Protein AF-0000000067794849 (afdb_homodimer)

pLDDT: mean 86.74, std 22.86, range [15.09, 98.88]

Nearest PDB structures (foldseek):
  3aqg-assembly2_B  TM=8.458E-01  e=5.233E-08  Homo sapiens
  3woc-assembly1_A  TM=7.768E-01  e=2.138E-08  Sus scrofa
  5yrh-assembly1_B  TM=7.922E-01  e=6.553E-07  Pteria penguin
  5yrg-assembly1_B  TM=7.550E-01  e=9.985E-07  Pteria penguin
  3vy6-assembly1_A  TM=7.960E-01  e=2.576E-06  Homo sapiens

Secondary structure (DSSP, 8-state):
----------------------------------------------------------------------TTS-EESS--TTEEE-SSEEEEEEE-S-TT--SS---EEEEEPGGGSS--EEEEEETTEEEEEEE--SEEEEEEEEEEPTT----EEEEEEEEE---TTSPPBEEEEEE-TT--S-----HHHHHHH---HHHHHHHHHHHHHHHHHHHHHHHHHTTS-S----B-EEEEE--S-TT-SS-EEEEE-EEEEE-SS-HHHHT-GGG-TT-TT-S-TTHHHHHHHHHHHHH-TTTT-TTS-EEEEEEETT-EEETTTTEEES---EEEEETTEEEEEEE-TTGGGS-SSGGGHHHHHT--PBP-TTTS--GGG--SBHHHHHHHHHHHHHHHHHHHTT----SSSTTTTGGGGGGGGT-S-EEETTTEEE----GGGS----HHHHHHHHT-GGG--TTSPPPPPBPPEEEEETTEEEEEEEEEEEEEEEEETTEEEEEEE-SSS-EEEEEE-HHHHHHT-SSGGG--TTS--EEEEEETBEEEEES-HHHHS----TTS-EEPPPEE---SEEEEEE-TT----EEEEEESSSEEEEEEE-SS-EEEEE---SEEEEEEPPTT--EEEEEEEESSSEEEEEEEESS-B---EE-TTSSEEEEE-PPTTEEEEEEEEEESSSEEEEEEEEEE--/---------------------------------------------------------PPPPPP--------SS-EESS--TTEEE-SSEEEEEEE-S-TT--SS---EEEEEPGGGSS--EEEEEETTEEEEEEE--SEEEEEEEEEEPTT----EEEEEEEEE---TTSPPBEEEEEE-TT--S-----HHHHHHH---HHHHHHHHHHHHHHHHHHHHHHHHHTTS-S----B-EEEEE--S-TT-SS-EEEEE-EEEEE-SS-HHHHT-GGG-TT-TT-S-TTHHHHHHHHHHHHH-TTTT-TTS-EEEEEEETT-EEETTTTEEES---EEEEETTEEEEEEE-TTGGGS-SSGGGHHHHHT--PBP-TTTS--GGG--SBHHHHHHHHHHHHHHHHHHHTT----SSSTTTTGGGGGGGGT-S-EEETTTEEE----GGGS----HHHHHHHHT-GGG--TTSPPPPPB--EEEEETTEEEEEEEEEEEEEEEEETTEEEEEEE-SSS-EEEEEE-HHHHHHT-SSGGG--TTS-EEEEEEETBEEEEES-HHHHS----TTS-EEPPPEE---SEEEEEE-TT----EEEEEESSSEEEEEEE-SS-EEEEE---SEEEEEEPPTT--EEEEEEEESSSEEEEEEEESS-B---EE-TTSSEEEEE-PPTTEEEEEEEEEESSSEEEEEEEEEE--

Solvent-accessible surface area (backbone atoms only — not comparable to full-atom values): 74972 Å² total; per-residue (Å²): 145,87,76,75,96,78,84,70,78,80,73,85,75,74,75,82,75,83,79,80,84,79,79,78,80,84,75,82,73,81,85,81,85,74,84,76,79,79,76,80,80,76,77,76,83,81,78,82,79,77,80,78,77,73,77,74,79,77,77,75,82,70,79,81,66,83,58,74,83,61,85,31,35,46,41,63,70,80,64,56,76,66,40,66,36,58,57,54,40,41,73,47,36,30,37,30,37,60,78,81,56,64,82,84,67,45,25,31,38,34,40,39,36,38,85,63,76,42,79,66,46,78,30,57,26,21,76,27,25,33,28,38,85,42,76,51,54,40,35,68,25,61,29,38,35,29,28,39,48,73,82,65,53,87,62,39,65,32,79,42,36,38,26,25,39,53,55,56,74,35,63,45,37,36,40,34,38,37,34,27,55,74,50,88,46,50,39,42,51,46,68,75,54,32,73,72,74,49,45,46,46,70,52,50,47,31,22,51,42,38,47,50,50,52,52,32,23,51,44,20,54,48,29,36,74,71,70,70,40,69,35,42,58,48,59,40,53,40,82,37,73,43,54,56,39,86,90,48,86,71,48,65,31,55,35,64,48,63,44,82,31,59,27,91,46,39,48,69,62,55,37,30,59,36,31,6,53,87,38,88,80,28,84,42,39,66,46,57,61,56,50,52,54,51,21,41,48,66,59,27,86,75,62,58,47,78,81,46,77,41,35,39,40,34,29,24,34,66,8,37,51,36,67,91,75,71,40,57,18,27,25,41,80,43,36,31,75,54,93,51,32,25,33,14,37,26,41,21,45,49,53,67,34,49,32,39,22,62,81,34,42,62,60,29,53,56,29,74,52,68,56,52,62,92,60,32,64,46,60,93,76,55,10,62,22,35,25,36,30,28,14,43,49,54,26,49,44,50,27,14,42,38,22,34,75,69,40,68,76,43,98,43,19,32,44,46,73,30,19,71,34,42,50,33,70,60,29,14,51,39,76,35,92,93,69,52,61,49,67,54,36,44,80,88,62,28,44,43,69,32,70,72,46,49,55,50,44,69,54,30,60,37,28,60,54,60,90,51,67,77,65,45,70,17,39,49,44,49,35,29,41,91,84,20,32,35,38,33,15,91,40,10,31,29,38,36,38,32,26,45,90,92,36,74,53,22,58,50,79,26,78,93,58,46,34,46,64,45,79,46,37,65,71,60,54,39,64,42,27,75,57,70,84,71,44,48,84,84,53,66,38,26,36,44,39,31,24,49,30,32,64,38,76,40,77,39,48,80,72,54,43,52,70,61,43,97,80,67,26,33,52,35,58,66,43,45,29,92,44,69,48,78,35,59,22,74,58,55,90,59,64,59,47,28,41,34,40,15,21,44,78,34,26,17,22,41,33,41,28,37,88,90,50,70,44,57,25,68,43,92,38,70,50,77,47,78,47,73,54,53,95,89,47,47,81,50,37,32,39,35,16,34,41,74,30,32,17,19,43,23,51,28,38,81,80,50,66,53,72,76,42,34,29,85,84,38,53,47,58,42,74,55,48,64,58,93,64,40,41,68,27,34,36,35,34,13,26,73,95,37,29,16,20,41,27,43,21,29,35,73,64,129,144,82,88,78,81,82,81,84,70,82,69,85,73,76,73,83,76,84,82,79,84,79,85,75,86,76,90,72,85,76,85,74,87,74,84,86,81,77,82,79,82,75,80,78,79,81,78,81,78,77,80,78,80,80,77,75,79,77,78,77,83,77,82,88,75,83,64,88,69,91,54,40,32,44,40,66,70,79,64,56,75,66,40,66,36,58,56,55,42,41,73,47,34,30,38,31,40,60,78,82,56,63,86,85,67,46,26,32,37,35,40,37,36,38,86,63,75,41,79,67,46,77,32,56,26,22,78,29,25,32,29,38,84,43,72,51,52,40,35,68,26,59,31,39,36,28,24,38,47,72,82,66,53,84,61,37,64,31,80,43,35,39,25,24,40,54,55,56,74,33,62,47,36,37,40,34,39,38,32,27,56,73,51,87,46,50,38,43,54,46,68,74,54,33,73,73,74,48,44,45,47,69,54,49,47,30,22,51,43,37,48,51,50,51,52,32,23,51,44,19,53,48,30,36,75,71,69,71,42,69,35,42,56,49,59,41,53,40,82,37,74,43,54,56,38,87,90,49,85,72,48,65,30,55,34,63,48,63,44,81,32,58,26,90,46,39,47,68,63,54,38,30,59,37,30,6,53,86,38,85,82,28,85,41,39,65,45,58,62,55,50,51,52,51,22,44,47,67,60,26,85,77,63,59,47,78,83,44,76,42,37,39,41,36,30,25,35,67,8,36,52,36,66,91,75,71,38,54,19,28,26,42,81,43,39,31,74,54,93,53,32,26,35,16,36,27,41,20,47,49,53,66,35,48,32,38,21,61,82,35,42,61,61,31,54,55,28,73,52,67,57,51,61,91,60,31,65,46,59,94,77,57,10,61,23,36,25,38,30,27,14,42,48,56,26,50,43,50,26,14,42,39,22,34,74,69,39,67,77,45,99,42,19,32,44,46,74,30,20,70,33,42,50,30,70,59,30,14,51,38,76,35,90,94,69,50,62,50,66,55,36,45,82,88,61,27,45,42,69,32,71,72,46,48,56,52,44,67,54,30,61,39,27,60,53,63,91,50,68,77,64,45,71,17,38,49,44,48,35,29,40,90,83,20,32,37,39,32,15,91,40,10,32,30,36,35,38,34,25,44,90,91,37,74,54,23,58,50,78,26,79,93,58,46,34,46,65,46,81,46,38,65,68,60,56,40,65,43,28,76,56,69,85,70,46,48,84,86,51,65,37,26,35,41,39,30,22,48,30,32,65,39,75,40,78,39,48,80,71,57,42,52,69,62,44,97,80,68,26,32,49,34,58,67,43,44,30,92,44,68,48,78,35,59,24,72,58,56,89,58,65,59,47,30,42,35,41,15,19,46,76,32,26,16,23,42,34,41,27,39,89,90,48,70,43,57,26,69,42,93,38,69,50,76,47,76,48,74,52,53,94,90,46,47,84,50,36,33,38,34,16,33,39,79,31,31,16,19,44,22,50,29,38,82,82,47,60,54,73,76,41,33,29,84,86,36,53,47,59,41,74,55,50,65,58,93,65,39,40,68,26,35,36,35,35,12,26,72,95,37,28,16,22,42,26,43,22,30,35,73,65,129

Foldseek 3Di:
DPDDDDLPFPPPPPWPQPAQPPDPDDDDDDDDDDDDDDDPDDDPDDPPDDDDDDDDDPPDPPPPPPPDPPPAEWDWDQDAAAAEAAAQKAKTKTFGADAPPDFPARFWKWKQKAVCLDPIDIFGDGRRMWIDIDGDDAAKMWMKIWTAGPVRPDIHIDIGIYHYDHDPVFAAAAEEEEEEQPGPQFAFADDVLCVVPNGHNVLLFLLSQLLQRLLQNLAQSQLVVLVLGRWGFHHDWDWDQRQQDPVDDRDTDTGHDYHYFYFHHHLCRQQPPLCFSNNPPRVHVPVLVVRVLVRLCVSPPPSVPLVAQHHYEYEHRSWDQDLVVRTTGSADAAFADDRSYGYGYGYCLLSSLGDSHSNCLVCSLAFFAADDSVRGHCPSVQPGGSNQSVLQRSLSSSLRSLNSQPDAAAPFFSVDRLSSQVSLSRGLWYQDVVPGIDGGSDPVNHTHDDSVSSLSLSLGSSTDDPVDDRQDAWEWWWWADAQFIKTFTPSFWAKKFKDFPHHGQFMDGNRVHGHRIDTDHLQVSLVRGPDVVRSDPVTFIKMWIDGSNGIDIDRGRVVVRFDQDPVSKTKIDKFFDQDADKWKWFQAPFDFQWKKWAEDQFTAWIWTHGDVDITITGDHHHDIDIDGDDVVKDWFWKKWFARNFTAWIWTDIPVDIGDIDGHPPHHGIYTQGDDPQKGFGIKIAHDDNGGRIIITIIDGDD/DCDPDDQPPPPPPLFVQPQQDPDDDDDDDDDDDDDDDDDDDDDPDDDDPDPDDDDDDDDDDDDDDPPPPLDLEWDWDQDAAAAEAAAFKAKTKTFHADAPPDFDARFWKWKQKAVCLDPIDIFGDGRRMWIDIYGDDAAKMWMKIWTAGPVRDDIHIDIGIYHYDHDPVFAAAAEEEEEEQPGPQFAFADDVLCVVPNGHNVLLFLLSQLLQRLLFNLQQSQLVVLVLGRWGFHHDWDWDQRQQDPVDDRDTDTGHDYHYFYFHHHLCVQQDLLCFSNNPPRVHVPVLVVRVLVRQCVSPPPSVPLVAQHHYEYEHRSWDQDLVVRTTGSADAAFADDRSYGYGYGYCQLSSLGDSHSNCLVCSLAFFAADDSVRGHCPSVQPGGSNQSVLQRSLSSSLRSLNSQPDAAAPFFSVDRLSSQVSLSRGLWYQDVVPGIDGGSDPVNHGHDDSVSSLSLSLGSSTDDPVDDRQDAWEWWWWADAQFIKTFTPSFWAKKFKDFPHHGQFMDGNRVHGHRIDTDHLQVSLVRGPDVVRSDPVTFIKMWIDGSNGIDIDRGRVVVHFDQDPVSKGKIDKFFDQDADKWKWFQAPFDFQWKKWAEDQFTAWIWTHGDVDITITGDHHHDIDIDGADVVKDWFWKKWFADNFTAWIWTDIPVDIGDIDGHPPHHGIYTQGDDPQKGFGIKIAHDDNGGRIIITIIDGDD

Radius of gyration: 37.01 Å; Cα contacts (8 Å, |Δi|>4): 3369; chains: 2; bounding box: 104×112×80 Å

Structure (mmCIF, N/CA/C/O backbone):
data_AF-0000000067794849-model_v1
#
loop_
_entity.id
_entity.type
_entity.pdbx_description
1 polymer YALI0F30459p
#
loop_
_atom_site.group_PDB
_atom_site.id
_atom_site.type_symbol
_atom_site.label_atom_id
_atom_site.label_alt_id
_atom_site.label_comp_id
_atom_site.label_asym_id
_atom_site.label_entity_id
_atom_site.label_seq_id
_atom_site.pdbx_PDB_ins_code
_atom_site.Cartn_x
_atom_site.Cartn_y
_atom_site.Cartn_z
_atom_site.occupancy
_atom_site.B_iso_or_equiv
_atom_site.auth_seq_id
_atom_site.auth_comp_id
_atom_site.auth_asym_id
_atom_site.auth_atom_id
_atom_site.pdbx_PDB_model_num
ATOM 1 N N . MET A 1 1 ? -6.188 -53.031 14.125 1 15.99 1 MET A N 1
ATOM 2 C CA . MET A 1 1 ? -5.582 -53.25 12.82 1 15.99 1 MET A CA 1
ATOM 3 C C . MET A 1 1 ? -5.609 -52 11.961 1 15.99 1 MET A C 1
ATOM 5 O O . MET A 1 1 ? -6.684 -51.5 11.625 1 15.99 1 MET A O 1
ATOM 9 N N . LYS A 1 2 ? -4.465 -51.094 12.188 1 17.81 2 LYS A N 1
ATOM 10 C CA . LYS A 1 2 ? -3.576 -49.938 12.18 1 17.81 2 LYS A CA 1
ATOM 11 C C . LYS A 1 2 ? -3.084 -49.625 10.766 1 17.81 2 LYS A C 1
ATOM 13 O O . LYS A 1 2 ? -2.199 -48.812 10.578 1 17.81 2 LYS A O 1
ATOM 18 N N . GLY A 1 3 ? -3.459 -50.375 9.742 1 15.93 3 GLY A N 1
ATOM 19 C CA . GLY A 1 3 ? -2.555 -50.594 8.625 1 15.93 3 GLY A CA 1
ATOM 20 C C . GLY A 1 3 ? -2.436 -49.406 7.703 1 15.93 3 GLY A C 1
ATOM 21 O O . GLY A 1 3 ? -1.331 -49.031 7.293 1 15.93 3 GLY A O 1
ATOM 22 N N . LEU A 1 4 ? -3.383 -48.906 6.977 1 16.91 4 LEU A N 1
ATOM 23 C CA . LEU A 1 4 ? -3.33 -48.906 5.52 1 16.91 4 LEU A CA 1
ATOM 24 C C . LEU A 1 4 ? -2.697 -47.625 4.992 1 16.91 4 LEU A C 1
ATOM 26 O O . LEU A 1 4 ? -1.809 -47.656 4.137 1 16.91 4 LEU A O 1
ATOM 30 N N . PHE A 1 5 ? -3.371 -46.5 4.699 1 19.39 5 PHE A N 1
ATOM 31 C CA . PHE A 1 5 ? -3.264 -45.875 3.383 1 19.39 5 PHE A CA 1
ATOM 32 C C . PHE A 1 5 ? -2.049 -44.969 3.312 1 19.39 5 PHE A C 1
ATOM 34 O O . PHE A 1 5 ? -1.731 -44.281 4.281 1 19.39 5 PHE A O 1
ATOM 41 N N . GLY A 1 6 ? -1.015 -45.25 2.357 1 18.72 6 GLY A N 1
ATOM 42 C CA . GLY A 1 6 ? 0.28 -44.969 1.748 1 18.72 6 GLY A CA 1
ATOM 43 C C . GLY A 1 6 ? 0.369 -43.594 1.109 1 18.72 6 GLY A C 1
ATOM 44 O O . GLY A 1 6 ? -0.389 -43.281 0.189 1 18.72 6 GLY A O 1
ATOM 45 N N . ARG A 1 7 ? 0.747 -42.438 1.74 1 18.86 7 ARG A N 1
ATOM 46 C CA . ARG A 1 7 ? 0.903 -41.031 1.449 1 18.86 7 ARG A CA 1
ATOM 47 C C . ARG A 1 7 ? 1.916 -40.812 0.332 1 18.86 7 ARG A C 1
ATOM 49 O O . ARG A 1 7 ? 3.125 -40.812 0.573 1 18.86 7 ARG A O 1
ATOM 56 N N . LYS A 1 8 ? 1.701 -41.25 -0.934 1 22.44 8 LYS A N 1
ATOM 57 C CA . LYS A 1 8 ? 2.75 -41.219 -1.95 1 22.44 8 LYS A CA 1
ATOM 58 C C . LYS A 1 8 ? 3.039 -39.781 -2.391 1 22.44 8 LYS A C 1
ATOM 60 O O . LYS A 1 8 ? 3.758 -39.562 -3.367 1 22.44 8 LYS A O 1
ATOM 65 N N . LYS A 1 9 ? 2.609 -38.656 -1.898 1 20.36 9 LYS A N 1
ATOM 66 C CA . LYS A 1 9 ? 2.582 -37.469 -2.748 1 20.36 9 LYS A CA 1
ATOM 67 C C . LYS A 1 9 ? 3.98 -37.125 -3.244 1 20.36 9 LYS A C 1
ATOM 69 O O . LYS A 1 9 ? 4.914 -37 -2.449 1 20.36 9 LYS A O 1
ATOM 74 N N . ASN A 1 10 ? 4.383 -37.312 -4.598 1 19.28 10 ASN A N 1
ATOM 75 C CA . ASN A 1 10 ? 5.531 -37.094 -5.465 1 19.28 10 ASN A CA 1
ATOM 76 C C . ASN A 1 10 ? 5.875 -35.594 -5.543 1 19.28 10 ASN A C 1
ATOM 78 O O . ASN A 1 10 ? 5.309 -34.875 -6.359 1 19.28 10 ASN A O 1
ATOM 82 N N . ASP A 1 11 ? 5.934 -34.781 -4.566 1 22.33 11 ASP A N 1
ATOM 83 C CA . ASP A 1 11 ? 6.262 -33.375 -4.566 1 22.33 11 ASP A CA 1
ATOM 84 C C . ASP A 1 11 ? 7.637 -33.125 -5.188 1 22.33 11 ASP A C 1
ATOM 86 O O . ASP A 1 11 ? 8.641 -33.688 -4.73 1 22.33 11 ASP A O 1
ATOM 90 N N . ARG A 1 12 ? 7.707 -32.781 -6.535 1 24.64 12 ARG A N 1
ATOM 91 C CA . ARG A 1 12 ? 8.883 -32.562 -7.371 1 24.64 12 ARG A CA 1
ATOM 92 C C . ARG A 1 12 ? 9.742 -31.438 -6.805 1 24.64 12 ARG A C 1
ATOM 94 O O . ARG A 1 12 ? 9.312 -30.281 -6.75 1 24.64 12 ARG A O 1
ATOM 101 N N . GLU A 1 13 ? 10.672 -31.688 -5.926 1 22.97 13 GLU A N 1
ATOM 102 C CA . GLU A 1 13 ? 11.703 -30.906 -5.258 1 22.97 13 GLU A CA 1
ATOM 103 C C . GLU A 1 13 ? 12.758 -30.422 -6.25 1 22.97 13 GLU A C 1
ATOM 105 O O . GLU A 1 13 ? 13.477 -31.234 -6.84 1 22.97 13 GLU A O 1
ATOM 110 N N . TYR A 1 14 ? 12.539 -29.562 -7.234 1 21.02 14 TYR A N 1
ATOM 111 C CA . TYR A 1 14 ? 13.617 -29.172 -8.133 1 21.02 14 TYR A CA 1
ATOM 112 C C . TYR A 1 14 ? 14.695 -28.391 -7.387 1 21.02 14 TYR A C 1
ATOM 114 O O . TYR A 1 14 ? 14.453 -27.266 -6.938 1 21.02 14 TYR A O 1
ATOM 122 N N . TYR A 1 15 ? 15.539 -29 -6.57 1 23.38 15 TYR A N 1
ATOM 123 C CA . TYR A 1 15 ? 16.641 -28.344 -5.883 1 23.38 15 TYR A CA 1
ATOM 124 C C . TYR A 1 15 ? 17.812 -28.078 -6.84 1 23.38 15 TYR A C 1
ATOM 126 O O . TYR A 1 15 ? 18.391 -29.016 -7.391 1 23.38 15 TYR A O 1
ATOM 134 N N . GLY A 1 16 ? 17.828 -27.203 -7.852 1 22.47 16 GLY A N 1
ATOM 135 C CA . GLY A 1 16 ? 18.984 -27.141 -8.727 1 22.47 16 GLY A CA 1
ATOM 136 C C . GLY A 1 16 ? 20.203 -26.516 -8.062 1 22.47 16 GLY A C 1
ATOM 137 O O . GLY A 1 16 ? 20.141 -25.375 -7.594 1 22.47 16 GLY A O 1
ATOM 138 N N . SER A 1 17 ? 21.031 -27.281 -7.363 1 23.2 17 SER A N 1
ATOM 139 C CA . SER A 1 17 ? 22.25 -26.875 -6.676 1 23.2 17 SER A CA 1
ATOM 140 C C . SER A 1 17 ? 23.375 -26.562 -7.668 1 23.2 17 SER A C 1
ATOM 142 O O . SER A 1 17 ? 23.609 -27.344 -8.602 1 23.2 17 SER A O 1
ATOM 144 N N . ASP A 1 18 ? 23.797 -25.422 -8 1 22.09 18 ASP A N 1
ATOM 145 C CA . ASP A 1 18 ? 24.938 -25.078 -8.828 1 22.09 18 ASP A CA 1
ATOM 146 C C . ASP A 1 18 ? 26.25 -25.453 -8.141 1 22.09 18 ASP A C 1
ATOM 148 O O . ASP A 1 18 ? 26.516 -25.016 -7.02 1 22.09 18 ASP A O 1
ATOM 152 N N . HIS A 1 19 ? 26.906 -26.641 -8.203 1 19.83 19 HIS A N 1
ATOM 153 C CA . HIS A 1 19 ? 28.172 -27.047 -7.609 1 19.83 19 HIS A CA 1
ATOM 154 C C . HIS A 1 19 ? 29.344 -26.344 -8.266 1 19.83 19 HIS A C 1
ATOM 156 O O . HIS A 1 19 ? 29.578 -26.5 -9.469 1 19.83 19 HIS A O 1
ATOM 162 N N . ALA A 1 20 ? 29.828 -25.172 -7.902 1 18.52 20 ALA A N 1
ATOM 163 C CA . ALA A 1 20 ? 31.062 -24.531 -8.375 1 18.52 20 ALA A CA 1
ATOM 164 C C . ALA A 1 20 ? 32.281 -25.375 -8.047 1 18.52 20 ALA A C 1
ATOM 166 O O . ALA A 1 20 ? 32.438 -25.859 -6.918 1 18.52 20 ALA A O 1
ATOM 167 N N . SER A 1 21 ? 33.062 -26.031 -8.969 1 17.08 21 SER A N 1
ATOM 168 C CA . SER A 1 21 ? 34.312 -26.781 -8.906 1 17.08 21 SER A CA 1
ATOM 169 C C . SER A 1 21 ? 35.438 -25.906 -8.398 1 17.08 21 SER A C 1
ATOM 171 O O . SER A 1 21 ? 35.719 -24.844 -8.969 1 17.08 21 SER A O 1
ATOM 173 N N . TYR A 1 22 ? 35.781 -25.844 -7.137 1 17.75 22 TYR A N 1
ATOM 174 C CA . TYR A 1 22 ? 36.812 -25.141 -6.387 1 17.75 22 TYR A CA 1
ATOM 175 C C . TYR A 1 22 ? 38.188 -25.609 -6.793 1 17.75 22 TYR A C 1
ATOM 177 O O . TYR A 1 22 ? 38.562 -26.781 -6.59 1 17.75 22 TYR A O 1
ATOM 185 N N . ALA A 1 23 ? 38.75 -25.094 -7.945 1 17.09 23 ALA A N 1
ATOM 186 C CA . ALA A 1 23 ? 40.156 -25.438 -8.234 1 17.09 23 ALA A CA 1
ATOM 187 C C . ALA A 1 23 ? 41.062 -25 -7.109 1 17.09 23 ALA A C 1
ATOM 189 O O . ALA A 1 23 ? 40.844 -23.953 -6.496 1 17.09 23 ALA A O 1
ATOM 190 N N . GLY A 1 24 ? 42.031 -25.781 -6.523 1 16.55 24 GLY A N 1
ATOM 191 C CA . GLY A 1 24 ? 42.906 -25.906 -5.367 1 16.55 24 GLY A CA 1
ATOM 192 C C . GLY A 1 24 ? 44.125 -24.984 -5.441 1 16.55 24 GLY A C 1
ATOM 193 O O . GLY A 1 24 ? 45.094 -25.172 -4.695 1 16.55 24 GLY A O 1
ATOM 194 N N . GLY A 1 25 ? 44 -23.75 -6.043 1 15.82 25 GLY A N 1
ATOM 195 C CA . GLY A 1 25 ? 45.344 -23.234 -6.227 1 15.82 25 GLY A CA 1
ATOM 196 C C . GLY A 1 25 ? 46.156 -23.156 -4.934 1 15.82 25 GLY A C 1
ATOM 197 O O . GLY A 1 25 ? 45.562 -23.25 -3.844 1 15.82 25 GLY A O 1
ATOM 198 N N . SER A 1 26 ? 47.562 -22.984 -5.109 1 16.27 26 SER A N 1
ATOM 199 C CA . SER A 1 26 ? 48.875 -23.172 -4.449 1 16.27 26 SER A CA 1
ATOM 200 C C . SER A 1 26 ? 49.094 -22.109 -3.383 1 16.27 26 SER A C 1
ATOM 202 O O . SER A 1 26 ? 48.562 -21 -3.479 1 16.27 26 SER A O 1
ATOM 204 N N . GLN A 1 27 ? 49.75 -22.453 -2.238 1 15.88 27 GLN A N 1
ATOM 205 C CA . GLN A 1 27 ? 49.906 -22.141 -0.823 1 15.88 27 GLN A CA 1
ATOM 206 C C . GLN A 1 27 ? 50.875 -20.984 -0.624 1 15.88 27 GLN A C 1
ATOM 208 O O . GLN A 1 27 ? 51.094 -20.531 0.501 1 15.88 27 GLN A O 1
ATOM 213 N N . THR A 1 28 ? 51.312 -20.219 -1.674 1 16.8 28 THR A N 1
ATOM 214 C CA . THR A 1 28 ? 52.656 -19.859 -1.268 1 16.8 28 THR A CA 1
ATOM 215 C C . THR A 1 28 ? 52.625 -18.906 -0.079 1 16.8 28 THR A C 1
ATOM 217 O O . THR A 1 28 ? 51.719 -18.094 0.05 1 16.8 28 THR A O 1
ATOM 220 N N . THR A 1 29 ? 53.531 -19.062 0.931 1 16.05 29 THR A N 1
ATOM 221 C CA . THR A 1 29 ? 53.688 -18.828 2.361 1 16.05 29 THR A CA 1
ATOM 222 C C . THR A 1 29 ? 54.188 -17.406 2.617 1 16.05 29 THR A C 1
ATOM 224 O O . THR A 1 29 ? 54.281 -16.969 3.77 1 16.05 29 THR A O 1
ATOM 227 N N . PRO A 1 30 ? 54.156 -16.438 1.685 1 16.55 30 PRO A N 1
ATOM 228 C CA . PRO A 1 30 ? 55.344 -15.664 2.012 1 16.55 30 PRO A CA 1
ATOM 229 C C . PRO A 1 30 ? 55.25 -14.922 3.34 1 16.55 30 PRO A C 1
ATOM 231 O O . PRO A 1 30 ? 54.125 -14.625 3.789 1 16.55 30 PRO A O 1
ATOM 234 N N . GLU A 1 31 ? 56.469 -14.602 3.955 1 15.31 31 GLU A N 1
ATOM 235 C CA . GLU A 1 31 ? 56.969 -14.367 5.301 1 15.31 31 GLU A CA 1
ATOM 236 C C . GLU A 1 31 ? 56.562 -13 5.824 1 15.31 31 GLU A C 1
ATOM 238 O O . GLU A 1 31 ? 56.062 -12.164 5.062 1 15.31 31 GLU A O 1
ATOM 243 N N . ASN A 1 32 ? 57.406 -12.359 6.625 1 15.16 32 ASN A N 1
ATOM 244 C CA . ASN A 1 32 ? 57.438 -11.984 8.031 1 15.16 32 ASN A CA 1
ATOM 245 C C . ASN A 1 32 ? 57.188 -10.492 8.227 1 15.16 32 ASN A C 1
ATOM 247 O O . ASN A 1 32 ? 56.469 -10.094 9.133 1 15.16 32 ASN A O 1
ATOM 251 N N . HIS A 1 33 ? 57.812 -9.539 7.41 1 16.28 33 HIS A N 1
ATOM 252 C CA . HIS A 1 33 ? 58.625 -8.641 8.203 1 16.28 33 HIS A CA 1
ATOM 253 C C . HIS A 1 33 ? 57.812 -7.492 8.773 1 16.28 33 HIS A C 1
ATOM 255 O O . HIS A 1 33 ? 56.781 -7.09 8.18 1 16.28 33 HIS A O 1
ATOM 261 N N . GLY A 1 34 ? 58.062 -7.055 10.062 1 16.08 34 GLY A N 1
ATOM 262 C CA . GLY A 1 34 ? 57.469 -6.422 11.227 1 16.08 34 GLY A CA 1
ATOM 263 C C . GLY A 1 34 ? 57.406 -4.91 11.125 1 16.08 34 GLY A C 1
ATOM 264 O O . GLY A 1 34 ? 56.844 -4.238 11.992 1 16.08 34 GLY A O 1
ATOM 265 N N . PRO A 1 35 ? 57.875 -4.211 9.953 1 16.52 35 PRO A N 1
ATOM 266 C CA . PRO A 1 35 ? 58.562 -3.076 10.578 1 16.52 35 PRO A CA 1
ATOM 267 C C . PRO A 1 35 ? 57.594 -2.123 11.281 1 16.52 35 PRO A C 1
ATOM 269 O O . PRO A 1 35 ? 56.406 -2.1 10.961 1 16.52 35 PRO A O 1
ATOM 272 N N . THR A 1 36 ? 58.188 -1.463 12.242 1 16.03 36 THR A N 1
ATOM 273 C CA . THR A 1 36 ? 57.75 -0.828 13.484 1 16.03 36 THR A CA 1
ATOM 274 C C . THR A 1 36 ? 57 0.474 13.211 1 16.03 36 THR A C 1
ATOM 276 O O . THR A 1 36 ? 55.906 0.682 13.719 1 16.03 36 THR A O 1
ATOM 279 N N . PRO A 1 37 ? 57.75 1.551 13.109 1 16.39 37 PRO A N 1
ATOM 280 C CA . PRO A 1 37 ? 57.625 2.486 14.227 1 16.39 37 PRO A CA 1
ATOM 281 C C . PRO A 1 37 ? 56.625 3.613 13.922 1 16.39 37 PRO A C 1
ATOM 283 O O . PRO A 1 37 ? 55.719 3.879 14.719 1 16.39 37 PRO A O 1
ATOM 286 N N . GLY A 1 38 ? 57.031 4.516 13.016 1 16.09 38 GLY A N 1
ATOM 287 C CA . GLY A 1 38 ? 57.312 5.801 13.633 1 16.09 38 GLY A CA 1
ATOM 288 C C . GLY A 1 38 ? 56.094 6.707 13.688 1 16.09 38 GLY A C 1
ATOM 289 O O . GLY A 1 38 ? 55.031 6.336 13.219 1 16.09 38 GLY A O 1
ATOM 290 N N . PRO A 1 39 ? 56.219 7.938 13.289 1 17.55 39 PRO A N 1
ATOM 291 C CA . PRO A 1 39 ? 56.062 9.164 14.07 1 17.55 39 PRO A CA 1
ATOM 292 C C . PRO A 1 39 ? 54.75 9.875 13.781 1 17.55 39 PRO A C 1
ATOM 294 O O . PRO A 1 39 ? 54.438 10.891 14.406 1 17.55 39 PRO A O 1
ATOM 297 N N . PRO A 1 40 ? 53.531 9.344 13.602 1 17.8 40 PRO A N 1
ATOM 298 C CA . PRO A 1 40 ? 52.812 10.188 12.641 1 17.8 40 PRO A CA 1
ATOM 299 C C . PRO A 1 40 ? 52.469 11.562 13.203 1 17.8 40 PRO A C 1
ATOM 301 O O . PRO A 1 40 ? 52.125 11.68 14.383 1 17.8 40 PRO A O 1
ATOM 304 N N . PRO A 1 41 ? 53.062 12.508 12.578 1 18.78 41 PRO A N 1
ATOM 305 C CA . PRO A 1 41 ? 52.969 13.891 13.039 1 18.78 41 PRO A CA 1
ATOM 306 C C . PRO A 1 41 ? 51.531 14.398 13.109 1 18.78 41 PRO A C 1
ATOM 308 O O . PRO A 1 41 ? 50.656 13.844 12.445 1 18.78 41 PRO A O 1
ATOM 311 N N . GLY A 1 42 ? 51.312 15.281 14.102 1 17.28 42 GLY A N 1
ATOM 312 C CA . GLY A 1 42 ? 50.188 15.828 14.805 1 17.28 42 GLY A CA 1
ATOM 313 C C . GLY A 1 42 ? 49.219 16.562 13.891 1 17.28 42 GLY A C 1
ATOM 314 O O . GLY A 1 42 ? 49.531 16.859 12.742 1 17.28 42 GLY A O 1
ATOM 315 N N . PRO A 1 43 ? 48.094 16.891 14.344 1 18.75 43 PRO A N 1
ATOM 316 C CA . PRO A 1 43 ? 46.75 17.109 13.859 1 18.75 43 PRO A CA 1
ATOM 317 C C . PRO A 1 43 ? 46.562 18.484 13.227 1 18.75 43 PRO A C 1
ATOM 319 O O . PRO A 1 43 ? 45.438 18.828 12.836 1 18.75 43 PRO A O 1
ATOM 322 N N . PRO A 1 44 ? 47.344 18.797 12.078 1 18.31 44 PRO A N 1
ATOM 323 C CA . PRO A 1 44 ? 47.25 20.25 12.016 1 18.31 44 PRO A CA 1
ATOM 324 C C . PRO A 1 44 ? 45.812 20.75 12 1 18.31 44 PRO A C 1
ATOM 326 O O . PRO A 1 44 ? 44.906 20 11.602 1 18.31 44 PRO A O 1
ATOM 329 N N . PRO A 1 45 ? 45.625 21.969 12.5 1 17.25 45 PRO A N 1
ATOM 330 C CA . PRO A 1 45 ? 44.406 22.688 12.969 1 17.25 45 PRO A CA 1
ATOM 331 C C . PRO A 1 45 ? 43.406 22.906 11.859 1 17.25 45 PRO A C 1
ATOM 333 O O . PRO A 1 45 ? 43.719 22.781 10.68 1 17.25 45 PRO A O 1
ATOM 336 N N . ALA A 1 46 ? 42.25 23.375 12.219 1 17.39 46 ALA A N 1
ATOM 337 C CA . ALA A 1 46 ? 40.812 23.469 11.984 1 17.39 46 ALA A CA 1
ATOM 338 C C . ALA A 1 46 ? 40.5 24.531 10.922 1 17.39 46 ALA A C 1
ATOM 340 O O . ALA A 1 46 ? 40.562 25.719 11.188 1 17.39 46 ALA A O 1
ATOM 341 N N . SER A 1 47 ? 41.219 24.484 9.703 1 16.81 47 SER A N 1
ATOM 342 C CA . SER A 1 47 ? 41 25.719 8.945 1 16.81 47 SER A CA 1
ATOM 343 C C . SER A 1 47 ? 39.531 25.969 8.68 1 16.81 47 SER A C 1
ATOM 345 O O . SER A 1 47 ? 38.75 25.031 8.516 1 16.81 47 SER A O 1
ATOM 347 N N . GLN A 1 48 ? 39 27.25 8.836 1 18.2 48 GLN A N 1
ATOM 348 C CA . GLN A 1 48 ? 37.812 28.078 8.953 1 18.2 48 GLN A CA 1
ATOM 349 C C . GLN A 1 48 ? 37.094 28.188 7.617 1 18.2 48 GLN A C 1
ATOM 351 O O . GLN A 1 48 ? 37.406 29.078 6.816 1 18.2 48 GLN A O 1
ATOM 356 N N . GLN A 1 49 ? 36.812 27.062 6.879 1 17.25 49 GLN A N 1
ATOM 357 C CA . GLN A 1 49 ? 36.406 27.344 5.512 1 17.25 49 GLN A CA 1
ATOM 358 C C . GLN A 1 49 ? 35.125 28.188 5.488 1 17.25 49 GLN A C 1
ATOM 360 O O . GLN A 1 49 ? 34.219 27.938 6.281 1 17.25 49 GLN A O 1
ATOM 365 N N . GLN A 1 50 ? 35.156 29.281 4.742 1 17.91 50 GLN A N 1
ATOM 366 C CA . GLN A 1 50 ? 34.25 30.359 4.363 1 17.91 50 GLN A CA 1
ATOM 367 C C . GLN A 1 50 ? 33.031 29.844 3.641 1 17.91 50 GLN A C 1
ATOM 369 O O . GLN A 1 50 ? 33.125 28.984 2.756 1 17.91 50 GLN A O 1
ATOM 374 N N . GLN A 1 51 ? 31.859 29.875 4.258 1 18.39 51 GLN A N 1
ATOM 375 C CA . GLN A 1 51 ? 30.516 29.422 3.889 1 18.39 51 GLN A CA 1
ATOM 376 C C . GLN A 1 51 ? 30.062 30.062 2.584 1 18.39 51 GLN A C 1
ATOM 378 O O . GLN A 1 51 ? 29.953 31.297 2.496 1 18.39 51 GLN A O 1
ATOM 383 N N . PRO A 1 52 ? 30.438 29.5 1.371 1 19.31 52 PRO A N 1
ATOM 384 C CA . PRO A 1 52 ? 30.047 30.203 0.144 1 19.31 52 PRO A CA 1
ATOM 385 C C . PRO A 1 52 ? 28.562 30.547 0.097 1 19.31 52 PRO A C 1
ATOM 387 O O . PRO A 1 52 ? 27.75 29.891 0.759 1 19.31 52 PRO A O 1
ATOM 390 N N . MET A 1 53 ? 28.172 31.688 -0.454 1 20.25 53 MET A N 1
ATOM 391 C CA . MET A 1 53 ? 27 32.5 -0.717 1 20.25 53 MET A CA 1
ATOM 392 C C . MET A 1 53 ? 25.953 31.734 -1.525 1 20.25 53 MET A C 1
ATOM 394 O O . MET A 1 53 ? 26.312 31.047 -2.49 1 20.25 53 MET A O 1
ATOM 398 N N . GLY A 1 54 ? 24.891 31.297 -0.955 1 19.75 54 GLY A N 1
ATOM 399 C CA . GLY A 1 54 ? 23.75 30.562 -1.463 1 19.75 54 GLY A CA 1
ATOM 400 C C . GLY A 1 54 ? 23.188 31.141 -2.748 1 19.75 54 GLY A C 1
ATOM 401 O O . GLY A 1 54 ? 23 32.344 -2.859 1 19.75 54 GLY A O 1
ATOM 402 N N . ALA A 1 55 ? 23.484 30.594 -3.955 1 25.17 55 ALA A N 1
ATOM 403 C CA . ALA A 1 55 ? 23.141 31.078 -5.289 1 25.17 55 ALA A CA 1
ATOM 404 C C . ALA A 1 55 ? 21.672 31.453 -5.379 1 25.17 55 ALA A C 1
ATOM 406 O O . ALA A 1 55 ? 20.828 30.828 -4.727 1 25.17 55 ALA A O 1
ATOM 407 N N . PRO A 1 56 ? 21.375 32.594 -5.91 1 25.67 56 PRO A N 1
ATOM 408 C CA . PRO A 1 56 ? 20.062 33.219 -6.121 1 25.67 56 PRO A CA 1
ATOM 409 C C . PRO A 1 56 ? 19.078 32.281 -6.805 1 25.67 56 PRO A C 1
ATOM 411 O O . PRO A 1 56 ? 19.484 31.344 -7.484 1 25.67 56 PRO A O 1
ATOM 414 N N . PRO A 1 57 ? 17.875 32.25 -6.402 1 25.48 57 PRO A N 1
ATOM 415 C CA . PRO A 1 57 ? 16.812 31.375 -6.895 1 25.48 57 PRO A CA 1
ATOM 416 C C . PRO A 1 57 ? 16.688 31.391 -8.414 1 25.48 57 PRO A C 1
ATOM 418 O O . PRO A 1 57 ? 16.766 32.438 -9.039 1 25.48 57 PRO A O 1
ATOM 421 N N . PRO A 1 58 ? 17.172 30.375 -9.133 1 27.61 58 PRO A N 1
ATOM 422 C CA . PRO A 1 58 ? 17.234 30.484 -10.594 1 27.61 58 PRO A CA 1
ATOM 423 C C . PRO A 1 58 ? 15.922 31.016 -11.188 1 27.61 58 PRO A C 1
ATOM 425 O O . PRO A 1 58 ? 14.852 30.828 -10.602 1 27.61 58 PRO A O 1
ATOM 428 N N . PRO A 1 59 ? 16.016 32.094 -11.969 1 30.14 59 PRO A N 1
ATOM 429 C CA . PRO A 1 59 ? 14.883 32.688 -12.68 1 30.14 59 PRO A CA 1
ATOM 430 C C . PRO A 1 59 ? 13.961 31.641 -13.312 1 30.14 59 PRO A C 1
ATOM 432 O O . PRO A 1 59 ? 14.383 30.5 -13.555 1 30.14 59 PRO A O 1
ATOM 435 N N . GLY A 1 60 ? 12.633 31.844 -13.312 1 29.12 60 GLY A N 1
ATOM 436 C CA . GLY A 1 60 ? 11.539 31.047 -13.852 1 29.12 60 GLY A CA 1
ATOM 437 C C . GLY A 1 60 ? 11.805 30.547 -15.258 1 29.12 60 GLY A C 1
ATOM 438 O O . GLY A 1 60 ? 12.609 31.125 -15.992 1 29.12 60 GLY A O 1
ATOM 439 N N . PRO A 1 61 ? 11.594 29.234 -15.484 1 31.75 61 PRO A N 1
ATOM 440 C CA . PRO A 1 61 ? 12.047 28.688 -16.766 1 31.75 61 PRO A CA 1
ATOM 441 C C . PRO A 1 61 ? 11.547 29.484 -17.953 1 31.75 61 PRO A C 1
ATOM 443 O O . PRO A 1 61 ? 10.438 30.031 -17.938 1 31.75 61 PRO A O 1
ATOM 446 N N . PRO A 1 62 ? 12.383 30.234 -18.625 1 31.62 62 PRO A N 1
ATOM 447 C CA . PRO A 1 62 ? 11.945 30.922 -19.844 1 31.62 62 PRO A CA 1
ATOM 448 C C . PRO A 1 62 ? 11.039 30.047 -20.719 1 31.62 62 PRO A C 1
ATOM 450 O O . PRO A 1 62 ? 11.055 28.828 -20.594 1 31.62 62 PRO A O 1
ATOM 453 N N . PRO A 1 63 ? 10.039 30.688 -21.438 1 30.14 63 PRO A N 1
ATOM 454 C CA . PRO A 1 63 ? 9.148 29.969 -22.344 1 30.14 63 PRO A CA 1
ATOM 455 C C . PRO A 1 63 ? 9.898 28.969 -23.219 1 30.14 63 PRO A C 1
ATOM 457 O O . PRO A 1 63 ? 11.039 29.219 -23.625 1 30.14 63 PRO A O 1
ATOM 460 N N . ALA A 1 64 ? 9.406 27.734 -23.234 1 31.08 64 ALA A N 1
ATOM 461 C CA . ALA A 1 64 ? 9.992 26.656 -24.031 1 31.08 64 ALA A CA 1
ATOM 462 C C . ALA A 1 64 ? 10.125 27.062 -25.484 1 31.08 64 ALA A C 1
ATOM 464 O O . ALA A 1 64 ? 9.125 27.234 -26.188 1 31.08 64 ALA A O 1
ATOM 465 N N . GLN A 1 65 ? 11.008 27.984 -25.812 1 28.64 65 GLN A N 1
ATOM 466 C CA . GLN A 1 65 ? 11.234 28.109 -27.25 1 28.64 65 GLN A CA 1
ATOM 467 C C . GLN A 1 65 ? 11.414 26.75 -27.906 1 28.64 65 GLN A C 1
ATOM 469 O O . GLN A 1 65 ? 12.125 25.891 -27.375 1 28.64 65 GLN A O 1
ATOM 474 N N . SER A 1 66 ? 10.375 26.281 -28.672 1 32 66 SER A N 1
ATOM 475 C CA . SER A 1 66 ? 10.531 25.156 -29.578 1 32 66 SER A CA 1
ATOM 476 C C . SER A 1 66 ? 11.859 25.219 -30.328 1 32 66 SER A C 1
ATOM 478 O O . SER A 1 66 ? 11.969 25.875 -31.359 1 32 66 SER A O 1
ATOM 480 N N . SER A 1 67 ? 12.852 25.734 -29.609 1 32.09 67 SER A N 1
ATOM 481 C CA . SER A 1 67 ? 14.07 25.781 -30.406 1 32.09 67 SER A CA 1
ATOM 482 C C . SER A 1 67 ? 14.312 24.469 -31.156 1 32.09 67 SER A C 1
ATOM 484 O O . SER A 1 67 ? 13.789 23.438 -30.75 1 32.09 67 SER A O 1
ATOM 486 N N . GLY A 1 68 ? 14.812 24.5 -32.375 1 33.66 68 GLY A N 1
ATOM 487 C CA . GLY A 1 68 ? 15.406 23.453 -33.188 1 33.66 68 GLY A CA 1
ATOM 488 C C . GLY A 1 68 ? 16.062 22.359 -32.344 1 33.66 68 GLY A C 1
ATOM 489 O O . GLY A 1 68 ? 16.625 22.625 -31.297 1 33.66 68 GLY A O 1
ATOM 490 N N . SER A 1 69 ? 15.492 21.125 -32.312 1 41.25 69 SER A N 1
ATOM 491 C CA . SER A 1 69 ? 16.031 19.922 -31.672 1 41.25 69 SER A CA 1
ATOM 492 C C . SER A 1 69 ? 17.531 20 -31.5 1 41.25 69 SER A C 1
ATOM 494 O O . SER A 1 69 ? 18.281 19.922 -32.5 1 41.25 69 SER A O 1
ATOM 496 N N . ARG A 1 70 ? 18.125 20.938 -30.812 1 46.44 70 ARG A N 1
ATOM 497 C CA . ARG A 1 70 ? 19.562 20.922 -30.578 1 46.44 70 ARG A CA 1
ATOM 498 C C . ARG A 1 70 ? 20.062 19.5 -30.328 1 46.44 70 ARG A C 1
ATOM 500 O O . ARG A 1 70 ? 19.438 18.734 -29.578 1 46.44 70 ARG A O 1
ATOM 507 N N . SER A 1 71 ? 20.828 18.75 -31.016 1 76.44 71 SER A N 1
ATOM 508 C CA . SER A 1 71 ? 21.328 17.406 -31.25 1 76.44 71 SER A CA 1
ATOM 509 C C . SER A 1 71 ? 21.844 16.781 -29.969 1 76.44 71 SER A C 1
ATOM 511 O O . SER A 1 71 ? 21.734 15.562 -29.766 1 76.44 71 SER A O 1
ATOM 513 N N . ASP A 1 72 ? 21.906 17.516 -28.766 1 92.25 72 ASP A N 1
ATOM 514 C CA . ASP A 1 72 ? 22.594 16.969 -27.609 1 92.25 72 ASP A CA 1
ATOM 515 C C . ASP A 1 72 ? 21.594 16.656 -26.484 1 92.25 72 ASP A C 1
ATOM 517 O O . ASP A 1 72 ? 21.938 15.961 -25.516 1 92.25 72 ASP A O 1
ATOM 521 N N . ALA A 1 73 ? 20.312 17.172 -26.625 1 96.19 73 ALA A N 1
ATOM 522 C CA . ALA A 1 73 ? 19.312 16.969 -25.578 1 96.19 73 ALA A CA 1
ATOM 523 C C . ALA A 1 73 ? 18.969 15.5 -25.406 1 96.19 73 ALA A C 1
ATOM 525 O O . ALA A 1 73 ? 18.953 14.75 -26.391 1 96.19 73 ALA A O 1
ATOM 526 N N . PRO A 1 74 ? 18.703 15.117 -24.172 1 97.88 74 PRO A N 1
ATOM 527 C CA . PRO A 1 74 ? 18.391 13.703 -23.938 1 97.88 74 PRO A CA 1
ATOM 528 C C . PRO A 1 74 ? 17.203 13.219 -24.766 1 97.88 74 PRO A C 1
ATOM 530 O O . PRO A 1 74 ? 16.188 13.914 -24.859 1 97.88 74 PRO A O 1
ATOM 533 N N . LYS A 1 75 ? 17.359 12.156 -25.375 1 97.81 75 LYS A N 1
ATOM 534 C CA . LYS A 1 75 ? 16.312 11.445 -26.109 1 97.81 75 LYS A CA 1
ATOM 535 C C . LYS A 1 75 ? 16.078 10.055 -25.531 1 97.81 75 LYS A C 1
ATOM 537 O O . LYS A 1 75 ? 16.953 9.188 -25.625 1 97.81 75 LYS A O 1
ATOM 542 N N . MET A 1 76 ? 14.906 9.852 -25.047 1 98.12 76 MET A N 1
ATOM 543 C CA . MET A 1 76 ? 14.609 8.578 -24.406 1 98.12 76 MET A CA 1
ATOM 544 C C . MET A 1 76 ? 14.289 7.508 -25.453 1 98.12 76 MET A C 1
ATOM 546 O O . MET A 1 76 ? 13.57 7.777 -26.422 1 98.12 76 MET A O 1
ATOM 550 N N . LEU A 1 77 ? 14.758 6.336 -25.219 1 97.88 77 LEU A N 1
ATOM 551 C CA . LEU A 1 77 ? 14.586 5.266 -26.188 1 97.88 77 LEU A CA 1
ATOM 552 C C . LEU A 1 77 ? 13.555 4.25 -25.703 1 97.88 77 LEU A C 1
ATOM 554 O O . LEU A 1 77 ? 12.922 3.566 -26.516 1 97.88 77 LEU A O 1
ATOM 558 N N . ASN A 1 78 ? 13.367 4.117 -24.406 1 98.06 78 ASN A N 1
ATOM 559 C CA . ASN A 1 78 ? 12.523 3.031 -23.922 1 98.06 78 ASN A CA 1
ATOM 560 C C . ASN A 1 78 ? 11.219 3.557 -23.312 1 98.06 78 ASN A C 1
ATOM 562 O O . ASN A 1 78 ? 10.398 2.777 -22.828 1 98.06 78 ASN A O 1
ATOM 566 N N . VAL A 1 79 ? 11.039 4.887 -23.25 1 98.19 79 VAL A N 1
ATOM 567 C CA . VAL A 1 79 ? 9.812 5.457 -22.703 1 98.19 79 VAL A CA 1
ATOM 568 C C . VAL A 1 79 ? 9.328 6.594 -23.609 1 98.19 79 VAL A C 1
ATOM 570 O O . VAL A 1 79 ? 10.117 7.211 -24.328 1 98.19 79 VAL A O 1
ATOM 573 N N . ARG A 1 80 ? 8.047 6.859 -23.547 1 97.81 80 ARG A N 1
ATOM 574 C CA . ARG A 1 80 ? 7.383 7.977 -24.203 1 97.81 80 ARG A CA 1
ATOM 575 C C . ARG A 1 80 ? 6.473 8.727 -23.234 1 97.81 80 ARG A C 1
ATOM 577 O O . ARG A 1 80 ? 6.137 8.211 -22.172 1 97.81 80 ARG A O 1
ATOM 584 N N . ASN A 1 81 ? 6.156 9.961 -23.594 1 98.25 81 ASN A N 1
ATOM 585 C CA . ASN A 1 81 ? 5.238 10.75 -22.781 1 98.25 81 ASN A CA 1
ATOM 586 C C . ASN A 1 81 ? 3.934 10 -22.531 1 98.25 81 ASN A C 1
ATOM 588 O O . ASN A 1 81 ? 3.328 9.461 -23.453 1 98.25 81 ASN A O 1
ATOM 592 N N . ASN A 1 82 ? 3.559 9.891 -21.266 1 97.75 82 ASN A N 1
ATOM 593 C CA . ASN A 1 82 ? 2.293 9.352 -20.781 1 97.75 82 ASN A CA 1
ATOM 594 C C . ASN A 1 82 ? 2.314 7.824 -20.75 1 97.75 82 ASN A C 1
ATOM 596 O O . ASN A 1 82 ? 1.265 7.188 -20.625 1 97.75 82 ASN A O 1
ATOM 600 N N . ASP A 1 83 ? 3.547 7.289 -20.938 1 98.38 83 ASP A N 1
ATOM 601 C CA . ASP A 1 83 ? 3.635 5.859 -20.641 1 98.38 83 ASP A CA 1
ATOM 602 C C . ASP A 1 83 ? 3.207 5.566 -19.203 1 98.38 83 ASP A C 1
ATOM 604 O O . ASP A 1 83 ? 3.521 6.332 -18.297 1 98.38 83 ASP A O 1
ATOM 608 N N . VAL A 1 84 ? 2.457 4.492 -19.031 1 98.44 84 VAL A N 1
ATOM 609 C CA . VAL A 1 84 ? 2 4.074 -17.719 1 98.44 84 VAL A CA 1
ATOM 610 C C . VAL A 1 84 ? 2.963 3.037 -17.141 1 98.44 84 VAL A C 1
ATOM 612 O O . VAL A 1 84 ? 3.234 2.014 -17.781 1 98.44 84 VAL A O 1
ATOM 615 N N . MET A 1 85 ? 3.533 3.355 -16.016 1 98.38 85 MET A N 1
ATOM 616 C CA . MET A 1 85 ? 4.438 2.482 -15.273 1 98.38 85 MET A CA 1
ATOM 617 C C . MET A 1 85 ? 3.758 1.923 -14.031 1 98.38 85 MET A C 1
ATOM 619 O O . MET A 1 85 ? 2.777 2.49 -13.547 1 98.38 85 MET A O 1
ATOM 623 N N . HIS A 1 86 ? 4.262 0.805 -13.531 1 98.38 86 HIS A N 1
ATOM 624 C CA . HIS A 1 86 ? 3.629 0.167 -12.383 1 98.38 86 HIS A CA 1
ATOM 625 C C . HIS A 1 86 ? 4.648 -0.134 -11.289 1 98.38 86 HIS A C 1
ATOM 627 O O . HIS A 1 86 ? 4.5 -1.106 -10.547 1 98.38 86 HIS A O 1
ATOM 633 N N . GLU A 1 87 ? 5.711 0.645 -11.25 1 97.5 87 GLU A N 1
ATOM 634 C CA . GLU A 1 87 ? 6.73 0.562 -10.211 1 97.5 87 GLU A CA 1
ATOM 635 C C . GLU A 1 87 ? 7.227 1.95 -9.812 1 97.5 87 GLU A C 1
ATOM 637 O O . GLU A 1 87 ? 7.195 2.881 -10.625 1 97.5 87 GLU A O 1
ATOM 642 N N . ARG A 1 88 ? 7.715 2.039 -8.617 1 97.94 88 ARG A N 1
ATOM 643 C CA . ARG A 1 88 ? 8.125 3.318 -8.047 1 97.94 88 ARG A CA 1
ATOM 644 C C . ARG A 1 88 ? 9.398 3.83 -8.703 1 97.94 88 ARG A C 1
ATOM 646 O O . ARG A 1 88 ? 9.633 5.039 -8.773 1 97.94 88 ARG A O 1
ATOM 653 N N . PHE A 1 89 ? 10.266 2.939 -9.117 1 98.62 89 PHE A N 1
ATOM 654 C CA . PHE A 1 89 ? 11.5 3.291 -9.812 1 98.62 89 PHE A CA 1
ATOM 655 C C . PHE A 1 89 ? 11.578 2.598 -11.172 1 98.62 89 PHE A C 1
ATOM 657 O O . PHE A 1 89 ? 11.266 1.41 -11.281 1 98.62 89 PHE A O 1
ATOM 664 N N . VAL A 1 90 ? 11.984 3.367 -12.188 1 98.5 90 VAL A N 1
ATOM 665 C CA . VAL A 1 90 ? 12.086 2.814 -13.531 1 98.5 90 VAL A CA 1
ATOM 666 C C . VAL A 1 90 ? 13.453 3.143 -14.133 1 98.5 90 VAL A C 1
ATOM 668 O O . VAL A 1 90 ? 14.086 4.129 -13.742 1 98.5 90 VAL A O 1
ATOM 671 N N . ILE A 1 91 ? 13.883 2.258 -14.969 1 98.69 91 ILE A N 1
ATOM 672 C CA . ILE A 1 91 ? 15.086 2.521 -15.742 1 98.69 91 ILE A CA 1
ATOM 673 C C . ILE A 1 91 ? 14.719 3.27 -17.016 1 98.69 91 ILE A C 1
ATOM 675 O O . ILE A 1 91 ? 13.883 2.807 -17.797 1 98.69 91 ILE A O 1
ATOM 679 N N . VAL A 1 92 ? 15.32 4.426 -17.219 1 98.62 92 VAL A N 1
ATOM 680 C CA . VAL A 1 92 ? 15.188 5.191 -18.453 1 98.62 92 VAL A CA 1
ATOM 681 C C . VAL A 1 92 ? 16.547 5.289 -19.141 1 98.62 92 VAL A C 1
ATOM 683 O O . VAL A 1 92 ? 17.547 5.645 -18.516 1 98.62 92 VAL A O 1
ATOM 686 N N . HIS A 1 93 ? 16.578 4.926 -20.359 1 98.31 93 HIS A N 1
ATOM 687 C CA . HIS A 1 93 ? 17.844 5.047 -21.078 1 98.31 93 HIS A CA 1
ATOM 688 C C . HIS A 1 93 ? 17.625 5.68 -22.453 1 98.31 93 HIS A C 1
ATOM 690 O O . HIS A 1 93 ? 16.5 5.719 -22.953 1 98.31 93 HIS A O 1
ATOM 696 N N . GLY A 1 94 ? 18.656 6.211 -22.953 1 97.62 94 GLY A N 1
ATOM 697 C CA . GLY A 1 94 ? 18.609 6.91 -24.234 1 97.62 94 GLY A CA 1
ATOM 698 C C . GLY A 1 94 ? 19.906 7.594 -24.594 1 97.62 94 GLY A C 1
ATOM 699 O O . GLY A 1 94 ? 20.969 7.219 -24.094 1 97.62 94 GLY A O 1
ATOM 700 N N . ASN A 1 95 ? 19.812 8.508 -25.547 1 96.38 95 ASN A N 1
ATOM 701 C CA . ASN A 1 95 ? 20.969 9.258 -26.016 1 96.38 95 ASN A CA 1
ATOM 702 C C . ASN A 1 95 ? 21.016 10.656 -25.406 1 96.38 95 ASN A C 1
ATOM 704 O O . ASN A 1 95 ? 19.969 11.266 -25.156 1 96.38 95 ASN A O 1
ATOM 708 N N . ALA A 1 96 ? 22.219 11.109 -25.125 1 96.25 96 ALA A N 1
ATOM 709 C CA . ALA A 1 96 ? 22.422 12.469 -24.641 1 96.25 96 ALA A CA 1
ATOM 710 C C . ALA A 1 96 ? 23.844 12.945 -24.891 1 96.25 96 ALA A C 1
ATOM 712 O O . ALA A 1 96 ? 24.797 12.172 -24.766 1 96.25 96 ALA A O 1
ATOM 713 N N . GLY A 1 97 ? 23.969 14.242 -25.203 1 92.88 97 GLY A N 1
ATOM 714 C CA . GLY A 1 97 ? 25.281 14.82 -25.422 1 92.88 97 GLY A CA 1
ATOM 715 C C . GLY A 1 97 ? 25.797 14.609 -26.844 1 92.88 97 GLY A C 1
ATOM 716 O O . GLY A 1 97 ? 25.141 13.938 -27.641 1 92.88 97 GLY A O 1
ATOM 717 N N . PRO A 1 98 ? 26.906 15.273 -27.109 1 88.88 98 PRO A N 1
ATOM 718 C CA . PRO A 1 98 ? 27.484 15.164 -28.453 1 88.88 98 PRO A CA 1
ATOM 719 C C . PRO A 1 98 ? 28.031 13.773 -28.75 1 88.88 98 PRO A C 1
ATOM 721 O O . PRO A 1 98 ? 28.531 13.094 -27.844 1 88.88 98 PRO A O 1
ATOM 724 N N . LYS A 1 99 ? 27.891 13.492 -30.062 1 83.81 99 LYS A N 1
ATOM 725 C CA . LYS A 1 99 ? 28.484 12.242 -30.516 1 83.81 99 LYS A CA 1
ATOM 726 C C . LYS A 1 99 ? 30 12.398 -30.672 1 83.81 99 LYS A C 1
ATOM 728 O O . LYS A 1 99 ? 30.484 13.453 -31.062 1 83.81 99 LYS A O 1
ATOM 733 N N . GLY A 1 100 ? 30.781 11.508 -30.406 1 72.38 100 GLY A N 1
ATOM 734 C CA . GLY A 1 100 ? 32.219 11.516 -30.688 1 72.38 100 GLY A CA 1
ATOM 735 C C . GLY A 1 100 ? 33.031 12.086 -29.547 1 72.38 100 GLY A C 1
ATOM 736 O O . GLY A 1 100 ? 34.25 12.305 -29.703 1 72.38 100 GLY A O 1
ATOM 737 N N . LEU A 1 101 ? 32.281 12.781 -28.641 1 62.59 101 LEU A N 1
ATOM 738 C CA . LEU A 1 101 ? 33.094 13.258 -27.516 1 62.59 101 LEU A CA 1
ATOM 739 C C . LEU A 1 101 ? 33.969 12.141 -26.969 1 62.59 101 LEU A C 1
ATOM 741 O O . LEU A 1 101 ? 33.594 10.969 -26.984 1 62.59 101 LEU A O 1
ATOM 745 N N . ASP A 1 102 ? 35.281 12.453 -26.812 1 56.12 102 ASP A N 1
ATOM 746 C CA . ASP A 1 102 ? 36.281 11.531 -26.266 1 56.12 102 ASP A CA 1
ATOM 747 C C . ASP A 1 102 ? 35.75 10.875 -24.984 1 56.12 102 ASP A C 1
ATOM 749 O O . ASP A 1 102 ? 34.938 11.445 -24.266 1 56.12 102 ASP A O 1
ATOM 753 N N . ALA A 1 103 ? 36.031 9.555 -24.812 1 55.56 103 ALA A N 1
ATOM 754 C CA . ALA A 1 103 ? 35.594 8.43 -24 1 55.56 103 ALA A CA 1
ATOM 755 C C . ALA A 1 103 ? 35.625 8.781 -22.516 1 55.56 103 ALA A C 1
ATOM 757 O O . ALA A 1 103 ? 34.844 8.227 -21.719 1 55.56 103 ALA A O 1
ATOM 758 N N . ILE A 1 104 ? 36.406 9.812 -21.984 1 56.62 104 ILE A N 1
ATOM 759 C CA . ILE A 1 104 ? 36.625 9.812 -20.547 1 56.62 104 ILE A CA 1
ATOM 760 C C . ILE A 1 104 ? 35.562 10.664 -19.859 1 56.62 104 ILE A C 1
ATOM 762 O O . ILE A 1 104 ? 35 10.266 -18.828 1 56.62 104 ILE A O 1
ATOM 766 N N . ASN A 1 105 ? 35.281 11.875 -20.359 1 64.38 105 ASN A N 1
ATOM 767 C CA . ASN A 1 105 ? 34.312 12.688 -19.625 1 64.38 105 ASN A CA 1
ATOM 768 C C . ASN A 1 105 ? 33.156 13.125 -20.516 1 64.38 105 ASN A C 1
ATOM 770 O O . ASN A 1 105 ? 33.25 14.141 -21.203 1 64.38 105 ASN A O 1
ATOM 774 N N . CYS A 1 106 ? 32.125 12.32 -20.547 1 81.38 106 CYS A N 1
ATOM 775 C CA . CYS A 1 106 ? 31 12.516 -21.469 1 81.38 106 CYS A CA 1
ATOM 776 C C . CYS A 1 106 ? 29.859 13.258 -20.797 1 81.38 106 CYS A C 1
ATOM 778 O O . CYS A 1 106 ? 28.734 13.305 -21.328 1 81.38 106 CYS A O 1
ATOM 780 N N . GLY A 1 107 ? 30.156 13.875 -19.688 1 92.19 107 GLY A N 1
ATOM 781 C CA . GLY A 1 107 ? 29.078 14.594 -19.031 1 92.19 107 GLY A CA 1
ATOM 782 C C . GLY A 1 107 ? 28.125 13.688 -18.266 1 92.19 107 GLY A C 1
ATOM 783 O O . GLY A 1 107 ? 28.453 12.531 -18 1 92.19 107 GLY A O 1
ATOM 784 N N . ASN A 1 108 ? 27.047 14.281 -17.766 1 96.19 108 ASN A N 1
ATOM 785 C CA . ASN A 1 108 ? 26.062 13.57 -16.953 1 96.19 108 ASN A CA 1
ATOM 786 C C . ASN A 1 108 ? 24.625 13.922 -17.375 1 96.19 108 ASN A C 1
ATOM 788 O O . ASN A 1 108 ? 24.406 14.953 -18 1 96.19 108 ASN A O 1
ATOM 792 N N . VAL A 1 109 ? 23.812 13.023 -17.125 1 97.5 109 VAL A N 1
ATOM 793 C CA . VAL A 1 109 ? 22.375 13.297 -17.172 1 97.5 109 VAL A CA 1
ATOM 794 C C . VAL A 1 109 ? 21.844 13.5 -15.758 1 97.5 109 VAL A C 1
ATOM 796 O O . VAL A 1 109 ? 22.156 12.719 -14.852 1 97.5 109 VAL A O 1
ATOM 799 N N . VAL A 1 110 ? 21.078 14.562 -15.555 1 98.25 110 VAL A N 1
ATOM 800 C CA . VAL A 1 110 ? 20.438 14.859 -14.273 1 98.25 110 VAL A CA 1
ATOM 801 C C . VAL A 1 110 ? 18.922 14.797 -14.422 1 98.25 110 VAL A C 1
ATOM 803 O O . VAL A 1 110 ? 18.344 15.422 -15.32 1 98.25 110 VAL A O 1
ATOM 806 N N . VAL A 1 111 ? 18.312 14.008 -13.594 1 98.56 111 VAL A N 1
ATOM 807 C CA . VAL A 1 111 ? 16.859 13.898 -13.602 1 98.56 111 VAL A CA 1
ATOM 808 C C . VAL A 1 111 ? 16.266 14.719 -12.453 1 98.56 111 VAL A C 1
ATOM 810 O O . VAL A 1 111 ? 16.594 14.484 -11.289 1 98.56 111 VAL A O 1
ATOM 813 N N . THR A 1 112 ? 15.406 15.703 -12.789 1 98.19 112 THR A N 1
ATOM 814 C CA . THR A 1 112 ? 14.602 16.422 -11.812 1 98.19 112 THR A CA 1
ATOM 815 C C . THR A 1 112 ? 13.203 15.828 -11.703 1 98.19 112 THR A C 1
ATOM 817 O O . THR A 1 112 ? 12.492 15.711 -12.703 1 98.19 112 THR A O 1
ATOM 820 N N . HIS A 1 113 ? 12.875 15.562 -10.508 1 96.44 113 HIS A N 1
ATOM 821 C CA . HIS A 1 113 ? 11.664 14.781 -10.305 1 96.44 113 HIS A CA 1
ATOM 822 C C . HIS A 1 113 ? 10.453 15.68 -10.062 1 96.44 113 HIS A C 1
ATOM 824 O O . HIS A 1 113 ? 10.609 16.844 -9.711 1 96.44 113 HIS A O 1
ATOM 830 N N . HIS A 1 114 ? 9.32 15.047 -10.242 1 93.06 114 HIS A N 1
ATOM 831 C CA . HIS A 1 114 ? 8.016 15.688 -10.141 1 93.06 114 HIS A CA 1
ATOM 832 C C . HIS A 1 114 ? 7.832 16.359 -8.789 1 93.06 114 HIS A C 1
ATOM 834 O O . HIS A 1 114 ? 7.961 15.711 -7.746 1 93.06 114 HIS A O 1
ATOM 840 N N . LEU A 1 115 ? 7.539 17.719 -8.703 1 93 115 LEU A N 1
ATOM 841 C CA . LEU A 1 115 ? 7.203 18.5 -7.508 1 93 115 LEU A CA 1
ATOM 842 C C . LEU A 1 115 ? 8.305 18.375 -6.461 1 93 115 LEU A C 1
ATOM 844 O O . LEU A 1 115 ? 8.039 18.5 -5.262 1 93 115 LEU A O 1
ATOM 848 N N . ASN A 1 116 ? 9.469 17.953 -6.895 1 89.88 116 ASN A N 1
ATOM 849 C CA . ASN A 1 116 ? 10.594 17.734 -5.988 1 89.88 116 ASN A CA 1
ATOM 850 C C . ASN A 1 116 ? 10.25 16.688 -4.918 1 89.88 116 ASN A C 1
ATOM 852 O O . ASN A 1 116 ? 10.641 16.844 -3.76 1 89.88 116 ASN A O 1
ATOM 856 N N . GLU A 1 117 ? 9.422 15.789 -5.355 1 91.69 117 GLU A N 1
ATOM 857 C CA . GLU A 1 117 ? 9.047 14.695 -4.465 1 91.69 117 GLU A CA 1
ATOM 858 C C . GLU A 1 117 ? 10.25 13.805 -4.141 1 91.69 117 GLU A C 1
ATOM 860 O O . GLU A 1 117 ? 10.219 13.039 -3.18 1 91.69 117 GLU A O 1
ATOM 865 N N . PHE A 1 118 ? 11.211 13.867 -4.906 1 96.56 118 PHE A N 1
ATOM 866 C CA . PHE A 1 118 ? 12.477 13.164 -4.758 1 96.56 118 PHE A CA 1
ATOM 867 C C . PHE A 1 118 ? 13.641 14.023 -5.234 1 96.56 118 PHE A C 1
ATOM 869 O O . PHE A 1 118 ? 13.516 14.75 -6.223 1 96.56 118 PHE A O 1
ATOM 876 N N . PRO A 1 119 ? 14.758 13.953 -4.543 1 97.19 119 PRO A N 1
ATOM 877 C CA . PRO A 1 119 ? 15.891 14.781 -4.965 1 97.19 119 PRO A CA 1
ATOM 878 C C . PRO A 1 119 ? 16.344 14.484 -6.395 1 97.19 119 PRO A C 1
ATOM 880 O O . PRO A 1 119 ? 16.203 13.352 -6.863 1 97.19 119 PRO A O 1
ATOM 883 N N . SER A 1 120 ? 16.844 15.484 -7.043 1 97.94 120 SER A N 1
ATOM 884 C CA . SER A 1 120 ? 17.422 15.281 -8.367 1 97.94 120 SER A CA 1
ATOM 885 C C . SER A 1 120 ? 18.562 14.266 -8.32 1 97.94 120 SER A C 1
ATOM 887 O O . SER A 1 120 ? 19.359 14.25 -7.371 1 97.94 120 SER A O 1
ATOM 889 N N . GLN A 1 121 ? 18.641 13.469 -9.312 1 98.19 121 GLN A N 1
ATOM 890 C CA . GLN A 1 121 ? 19.625 12.398 -9.375 1 98.19 121 GLN A CA 1
ATOM 891 C C . GLN A 1 121 ? 20.516 12.539 -10.609 1 98.19 121 GLN A C 1
ATOM 893 O O . GLN A 1 121 ? 20.031 12.953 -11.672 1 98.19 121 GLN A O 1
ATOM 898 N N . ARG A 1 122 ? 21.766 12.164 -10.5 1 97.75 122 ARG A N 1
ATOM 899 C CA . ARG A 1 122 ? 22.781 12.336 -11.531 1 97.75 122 ARG A CA 1
ATOM 900 C C . ARG A 1 122 ? 23.344 10.992 -11.984 1 97.75 122 ARG A C 1
ATOM 902 O O . ARG A 1 122 ? 23.688 10.148 -11.148 1 97.75 122 ARG A O 1
ATOM 909 N N . PHE A 1 123 ? 23.469 10.781 -13.336 1 97.69 123 PHE A N 1
ATOM 910 C CA . PHE A 1 123 ? 23.984 9.547 -13.914 1 97.69 123 PHE A CA 1
ATOM 911 C C . PHE A 1 123 ? 24.969 9.852 -15.031 1 97.69 123 PHE A C 1
ATOM 913 O O . PHE A 1 123 ? 24.766 10.789 -15.812 1 97.69 123 PHE A O 1
ATOM 920 N N . PRO A 1 124 ? 26.062 9.062 -15.172 1 95.75 124 PRO A N 1
ATOM 921 C CA . PRO A 1 124 ? 27.078 9.344 -16.188 1 95.75 124 PRO A CA 1
ATOM 922 C C . PRO A 1 124 ? 26.625 8.969 -17.594 1 95.75 124 PRO A C 1
ATOM 924 O O . PRO A 1 124 ? 25.922 7.973 -17.781 1 95.75 124 PRO A O 1
ATOM 927 N N . VAL A 1 125 ? 27.062 9.727 -18.547 1 95.44 125 VAL A N 1
ATOM 928 C CA . VAL A 1 125 ? 26.891 9.43 -19.953 1 95.44 125 VAL A CA 1
ATOM 929 C C . VAL A 1 125 ? 28.156 8.789 -20.516 1 95.44 125 VAL A C 1
ATOM 931 O O . VAL A 1 125 ? 29.266 9.18 -20.141 1 95.44 125 VAL A O 1
ATOM 934 N N . ALA A 1 126 ? 27.969 7.785 -21.266 1 93.38 126 ALA A N 1
ATOM 935 C CA . ALA A 1 126 ? 29.078 7.133 -21.953 1 93.38 126 ALA A CA 1
ATOM 936 C C . ALA A 1 126 ? 28.797 6.973 -23.438 1 93.38 126 ALA A C 1
ATOM 938 O O . ALA A 1 126 ? 27.844 6.285 -23.828 1 93.38 126 ALA A O 1
ATOM 939 N N . ASP A 1 127 ? 29.594 7.609 -24.25 1 91 127 ASP A N 1
ATOM 940 C CA . ASP A 1 127 ? 29.469 7.523 -25.703 1 91 127 ASP A CA 1
ATOM 941 C C . ASP A 1 127 ? 28.062 7.867 -26.156 1 91 127 ASP A C 1
ATOM 943 O O . ASP A 1 127 ? 27.422 7.082 -26.859 1 91 127 ASP A O 1
ATOM 947 N N . ASN A 1 128 ? 27.578 8.977 -25.656 1 92.69 128 ASN A N 1
ATOM 948 C CA . ASN A 1 128 ? 26.297 9.523 -26.078 1 92.69 128 ASN A CA 1
ATOM 949 C C . ASN A 1 128 ? 25.125 8.672 -25.562 1 92.69 128 ASN A C 1
ATOM 951 O O . ASN A 1 128 ? 24.016 8.781 -26.062 1 92.69 128 ASN A O 1
ATOM 955 N N . TYR A 1 129 ? 25.406 7.801 -24.609 1 95.44 129 TYR A N 1
ATOM 956 C CA . TYR A 1 129 ? 24.375 6.902 -24.094 1 95.44 129 TYR A CA 1
ATOM 957 C C . TYR A 1 129 ? 24.281 7.008 -22.578 1 95.44 129 TYR A C 1
ATOM 959 O O . TYR A 1 129 ? 25.297 7.113 -21.891 1 95.44 129 TYR A O 1
ATOM 967 N N . PHE A 1 130 ? 23.047 7.09 -22.125 1 96.81 130 PHE A N 1
ATOM 968 C CA . PHE A 1 130 ? 22.875 7.168 -20.672 1 96.81 130 PHE A CA 1
ATOM 969 C C . PHE A 1 130 ? 21.828 6.18 -20.203 1 96.81 130 PHE A C 1
ATOM 971 O O . PHE A 1 130 ? 21.016 5.691 -20.984 1 96.81 130 PHE A O 1
ATOM 978 N N . LYS A 1 131 ? 21.906 5.773 -18.984 1 98.19 131 LYS A N 1
ATOM 979 C CA . LYS A 1 131 ? 20.891 5.109 -18.188 1 98.19 131 LYS A CA 1
ATOM 980 C C . LYS A 1 131 ? 20.625 5.875 -16.891 1 98.19 131 LYS A C 1
ATOM 982 O O . LYS A 1 131 ? 21.547 6.395 -16.266 1 98.19 131 LYS A O 1
ATOM 987 N N . ALA A 1 132 ? 19.359 6 -16.578 1 98.69 132 ALA A N 1
ATOM 988 C CA . ALA A 1 132 ? 18.969 6.707 -15.359 1 98.69 132 ALA A CA 1
ATOM 989 C C . ALA A 1 132 ? 17.953 5.891 -14.562 1 98.69 132 ALA A C 1
ATOM 991 O O . ALA A 1 132 ? 17.141 5.156 -15.133 1 98.69 132 ALA A O 1
ATOM 992 N N . PHE A 1 133 ? 18.125 5.895 -13.266 1 98.62 133 PHE A N 1
ATOM 993 C CA . PHE A 1 133 ? 17.203 5.293 -12.312 1 98.62 133 PHE A CA 1
ATOM 994 C C . PHE A 1 133 ? 16.234 6.328 -11.773 1 98.62 133 PHE A C 1
ATOM 996 O O . PHE A 1 133 ? 16.594 7.121 -10.898 1 98.62 133 PHE A O 1
ATOM 1003 N N . VAL A 1 134 ? 14.938 6.332 -12.203 1 98.69 134 VAL A N 1
ATOM 1004 C CA . VAL A 1 134 ? 14.016 7.457 -12.07 1 98.69 134 VAL A CA 1
ATOM 1005 C C . VAL A 1 134 ? 12.914 7.117 -11.07 1 98.69 134 VAL A C 1
ATOM 1007 O O . VAL A 1 134 ? 12.273 6.066 -11.172 1 98.69 134 VAL A O 1
ATOM 1010 N N . HIS A 1 135 ? 12.711 8.039 -10.133 1 98.56 135 HIS A N 1
ATOM 1011 C CA . HIS A 1 135 ? 11.664 7.902 -9.125 1 98.56 135 HIS A CA 1
ATOM 1012 C C . HIS A 1 135 ? 10.328 8.414 -9.648 1 98.56 135 HIS A C 1
ATOM 1014 O O . HIS A 1 135 ? 10.273 9.43 -10.344 1 98.56 135 HIS A O 1
ATOM 1020 N N . LEU A 1 136 ? 9.273 7.695 -9.352 1 98.38 136 LEU A N 1
ATOM 1021 C CA . LEU A 1 136 ? 7.922 8.125 -9.688 1 98.38 136 LEU A CA 1
ATOM 1022 C C . LEU A 1 136 ? 7.031 8.148 -8.453 1 98.38 136 LEU A C 1
ATOM 1024 O O . LEU A 1 136 ? 7.184 7.32 -7.551 1 98.38 136 LEU A O 1
ATOM 1028 N N . ALA A 1 137 ? 6.164 9.109 -8.406 1 97.62 137 ALA A N 1
ATOM 1029 C CA . ALA A 1 137 ? 5.062 9.164 -7.449 1 97.62 137 ALA A CA 1
ATOM 1030 C C . ALA A 1 137 ? 3.736 8.812 -8.125 1 97.62 137 ALA A C 1
ATOM 1032 O O . ALA A 1 137 ? 3.545 9.094 -9.312 1 97.62 137 ALA A O 1
ATOM 1033 N N . PRO A 1 138 ? 2.82 8.219 -7.398 1 97.88 138 PRO A N 1
ATOM 1034 C CA . PRO A 1 138 ? 1.55 7.848 -8.023 1 97.88 138 PRO A CA 1
ATOM 1035 C C . PRO A 1 138 ? 0.865 9.023 -8.719 1 97.88 138 PRO A C 1
ATOM 1037 O O . PRO A 1 138 ? 0.783 10.117 -8.156 1 97.88 138 PRO A O 1
ATOM 1040 N N . GLY A 1 139 ? 0.302 8.719 -9.938 1 97.94 139 GLY A N 1
ATOM 1041 C CA . GLY A 1 139 ? -0.244 9.758 -10.797 1 97.94 139 GLY A CA 1
ATOM 1042 C C . GLY A 1 139 ? 0.734 10.219 -11.859 1 97.94 139 GLY A C 1
ATOM 1043 O O . GLY A 1 139 ? 1.77 9.594 -12.078 1 97.94 139 GLY A O 1
ATOM 1044 N N . PRO A 1 140 ? 0.453 11.273 -12.57 1 98.12 140 PRO A N 1
ATOM 1045 C CA . PRO A 1 140 ? 1.361 11.836 -13.578 1 98.12 140 PRO A CA 1
ATOM 1046 C C . PRO A 1 140 ? 2.594 12.492 -12.961 1 98.12 140 PRO A C 1
ATOM 1048 O O . PRO A 1 140 ? 2.477 13.258 -12 1 98.12 140 PRO A O 1
ATOM 1051 N N . ASN A 1 141 ? 3.73 12.156 -13.43 1 98.5 141 ASN A N 1
ATOM 1052 C CA . ASN A 1 141 ? 5.004 12.742 -13.031 1 98.5 141 ASN A CA 1
ATOM 1053 C C . ASN A 1 141 ? 5.602 13.602 -14.141 1 98.5 141 ASN A C 1
ATOM 1055 O O . ASN A 1 141 ? 5.906 13.102 -15.219 1 98.5 141 ASN A O 1
ATOM 1059 N N . GLN A 1 142 ? 5.695 14.836 -13.906 1 98.31 142 GLN A N 1
ATOM 1060 C CA . GLN A 1 142 ? 6.41 15.719 -14.82 1 98.31 142 GLN A CA 1
ATOM 1061 C C . GLN A 1 142 ? 7.898 15.766 -14.492 1 98.31 142 GLN A C 1
ATOM 1063 O O . GLN A 1 142 ? 8.312 16.438 -13.539 1 98.31 142 GLN A O 1
ATOM 1068 N N . LEU A 1 143 ? 8.641 15.156 -15.336 1 98.38 143 LEU A N 1
ATOM 1069 C CA . LEU A 1 143 ? 10.078 15.031 -15.141 1 98.38 143 LEU A CA 1
ATOM 1070 C C . LEU A 1 143 ? 10.844 15.953 -16.094 1 98.38 143 LEU A C 1
ATOM 1072 O O . LEU A 1 143 ? 10.312 16.344 -17.125 1 98.38 143 LEU A O 1
ATOM 1076 N N . CYS A 1 144 ? 11.992 16.312 -15.672 1 98.56 144 CYS A N 1
ATOM 1077 C CA . CYS A 1 144 ? 12.938 17.031 -16.531 1 98.56 144 CYS A CA 1
ATOM 1078 C C . CYS A 1 144 ? 14.273 16.297 -16.594 1 98.56 144 CYS A C 1
ATOM 1080 O O . CYS A 1 144 ? 14.93 16.109 -15.562 1 98.56 144 CYS A O 1
ATOM 1082 N N . VAL A 1 145 ? 14.633 15.844 -17.75 1 98.38 145 VAL A N 1
ATOM 1083 C CA . VAL A 1 145 ? 15.906 15.172 -17.984 1 98.38 145 VAL A CA 1
ATOM 1084 C C . VAL A 1 145 ? 16.891 16.141 -18.641 1 98.38 145 VAL A C 1
ATOM 1086 O O . VAL A 1 145 ? 16.641 16.625 -19.75 1 98.38 145 VAL A O 1
ATOM 1089 N N . THR A 1 146 ? 18.031 16.344 -17.953 1 98.25 146 THR A N 1
ATOM 1090 C CA . THR A 1 146 ? 18.969 17.391 -18.375 1 98.25 146 THR A CA 1
ATOM 1091 C C . THR A 1 146 ? 20.359 16.812 -18.625 1 98.25 146 THR A C 1
ATOM 1093 O O . THR A 1 146 ? 20.859 16.031 -17.812 1 98.25 146 THR A O 1
ATOM 1096 N N . TYR A 1 147 ? 20.953 17.172 -19.781 1 97.12 147 TYR A N 1
ATOM 1097 C CA . TYR A 1 147 ? 22.344 16.828 -20.062 1 97.12 147 TYR A CA 1
ATOM 1098 C C . TYR A 1 147 ? 23.281 17.953 -19.609 1 97.12 147 TYR A C 1
ATOM 1100 O O . TYR A 1 147 ? 23.141 19.094 -20.047 1 97.12 147 TYR A O 1
ATOM 1108 N N . GLU A 1 148 ? 24.172 17.594 -18.703 1 96 148 GLU A N 1
ATOM 1109 C CA . GLU A 1 148 ? 25.203 18.5 -18.234 1 96 148 GLU A CA 1
ATOM 1110 C C . GLU A 1 148 ? 26.531 18.266 -18.953 1 96 148 GLU A C 1
ATOM 1112 O O . GLU A 1 148 ? 27.109 17.188 -18.859 1 96 148 GLU A O 1
ATOM 1117 N N . TYR A 1 149 ? 27 19.297 -19.547 1 92.25 149 TYR A N 1
ATOM 1118 C CA . TYR A 1 149 ? 28.266 19.203 -20.266 1 92.25 149 TYR A CA 1
ATOM 1119 C C . TYR A 1 149 ? 29.453 19.125 -19.312 1 92.25 149 TYR A C 1
ATOM 1121 O O . TYR A 1 149 ? 29.391 19.672 -18.203 1 92.25 149 TYR A O 1
ATOM 1129 N N . PRO A 1 150 ? 30.5 18.484 -19.766 1 89.94 150 PRO A N 1
ATOM 1130 C CA . PRO A 1 150 ? 31.703 18.438 -18.922 1 89.94 150 PRO A CA 1
ATOM 1131 C C . PRO A 1 150 ? 32.312 19.812 -18.672 1 89.94 150 PRO A C 1
ATOM 1133 O O . PRO A 1 150 ? 32.969 20.016 -17.641 1 89.94 150 PRO A O 1
ATOM 1136 N N . ASP A 1 151 ? 32.094 20.703 -19.609 1 86.69 151 ASP A N 1
ATOM 1137 C CA . ASP A 1 151 ? 32.688 22.031 -19.5 1 86.69 151 ASP A CA 1
ATOM 1138 C C . ASP A 1 151 ? 31.75 23.016 -18.812 1 86.69 151 ASP A C 1
ATOM 1140 O O . ASP A 1 151 ? 32 24.219 -18.828 1 86.69 151 ASP A O 1
ATOM 1144 N N . ASN A 1 152 ? 30.656 22.625 -18.344 1 87.06 152 ASN A N 1
ATOM 1145 C CA . ASN A 1 152 ? 29.703 23.375 -17.531 1 87.06 152 ASN A CA 1
ATOM 1146 C C . ASN A 1 152 ? 29 24.453 -18.344 1 87.06 152 ASN A C 1
ATOM 1148 O O . ASN A 1 152 ? 28.578 25.469 -17.797 1 87.06 152 ASN A O 1
ATOM 1152 N N . ARG A 1 153 ? 29.031 24.297 -19.641 1 90.56 153 ARG A N 1
ATOM 1153 C CA . ARG A 1 153 ? 28.203 25.219 -20.406 1 90.56 153 ARG A CA 1
ATOM 1154 C C . ARG A 1 153 ? 26.734 25.016 -20.125 1 90.56 153 ARG A C 1
ATOM 1156 O O . ARG A 1 153 ? 26.359 24.141 -19.344 1 90.56 153 ARG A O 1
ATOM 1163 N N . GLN A 1 154 ? 25.922 25.844 -20.656 1 92.69 154 GLN A N 1
ATOM 1164 C CA . GLN A 1 154 ? 24.5 25.781 -20.375 1 92.69 154 GLN A CA 1
ATOM 1165 C C . GLN A 1 154 ? 23.922 24.406 -20.719 1 92.69 154 GLN A C 1
ATOM 1167 O O . GLN A 1 154 ? 24.031 23.953 -21.859 1 92.69 154 GLN A O 1
ATOM 1172 N N . PRO A 1 155 ? 23.312 23.797 -19.781 1 95.56 155 PRO A N 1
ATOM 1173 C CA . PRO A 1 155 ? 22.75 22.453 -20.016 1 95.56 155 PRO A CA 1
ATOM 1174 C C . PRO A 1 155 ? 21.562 22.484 -20.969 1 95.56 155 PRO A C 1
ATOM 1176 O O . PRO A 1 155 ? 20.984 23.547 -21.219 1 95.56 155 PRO A O 1
ATOM 1179 N N . VAL A 1 156 ? 21.219 21.375 -21.562 1 96.31 156 VAL A N 1
ATOM 1180 C CA . VAL A 1 156 ? 20.047 21.172 -22.406 1 96.31 156 VAL A CA 1
ATOM 1181 C C . VAL A 1 156 ? 19.125 20.125 -21.766 1 96.31 156 VAL A C 1
ATOM 1183 O O . VAL A 1 156 ? 19.594 19.156 -21.188 1 96.31 156 VAL A O 1
ATOM 1186 N N . SER A 1 157 ? 17.828 20.344 -21.875 1 97.44 157 SER A N 1
ATOM 1187 C CA . SER A 1 157 ? 16.891 19.5 -21.141 1 97.44 157 SER A CA 1
ATOM 1188 C C . SER A 1 157 ? 15.766 19 -22.047 1 97.44 157 SER A C 1
ATOM 1190 O O . SER A 1 157 ? 15.5 19.594 -23.094 1 97.44 157 SER A O 1
ATOM 1192 N N . THR A 1 158 ? 15.18 17.906 -21.703 1 98.06 158 THR A N 1
ATOM 1193 C CA . THR A 1 158 ? 13.961 17.328 -22.281 1 98.06 158 THR A CA 1
ATOM 1194 C C . THR A 1 158 ? 12.938 17.031 -21.203 1 98.06 158 THR A C 1
ATOM 1196 O O . THR A 1 158 ? 13.273 16.438 -20.172 1 98.06 158 THR A O 1
ATOM 1199 N N . SER A 1 159 ? 11.703 17.469 -21.422 1 98 159 SER A N 1
ATOM 1200 C CA . SER A 1 159 ? 10.617 17.125 -20.516 1 98 159 SER A CA 1
ATOM 1201 C C . SER A 1 159 ? 10.047 15.75 -20.812 1 98 159 SER A C 1
ATOM 1203 O O . SER A 1 159 ? 9.945 15.352 -21.969 1 98 159 SER A O 1
ATOM 1205 N N . LEU A 1 160 ? 9.703 15.031 -19.781 1 98.19 160 LEU A N 1
ATOM 1206 C CA . LEU A 1 160 ? 9.141 13.688 -19.859 1 98.19 160 LEU A CA 1
ATOM 1207 C C . LEU A 1 160 ? 8.023 13.5 -18.844 1 98.19 160 LEU A C 1
ATOM 1209 O O . LEU A 1 160 ? 8.211 13.781 -17.656 1 98.19 160 LEU A O 1
ATOM 1213 N N . THR A 1 161 ? 6.859 13.117 -19.297 1 98.62 161 THR A N 1
ATOM 1214 C CA . THR A 1 161 ? 5.758 12.812 -18.391 1 98.62 161 THR A CA 1
ATOM 1215 C C . THR A 1 161 ? 5.492 11.312 -18.344 1 98.62 161 THR A C 1
ATOM 1217 O O . THR A 1 161 ? 5.223 10.688 -19.375 1 98.62 161 THR A O 1
ATOM 1220 N N . LEU A 1 162 ? 5.605 10.719 -17.203 1 98.56 162 LEU A N 1
ATOM 1221 C CA . LEU A 1 162 ? 5.266 9.32 -16.969 1 98.56 162 LEU A CA 1
ATOM 1222 C C . LEU A 1 162 ? 4.148 9.195 -15.938 1 98.56 162 LEU A C 1
ATOM 1224 O O . LEU A 1 162 ? 4.031 10.031 -15.039 1 98.56 162 LEU A O 1
ATOM 1228 N N . ILE A 1 163 ? 3.285 8.227 -16.078 1 98.56 163 ILE A N 1
ATOM 1229 C CA . ILE A 1 163 ? 2.18 7.988 -15.164 1 98.56 163 ILE A CA 1
ATOM 1230 C C . ILE A 1 163 ? 2.457 6.734 -14.336 1 98.56 163 ILE A C 1
ATOM 1232 O O . ILE A 1 163 ? 2.762 5.676 -14.883 1 98.56 163 ILE A O 1
ATOM 1236 N N . TYR A 1 164 ? 2.434 6.84 -13.078 1 98.38 164 TYR A N 1
ATOM 1237 C CA . TYR A 1 164 ? 2.641 5.691 -12.203 1 98.38 164 TYR A CA 1
ATOM 1238 C C . TYR A 1 164 ? 1.327 5.238 -11.578 1 98.38 164 TYR A C 1
ATOM 1240 O O . TYR A 1 164 ? 0.684 5.996 -10.852 1 98.38 164 TYR A O 1
ATOM 1248 N N . THR A 1 165 ? 0.905 4.039 -11.797 1 98.31 165 THR A N 1
ATOM 1249 C CA . THR A 1 165 ? -0.232 3.385 -11.156 1 98.31 165 THR A CA 1
ATOM 1250 C C . THR A 1 165 ? 0.221 2.158 -10.367 1 98.31 165 THR A C 1
ATOM 1252 O O . THR A 1 165 ? 0.548 1.124 -10.953 1 98.31 165 THR A O 1
ATOM 1255 N N . PRO A 1 166 ? 0.265 2.283 -9.016 1 98 166 PRO A N 1
ATOM 1256 C CA . PRO A 1 166 ? 0.585 1.091 -8.227 1 98 166 PRO A CA 1
ATOM 1257 C C . PRO A 1 166 ? -0.456 -0.015 -8.383 1 98 166 PRO A C 1
ATOM 1259 O O . PRO A 1 166 ? -1.656 0.241 -8.258 1 98 166 PRO A O 1
ATOM 1262 N N . LEU A 1 167 ? -0.058 -1.187 -8.641 1 97.62 167 LEU A N 1
ATOM 1263 C CA . LEU A 1 167 ? -0.992 -2.287 -8.852 1 97.62 167 LEU A CA 1
ATOM 1264 C C . LEU A 1 167 ? -1.163 -3.111 -7.582 1 97.62 167 LEU A C 1
ATOM 1266 O O . LEU A 1 167 ? -0.725 -4.262 -7.52 1 97.62 167 LEU A O 1
ATOM 1270 N N . LEU A 1 168 ? -1.972 -2.586 -6.707 1 97.5 168 LEU A N 1
ATOM 1271 C CA . LEU A 1 168 ? -2.154 -3.143 -5.371 1 97.5 168 LEU A CA 1
ATOM 1272 C C . LEU A 1 168 ? -2.986 -4.422 -5.426 1 97.5 168 LEU A C 1
ATOM 1274 O O . LEU A 1 168 ? -3.078 -5.148 -4.434 1 97.5 168 LEU A O 1
ATOM 1278 N N . GLN A 1 169 ? -3.564 -4.773 -6.605 1 96.06 169 GLN A N 1
ATOM 1279 C CA . GLN A 1 169 ? -4.367 -5.98 -6.758 1 96.06 169 GLN A CA 1
ATOM 1280 C C . GLN A 1 169 ? -3.486 -7.207 -6.973 1 96.06 169 GLN A C 1
ATOM 1282 O O . GLN A 1 169 ? -3.975 -8.336 -6.969 1 96.06 169 GLN A O 1
ATOM 1287 N N . ASP A 1 170 ? -2.174 -6.996 -7.152 1 97.06 170 ASP A N 1
ATOM 1288 C CA . ASP A 1 170 ? -1.237 -8.102 -7.332 1 97.06 170 ASP A CA 1
ATOM 1289 C C . ASP A 1 170 ? -0.532 -8.445 -6.023 1 97.06 170 ASP A C 1
ATOM 1291 O O . ASP A 1 170 ? -0.168 -7.547 -5.254 1 97.06 170 ASP A O 1
ATOM 1295 N N . PRO A 1 171 ? -0.3 -9.766 -5.73 1 96.62 171 PRO A N 1
ATOM 1296 C CA . PRO A 1 171 ? 0.38 -10.156 -4.492 1 96.62 171 PRO A CA 1
ATOM 1297 C C . PRO A 1 171 ? 1.817 -9.641 -4.426 1 96.62 171 PRO A C 1
ATOM 1299 O O . PRO A 1 171 ? 2.562 -9.75 -5.402 1 96.62 171 PRO A O 1
ATOM 1302 N N . PRO A 1 172 ? 2.215 -9.141 -3.266 1 97.81 172 PRO A N 1
ATOM 1303 C CA . PRO A 1 172 ? 3.559 -8.57 -3.135 1 97.81 172 PRO A CA 1
ATOM 1304 C C . PRO A 1 172 ? 4.594 -9.602 -2.678 1 97.81 172 PRO A C 1
ATOM 1306 O O . PRO A 1 172 ? 4.227 -10.656 -2.154 1 97.81 172 PRO A O 1
ATOM 1309 N N . LEU A 1 173 ? 5.812 -9.289 -2.996 1 98.38 173 LEU A N 1
ATOM 1310 C CA . LEU A 1 173 ? 6.965 -10 -2.449 1 98.38 173 LEU A CA 1
ATOM 1311 C C . LEU A 1 173 ? 7.48 -9.312 -1.191 1 98.38 173 LEU A C 1
ATOM 1313 O O . LEU A 1 173 ? 7.586 -8.086 -1.147 1 98.38 173 LEU A O 1
ATOM 1317 N N . HIS A 1 174 ? 7.754 -10.094 -0.118 1 98.44 174 HIS A N 1
ATOM 1318 C CA . HIS A 1 174 ? 8.289 -9.57 1.132 1 98.44 174 HIS A CA 1
ATOM 1319 C C . HIS A 1 174 ? 9.805 -9.742 1.197 1 98.44 174 HIS A C 1
ATOM 1321 O O . HIS A 1 174 ? 10.328 -10.812 0.869 1 98.44 174 HIS A O 1
ATOM 1327 N N . LEU A 1 175 ? 10.477 -8.703 1.609 1 98.81 175 LEU A N 1
ATOM 1328 C CA . LEU A 1 175 ? 11.906 -8.797 1.894 1 98.81 175 LEU A CA 1
ATOM 1329 C C . LEU A 1 175 ? 12.148 -9.023 3.381 1 98.81 175 LEU A C 1
ATOM 1331 O O . LEU A 1 175 ? 11.492 -8.414 4.227 1 98.81 175 LEU A O 1
ATOM 1335 N N . CYS A 1 176 ? 13.125 -9.922 3.672 1 98.81 176 CYS A N 1
ATOM 1336 C CA . CYS A 1 176 ? 13.375 -10.281 5.062 1 98.81 176 CYS A CA 1
ATOM 1337 C C . CYS A 1 176 ? 14.875 -10.391 5.336 1 98.81 176 CYS A C 1
ATOM 1339 O O . CYS A 1 176 ? 15.633 -10.883 4.496 1 98.81 176 CYS A O 1
ATOM 1341 N N . LEU A 1 177 ? 15.273 -9.883 6.445 1 98.81 177 LEU A N 1
ATOM 1342 C CA . LEU A 1 177 ? 16.594 -10.148 7.016 1 98.81 177 LEU A CA 1
ATOM 1343 C C . LEU A 1 177 ? 16.484 -11.125 8.18 1 98.81 177 LEU A C 1
ATOM 1345 O O . LEU A 1 177 ? 15.766 -10.875 9.148 1 98.81 177 LEU A O 1
ATOM 1349 N N . ILE A 1 178 ? 17.219 -12.203 8.086 1 98.75 178 ILE A N 1
ATOM 1350 C CA . ILE A 1 178 ? 17.188 -13.219 9.133 1 98.75 178 ILE A CA 1
ATOM 1351 C C . ILE A 1 178 ? 18.406 -13.078 10.031 1 98.75 178 ILE A C 1
ATOM 1353 O O . ILE A 1 178 ? 19.547 -13.016 9.547 1 98.75 178 ILE A O 1
ATOM 1357 N N . LEU A 1 179 ? 18.141 -13.031 11.312 1 98.62 179 LEU A N 1
ATOM 1358 C CA . LEU A 1 179 ? 19.188 -12.922 12.336 1 98.62 179 LEU A CA 1
ATOM 1359 C C . LEU A 1 179 ? 19.172 -14.148 13.25 1 98.62 179 LEU A C 1
ATOM 1361 O O . LEU A 1 179 ? 18.109 -14.695 13.539 1 98.62 179 LEU A O 1
ATOM 1365 N N . GLY A 1 180 ? 20.375 -14.547 13.711 1 98.44 180 GLY A N 1
ATOM 1366 C CA . GLY A 1 180 ? 20.422 -15.492 14.82 1 98.44 180 GLY A CA 1
ATOM 1367 C C . GLY A 1 180 ? 19.859 -14.93 16.109 1 98.44 180 GLY A C 1
ATOM 1368 O O . GLY A 1 180 ? 19.781 -13.711 16.281 1 98.44 180 GLY A O 1
ATOM 1369 N N . ARG A 1 181 ? 19.516 -15.812 16.953 1 98.12 181 ARG A N 1
ATOM 1370 C CA . ARG A 1 181 ? 18.906 -15.391 18.219 1 98.12 181 ARG A CA 1
ATOM 1371 C C . ARG A 1 181 ? 19.828 -14.43 18.969 1 98.12 181 ARG A C 1
ATOM 1373 O O . ARG A 1 181 ? 19.344 -13.516 19.641 1 98.12 181 ARG A O 1
ATOM 1380 N N . ASP A 1 182 ? 21.125 -14.602 18.922 1 98.12 182 ASP A N 1
ATOM 1381 C CA . ASP A 1 182 ? 22.094 -13.797 19.656 1 98.12 182 ASP A CA 1
ATOM 1382 C C . ASP A 1 182 ? 22.859 -12.859 18.719 1 98.12 182 ASP A C 1
ATOM 1384 O O . ASP A 1 182 ? 23.953 -12.414 19.031 1 98.12 182 ASP A O 1
ATOM 1388 N N . SER A 1 183 ? 22.344 -12.641 17.562 1 98.44 183 SER A N 1
ATOM 1389 C CA . SER A 1 183 ? 22.984 -11.781 16.578 1 98.44 183 SER A CA 1
ATOM 1390 C C . SER A 1 183 ? 23.125 -10.352 17.094 1 98.44 183 SER A C 1
ATOM 1392 O O . SER A 1 183 ? 22.219 -9.82 17.734 1 98.44 183 SER A O 1
ATOM 1394 N N . LYS A 1 184 ? 24.156 -9.664 16.766 1 97.31 184 LYS A N 1
ATOM 1395 C CA . LYS A 1 184 ? 24.359 -8.258 17.078 1 97.31 184 LYS A CA 1
ATOM 1396 C C . LYS A 1 184 ? 23.797 -7.359 15.984 1 97.31 184 LYS A C 1
ATOM 1398 O O . LYS A 1 184 ? 23.781 -6.133 16.125 1 97.31 184 LYS A O 1
ATOM 1403 N N . GLY A 1 185 ? 23.359 -7.984 14.906 1 98 185 GLY A N 1
ATOM 1404 C CA . GLY A 1 185 ? 22.797 -7.223 13.805 1 98 185 GLY A CA 1
ATOM 1405 C C . GLY A 1 185 ? 23.828 -6.535 12.945 1 98 185 GLY A C 1
ATOM 1406 O O . GLY A 1 185 ? 23.641 -5.398 12.516 1 98 185 GLY A O 1
ATOM 1407 N N . GLU A 1 186 ? 24.984 -7.176 12.766 1 98.06 186 GLU A N 1
ATOM 1408 C CA . GLU A 1 186 ? 26.062 -6.66 11.93 1 98.06 186 GLU A CA 1
ATOM 1409 C C . GLU A 1 186 ? 26.406 -7.633 10.805 1 98.06 186 GLU A C 1
ATOM 1411 O O . GLU A 1 186 ? 26.469 -8.844 11.031 1 98.06 186 GLU A O 1
ATOM 1416 N N . PHE A 1 187 ? 26.547 -7.121 9.633 1 98.19 187 PHE A N 1
ATOM 1417 C CA . PHE A 1 187 ? 26.984 -7.988 8.547 1 98.19 187 PHE A CA 1
ATOM 1418 C C . PHE A 1 187 ? 28.484 -7.867 8.312 1 98.19 187 PHE A C 1
ATOM 1420 O O . PHE A 1 187 ? 29.109 -6.91 8.773 1 98.19 187 PHE A O 1
ATOM 1427 N N . GLN A 1 188 ? 29.047 -8.812 7.668 1 96.81 188 GLN A N 1
ATOM 1428 C CA . GLN A 1 188 ? 30.484 -8.789 7.367 1 96.81 188 GLN A CA 1
ATOM 1429 C C . GLN A 1 188 ? 30.797 -7.758 6.293 1 96.81 188 GLN A C 1
ATOM 1431 O O . GLN A 1 188 ? 30.031 -7.598 5.332 1 96.81 188 GLN A O 1
ATOM 1436 N N . SER A 1 189 ? 31.906 -7.047 6.484 1 97.62 189 SER A N 1
ATOM 1437 C CA . SER A 1 189 ? 32.281 -5.996 5.547 1 97.62 189 SER A CA 1
ATOM 1438 C C .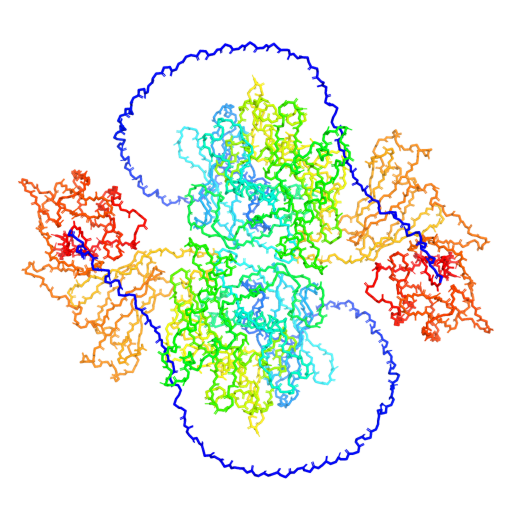 SER A 1 189 ? 33.812 -5.875 5.449 1 97.62 189 SER A C 1
ATOM 1440 O O . SER A 1 189 ? 34.531 -6.156 6.414 1 97.62 189 SER A O 1
ATOM 1442 N N . GLN A 1 190 ? 34.25 -5.578 4.258 1 97.19 190 GLN A N 1
ATOM 1443 C CA . GLN A 1 190 ? 35.688 -5.285 4.098 1 97.19 190 GLN A CA 1
ATOM 1444 C C . GLN A 1 190 ? 36.062 -4.008 4.836 1 97.19 190 GLN A C 1
ATOM 1446 O O . GLN A 1 190 ? 35.25 -3.07 4.922 1 97.19 190 GLN A O 1
ATOM 1451 N N . SER A 1 191 ? 37.281 -3.869 5.277 1 97 191 SER A N 1
ATOM 1452 C CA . SER A 1 191 ? 37.719 -2.836 6.203 1 97 191 SER A CA 1
ATOM 1453 C C . SER A 1 191 ? 37.531 -1.442 5.621 1 97 191 SER A C 1
ATOM 1455 O O . SER A 1 191 ? 37.031 -0.539 6.309 1 97 191 SER A O 1
ATOM 1457 N N . TYR A 1 192 ? 37.875 -1.173 4.418 1 96.44 192 TYR A N 1
ATOM 1458 C CA . TYR A 1 192 ? 37.75 0.168 3.855 1 96.44 192 TYR A CA 1
ATOM 1459 C C . TYR A 1 192 ? 36.312 0.632 3.822 1 96.44 192 TYR A C 1
ATOM 1461 O O . TYR A 1 192 ? 36.031 1.803 4.082 1 96.44 192 TYR A O 1
ATOM 1469 N N . LYS A 1 193 ? 35.438 -0.286 3.451 1 97.62 193 LYS A N 1
ATOM 1470 C CA . LYS A 1 193 ? 34 0.043 3.359 1 97.62 193 LYS A CA 1
ATOM 1471 C C . LYS A 1 193 ? 33.406 0.229 4.746 1 97.62 193 LYS A C 1
ATOM 1473 O O . LYS A 1 193 ? 32.562 1.115 4.949 1 97.62 193 LYS A O 1
ATOM 1478 N N . LYS A 1 194 ? 33.75 -0.632 5.66 1 97.56 194 LYS A N 1
ATOM 1479 C CA . LYS A 1 194 ? 33.281 -0.536 7.039 1 97.56 194 LYS A CA 1
ATOM 1480 C C . LYS A 1 194 ? 33.625 0.82 7.648 1 97.56 194 LYS A C 1
ATOM 1482 O O . LYS A 1 194 ? 32.812 1.396 8.391 1 97.56 194 LYS A O 1
ATOM 1487 N N . GLN A 1 195 ? 34.75 1.34 7.348 1 97.12 195 GLN A N 1
ATOM 1488 C CA . GLN A 1 195 ? 35.188 2.625 7.871 1 97.12 195 GLN A CA 1
ATOM 1489 C C . GLN A 1 195 ? 34.344 3.771 7.305 1 97.12 195 GLN A C 1
ATOM 1491 O O . GLN A 1 195 ? 34.125 4.766 7.988 1 97.12 195 GLN A O 1
ATOM 1496 N N . ILE A 1 196 ? 33.906 3.562 6.164 1 95.88 196 ILE A N 1
ATOM 1497 C CA . ILE A 1 196 ? 33.188 4.629 5.469 1 95.88 196 ILE A CA 1
ATOM 1498 C C . ILE A 1 196 ? 31.719 4.609 5.875 1 95.88 196 ILE A C 1
ATOM 1500 O O . ILE A 1 196 ? 31.141 5.652 6.191 1 95.88 196 ILE A O 1
ATOM 1504 N N . GLU A 1 197 ? 31.125 3.457 5.848 1 97.19 197 GLU A N 1
ATOM 1505 C CA . GLU A 1 197 ? 29.672 3.443 5.961 1 97.19 197 GLU A CA 1
ATOM 1506 C C . GLU A 1 197 ? 29.219 2.611 7.156 1 97.19 197 GLU A C 1
ATOM 1508 O O . GLU A 1 197 ? 28.047 2.678 7.559 1 97.19 197 GLU A O 1
ATOM 1513 N N . GLY A 1 198 ? 30.047 1.845 7.746 1 97.94 198 GLY A N 1
ATOM 1514 C CA . GLY A 1 198 ? 29.656 0.938 8.812 1 97.94 198 GLY A CA 1
ATOM 1515 C C . GLY A 1 198 ? 29.109 -0.38 8.305 1 97.94 198 GLY A C 1
ATOM 1516 O O . GLY A 1 198 ? 29.344 -0.757 7.152 1 97.94 198 GLY A O 1
ATOM 1517 N N . ASN A 1 199 ? 28.469 -1.18 9.18 1 98.44 199 ASN A N 1
ATOM 1518 C CA . ASN A 1 199 ? 27.922 -2.488 8.852 1 98.44 199 ASN A CA 1
ATOM 1519 C C . ASN A 1 199 ? 26.75 -2.848 9.758 1 98.44 199 ASN A C 1
ATOM 1521 O O . ASN A 1 199 ? 26.578 -4.008 10.133 1 98.44 199 ASN A O 1
ATOM 1525 N N . SER A 1 200 ? 25.984 -1.853 10.078 1 98.38 200 SER A N 1
ATOM 1526 C CA . SER A 1 200 ? 24.875 -2 11.023 1 98.38 200 SER A CA 1
ATOM 1527 C C . SER A 1 200 ? 23.672 -2.676 10.383 1 98.38 200 SER A C 1
ATOM 1529 O O . SER A 1 200 ? 23.609 -2.803 9.156 1 98.38 200 SER A O 1
ATOM 1531 N N . LEU A 1 201 ? 22.734 -3.104 11.258 1 98.25 201 LEU A N 1
ATOM 1532 C CA . LEU A 1 201 ? 21.469 -3.68 10.797 1 98.25 201 LEU A CA 1
ATOM 1533 C C . LEU A 1 201 ? 20.656 -2.65 10.023 1 98.25 201 LEU A C 1
ATOM 1535 O O . LEU A 1 201 ? 20.031 -2.982 9.008 1 98.25 201 LEU A O 1
ATOM 1539 N N . ASP A 1 202 ? 20.656 -1.43 10.5 1 97.12 202 ASP A N 1
ATOM 1540 C CA . ASP A 1 202 ? 19.953 -0.357 9.805 1 97.12 202 ASP A CA 1
ATOM 1541 C C . ASP A 1 202 ? 20.469 -0.191 8.383 1 97.12 202 ASP A C 1
ATOM 1543 O O . ASP A 1 202 ? 19.703 0.043 7.453 1 97.12 202 ASP A O 1
ATOM 1547 N N . LEU A 1 203 ? 21.75 -0.245 8.242 1 98.56 203 LEU A N 1
ATOM 1548 C CA . LEU A 1 203 ? 22.344 -0.141 6.918 1 98.56 203 LEU A CA 1
ATOM 1549 C C . LEU A 1 203 ? 21.953 -1.326 6.047 1 98.56 203 LEU A C 1
ATOM 1551 O O . LEU A 1 203 ? 21.688 -1.164 4.852 1 98.56 203 LEU A O 1
ATOM 1555 N N . ALA A 1 204 ? 21.906 -2.543 6.621 1 98.81 204 ALA A N 1
ATOM 1556 C CA . ALA A 1 204 ? 21.469 -3.721 5.875 1 98.81 204 ALA A CA 1
ATOM 1557 C C . ALA A 1 204 ? 20.047 -3.533 5.344 1 98.81 204 ALA A C 1
ATOM 1559 O O . ALA A 1 204 ? 19.75 -3.924 4.211 1 98.81 204 ALA A O 1
ATOM 1560 N N . VAL A 1 205 ? 19.203 -2.969 6.152 1 98.56 205 VAL A N 1
ATOM 1561 C CA . VAL A 1 205 ? 17.828 -2.697 5.754 1 98.56 205 VAL A CA 1
ATOM 1562 C C . VAL A 1 205 ? 17.812 -1.771 4.539 1 98.56 205 VAL A C 1
ATOM 1564 O O . VAL A 1 205 ? 17.109 -2.029 3.562 1 98.56 205 VAL A O 1
ATOM 1567 N N . LYS A 1 206 ? 18.609 -0.696 4.605 1 98.5 206 LYS A N 1
ATOM 1568 C CA . LYS A 1 206 ? 18.672 0.272 3.516 1 98.5 206 LYS A CA 1
ATOM 1569 C C . LYS A 1 206 ? 19.156 -0.385 2.225 1 98.5 206 LYS A C 1
ATOM 1571 O O . LYS A 1 206 ? 18.594 -0.138 1.152 1 98.5 206 LYS A O 1
ATOM 1576 N N . LYS A 1 207 ? 20.141 -1.201 2.348 1 98.88 207 LYS A N 1
ATOM 1577 C CA . LYS A 1 207 ? 20.734 -1.857 1.184 1 98.88 207 LYS A CA 1
ATOM 1578 C C . LYS A 1 207 ? 19.766 -2.863 0.569 1 98.88 207 LYS A C 1
ATOM 1580 O O . LYS A 1 207 ? 19.641 -2.947 -0.655 1 98.88 207 LYS A O 1
ATOM 1585 N N . MET A 1 208 ? 19.078 -3.604 1.409 1 98.75 208 MET A N 1
ATOM 1586 C CA . MET A 1 208 ? 18.062 -4.547 0.943 1 98.75 208 MET A CA 1
ATOM 1587 C C . MET A 1 208 ? 16.938 -3.822 0.226 1 98.75 208 MET A C 1
ATOM 1589 O O . MET A 1 208 ? 16.453 -4.277 -0.814 1 98.75 208 MET A O 1
ATOM 1593 N N . ARG A 1 209 ? 16.484 -2.744 0.783 1 98.69 209 ARG A N 1
ATOM 1594 C CA . ARG A 1 209 ? 15.422 -1.926 0.2 1 98.69 209 ARG A CA 1
ATOM 1595 C C . ARG A 1 209 ? 15.812 -1.43 -1.188 1 98.69 209 ARG A C 1
ATOM 1597 O O . ARG A 1 209 ? 15.047 -1.568 -2.143 1 98.69 209 ARG A O 1
ATOM 1604 N N . MET A 1 210 ? 17 -0.903 -1.297 1 98.88 210 MET A N 1
ATOM 1605 C CA . MET A 1 210 ? 17.516 -0.401 -2.57 1 98.88 210 MET A CA 1
ATOM 1606 C C . MET A 1 210 ? 17.594 -1.52 -3.604 1 98.88 210 MET A C 1
ATOM 1608 O O . MET A 1 210 ? 17.203 -1.336 -4.758 1 98.88 210 MET A O 1
ATOM 1612 N N . ALA A 1 211 ? 18.047 -2.656 -3.178 1 98.88 211 ALA A N 1
ATOM 1613 C CA . ALA A 1 211 ? 18.172 -3.807 -4.07 1 98.88 211 ALA A CA 1
ATOM 1614 C C . ALA A 1 211 ? 16.812 -4.223 -4.613 1 98.88 211 ALA A C 1
ATOM 1616 O O . ALA A 1 211 ? 16.688 -4.578 -5.785 1 98.88 211 ALA A O 1
ATOM 1617 N N . GLY A 1 212 ? 15.805 -4.207 -3.746 1 98.81 212 GLY A N 1
ATOM 1618 C CA . GLY A 1 212 ? 14.461 -4.555 -4.188 1 98.81 212 GLY A CA 1
ATOM 1619 C C . GLY A 1 212 ? 13.984 -3.723 -5.363 1 98.81 212 GLY A C 1
ATOM 1620 O O . GLY A 1 212 ? 13.492 -4.266 -6.355 1 98.81 212 GLY A O 1
ATOM 1621 N N . TYR A 1 213 ? 14.164 -2.426 -5.273 1 98.81 213 TYR A N 1
ATOM 1622 C CA . TYR A 1 213 ? 13.703 -1.55 -6.344 1 98.81 213 TYR A CA 1
ATOM 1623 C C . TYR A 1 213 ? 14.539 -1.743 -7.605 1 98.81 213 TYR A C 1
ATOM 1625 O O . TYR A 1 213 ? 14.023 -1.628 -8.719 1 98.81 213 TYR A O 1
ATOM 1633 N N . MET A 1 214 ? 15.836 -2.016 -7.445 1 98.81 214 MET A N 1
ATOM 1634 C CA . MET A 1 214 ? 16.672 -2.322 -8.609 1 98.81 214 MET A CA 1
ATOM 1635 C C . MET A 1 214 ? 16.156 -3.566 -9.328 1 98.81 214 MET A C 1
ATOM 1637 O O . MET A 1 214 ? 16.047 -3.574 -10.555 1 98.81 214 MET A O 1
ATOM 1641 N N . MET A 1 215 ? 15.828 -4.562 -8.586 1 98.75 215 MET A N 1
ATOM 1642 C CA . MET A 1 215 ? 15.391 -5.844 -9.141 1 98.75 215 MET A CA 1
ATOM 1643 C C . MET A 1 215 ? 14.047 -5.695 -9.852 1 98.75 215 MET A C 1
ATOM 1645 O O . MET A 1 215 ? 13.859 -6.242 -10.945 1 98.75 215 MET A O 1
ATOM 1649 N N . SER A 1 216 ? 13.148 -5.016 -9.234 1 98.62 216 SER A N 1
ATOM 1650 C CA . SER A 1 216 ? 11.852 -4.77 -9.859 1 98.62 216 SER A CA 1
ATOM 1651 C C . SER A 1 216 ? 12.008 -3.984 -11.156 1 98.62 216 SER A C 1
ATOM 1653 O O . SER A 1 216 ? 11.414 -4.344 -12.18 1 98.62 216 SER A O 1
ATOM 1655 N N . ALA A 1 217 ? 12.789 -2.93 -11.18 1 98.75 217 ALA A N 1
ATOM 1656 C CA . ALA A 1 217 ? 13 -2.09 -12.359 1 98.75 217 ALA A CA 1
ATOM 1657 C C . ALA A 1 217 ? 13.672 -2.877 -13.477 1 98.75 217 ALA A C 1
ATOM 1659 O O . ALA A 1 217 ? 13.297 -2.75 -14.648 1 98.75 217 ALA A O 1
ATOM 1660 N N . PHE A 1 218 ? 14.656 -3.656 -13.078 1 98.5 218 PHE A N 1
ATOM 1661 C CA . PHE A 1 218 ? 15.344 -4.523 -14.031 1 98.5 218 PHE A CA 1
ATOM 1662 C C . PHE A 1 218 ? 14.352 -5.441 -14.734 1 98.5 218 PHE A C 1
ATOM 1664 O O . PHE A 1 218 ? 14.359 -5.547 -15.969 1 98.5 218 PHE A O 1
ATOM 1671 N N . THR A 1 219 ? 13.531 -6.023 -13.984 1 98.88 219 THR A N 1
ATOM 1672 C CA . THR A 1 219 ? 12.562 -6.977 -14.523 1 98.88 219 THR A CA 1
ATOM 1673 C C . THR A 1 219 ? 11.578 -6.277 -15.461 1 98.88 219 THR A C 1
ATOM 1675 O O . THR A 1 219 ? 11.234 -6.809 -16.516 1 98.88 219 THR A O 1
ATOM 1678 N N . ASN A 1 220 ? 11.141 -5.113 -15.102 1 98.75 220 ASN A N 1
ATOM 1679 C CA . ASN A 1 220 ? 10.258 -4.352 -15.984 1 98.75 220 ASN A CA 1
ATOM 1680 C C . ASN A 1 220 ? 10.891 -4.133 -17.359 1 98.75 220 ASN A C 1
ATOM 1682 O O . ASN A 1 220 ? 10.234 -4.305 -18.375 1 98.75 220 ASN A O 1
ATOM 1686 N N . GLU A 1 221 ? 12.164 -3.73 -17.344 1 98.25 221 GLU A N 1
ATOM 1687 C CA . GLU A 1 221 ? 12.867 -3.457 -18.594 1 98.25 221 GLU A CA 1
ATOM 1688 C C . GLU A 1 221 ? 12.906 -4.695 -19.484 1 98.25 221 GLU A C 1
ATOM 1690 O O . GLU A 1 221 ? 12.703 -4.598 -20.703 1 98.25 221 GLU A O 1
ATOM 1695 N N . ILE A 1 222 ? 13.18 -5.789 -18.891 1 98.25 222 ILE A N 1
ATOM 1696 C CA . ILE A 1 222 ? 13.297 -7.02 -19.656 1 98.25 222 ILE A CA 1
ATOM 1697 C C . ILE A 1 222 ? 11.914 -7.441 -20.172 1 98.25 222 ILE A C 1
ATOM 1699 O O . ILE A 1 222 ? 11.789 -7.922 -21.297 1 98.25 222 ILE A O 1
ATOM 1703 N N . MET A 1 223 ? 10.883 -7.289 -19.359 1 98.56 223 MET A N 1
ATOM 1704 C CA . MET A 1 223 ? 9.531 -7.605 -19.812 1 98.56 223 MET A CA 1
ATOM 1705 C C . MET A 1 223 ? 9.133 -6.711 -20.984 1 98.56 223 MET A C 1
ATOM 1707 O O . MET A 1 223 ? 8.523 -7.18 -21.953 1 98.56 223 MET A O 1
ATOM 1711 N N . LEU A 1 224 ? 9.43 -5.434 -20.875 1 98.06 224 LEU A N 1
ATOM 1712 C CA . LEU A 1 224 ? 9.156 -4.5 -21.969 1 98.06 224 LEU A CA 1
ATOM 1713 C C . LEU A 1 224 ? 9.852 -4.945 -23.25 1 98.06 224 LEU A C 1
ATOM 1715 O O . LEU A 1 224 ? 9.242 -4.957 -24.312 1 98.06 224 LEU A O 1
ATOM 1719 N N . ARG A 1 225 ? 11.086 -5.375 -23.172 1 97.19 225 ARG A N 1
ATOM 1720 C CA . ARG A 1 225 ? 11.883 -5.766 -24.328 1 97.19 225 ARG A CA 1
ATOM 1721 C C . ARG A 1 225 ? 11.359 -7.062 -24.938 1 97.19 225 ARG A C 1
ATOM 1723 O O . ARG A 1 225 ? 11.57 -7.332 -26.125 1 97.19 225 ARG A O 1
ATOM 1730 N N . ASN A 1 226 ? 10.703 -7.848 -24.109 1 97 226 ASN A N 1
ATOM 1731 C CA . ASN A 1 226 ? 10.125 -9.094 -24.594 1 97 226 ASN A CA 1
ATOM 1732 C C . ASN A 1 226 ? 8.727 -8.883 -25.156 1 97 226 ASN A C 1
ATOM 1734 O O . ASN A 1 226 ? 8.031 -9.844 -25.5 1 97 226 ASN A O 1
ATOM 1738 N N . GLY A 1 227 ? 8.273 -7.637 -25.203 1 96.69 227 GLY A N 1
ATOM 1739 C CA . GLY A 1 227 ? 7.012 -7.301 -25.844 1 96.69 227 GLY A CA 1
ATOM 1740 C C . GLY A 1 227 ? 5.812 -7.461 -24.922 1 96.69 227 GLY A C 1
ATOM 1741 O O . GLY A 1 227 ? 4.672 -7.5 -25.391 1 96.69 227 GLY A O 1
ATOM 1742 N N . PHE A 1 228 ? 5.992 -7.547 -23.625 1 97.69 228 PHE A N 1
ATOM 1743 C CA . PHE A 1 228 ? 4.879 -7.816 -22.719 1 97.69 228 PHE A CA 1
ATOM 1744 C C . PHE A 1 228 ? 4.434 -6.543 -22.016 1 97.69 228 PHE A C 1
ATOM 1746 O O . PHE A 1 228 ? 3.588 -6.586 -21.109 1 97.69 228 PHE A O 1
ATOM 1753 N N . GLY A 1 229 ? 4.973 -5.367 -22.438 1 96.81 229 GLY A N 1
ATOM 1754 C CA . GLY A 1 229 ? 4.621 -4.094 -21.828 1 96.81 229 GLY A CA 1
ATOM 1755 C C . GLY A 1 229 ? 5.32 -3.844 -20.5 1 96.81 229 GLY A C 1
ATOM 1756 O O . GLY A 1 229 ? 6.152 -4.648 -20.078 1 96.81 229 GLY A O 1
ATOM 1757 N N . ASN A 1 230 ? 5.035 -2.668 -19.922 1 98.12 230 ASN A N 1
ATOM 1758 C CA . ASN A 1 230 ? 5.574 -2.338 -18.609 1 98.12 230 ASN A CA 1
ATOM 1759 C C . ASN A 1 230 ? 4.906 -3.156 -17.516 1 98.12 230 ASN A C 1
ATOM 1761 O O . ASN A 1 230 ? 3.773 -2.869 -17.109 1 98.12 230 ASN A O 1
ATOM 1765 N N . ARG A 1 231 ? 5.578 -4.172 -17.078 1 97.81 231 ARG A N 1
ATOM 1766 C CA . ARG A 1 231 ? 5.07 -5.02 -16 1 97.81 231 ARG A CA 1
ATOM 1767 C C . ARG A 1 231 ? 6.215 -5.613 -15.188 1 97.81 231 ARG A C 1
ATOM 1769 O O . ARG A 1 231 ? 7.277 -5.926 -15.734 1 97.81 231 ARG A O 1
ATOM 1776 N N . THR A 1 232 ? 6.023 -5.773 -13.953 1 98.56 232 THR A N 1
ATOM 1777 C CA . THR A 1 232 ? 6.98 -6.336 -13.008 1 98.56 232 THR A CA 1
ATOM 1778 C C . THR A 1 232 ? 6.277 -6.801 -11.742 1 98.56 232 THR A C 1
ATOM 1780 O O . THR A 1 232 ? 5.047 -6.777 -11.664 1 98.56 232 THR A O 1
ATOM 1783 N N . PHE A 1 233 ? 6.996 -7.457 -10.859 1 98.44 233 PHE A N 1
ATOM 1784 C CA . PHE A 1 233 ? 6.465 -7.797 -9.547 1 98.44 233 PHE A CA 1
ATOM 1785 C C . PHE A 1 233 ? 6.684 -6.656 -8.562 1 98.44 233 PHE A C 1
ATOM 1787 O O . PHE A 1 233 ? 7.613 -5.863 -8.719 1 98.44 233 PHE A O 1
ATOM 1794 N N . ARG A 1 234 ? 5.816 -6.555 -7.57 1 98.06 234 ARG A N 1
ATOM 1795 C CA . ARG A 1 234 ? 5.922 -5.496 -6.574 1 98.06 234 ARG A CA 1
ATOM 1796 C C . ARG A 1 234 ? 6.336 -6.055 -5.219 1 98.06 234 ARG A C 1
ATOM 1798 O O . ARG A 1 234 ? 6.195 -7.254 -4.969 1 98.06 234 ARG A O 1
ATOM 1805 N N . PHE A 1 235 ? 6.852 -5.199 -4.398 1 98.5 235 PHE A N 1
ATOM 1806 C CA . PHE A 1 235 ? 7.184 -5.543 -3.02 1 98.5 235 PHE A CA 1
ATOM 1807 C C . PHE A 1 235 ? 6.145 -4.98 -2.057 1 98.5 235 PHE A C 1
ATOM 1809 O O . PHE A 1 235 ? 5.414 -4.051 -2.402 1 98.5 235 PHE A O 1
ATOM 1816 N N . HIS A 1 236 ? 6.062 -5.609 -0.916 1 97.81 236 HIS A N 1
ATOM 1817 C CA . HIS A 1 236 ? 5.266 -5.023 0.157 1 97.81 236 HIS A CA 1
ATOM 1818 C C . HIS A 1 236 ? 5.875 -3.709 0.639 1 97.81 236 HIS A C 1
ATOM 1820 O O . HIS A 1 236 ? 7.035 -3.672 1.054 1 97.81 236 HIS A O 1
ATOM 1826 N N . GLU A 1 237 ? 5.086 -2.625 0.52 1 97.56 237 GLU A N 1
ATOM 1827 C CA . GLU A 1 237 ? 5.508 -1.299 0.959 1 97.56 237 GLU A CA 1
ATOM 1828 C C . GLU A 1 237 ? 4.668 -0.813 2.135 1 97.56 237 GLU A C 1
ATOM 1830 O O . GLU A 1 237 ? 3.51 -1.21 2.281 1 97.56 237 GLU A O 1
ATOM 1835 N N . GLU A 1 238 ? 5.273 0.027 2.971 1 94.81 238 GLU A N 1
ATOM 1836 C CA . GLU A 1 238 ? 4.602 0.699 4.078 1 94.81 238 GLU A CA 1
ATOM 1837 C C . GLU A 1 238 ? 5.059 2.15 4.203 1 94.81 238 GLU A C 1
ATOM 1839 O O . GLU A 1 238 ? 6.137 2.51 3.727 1 94.81 238 GLU A O 1
ATOM 1844 N N . TRP A 1 239 ? 4.156 2.941 4.801 1 95.31 239 TRP A N 1
ATOM 1845 C CA . TRP A 1 239 ? 4.523 4.324 5.094 1 95.31 239 TRP A CA 1
ATOM 1846 C C . TRP A 1 239 ? 5.625 4.383 6.145 1 95.31 239 TRP A C 1
ATOM 1848 O O . TRP A 1 239 ? 5.441 3.916 7.273 1 95.31 239 TRP A O 1
ATOM 1858 N N . ASP A 1 240 ? 6.82 4.887 5.758 1 93.75 240 ASP A N 1
ATOM 1859 C CA . ASP A 1 240 ? 8 4.922 6.621 1 93.75 240 ASP A CA 1
ATOM 1860 C C . ASP A 1 240 ? 9.008 5.953 6.129 1 93.75 240 ASP A C 1
ATOM 1862 O O . ASP A 1 240 ? 8.828 6.551 5.066 1 93.75 240 ASP A O 1
ATOM 1866 N N . VAL A 1 241 ? 10 6.211 6.996 1 94.31 241 VAL A N 1
ATOM 1867 C CA . VAL A 1 241 ? 11.102 7.059 6.551 1 94.31 241 VAL A CA 1
ATOM 1868 C C . VAL A 1 241 ? 11.766 6.438 5.328 1 94.31 241 VAL A C 1
ATOM 1870 O O . VAL A 1 241 ? 12.195 5.281 5.363 1 94.31 241 VAL A O 1
ATOM 1873 N N . ASP A 1 242 ? 11.75 7.18 4.301 1 95.62 242 ASP A N 1
ATOM 1874 C CA . ASP A 1 242 ? 12.344 6.707 3.055 1 95.62 242 ASP A CA 1
ATOM 1875 C C . ASP A 1 242 ? 13.859 6.828 3.09 1 95.62 242 ASP A C 1
ATOM 1877 O O . ASP A 1 242 ? 14.398 7.863 3.486 1 95.62 242 ASP A O 1
ATOM 1881 N N . THR A 1 243 ? 14.586 5.844 2.76 1 96.88 243 THR A N 1
ATOM 1882 C CA . THR A 1 243 ? 16.047 5.828 2.863 1 96.88 243 THR A CA 1
ATOM 1883 C C . THR A 1 243 ? 16.688 5.801 1.478 1 96.88 243 THR A C 1
ATOM 1885 O O . THR A 1 243 ? 17.875 5.559 1.348 1 96.88 243 THR A O 1
ATOM 1888 N N . LEU A 1 244 ? 15.922 6.02 0.453 1 98.12 244 LEU A N 1
ATOM 1889 C CA . LEU A 1 244 ? 16.391 5.785 -0.907 1 98.12 244 LEU A CA 1
ATOM 1890 C C . LEU A 1 244 ? 17.156 6.996 -1.436 1 98.12 244 LEU A C 1
ATOM 1892 O O . LEU A 1 244 ? 17.656 6.977 -2.561 1 98.12 244 LEU A O 1
ATOM 1896 N N . SER A 1 245 ? 17.25 8.039 -0.669 1 98 245 SER A N 1
ATOM 1897 C CA . SER A 1 245 ? 18.156 9.156 -0.948 1 98 245 SER A CA 1
ATOM 1898 C C . SER A 1 245 ? 18.891 9.594 0.311 1 98 245 SER A C 1
ATOM 1900 O O . SER A 1 245 ? 18.312 9.664 1.392 1 98 245 SER A O 1
ATOM 1902 N N . ASN A 1 246 ? 20.141 9.805 0.169 1 96.25 246 ASN A N 1
ATOM 1903 C CA . ASN A 1 246 ? 20.906 10.258 1.323 1 96.25 246 ASN A CA 1
ATOM 1904 C C . ASN A 1 246 ? 20.891 11.781 1.445 1 96.25 246 ASN A C 1
ATOM 1906 O O . ASN A 1 246 ? 21.578 12.344 2.299 1 96.25 246 ASN A O 1
ATOM 1910 N N . ARG A 1 247 ? 20.109 12.414 0.609 1 94.69 247 ARG A N 1
ATOM 1911 C CA . ARG A 1 247 ? 19.969 13.867 0.66 1 94.69 247 ARG A CA 1
ATOM 1912 C C . ARG A 1 247 ? 18.719 14.258 1.447 1 94.69 247 ARG A C 1
ATOM 1914 O O . ARG A 1 247 ? 18.406 15.445 1.583 1 94.69 247 ARG A O 1
ATOM 1921 N N . GLU A 1 248 ? 18.078 13.227 1.869 1 89.56 248 GLU A N 1
ATOM 1922 C CA . GLU A 1 248 ? 16.891 13.422 2.707 1 89.56 248 GLU A CA 1
ATOM 1923 C C . GLU A 1 248 ? 17.016 12.664 4.023 1 89.56 248 GLU A C 1
ATOM 1925 O O . GLU A 1 248 ? 17.625 11.594 4.074 1 89.56 248 GLU A O 1
ATOM 1930 N N . SER A 1 249 ? 16.609 13.156 5.16 1 78.94 249 SER A N 1
ATOM 1931 C CA . SER A 1 249 ? 16.781 12.445 6.422 1 78.94 249 SER A CA 1
ATOM 1932 C C . SER A 1 249 ? 15.438 12.172 7.086 1 78.94 249 SER A C 1
ATOM 1934 O O . SER A 1 249 ? 15.289 11.188 7.816 1 78.94 249 SER A O 1
ATOM 1936 N N . LYS A 1 250 ? 14.375 12.883 6.934 1 81.25 250 LYS A N 1
ATOM 1937 C CA . LYS A 1 250 ? 13.148 12.68 7.699 1 81.25 250 LYS A CA 1
ATOM 1938 C C . LYS A 1 250 ? 11.922 12.703 6.793 1 81.25 250 LYS A C 1
ATOM 1940 O O . LYS A 1 250 ? 10.805 12.922 7.258 1 81.25 250 LYS A O 1
ATOM 1945 N N . THR A 1 251 ? 12.203 12.367 5.605 1 91.06 251 THR A N 1
ATOM 1946 C CA . THR A 1 251 ? 11.086 12.359 4.672 1 91.06 251 THR A CA 1
ATOM 1947 C C . THR A 1 251 ? 10.43 10.984 4.629 1 91.06 251 THR A C 1
ATOM 1949 O O . THR A 1 251 ? 11.109 9.961 4.473 1 91.06 251 THR A O 1
ATOM 1952 N N . CYS A 1 252 ? 9.141 10.977 4.832 1 92.94 252 CYS A N 1
ATOM 1953 C CA . CYS A 1 252 ? 8.414 9.719 4.816 1 92.94 252 CYS A CA 1
ATOM 1954 C C . CYS A 1 252 ? 7.742 9.492 3.467 1 92.94 252 CYS A C 1
ATOM 1956 O O . CYS A 1 252 ? 7.258 10.438 2.844 1 92.94 252 CYS A O 1
ATOM 1958 N N . ARG A 1 253 ? 7.73 8.281 2.994 1 95.69 253 ARG A N 1
ATOM 1959 C CA . ARG A 1 253 ? 7.031 7.777 1.816 1 95.69 253 ARG A CA 1
ATOM 1960 C C . ARG A 1 253 ? 6.613 6.324 2.01 1 95.69 253 ARG A C 1
ATOM 1962 O O . ARG A 1 253 ? 7.039 5.672 2.965 1 95.69 253 ARG A O 1
ATOM 1969 N N . SER A 1 254 ? 5.648 5.883 1.182 1 96.38 254 SER A N 1
ATOM 1970 C CA . SER A 1 254 ? 5.5 4.434 1.073 1 96.38 254 SER A CA 1
ATOM 1971 C C . SER A 1 254 ? 6.738 3.799 0.448 1 96.38 254 SER A C 1
ATOM 1973 O O . SER A 1 254 ? 7.121 4.145 -0.67 1 96.38 254 SER A O 1
ATOM 1975 N N . THR A 1 255 ? 7.41 2.945 1.181 1 97.44 255 THR A N 1
ATOM 1976 C CA . THR A 1 255 ? 8.672 2.346 0.765 1 97.44 255 THR A CA 1
ATOM 1977 C C . THR A 1 255 ? 8.734 0.875 1.163 1 97.44 255 THR A C 1
ATOM 1979 O O . THR A 1 255 ? 7.93 0.414 1.977 1 97.44 255 THR A O 1
ATOM 1982 N N . ILE A 1 256 ? 9.555 0.096 0.519 1 98.44 256 ILE A N 1
ATOM 1983 C CA . ILE A 1 256 ? 9.602 -1.345 0.748 1 98.44 256 ILE A CA 1
ATOM 1984 C C . ILE A 1 256 ? 9.875 -1.623 2.223 1 98.44 256 ILE A C 1
ATOM 1986 O O . ILE A 1 256 ? 10.828 -1.082 2.795 1 98.44 256 ILE A O 1
ATOM 1990 N N . LYS A 1 257 ? 9.078 -2.406 2.797 1 97.38 257 LYS A N 1
ATOM 1991 C CA . LYS A 1 257 ? 9.297 -2.887 4.16 1 97.38 257 LYS A CA 1
ATOM 1992 C C . LYS A 1 257 ? 10.273 -4.059 4.18 1 97.38 257 LYS A C 1
ATOM 1994 O O . LYS A 1 257 ? 10.117 -5.02 3.426 1 97.38 257 LYS A O 1
ATOM 1999 N N . VAL A 1 258 ? 11.281 -3.973 4.965 1 98.25 258 VAL A N 1
ATOM 2000 C CA . VAL A 1 258 ? 12.195 -5.086 5.215 1 98.25 258 VAL A CA 1
ATOM 2001 C C . VAL A 1 258 ? 11.93 -5.664 6.602 1 98.25 258 VAL A C 1
ATOM 2003 O O . VAL A 1 258 ? 12.18 -5.008 7.613 1 98.25 258 VAL A O 1
ATOM 2006 N N . HIS A 1 259 ? 11.461 -6.859 6.641 1 97.69 259 HIS A N 1
ATOM 2007 C CA . HIS A 1 259 ? 11.164 -7.512 7.914 1 97.69 259 HIS A CA 1
ATOM 2008 C C . HIS A 1 259 ? 12.445 -7.957 8.609 1 97.69 259 HIS A C 1
ATOM 2010 O O . HIS A 1 259 ? 13.328 -8.547 7.984 1 97.69 259 HIS A O 1
ATOM 2016 N N . ILE A 1 260 ? 12.57 -7.594 9.844 1 97.56 260 ILE A N 1
ATOM 2017 C CA . ILE A 1 260 ? 13.625 -8.148 10.688 1 97.56 260 ILE A CA 1
ATOM 2018 C C . ILE A 1 260 ? 13.133 -9.406 11.383 1 97.56 260 ILE A C 1
ATOM 2020 O O . ILE A 1 260 ? 12.273 -9.344 12.266 1 97.56 260 ILE A O 1
ATOM 2024 N N . VAL A 1 261 ? 13.672 -10.555 10.992 1 98.19 261 VAL A N 1
ATOM 2025 C CA . VAL A 1 261 ? 13.211 -11.867 11.453 1 98.19 261 VAL A CA 1
ATOM 2026 C C . VAL A 1 261 ? 14.289 -12.523 12.305 1 98.19 261 VAL A C 1
ATOM 2028 O O . VAL A 1 261 ? 15.391 -12.805 11.828 1 98.19 261 VAL A O 1
ATOM 2031 N N . ARG A 1 262 ? 13.977 -12.797 13.477 1 97.44 262 ARG A N 1
ATOM 2032 C CA . ARG A 1 262 ? 14.961 -13.406 14.375 1 97.44 262 ARG A CA 1
ATOM 2033 C C . ARG A 1 262 ? 14.719 -14.906 14.523 1 97.44 262 ARG A C 1
ATOM 2035 O O . ARG A 1 262 ? 13.625 -15.32 14.906 1 97.44 262 ARG A O 1
ATOM 2042 N N . SER A 1 263 ? 15.734 -15.688 14.25 1 97.62 263 SER A N 1
ATOM 2043 C CA . SER A 1 263 ? 15.672 -17.141 14.352 1 97.62 263 SER A CA 1
ATOM 2044 C C . SER A 1 263 ? 15.836 -17.594 15.797 1 97.62 263 SER A C 1
ATOM 2046 O O . SER A 1 263 ? 16.344 -16.859 16.641 1 97.62 263 SER A O 1
ATOM 2048 N N . GLU A 1 264 ? 15.414 -18.859 16.047 1 96.94 264 GLU A N 1
ATOM 2049 C CA . GLU A 1 264 ? 15.648 -19.469 17.359 1 96.94 264 GLU A CA 1
ATOM 2050 C C . GLU A 1 264 ? 17.078 -20 17.469 1 96.94 264 GLU A C 1
ATOM 2052 O O . GLU A 1 264 ? 17.578 -20.234 18.562 1 96.94 264 GLU A O 1
ATOM 2057 N N . LEU A 1 265 ? 17.656 -20.172 16.328 1 97.94 265 LEU A N 1
ATOM 2058 C CA . LEU A 1 265 ? 19.031 -20.688 16.312 1 97.94 265 LEU A CA 1
ATOM 2059 C C . LEU A 1 265 ? 20.031 -19.562 16.562 1 97.94 265 LEU A C 1
ATOM 2061 O O . LEU A 1 265 ? 19.781 -18.406 16.203 1 97.94 265 LEU A O 1
ATOM 2065 N N . SER A 1 266 ? 21.141 -19.938 17.172 1 98.06 266 SER A N 1
ATOM 2066 C CA . SER A 1 266 ? 22.219 -18.984 17.406 1 98.06 266 SER A CA 1
ATOM 2067 C C . SER A 1 266 ? 22.984 -18.703 16.109 1 98.06 266 SER A C 1
ATOM 2069 O O . SER A 1 266 ? 22.844 -19.422 15.125 1 98.06 266 SER A O 1
ATOM 2071 N N . VAL A 1 267 ? 23.766 -17.656 16.156 1 98 267 VAL A N 1
ATOM 2072 C CA . VAL A 1 267 ? 24.625 -17.328 15.023 1 98 267 VAL A CA 1
ATOM 2073 C C . VAL A 1 267 ? 25.562 -18.5 14.711 1 98 267 VAL A C 1
ATOM 2075 O O . VAL A 1 267 ? 25.75 -18.844 13.547 1 98 267 VAL A O 1
ATOM 2078 N N . ALA A 1 268 ? 26.109 -19.109 15.727 1 97.19 268 ALA A N 1
ATOM 2079 C CA . ALA A 1 268 ? 27.031 -20.234 15.562 1 97.19 268 ALA A CA 1
ATOM 2080 C C . ALA A 1 268 ? 26.328 -21.406 14.883 1 97.19 268 ALA A C 1
ATOM 2082 O O . ALA A 1 268 ? 26.906 -22.078 14.031 1 97.19 268 ALA A O 1
ATOM 2083 N N . GLU A 1 269 ? 25.094 -21.641 15.25 1 96.38 269 GLU A N 1
ATOM 2084 C CA . GLU A 1 269 ? 24.328 -22.734 14.664 1 96.38 269 GLU A CA 1
ATOM 2085 C C . GLU A 1 269 ? 24.031 -22.469 13.188 1 96.38 269 GLU A C 1
ATOM 2087 O O . GLU A 1 269 ? 24.172 -23.359 12.352 1 96.38 269 GLU A O 1
ATOM 2092 N N . ILE A 1 270 ? 23.609 -21.297 12.875 1 96.81 270 ILE A N 1
ATOM 2093 C CA . ILE A 1 270 ? 23.297 -20.906 11.508 1 96.81 270 ILE A CA 1
ATOM 2094 C C . ILE A 1 270 ? 24.547 -21.016 10.633 1 96.81 270 ILE A C 1
ATOM 2096 O O . ILE A 1 270 ? 24.453 -21.406 9.461 1 96.81 270 ILE A O 1
ATOM 2100 N N . ASN A 1 271 ? 25.703 -20.766 11.234 1 95.94 271 ASN A N 1
ATOM 2101 C CA . ASN A 1 271 ? 26.953 -20.75 10.492 1 95.94 271 ASN A CA 1
ATOM 2102 C C . ASN A 1 271 ? 27.656 -22.094 10.539 1 95.94 271 ASN A C 1
ATOM 2104 O O . ASN A 1 271 ? 28.859 -22.188 10.273 1 95.94 271 ASN A O 1
ATOM 2108 N N . SER A 1 272 ? 26.938 -23.078 10.875 1 94.38 272 SER A N 1
ATOM 2109 C CA . SER A 1 272 ? 27.531 -24.422 10.836 1 94.38 272 SER A CA 1
ATOM 2110 C C . SER A 1 272 ? 28.031 -24.75 9.438 1 94.38 272 SER A C 1
ATOM 2112 O O . SER A 1 272 ? 27.312 -24.594 8.453 1 94.38 272 SER A O 1
ATOM 2114 N N . PRO A 1 273 ? 29.25 -25.281 9.312 1 92.19 273 PRO A N 1
ATOM 2115 C CA . PRO A 1 273 ? 29.766 -25.672 8.008 1 92.19 273 PRO A CA 1
ATOM 2116 C C . PRO A 1 273 ? 28.953 -26.781 7.348 1 92.19 273 PRO A C 1
ATOM 2118 O O . PRO A 1 273 ? 28.969 -26.922 6.121 1 92.19 273 PRO A O 1
ATOM 2121 N N . ASP A 1 274 ? 28.156 -27.516 8.117 1 90.56 274 ASP A N 1
ATOM 2122 C CA . ASP A 1 274 ? 27.328 -28.594 7.598 1 90.56 274 ASP A CA 1
ATOM 2123 C C . ASP A 1 274 ? 26.188 -28.047 6.758 1 90.56 274 ASP A C 1
ATOM 2125 O O . ASP A 1 274 ? 25.609 -28.766 5.941 1 90.56 274 ASP A O 1
ATOM 2129 N N . TYR A 1 275 ? 25.906 -26.797 7.023 1 88.75 275 TYR A N 1
ATOM 2130 C CA . TYR A 1 275 ? 24.766 -26.203 6.332 1 88.75 275 TYR A CA 1
ATOM 2131 C C . TYR A 1 275 ? 25.219 -25.406 5.109 1 88.75 275 TYR A C 1
ATOM 2133 O O . TYR A 1 275 ? 24.406 -24.984 4.297 1 88.75 275 TYR A O 1
ATOM 2141 N N . ALA A 1 276 ? 26.484 -25.188 4.988 1 84.19 276 ALA A N 1
ATOM 2142 C CA . ALA A 1 276 ? 27.016 -24.375 3.908 1 84.19 276 ALA A CA 1
ATOM 2143 C C . ALA A 1 276 ? 26.875 -25.062 2.561 1 84.19 276 ALA A C 1
ATOM 2145 O O . ALA A 1 276 ? 27.375 -26.172 2.371 1 84.19 276 ALA A O 1
ATOM 2146 N N . GLN A 1 277 ? 26.266 -24.469 1.631 1 80.88 277 GLN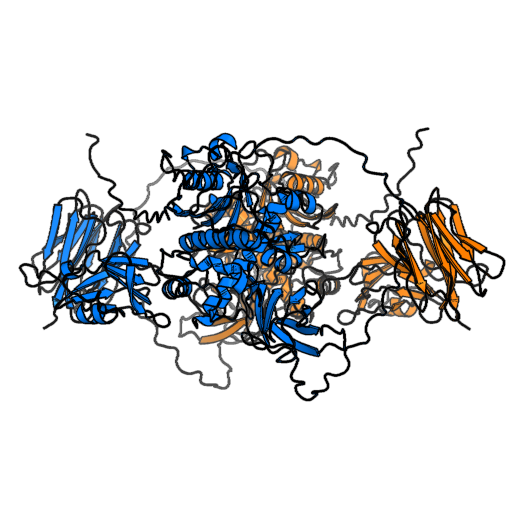 A N 1
ATOM 2147 C CA . GLN A 1 277 ? 25.953 -25.047 0.331 1 80.88 277 GLN A CA 1
ATOM 2148 C C . GLN A 1 277 ? 27.219 -25.453 -0.422 1 80.88 277 GLN A C 1
ATOM 2150 O O . GLN A 1 277 ? 27.219 -26.438 -1.149 1 80.88 277 GLN A O 1
ATOM 2155 N N . GLN A 1 278 ? 28.328 -24.75 -0.26 1 80.44 278 GLN A N 1
ATOM 2156 C CA . GLN A 1 278 ? 29.562 -24.953 -1.001 1 80.44 278 GLN A CA 1
ATOM 2157 C C . GLN A 1 278 ? 30.375 -26.109 -0.413 1 80.44 278 GLN A C 1
ATOM 2159 O O . GLN A 1 278 ? 31.359 -26.562 -1.012 1 80.44 278 GLN A O 1
ATOM 2164 N N . ASN A 1 279 ? 29.984 -26.516 0.8 1 83.12 279 ASN A N 1
ATOM 2165 C CA . ASN A 1 279 ? 30.75 -27.547 1.484 1 83.12 279 ASN A CA 1
ATOM 2166 C C . ASN A 1 279 ? 30.375 -28.938 0.99 1 83.12 279 ASN A C 1
ATOM 2168 O O . ASN A 1 279 ? 29.359 -29.5 1.404 1 83.12 279 ASN A O 1
ATOM 2172 N N . SER A 1 280 ? 31.156 -29.5 0.201 1 81.56 280 SER A N 1
ATOM 2173 C CA . SER A 1 280 ? 30.875 -30.828 -0.364 1 81.56 280 SER A CA 1
ATOM 2174 C C . SER A 1 280 ? 30.828 -31.891 0.725 1 81.56 280 SER A C 1
ATOM 2176 O O . SER A 1 280 ? 30.203 -32.938 0.544 1 81.56 280 SER A O 1
ATOM 2178 N N . SER A 1 281 ? 31.344 -31.594 1.826 1 81.69 281 SER A N 1
ATOM 2179 C CA . SER A 1 281 ? 31.375 -32.562 2.928 1 81.69 281 SER A CA 1
ATOM 2180 C C . SER A 1 281 ? 30.266 -32.25 3.939 1 81.69 281 SER A C 1
ATOM 2182 O O . SER A 1 281 ? 30.172 -32.938 4.969 1 81.69 281 SER A O 1
ATOM 2184 N N . GLY A 1 282 ? 29.594 -31.297 3.592 1 86 282 GLY A N 1
ATOM 2185 C CA . GLY A 1 282 ? 28.531 -30.922 4.516 1 86 282 GLY A CA 1
ATOM 2186 C C . GLY A 1 282 ? 27.422 -31.969 4.605 1 86 282 GLY A C 1
ATOM 2187 O O . GLY A 1 282 ? 27.062 -32.594 3.6 1 86 282 GLY A O 1
ATOM 2188 N N . LYS A 1 283 ? 26.828 -32.312 5.691 1 84.75 283 LYS A N 1
ATOM 2189 C CA . LYS A 1 283 ? 25.859 -33.344 5.945 1 84.75 283 LYS A CA 1
ATOM 2190 C C . LYS A 1 283 ? 24.438 -32.875 5.625 1 84.75 283 LYS A C 1
ATOM 2192 O O . LYS A 1 283 ? 23.562 -33.719 5.324 1 84.75 283 LYS A O 1
ATOM 2197 N N . ASP A 1 284 ? 24.125 -31.547 5.691 1 88.12 284 ASP A N 1
ATOM 2198 C CA . ASP A 1 284 ? 22.766 -31.031 5.508 1 88.12 284 ASP A CA 1
ATOM 2199 C C . ASP A 1 284 ? 22.781 -29.703 4.773 1 88.12 284 ASP A C 1
ATOM 2201 O O . ASP A 1 284 ? 22.219 -28.719 5.262 1 88.12 284 ASP A O 1
ATOM 2205 N N . THR A 1 285 ? 23.297 -29.656 3.648 1 81.88 285 THR A N 1
ATOM 2206 C CA . THR A 1 285 ? 23.578 -28.406 2.928 1 81.88 285 THR A CA 1
ATOM 2207 C C . THR A 1 285 ? 22.266 -27.734 2.51 1 81.88 285 THR A C 1
ATOM 2209 O O . THR A 1 285 ? 22.266 -26.562 2.104 1 81.88 285 THR A O 1
ATOM 2212 N N . GLY A 1 286 ? 21.109 -28.266 2.652 1 84 286 GLY A N 1
ATOM 2213 C CA . GLY A 1 286 ? 19.828 -27.641 2.324 1 84 286 GLY A CA 1
ATOM 2214 C C . GLY A 1 286 ? 19.094 -27.141 3.539 1 84 286 GLY A C 1
ATOM 2215 O O . GLY A 1 286 ? 18.016 -26.531 3.41 1 84 286 GLY A O 1
ATOM 2216 N N . LYS A 1 287 ? 19.688 -27.141 4.605 1 92.31 287 LYS A N 1
ATOM 2217 C CA . LYS A 1 287 ? 19 -26.922 5.875 1 92.31 287 LYS A CA 1
ATOM 2218 C C . LYS A 1 287 ? 18.641 -25.453 6.059 1 92.31 287 LYS A C 1
ATOM 2220 O O . LYS A 1 287 ? 17.656 -25.125 6.723 1 92.31 287 LYS A O 1
ATOM 2225 N N . LEU A 1 288 ? 19.469 -24.578 5.539 1 96.06 288 LEU A N 1
ATOM 2226 C CA . LEU A 1 288 ? 19.234 -23.141 5.711 1 96.06 288 LEU A CA 1
ATOM 2227 C C . LEU A 1 288 ? 17.875 -22.75 5.152 1 96.06 288 LEU A C 1
ATOM 2229 O O . LEU A 1 288 ? 17.234 -21.828 5.652 1 96.06 288 LEU A O 1
ATOM 2233 N N . PHE A 1 289 ? 17.422 -23.422 4.113 1 96.81 289 PHE A N 1
ATOM 2234 C CA . PHE A 1 289 ? 16.109 -23.172 3.527 1 96.81 289 PHE A CA 1
ATOM 2235 C C . PHE A 1 289 ? 15 -23.406 4.551 1 96.81 289 PHE A C 1
ATOM 2237 O O . PHE A 1 289 ? 14.117 -22.578 4.723 1 96.81 289 PHE A O 1
ATOM 2244 N N . ASN A 1 290 ? 15.094 -24.516 5.281 1 96.56 290 ASN A N 1
ATOM 2245 C CA . ASN A 1 290 ? 14.125 -24.844 6.324 1 96.56 290 ASN A CA 1
ATOM 2246 C C . ASN A 1 290 ? 14.25 -23.891 7.512 1 96.56 290 ASN A C 1
ATOM 2248 O O . ASN A 1 290 ? 13.242 -23.547 8.141 1 96.56 290 ASN A O 1
ATOM 2252 N N . ILE A 1 291 ? 15.445 -23.547 7.797 1 97.19 291 ILE A N 1
ATOM 2253 C CA . ILE A 1 291 ? 15.672 -22.609 8.898 1 97.19 291 ILE A CA 1
ATOM 2254 C C . ILE A 1 291 ? 14.977 -21.281 8.602 1 97.19 291 ILE A C 1
ATOM 2256 O O . ILE A 1 291 ? 14.336 -20.719 9.484 1 97.19 291 ILE A O 1
ATOM 2260 N N . ALA A 1 292 ? 15.156 -20.828 7.387 1 98.06 292 ALA A N 1
ATOM 2261 C CA . ALA A 1 292 ? 14.5 -19.594 6.996 1 98.06 292 ALA A CA 1
ATOM 2262 C C . ALA A 1 292 ? 12.984 -19.719 7.105 1 98.06 292 ALA A C 1
ATOM 2264 O O . ALA A 1 292 ? 12.32 -18.828 7.641 1 98.06 292 ALA A O 1
ATOM 2265 N N . TYR A 1 293 ? 12.445 -20.812 6.57 1 97.69 293 TYR A N 1
ATOM 2266 C CA . TYR A 1 293 ? 11.008 -21.062 6.641 1 97.69 293 TYR A CA 1
ATOM 2267 C C . TYR A 1 293 ? 10.516 -21.031 8.086 1 97.69 293 TYR A C 1
ATOM 2269 O O . TYR A 1 293 ? 9.523 -20.375 8.391 1 97.69 293 TYR A O 1
ATOM 2277 N N . ASP A 1 294 ? 11.203 -21.688 8.969 1 97.62 294 ASP A N 1
ATOM 2278 C CA . ASP A 1 294 ? 10.828 -21.75 10.375 1 97.62 294 ASP A CA 1
ATOM 2279 C C . ASP A 1 294 ? 10.906 -20.375 11.023 1 97.62 294 ASP A C 1
ATOM 2281 O O . ASP A 1 294 ? 10.062 -20.016 11.852 1 97.62 294 ASP A O 1
ATOM 2285 N N . ALA A 1 295 ? 11.93 -19.703 10.664 1 98.19 295 ALA A N 1
ATOM 2286 C CA . ALA A 1 295 ? 12.086 -18.359 11.219 1 98.19 295 ALA A CA 1
ATOM 2287 C C . ALA A 1 295 ? 10.914 -17.469 10.82 1 98.19 295 ALA A C 1
ATOM 2289 O O . ALA A 1 295 ? 10.43 -16.672 11.625 1 98.19 295 ALA A O 1
ATOM 2290 N N . LEU A 1 296 ? 10.477 -17.516 9.57 1 97.75 296 LEU A N 1
ATOM 2291 C CA . LEU A 1 296 ? 9.336 -16.734 9.102 1 97.75 296 LEU A CA 1
ATOM 2292 C C . LEU A 1 296 ? 8.07 -17.094 9.875 1 97.75 296 LEU A C 1
ATOM 2294 O O . LEU A 1 296 ? 7.328 -16.219 10.297 1 97.75 296 LEU A O 1
ATOM 2298 N N . LYS A 1 297 ? 7.844 -18.359 10.055 1 95.81 297 LYS A N 1
ATOM 2299 C CA . LYS A 1 297 ? 6.656 -18.812 10.773 1 95.81 297 LYS A CA 1
ATOM 2300 C C . LYS A 1 297 ? 6.684 -18.344 12.227 1 95.81 297 LYS A C 1
ATOM 2302 O O . LYS A 1 297 ? 5.645 -17.969 12.781 1 95.81 297 LYS A O 1
ATOM 2307 N N . ARG A 1 298 ? 7.812 -18.281 12.773 1 94.94 298 ARG A N 1
ATOM 2308 C CA . ARG A 1 298 ? 7.957 -17.812 14.148 1 94.94 298 ARG A CA 1
ATOM 2309 C C . ARG A 1 298 ? 7.77 -16.312 14.242 1 94.94 298 ARG A C 1
ATOM 2311 O O . ARG A 1 298 ? 7.246 -15.805 15.242 1 94.94 298 ARG A O 1
ATOM 2318 N N . HIS A 1 299 ? 8.289 -15.68 13.305 1 95.06 299 HIS A N 1
ATOM 2319 C CA . HIS A 1 299 ? 8.133 -14.227 13.25 1 95.06 299 HIS A CA 1
ATOM 2320 C C . HIS A 1 299 ? 6.668 -13.82 13.359 1 95.06 299 HIS A C 1
ATOM 2322 O O . HIS A 1 299 ? 6.344 -12.789 13.938 1 95.06 299 HIS A O 1
ATOM 2328 N N . GLY A 1 300 ? 5.789 -14.594 12.82 1 91 300 GLY A N 1
ATOM 2329 C CA . GLY A 1 300 ? 4.367 -14.305 12.891 1 91 300 GLY A CA 1
ATOM 2330 C C . GLY A 1 300 ? 3.82 -13.68 11.617 1 91 300 GLY A C 1
ATOM 2331 O O . GLY A 1 300 ? 4.207 -14.07 10.516 1 91 300 GLY A O 1
ATOM 2332 N N . LEU A 1 301 ? 2.895 -12.664 11.828 1 85 301 LEU A N 1
ATOM 2333 C CA . LEU A 1 301 ? 2.268 -12.031 10.672 1 85 301 LEU A CA 1
ATOM 2334 C C . LEU A 1 301 ? 3.301 -11.289 9.828 1 85 301 LEU A C 1
ATOM 2336 O O . LEU A 1 301 ? 4.246 -10.711 10.367 1 85 301 LEU A O 1
ATOM 2340 N N . PRO A 1 302 ? 3.178 -11.438 8.602 1 89.12 302 PRO A N 1
ATOM 2341 C CA . PRO A 1 302 ? 2.057 -12.008 7.855 1 89.12 302 PRO A CA 1
ATOM 2342 C C . PRO A 1 302 ? 2.268 -13.477 7.512 1 89.12 302 PRO A C 1
ATOM 2344 O O . PRO A 1 302 ? 1.378 -14.117 6.945 1 89.12 302 PRO A O 1
ATOM 2347 N N . PHE A 1 303 ? 3.289 -14.125 7.871 1 93.56 303 PHE A N 1
ATOM 2348 C CA . PHE A 1 303 ? 3.748 -15.383 7.297 1 93.56 303 PHE A CA 1
ATOM 2349 C C . PHE A 1 303 ? 3.02 -16.562 7.922 1 93.56 303 PHE A C 1
ATOM 2351 O O . PHE A 1 303 ? 3.236 -17.719 7.531 1 93.56 303 PHE A O 1
ATOM 2358 N N . THR A 1 304 ? 2.119 -16.297 8.828 1 90.75 304 THR A N 1
ATOM 2359 C CA . THR A 1 304 ? 1.411 -17.375 9.508 1 90.75 304 THR A CA 1
ATOM 2360 C C . THR A 1 304 ? -0.009 -17.516 8.969 1 90.75 304 THR A C 1
ATOM 2362 O O . THR A 1 304 ? -0.779 -18.359 9.43 1 90.75 304 THR A O 1
ATOM 2365 N N . GLN A 1 305 ? -0.33 -16.719 8.109 1 85.94 305 GLN A N 1
ATOM 2366 C CA . GLN A 1 305 ? -1.648 -16.828 7.496 1 85.94 305 GLN A CA 1
ATOM 2367 C C . GLN A 1 305 ? -1.678 -17.969 6.477 1 85.94 305 GLN A C 1
ATOM 2369 O O . GLN A 1 305 ? -1.226 -17.797 5.34 1 85.94 305 GLN A O 1
ATOM 2374 N N . ASP A 1 306 ? -2.299 -19.016 6.719 1 82.62 306 ASP A N 1
ATOM 2375 C CA . ASP A 1 306 ? -2.256 -20.234 5.906 1 82.62 306 ASP A CA 1
ATOM 2376 C C . ASP A 1 306 ? -3.121 -20.094 4.656 1 82.62 306 ASP A C 1
ATOM 2378 O O . ASP A 1 306 ? -2.926 -20.797 3.672 1 82.62 306 ASP A O 1
ATOM 2382 N N . GLU A 1 307 ? -4.004 -19.172 4.719 1 78.88 307 GLU A N 1
ATOM 2383 C CA . GLU A 1 307 ? -4.934 -19 3.605 1 78.88 307 GLU A CA 1
ATOM 2384 C C . GLU A 1 307 ? -4.285 -18.219 2.469 1 78.88 307 GLU A C 1
ATOM 2386 O O . GLU A 1 307 ? -4.809 -18.188 1.352 1 78.88 307 GLU A O 1
ATOM 2391 N N . VAL A 1 308 ? -3.166 -17.672 2.768 1 83.56 308 VAL A N 1
ATOM 2392 C CA . VAL A 1 308 ? -2.498 -16.781 1.821 1 83.56 308 VAL A CA 1
ATOM 2393 C C . VAL A 1 308 ? -1.169 -17.391 1.388 1 83.56 308 VAL A C 1
ATOM 2395 O O . VAL A 1 308 ? -0.446 -17.969 2.207 1 83.56 308 VAL A O 1
ATOM 2398 N N . GLU A 1 309 ? -0.935 -17.438 0.104 1 90.38 309 GLU A N 1
ATOM 2399 C CA . GLU A 1 309 ? 0.412 -17.75 -0.358 1 90.38 309 GLU A CA 1
ATOM 2400 C C . GLU A 1 309 ? 1.355 -16.578 -0.17 1 90.38 309 GLU A C 1
ATOM 2402 O O . GLU A 1 309 ? 1.087 -15.477 -0.66 1 90.38 309 GLU A O 1
ATOM 2407 N N . HIS A 1 310 ? 2.389 -16.828 0.572 1 94.69 310 HIS A N 1
ATOM 2408 C CA . HIS A 1 310 ? 3.355 -15.773 0.853 1 94.69 310 HIS A CA 1
ATOM 2409 C C . HIS A 1 310 ? 4.602 -15.922 -0.015 1 94.69 310 HIS A C 1
ATOM 2411 O O . HIS A 1 310 ? 5.02 -17.047 -0.319 1 94.69 310 HIS A O 1
ATOM 2417 N N . ARG A 1 311 ? 5.09 -14.859 -0.463 1 97.94 311 ARG A N 1
ATOM 2418 C CA . ARG A 1 311 ? 6.371 -14.781 -1.159 1 97.94 311 ARG A CA 1
ATOM 2419 C C . ARG A 1 311 ? 7.395 -14 -0.342 1 97.94 311 ARG A C 1
ATOM 2421 O O . ARG A 1 311 ? 7.168 -12.836 -0.002 1 97.94 311 ARG A O 1
ATOM 2428 N N . ALA A 1 312 ? 8.477 -14.648 -0.02 1 98.56 312 ALA A N 1
ATOM 2429 C CA . ALA A 1 312 ? 9.469 -14.023 0.849 1 98.56 312 ALA A CA 1
ATOM 2430 C C . ALA A 1 312 ? 10.883 -14.242 0.314 1 98.56 312 ALA A C 1
ATOM 2432 O O . ALA A 1 312 ? 11.242 -15.367 -0.052 1 98.56 312 ALA A O 1
ATOM 2433 N N . ALA A 1 313 ? 11.586 -13.219 0.161 1 98.88 313 ALA A N 1
ATOM 2434 C CA . ALA A 1 313 ? 13.016 -13.273 -0.141 1 98.88 313 ALA A CA 1
ATOM 2435 C C . ALA A 1 313 ? 13.852 -12.883 1.074 1 98.88 313 ALA A C 1
ATOM 2437 O O . ALA A 1 313 ? 13.711 -11.773 1.597 1 98.88 313 ALA A O 1
ATOM 2438 N N . CYS A 1 314 ? 14.766 -13.766 1.483 1 98.81 314 CYS A N 1
ATOM 2439 C CA . CYS A 1 314 ? 15.43 -13.602 2.773 1 98.81 314 CYS A CA 1
ATOM 2440 C C . CYS A 1 314 ? 16.938 -13.594 2.615 1 98.81 314 CYS A C 1
ATOM 2442 O O . CYS A 1 314 ? 17.484 -14.344 1.81 1 98.81 314 CYS A O 1
ATOM 2444 N N . VAL A 1 315 ? 17.547 -12.758 3.363 1 98.81 315 VAL A N 1
ATOM 2445 C CA . VAL A 1 315 ? 19.016 -12.711 3.449 1 98.81 315 VAL A CA 1
ATOM 2446 C C . VAL A 1 315 ? 19.453 -12.945 4.891 1 98.81 315 VAL A C 1
ATOM 2448 O O . VAL A 1 315 ? 18.953 -12.297 5.812 1 98.81 315 VAL A O 1
ATOM 2451 N N . PHE A 1 316 ? 20.375 -13.914 5.074 1 98.62 316 PHE A N 1
ATOM 2452 C CA . PHE A 1 316 ? 20.969 -14.141 6.383 1 98.62 316 PHE A CA 1
ATOM 2453 C C . PHE A 1 316 ? 22.047 -13.094 6.676 1 98.62 316 PHE A C 1
ATOM 2455 O O . PHE A 1 316 ? 23.141 -13.141 6.109 1 98.62 316 PHE A O 1
ATOM 2462 N N . VAL A 1 317 ? 21.781 -12.297 7.629 1 98.25 317 VAL A N 1
ATOM 2463 C CA . VAL A 1 317 ? 22.656 -11.172 7.93 1 98.25 317 VAL A CA 1
ATOM 2464 C C . VAL A 1 317 ? 23.969 -11.688 8.5 1 98.25 317 VAL A C 1
ATOM 2466 O O . VAL A 1 317 ? 25.031 -11.109 8.258 1 98.25 317 VAL A O 1
ATOM 2469 N N . ASP A 1 318 ? 23.953 -12.781 9.242 1 97.75 318 ASP A N 1
ATOM 2470 C CA . ASP A 1 318 ? 25.078 -13.273 10.023 1 97.75 318 ASP A CA 1
ATOM 2471 C C . ASP A 1 318 ? 26 -14.148 9.18 1 97.75 318 ASP A C 1
ATOM 2473 O O . ASP A 1 318 ? 26.906 -14.797 9.703 1 97.75 318 ASP A O 1
ATOM 2477 N N . SER A 1 319 ? 25.766 -14.211 7.891 1 97.12 319 SER A N 1
ATOM 2478 C CA . SER A 1 319 ? 26.641 -14.961 7 1 97.12 319 SER A CA 1
ATOM 2479 C C . SER A 1 319 ? 28.094 -14.5 7.121 1 97.12 319 SER A C 1
ATOM 2481 O O . SER A 1 319 ? 28.359 -13.305 7.277 1 97.12 319 SER A O 1
ATOM 2483 N N . GLU A 1 320 ? 28.984 -15.492 7.012 1 93.75 320 GLU A N 1
ATOM 2484 C CA . GLU A 1 320 ? 30.375 -15.148 7.254 1 93.75 320 GLU A CA 1
ATOM 2485 C C . GLU A 1 320 ? 31.312 -15.914 6.316 1 93.75 320 GLU A C 1
ATOM 2487 O O . GLU A 1 320 ? 31.094 -17.094 6.047 1 93.75 320 GLU A O 1
ATOM 2492 N N . TRP A 1 321 ? 32.281 -15.188 5.852 1 95.56 321 TRP A N 1
ATOM 2493 C CA . TRP A 1 321 ? 33.438 -15.812 5.215 1 95.56 321 TRP A CA 1
ATOM 2494 C C . TRP A 1 321 ? 34.406 -16.359 6.254 1 95.56 321 TRP A C 1
ATOM 2496 O O . TRP A 1 321 ? 35.031 -15.586 6.984 1 95.56 321 TRP A O 1
ATOM 2506 N N . ASN A 1 322 ? 34.438 -17.656 6.305 1 91.88 322 ASN A N 1
ATOM 2507 C CA . ASN A 1 322 ? 35.406 -18.297 7.184 1 91.88 322 ASN A CA 1
ATOM 2508 C C . ASN A 1 322 ? 36.75 -18.469 6.508 1 91.88 322 ASN A C 1
ATOM 2510 O O . ASN A 1 322 ? 36.938 -19.344 5.656 1 91.88 322 ASN A O 1
ATOM 2514 N N . ILE A 1 323 ? 37.688 -17.797 6.992 1 90.88 323 ILE A N 1
ATOM 2515 C CA . ILE A 1 323 ? 39 -17.703 6.34 1 90.88 323 ILE A CA 1
ATOM 2516 C C . ILE A 1 323 ? 39.719 -19.031 6.438 1 90.88 323 ILE A C 1
ATOM 2518 O O . ILE A 1 323 ? 40.375 -19.469 5.477 1 90.88 323 ILE A O 1
ATOM 2522 N N . LYS A 1 324 ? 39.656 -19.625 7.52 1 90.19 324 LYS A N 1
ATOM 2523 C CA . LYS A 1 324 ? 40.344 -20.891 7.754 1 90.19 324 LYS A CA 1
ATOM 2524 C C . LYS A 1 324 ? 39.812 -22 6.852 1 90.19 324 LYS A C 1
ATOM 2526 O O . LYS A 1 324 ? 40.594 -22.734 6.242 1 90.19 324 LYS A O 1
ATOM 2531 N N . ARG A 1 325 ? 38.531 -22.031 6.691 1 88.69 325 ARG A N 1
ATOM 2532 C CA . ARG A 1 325 ? 37.906 -23.094 5.926 1 88.69 325 ARG A CA 1
ATOM 2533 C C . ARG A 1 325 ? 37.688 -22.688 4.477 1 88.69 325 ARG A C 1
ATOM 2535 O O . ARG A 1 325 ? 37.406 -23.531 3.619 1 88.69 325 ARG A O 1
ATOM 2542 N N . GLN A 1 326 ? 37.812 -21.422 4.23 1 89.69 326 GLN A N 1
ATOM 2543 C CA . GLN A 1 326 ? 37.531 -20.859 2.908 1 89.69 326 GLN A CA 1
ATOM 2544 C C . GLN A 1 326 ? 36.125 -21.203 2.455 1 89.69 326 GLN A C 1
ATOM 2546 O O . GLN A 1 326 ? 35.906 -21.719 1.354 1 89.69 326 GLN A O 1
ATOM 2551 N N . LEU A 1 327 ? 35.281 -21.047 3.369 1 91.81 327 LEU A N 1
ATOM 2552 C CA . LEU A 1 327 ? 33.844 -21.344 3.172 1 91.81 327 LEU A CA 1
ATOM 2553 C C . LEU A 1 327 ? 33 -20.141 3.598 1 91.81 327 LEU A C 1
ATOM 2555 O O . LEU A 1 327 ? 33.281 -19.5 4.609 1 91.81 327 LEU A O 1
ATOM 2559 N N . ILE A 1 328 ? 32.031 -19.891 2.822 1 95.38 328 ILE A N 1
ATOM 2560 C CA . ILE A 1 328 ? 31.016 -18.953 3.291 1 95.38 328 ILE A CA 1
ATOM 2561 C C . ILE A 1 328 ? 29.953 -19.703 4.098 1 95.38 328 ILE A C 1
ATOM 2563 O O . ILE A 1 328 ? 29.203 -20.5 3.543 1 95.38 328 ILE A O 1
ATOM 2567 N N . THR A 1 329 ? 29.906 -19.453 5.344 1 94.69 329 THR A N 1
ATOM 2568 C CA . THR A 1 329 ? 28.906 -20.078 6.203 1 94.69 329 THR A CA 1
ATOM 2569 C C . THR A 1 329 ? 27.688 -19.172 6.371 1 94.69 329 THR A C 1
ATOM 2571 O O . THR A 1 329 ? 27.75 -17.984 6.09 1 94.69 329 THR A O 1
ATOM 2574 N N . GLY A 1 330 ? 26.531 -19.797 6.734 1 95.75 330 GLY A N 1
ATOM 2575 C CA . GLY A 1 330 ? 25.281 -19.031 6.789 1 95.75 330 GLY A CA 1
ATOM 2576 C C . GLY A 1 330 ? 24.812 -18.578 5.426 1 95.75 330 GLY A C 1
ATOM 2577 O O . GLY A 1 330 ? 24.172 -17.531 5.309 1 95.75 330 GLY A O 1
ATOM 2578 N N . HIS A 1 331 ? 25.188 -19.297 4.449 1 95.44 331 HIS A N 1
ATOM 2579 C CA . HIS A 1 331 ? 24.859 -18.922 3.078 1 95.44 331 HIS A CA 1
ATOM 2580 C C . HIS A 1 331 ? 24.406 -20.125 2.271 1 95.44 331 HIS A C 1
ATOM 2582 O O . HIS A 1 331 ? 25.047 -21.172 2.297 1 95.44 331 HIS A O 1
ATOM 2588 N N . ALA A 1 332 ? 23.328 -20 1.67 1 94.25 332 ALA A N 1
ATOM 2589 C CA . ALA A 1 332 ? 22.812 -20.859 0.604 1 94.25 332 ALA A CA 1
ATOM 2590 C C . ALA A 1 332 ? 22 -20.062 -0.403 1 94.25 332 ALA A C 1
ATOM 2592 O O . ALA A 1 332 ? 21.234 -19.172 -0.022 1 94.25 332 ALA A O 1
ATOM 2593 N N . ALA A 1 333 ? 22.312 -20.188 -1.607 1 95.44 333 ALA A N 1
ATOM 2594 C CA . ALA A 1 333 ? 21.469 -19.641 -2.668 1 95.44 333 ALA A CA 1
ATOM 2595 C C . ALA A 1 333 ? 20.438 -20.656 -3.131 1 95.44 333 ALA A C 1
ATOM 2597 O O . ALA A 1 333 ? 20.734 -21.5 -3.984 1 95.44 333 ALA A O 1
ATOM 2598 N N . LEU A 1 334 ? 19.266 -20.562 -2.564 1 96.31 334 LEU A N 1
ATOM 2599 C CA . LEU A 1 334 ? 18.203 -21.5 -2.852 1 96.31 334 LEU A CA 1
ATOM 2600 C C . LEU A 1 334 ? 16.859 -20.781 -3.012 1 96.31 334 LEU A C 1
ATOM 2602 O O . LEU A 1 334 ? 16.609 -19.781 -2.338 1 96.31 334 LEU A O 1
ATOM 2606 N N . GLY A 1 335 ? 16.078 -21.203 -3.904 1 96.94 335 GLY A N 1
ATOM 2607 C CA . GLY A 1 335 ? 14.734 -20.703 -4.105 1 96.94 335 GLY A CA 1
ATOM 2608 C C . GLY A 1 335 ? 13.742 -21.797 -4.48 1 96.94 335 GLY A C 1
ATOM 2609 O O . GLY A 1 335 ? 14.125 -22.797 -5.078 1 96.94 335 GLY A O 1
ATOM 2610 N N . GLY A 1 336 ? 12.516 -21.609 -4.098 1 96.19 336 GLY A N 1
ATOM 2611 C CA . GLY A 1 336 ? 11.461 -22.562 -4.379 1 96.19 336 GLY A CA 1
ATOM 2612 C C . GLY A 1 336 ? 10.242 -22.391 -3.488 1 96.19 336 GLY A C 1
ATOM 2613 O O . GLY A 1 336 ? 9.906 -21.266 -3.107 1 96.19 336 GLY A O 1
ATOM 2614 N N . GLY A 1 337 ? 9.516 -23.469 -3.344 1 93.75 337 GLY A N 1
ATOM 2615 C CA . GLY A 1 337 ? 8.312 -23.438 -2.533 1 93.75 337 GLY A CA 1
ATOM 2616 C C . GLY A 1 337 ? 8.344 -24.406 -1.366 1 93.75 337 GLY A C 1
ATOM 2617 O O . GLY A 1 337 ? 8.922 -25.484 -1.47 1 93.75 337 GLY A O 1
ATOM 2618 N N . ILE A 1 338 ? 7.812 -23.969 -0.292 1 92.19 338 ILE A N 1
ATOM 2619 C CA . ILE A 1 338 ? 7.59 -24.812 0.881 1 92.19 338 ILE A CA 1
ATOM 2620 C C . ILE A 1 338 ? 6.258 -24.453 1.532 1 92.19 338 ILE A C 1
ATOM 2622 O O . ILE A 1 338 ? 6.078 -23.328 2.006 1 92.19 338 ILE A O 1
ATOM 2626 N N . SER A 1 339 ? 5.277 -25.453 1.546 1 91.62 339 SER A N 1
ATOM 2627 C CA . SER A 1 339 ? 3.926 -25.188 2.023 1 91.62 339 SER A CA 1
ATOM 2628 C C . SER A 1 339 ? 3.283 -24.031 1.253 1 91.62 339 SER A C 1
ATOM 2630 O O . SER A 1 339 ? 3.232 -24.062 0.022 1 91.62 339 SER A O 1
ATOM 2632 N N . ASN A 1 340 ? 2.859 -23 1.975 1 91.5 340 ASN A N 1
ATOM 2633 C CA . ASN A 1 340 ? 2.209 -21.875 1.314 1 91.5 340 ASN A CA 1
ATOM 2634 C C . ASN A 1 340 ? 3.16 -20.688 1.163 1 91.5 340 ASN A C 1
ATOM 2636 O O . ASN A 1 340 ? 2.719 -19.562 0.986 1 91.5 340 ASN A O 1
ATOM 2640 N N . VAL A 1 341 ? 4.488 -21.031 1.245 1 96 341 VAL A N 1
ATOM 2641 C CA . VAL A 1 341 ? 5.469 -19.953 1.141 1 96 341 VAL A CA 1
ATOM 2642 C C . VAL A 1 341 ? 6.379 -20.203 -0.061 1 96 341 VAL A C 1
ATOM 2644 O O . VAL A 1 341 ? 6.977 -21.266 -0.187 1 96 341 VAL A O 1
ATOM 2647 N N . ARG A 1 342 ? 6.383 -19.328 -1.01 1 97.75 342 ARG A N 1
ATOM 2648 C CA . ARG A 1 342 ? 7.441 -19.234 -2.01 1 97.75 342 ARG A CA 1
ATOM 2649 C C . ARG A 1 342 ? 8.641 -18.469 -1.462 1 97.75 342 ARG A C 1
ATOM 2651 O O . ARG A 1 342 ? 8.516 -17.312 -1.053 1 97.75 342 ARG A O 1
ATOM 2658 N N . LEU A 1 343 ? 9.797 -19.141 -1.452 1 98.19 343 LEU A N 1
ATOM 2659 C CA . LEU A 1 343 ? 10.891 -18.656 -0.626 1 98.19 343 LEU A CA 1
ATOM 2660 C C . LEU A 1 343 ? 12.188 -18.562 -1.433 1 98.19 343 LEU A C 1
ATOM 2662 O O . LEU A 1 343 ? 12.484 -19.453 -2.232 1 98.19 343 LEU A O 1
ATOM 2666 N N . ALA A 1 344 ? 12.898 -17.5 -1.335 1 98.75 344 ALA A N 1
ATOM 2667 C CA . ALA A 1 344 ? 14.273 -17.328 -1.786 1 98.75 344 ALA A CA 1
ATOM 2668 C C . ALA A 1 344 ? 15.188 -16.969 -0.622 1 98.75 344 ALA A C 1
ATOM 2670 O O . ALA A 1 344 ? 14.844 -16.125 0.205 1 98.75 344 ALA A O 1
ATOM 2671 N N . ILE A 1 345 ? 16.359 -17.641 -0.549 1 98.44 345 ILE A N 1
ATOM 2672 C CA . ILE A 1 345 ? 17.266 -17.328 0.542 1 98.44 345 ILE A CA 1
ATOM 2673 C C . ILE A 1 345 ? 18.672 -17.062 -0.015 1 98.44 345 ILE A C 1
ATOM 2675 O O . ILE A 1 345 ? 19.031 -17.594 -1.064 1 98.44 345 ILE A O 1
ATOM 2679 N N . PHE A 1 346 ? 19.375 -16.281 0.614 1 98.31 346 PHE A N 1
ATOM 2680 C CA . PHE A 1 346 ? 20.734 -15.906 0.273 1 98.31 346 PHE A CA 1
ATOM 2681 C C . PHE A 1 346 ? 21.5 -15.461 1.514 1 98.31 346 PHE A C 1
ATOM 2683 O O . PHE A 1 346 ? 20.891 -15.195 2.557 1 98.31 346 PHE A O 1
ATOM 2690 N N . GLY A 1 347 ? 22.844 -15.477 1.465 1 97.75 347 GLY A N 1
ATOM 2691 C CA . GLY A 1 347 ? 23.672 -14.984 2.555 1 97.75 347 GLY A CA 1
ATOM 2692 C C . GLY A 1 347 ? 24.031 -13.516 2.408 1 97.75 347 GLY A C 1
ATOM 2693 O O . GLY A 1 347 ? 24.172 -13.016 1.291 1 97.75 347 GLY A O 1
ATOM 2694 N N . GLY A 1 348 ? 24.297 -12.875 3.561 1 97.81 348 GLY A N 1
ATOM 2695 C CA . GLY A 1 348 ? 24.594 -11.453 3.572 1 97.81 348 GLY A CA 1
ATOM 2696 C C . GLY A 1 348 ? 26.078 -11.148 3.479 1 97.81 348 GLY A C 1
ATOM 2697 O O . GLY A 1 348 ? 26.5 -10.023 3.75 1 97.81 348 GLY A O 1
ATOM 2698 N N . HIS A 1 349 ? 26.906 -12.055 3.039 1 96.56 349 HIS A N 1
ATOM 2699 C CA . HIS A 1 349 ? 28.359 -11.945 3.061 1 96.56 349 HIS A CA 1
ATOM 2700 C C . HIS A 1 349 ? 28.844 -10.844 2.119 1 96.56 349 HIS A C 1
ATOM 2702 O O . HIS A 1 349 ? 29.984 -10.383 2.229 1 96.56 349 HIS A O 1
ATOM 2708 N N . ALA A 1 350 ? 28.016 -10.453 1.163 1 97.81 350 ALA A N 1
ATOM 2709 C CA . ALA A 1 350 ? 28.453 -9.43 0.214 1 97.81 350 ALA A CA 1
ATOM 2710 C C . ALA A 1 350 ? 27.578 -8.188 0.302 1 97.81 350 ALA A C 1
ATOM 2712 O O . ALA A 1 350 ? 27.625 -7.324 -0.58 1 97.81 350 ALA A O 1
ATOM 2713 N N . LEU A 1 351 ? 26.797 -8 1.348 1 98.38 351 LEU A N 1
ATOM 2714 C CA . LEU A 1 351 ? 25.938 -6.832 1.544 1 98.38 351 LEU A CA 1
ATOM 2715 C C . LEU A 1 351 ? 26.766 -5.547 1.484 1 98.38 351 LEU A C 1
ATOM 2717 O O . LEU A 1 351 ? 26.266 -4.504 1.058 1 98.38 351 LEU A O 1
ATOM 2721 N N . TRP A 1 352 ? 28.016 -5.625 1.881 1 98.12 352 TRP A N 1
ATOM 2722 C CA . TRP A 1 352 ? 28.875 -4.445 1.969 1 98.12 352 TRP A CA 1
ATOM 2723 C C . TRP A 1 352 ? 29.078 -3.816 0.595 1 98.12 352 TRP A C 1
ATOM 2725 O O . TRP A 1 352 ? 29.469 -2.652 0.491 1 98.12 352 TRP A O 1
ATOM 2735 N N . THR A 1 353 ? 28.797 -4.551 -0.433 1 98.62 353 THR A N 1
ATOM 2736 C CA . THR A 1 353 ? 29 -4.027 -1.778 1 98.62 353 THR A CA 1
ATOM 2737 C C . THR A 1 353 ? 27.734 -3.35 -2.295 1 98.62 353 THR A C 1
ATOM 2739 O O . THR A 1 353 ? 27.781 -2.617 -3.287 1 98.62 353 THR A O 1
ATOM 2742 N N . TRP A 1 354 ? 26.531 -3.627 -1.717 1 98.81 354 TRP A N 1
ATOM 2743 C CA . TRP A 1 354 ? 25.25 -3.154 -2.219 1 98.81 354 TRP A CA 1
ATOM 2744 C C . TRP A 1 354 ? 25.062 -1.666 -1.937 1 98.81 354 TRP A C 1
ATOM 2746 O O . TRP A 1 354 ? 25.438 -1.183 -0.864 1 98.81 354 TRP A O 1
ATOM 2756 N N . PRO A 1 355 ? 24.578 -0.863 -2.889 1 98.81 355 PRO A N 1
ATOM 2757 C CA . PRO A 1 355 ? 24.234 0.522 -2.566 1 98.81 355 PRO A CA 1
ATOM 2758 C C . PRO A 1 355 ? 23.031 0.626 -1.617 1 98.81 355 PRO A C 1
ATOM 2760 O O . PRO A 1 355 ? 22.109 -0.189 -1.688 1 98.81 355 PRO A O 1
ATOM 2763 N N . SER A 1 356 ? 23.031 1.641 -0.739 1 98.56 356 SER A N 1
ATOM 2764 C CA . SER A 1 356 ? 21.953 1.831 0.23 1 98.56 356 SER A CA 1
ATOM 2765 C C . SER A 1 356 ? 20.938 2.859 -0.262 1 98.56 356 SER A C 1
ATOM 2767 O O . SER A 1 356 ? 19.859 3.004 0.319 1 98.56 356 SER A O 1
ATOM 2769 N N . CYS A 1 357 ? 21.203 3.598 -1.304 1 98.5 357 CYS A N 1
ATOM 2770 C CA . CYS A 1 357 ? 20.344 4.633 -1.887 1 98.5 357 CYS A CA 1
ATOM 2771 C C . CYS A 1 357 ? 20.734 4.906 -3.334 1 98.5 357 CYS A C 1
ATOM 2773 O O . CYS A 1 357 ? 21.719 4.355 -3.83 1 98.5 357 CYS A O 1
ATOM 2775 N N . VAL A 1 358 ? 20 5.723 -4.004 1 98.69 358 VAL A N 1
ATOM 2776 C CA . VAL A 1 358 ? 20.172 5.953 -5.434 1 98.69 358 VAL A CA 1
ATOM 2777 C C . VAL A 1 358 ? 21.516 6.652 -5.68 1 98.69 358 VAL A C 1
ATOM 2779 O O . VAL A 1 358 ? 22.219 6.34 -6.645 1 98.69 358 VAL A O 1
ATOM 2782 N N . GLU A 1 359 ? 21.938 7.598 -4.797 1 98.38 359 GLU A N 1
ATOM 2783 C CA . GLU A 1 359 ? 23.188 8.336 -4.957 1 98.38 359 GLU A CA 1
ATOM 2784 C C . GLU A 1 359 ? 24.391 7.395 -4.891 1 98.38 359 GLU A C 1
ATOM 2786 O O . GLU A 1 359 ? 25.453 7.707 -5.418 1 98.38 359 GLU A O 1
ATOM 2791 N N . GLU A 1 360 ? 24.172 6.258 -4.305 1 98.38 360 GLU A N 1
ATOM 2792 C CA . GLU A 1 360 ? 25.281 5.32 -4.125 1 98.38 360 GLU A CA 1
ATOM 2793 C C . GLU A 1 360 ? 25.312 4.289 -5.25 1 98.38 360 GLU A C 1
ATOM 2795 O O . GLU A 1 360 ? 26.25 3.492 -5.336 1 98.38 360 GLU A O 1
ATOM 2800 N N . MET A 1 361 ? 24.406 4.254 -6.133 1 98.25 361 MET A N 1
ATOM 2801 C CA . MET A 1 361 ? 24.328 3.25 -7.191 1 98.25 361 MET A CA 1
ATOM 2802 C C . MET A 1 361 ? 25.547 3.332 -8.102 1 98.25 361 MET A C 1
ATOM 2804 O O . MET A 1 361 ? 26.219 2.324 -8.344 1 98.25 361 MET A O 1
ATOM 2808 N N . VAL A 1 362 ? 25.875 4.531 -8.547 1 97.81 362 VAL A N 1
ATOM 2809 C CA . VAL A 1 362 ? 26.953 4.715 -9.516 1 97.81 362 VAL A CA 1
ATOM 2810 C C . VAL A 1 362 ? 28.297 4.371 -8.867 1 97.81 362 VAL A C 1
ATOM 2812 O O . VAL A 1 362 ? 29.031 3.518 -9.367 1 97.81 362 VAL A O 1
ATOM 2815 N N . PRO A 1 363 ? 28.609 4.969 -7.688 1 97.62 363 PRO A N 1
ATOM 2816 C CA . PRO A 1 363 ? 29.906 4.613 -7.102 1 97.62 363 PRO A CA 1
ATOM 2817 C C . PRO A 1 363 ? 30 3.131 -6.738 1 97.62 363 PRO A C 1
ATOM 2819 O O . PRO A 1 363 ? 31.078 2.535 -6.836 1 97.62 363 PRO A O 1
ATOM 2822 N N . ALA A 1 364 ? 28.953 2.484 -6.363 1 98.44 364 ALA A N 1
ATOM 2823 C CA . ALA A 1 364 ? 28.984 1.071 -6 1 98.44 364 ALA A CA 1
ATOM 2824 C C . ALA A 1 364 ? 29.219 0.193 -7.227 1 98.44 364 ALA A C 1
ATOM 2826 O O . ALA A 1 364 ? 30.047 -0.726 -7.195 1 98.44 364 ALA A O 1
ATOM 2827 N N . LEU A 1 365 ? 28.562 0.505 -8.32 1 98 365 LEU A N 1
ATOM 2828 C CA . LEU A 1 365 ? 28.609 -0.314 -9.531 1 98 365 LEU A CA 1
ATOM 2829 C C . LEU A 1 365 ? 29.891 -0.081 -10.305 1 98 365 LEU A C 1
ATOM 2831 O O . LEU A 1 365 ? 30.219 -0.834 -11.227 1 98 365 LEU A O 1
ATOM 2835 N N . LEU A 1 366 ? 30.672 0.934 -9.883 1 95.75 366 LEU A N 1
ATOM 2836 C CA . LEU A 1 366 ? 31.953 1.222 -10.531 1 95.75 366 LEU A CA 1
ATOM 2837 C C . LEU A 1 366 ? 33.125 1.013 -9.562 1 95.75 366 LEU A C 1
ATOM 2839 O O . LEU A 1 366 ? 34.25 1.33 -9.883 1 95.75 366 LEU A O 1
ATOM 2843 N N . ASP A 1 367 ? 32.844 0.555 -8.336 1 96.19 367 ASP A N 1
ATOM 2844 C CA . ASP A 1 367 ? 33.875 0.382 -7.32 1 96.19 367 ASP A CA 1
ATOM 2845 C C . ASP A 1 367 ? 34.812 -0.749 -7.691 1 96.19 367 ASP A C 1
ATOM 2847 O O . ASP A 1 367 ? 34.531 -1.92 -7.426 1 96.19 367 ASP A O 1
ATOM 2851 N N . ASN A 1 368 ? 36 -0.401 -8.086 1 94.38 368 ASN A N 1
ATOM 2852 C CA . ASN A 1 368 ? 36.969 -1.388 -8.57 1 94.38 368 ASN A CA 1
ATOM 2853 C C . ASN A 1 368 ? 37.938 -1.798 -7.48 1 94.38 368 ASN A C 1
ATOM 2855 O O . ASN A 1 368 ? 39.031 -2.318 -7.773 1 94.38 368 ASN A O 1
ATOM 2859 N N . THR A 1 369 ? 37.562 -1.524 -6.281 1 95.69 369 THR A N 1
ATOM 2860 C CA . THR A 1 369 ? 38.438 -1.965 -5.18 1 95.69 369 THR A CA 1
ATOM 2861 C C . THR A 1 369 ? 38.531 -3.486 -5.148 1 95.69 369 THR A C 1
ATOM 2863 O O . THR A 1 369 ? 37.5 -4.18 -5.207 1 95.69 369 THR A O 1
ATOM 2866 N N . MET A 1 370 ? 39.75 -3.963 -4.977 1 95.75 370 MET A N 1
ATOM 2867 C CA . MET A 1 370 ? 39.969 -5.406 -4.98 1 95.75 370 MET A CA 1
ATOM 2868 C C . MET A 1 370 ? 39.438 -6.039 -3.689 1 95.75 370 MET A C 1
ATOM 2870 O O . MET A 1 370 ? 39.594 -5.461 -2.611 1 95.75 370 MET A O 1
ATOM 2874 N N . VAL A 1 371 ? 38.938 -7.16 -3.846 1 96.25 371 VAL A N 1
ATOM 2875 C CA . VAL A 1 371 ? 38.469 -7.93 -2.697 1 96.25 371 VAL A CA 1
ATOM 2876 C C . VAL A 1 371 ? 39.688 -8.516 -1.951 1 96.25 371 VAL A C 1
ATOM 2878 O O . VAL A 1 371 ? 40.562 -9.094 -2.564 1 96.25 371 VAL A O 1
ATOM 2881 N N . ASP A 1 372 ? 39.656 -8.328 -0.624 1 96.5 372 ASP A N 1
ATOM 2882 C CA . ASP A 1 372 ? 40.656 -8.93 0.246 1 96.5 372 ASP A CA 1
ATOM 2883 C C . ASP A 1 372 ? 40.125 -10.211 0.896 1 96.5 372 ASP A C 1
ATOM 2885 O O . ASP A 1 372 ? 39.375 -10.148 1.875 1 96.5 372 ASP A O 1
ATOM 2889 N N . VAL A 1 373 ? 40.594 -11.328 0.478 1 95.19 373 VAL A N 1
ATOM 2890 C CA . VAL A 1 373 ? 40.062 -12.617 0.886 1 95.19 373 VAL A CA 1
ATOM 2891 C C . VAL A 1 373 ? 40.438 -12.906 2.334 1 95.19 373 VAL A C 1
ATOM 2893 O O . VAL A 1 373 ? 39.969 -13.875 2.932 1 95.19 373 VAL A O 1
ATOM 2896 N N . ARG A 1 374 ? 41.281 -12.102 2.955 1 94.81 374 ARG A N 1
ATOM 2897 C CA . ARG A 1 374 ? 41.594 -12.219 4.379 1 94.81 374 ARG A CA 1
ATOM 2898 C C . ARG A 1 374 ? 40.469 -11.625 5.227 1 94.81 374 ARG A C 1
ATOM 2900 O O . ARG A 1 374 ? 40.438 -11.859 6.438 1 94.81 374 ARG A O 1
ATOM 2907 N N . GLU A 1 375 ? 39.531 -10.922 4.477 1 95.31 375 GLU A N 1
ATOM 2908 C CA . GLU A 1 375 ? 38.469 -10.258 5.207 1 95.31 375 GLU A CA 1
ATOM 2909 C C . GLU A 1 375 ? 37.094 -10.727 4.727 1 95.31 375 GLU A C 1
ATOM 2911 O O . GLU A 1 375 ? 36.188 -10.945 5.535 1 95.31 375 GLU A O 1
ATOM 2916 N N . VAL A 1 376 ? 36.969 -10.828 3.432 1 96.81 376 VAL A N 1
ATOM 2917 C CA . VAL A 1 376 ? 35.656 -11.148 2.828 1 96.81 376 VAL A CA 1
ATOM 2918 C C . VAL A 1 376 ? 35.875 -12.18 1.717 1 96.81 376 VAL A C 1
ATOM 2920 O O . VAL A 1 376 ? 37 -12.461 1.314 1 96.81 376 VAL A O 1
ATOM 2923 N N . ALA A 1 377 ? 34.781 -12.664 1.218 1 95 377 ALA A N 1
ATOM 2924 C CA . ALA A 1 377 ? 34.844 -13.789 0.287 1 95 377 ALA A CA 1
ATOM 2925 C C . ALA A 1 377 ? 34.969 -13.305 -1.155 1 95 377 ALA A C 1
ATOM 2927 O O . ALA A 1 377 ? 34.344 -12.289 -1.524 1 95 377 ALA A O 1
ATOM 2928 N N . ASN A 1 378 ? 35.75 -13.953 -1.937 1 94.88 378 ASN A N 1
ATOM 2929 C CA . ASN A 1 378 ? 35.656 -13.93 -3.391 1 94.88 378 ASN A CA 1
ATOM 2930 C C . ASN A 1 378 ? 34.719 -15.039 -3.904 1 94.88 378 ASN A C 1
ATOM 2932 O O . ASN A 1 378 ? 35.188 -16.047 -4.43 1 94.88 378 ASN A O 1
ATOM 2936 N N . ASP A 1 379 ? 33.438 -14.805 -3.807 1 91.75 379 ASP A N 1
ATOM 2937 C CA . ASP A 1 379 ? 32.406 -15.797 -4.066 1 91.75 379 ASP A CA 1
ATOM 2938 C C . ASP A 1 379 ? 32.5 -16.344 -5.488 1 91.75 379 ASP A C 1
ATOM 2940 O O . ASP A 1 379 ? 32.594 -15.57 -6.449 1 91.75 379 ASP A O 1
ATOM 2944 N N . SER A 1 380 ? 32.594 -17.641 -5.648 1 88.75 380 SER A N 1
ATOM 2945 C CA . SER A 1 380 ? 32.656 -18.391 -6.906 1 88.75 380 SER A CA 1
ATOM 2946 C C . SER A 1 380 ? 33.875 -18 -7.727 1 88.75 380 SER A C 1
ATOM 2948 O O . SER A 1 380 ? 33.906 -18.219 -8.938 1 88.75 380 SER A O 1
ATOM 2950 N N . ARG A 1 381 ? 34.812 -17.219 -7.113 1 91.25 381 ARG A N 1
ATOM 2951 C CA . ARG A 1 381 ? 36 -16.703 -7.777 1 91.25 381 ARG A CA 1
ATOM 2952 C C . ARG A 1 381 ? 35.625 -15.758 -8.914 1 91.25 381 ARG A C 1
ATOM 2954 O O . ARG A 1 381 ? 36.312 -15.695 -9.938 1 91.25 381 ARG A O 1
ATOM 2961 N N . GLN A 1 382 ? 34.531 -15.188 -8.773 1 92.25 382 GLN A N 1
ATOM 2962 C CA . GLN A 1 382 ? 34 -14.219 -9.734 1 92.25 382 GLN A CA 1
ATOM 2963 C C . GLN A 1 382 ? 33.688 -12.891 -9.062 1 92.25 382 GLN A C 1
ATOM 2965 O O . GLN A 1 382 ? 32.875 -12.109 -9.578 1 92.25 382 GLN A O 1
ATOM 2970 N N . SER A 1 383 ? 34.25 -12.734 -7.891 1 94.69 383 SER A N 1
ATOM 2971 C CA . SER A 1 383 ? 34.062 -11.531 -7.082 1 94.69 383 SER A CA 1
ATOM 2972 C C . SER A 1 383 ? 35.406 -10.906 -6.688 1 94.69 383 SER A C 1
ATOM 2974 O O . SER A 1 383 ? 35.625 -10.602 -5.516 1 94.69 383 SER A O 1
ATOM 2976 N N . GLY A 1 384 ? 36.125 -10.719 -7.68 1 94.5 384 GLY A N 1
ATOM 2977 C CA . GLY A 1 384 ? 37.5 -10.266 -7.43 1 94.5 384 GLY A CA 1
ATOM 2978 C C . GLY A 1 384 ? 37.594 -8.789 -7.078 1 94.5 384 GLY A C 1
ATOM 2979 O O . GLY A 1 384 ? 38.562 -8.344 -6.492 1 94.5 384 GLY A O 1
ATOM 2980 N N . SER A 1 385 ? 36.625 -8.047 -7.473 1 95.5 385 SER A N 1
ATOM 2981 C CA . SER A 1 385 ? 36.5 -6.637 -7.105 1 95.5 385 SER A CA 1
ATOM 2982 C C . SER A 1 385 ? 35.094 -6.336 -6.543 1 95.5 385 SER A C 1
ATOM 2984 O O . SER A 1 385 ? 34.188 -7.164 -6.637 1 95.5 385 SER A O 1
ATOM 2986 N N . ALA A 1 386 ? 34.969 -5.168 -5.957 1 96.81 386 ALA A N 1
ATOM 2987 C CA . ALA A 1 386 ? 33.719 -4.82 -5.258 1 96.81 386 ALA A CA 1
ATOM 2988 C C . ALA A 1 386 ? 32.531 -4.824 -6.215 1 96.81 386 ALA A C 1
ATOM 2990 O O . ALA A 1 386 ? 31.484 -5.367 -5.898 1 96.81 386 ALA A O 1
ATOM 2991 N N . TRP A 1 387 ? 32.688 -4.199 -7.383 1 96.5 387 TRP A N 1
ATOM 2992 C CA . TRP A 1 387 ? 31.547 -4.16 -8.32 1 96.5 387 TRP A CA 1
ATOM 2993 C C . TRP A 1 387 ? 31.219 -5.559 -8.828 1 96.5 387 TRP A C 1
ATOM 2995 O O . TRP A 1 387 ? 30.047 -5.879 -9.062 1 96.5 387 TRP A O 1
ATOM 3005 N N . GLU A 1 388 ? 32.219 -6.43 -8.984 1 96.75 388 GLU A N 1
ATOM 3006 C CA . GLU A 1 388 ? 31.969 -7.809 -9.391 1 96.75 388 GLU A CA 1
ATOM 3007 C C . GLU A 1 388 ? 31.219 -8.578 -8.305 1 96.75 388 GLU A C 1
ATOM 3009 O O . GLU A 1 388 ? 30.328 -9.367 -8.609 1 96.75 388 GLU A O 1
ATOM 3014 N N . ALA A 1 389 ? 31.656 -8.359 -7.098 1 97.75 389 ALA A N 1
ATOM 3015 C CA . ALA A 1 389 ? 30.969 -9 -5.973 1 97.75 389 ALA A CA 1
ATOM 3016 C C . ALA A 1 389 ? 29.516 -8.547 -5.883 1 97.75 389 ALA A C 1
ATOM 3018 O O . ALA A 1 389 ? 28.641 -9.344 -5.527 1 97.75 389 ALA A O 1
ATOM 3019 N N . LEU A 1 390 ? 29.266 -7.266 -6.152 1 98.31 390 LEU A N 1
ATOM 3020 C CA . LEU A 1 390 ? 27.906 -6.746 -6.207 1 98.31 390 LEU A CA 1
ATOM 3021 C C . LEU A 1 390 ? 27.094 -7.453 -7.289 1 98.31 390 LEU A C 1
ATOM 3023 O O . LEU A 1 390 ? 25.969 -7.883 -7.043 1 98.31 390 LEU A O 1
ATOM 3027 N N . ASN A 1 391 ? 27.641 -7.613 -8.469 1 97.88 391 ASN A N 1
ATOM 3028 C CA . ASN A 1 391 ? 26.953 -8.312 -9.562 1 97.88 391 ASN A CA 1
ATOM 3029 C C . ASN A 1 391 ? 26.578 -9.734 -9.164 1 97.88 391 ASN A C 1
ATOM 3031 O O . ASN A 1 391 ? 25.422 -10.148 -9.336 1 97.88 391 ASN A O 1
ATOM 3035 N N . VAL A 1 392 ? 27.547 -10.391 -8.609 1 97.75 392 VAL A N 1
ATOM 3036 C CA . VAL A 1 392 ? 27.344 -11.797 -8.289 1 97.75 392 VAL A CA 1
ATOM 3037 C C . VAL A 1 392 ? 26.328 -11.93 -7.164 1 97.75 392 VAL A C 1
ATOM 3039 O O . VAL A 1 392 ? 25.406 -12.766 -7.242 1 97.75 392 VAL A O 1
ATOM 3042 N N . SER A 1 393 ? 26.438 -11.164 -6.141 1 98 393 SER A N 1
ATOM 3043 C CA . SER A 1 393 ? 25.578 -11.328 -4.973 1 98 393 SER A CA 1
ATOM 3044 C C . SER A 1 393 ? 24.156 -10.891 -5.273 1 98 393 SER A C 1
ATOM 3046 O O . SER A 1 393 ? 23.203 -11.648 -5.066 1 98 393 SER A O 1
ATOM 3048 N N . GLN A 1 394 ? 23.906 -9.688 -5.816 1 98.31 394 GLN A N 1
ATOM 3049 C CA . GLN A 1 394 ? 22.562 -9.273 -6.164 1 98.31 394 GLN A CA 1
ATOM 3050 C C . GLN A 1 394 ? 21.984 -10.141 -7.277 1 98.31 394 GLN A C 1
ATOM 3052 O O . GLN A 1 394 ? 20.797 -10.492 -7.254 1 98.31 394 GLN A O 1
ATOM 3057 N N . GLY A 1 395 ? 22.859 -10.43 -8.219 1 98.06 395 GLY A N 1
ATOM 3058 C CA . GLY A 1 395 ? 22.406 -11.273 -9.32 1 98.06 395 GLY A CA 1
ATOM 3059 C C . GLY A 1 395 ? 21.984 -12.656 -8.875 1 98.06 395 GLY A C 1
ATOM 3060 O O . GLY A 1 395 ? 20.953 -13.164 -9.312 1 98.06 395 GLY A O 1
ATOM 3061 N N . ALA A 1 396 ? 22.781 -13.266 -8.031 1 97.75 396 ALA A N 1
ATOM 3062 C CA . ALA A 1 396 ? 22.453 -14.586 -7.516 1 97.75 396 ALA A CA 1
ATOM 3063 C C . ALA A 1 396 ? 21.203 -14.547 -6.652 1 97.75 396 ALA A C 1
ATOM 3065 O O . ALA A 1 396 ? 20.406 -15.484 -6.656 1 97.75 396 ALA A O 1
ATOM 3066 N N . PHE A 1 397 ? 21.094 -13.508 -5.852 1 98.5 397 PHE A N 1
ATOM 3067 C CA . PHE A 1 397 ? 19.891 -13.336 -5.066 1 98.5 397 PHE A CA 1
ATOM 3068 C C . PHE A 1 397 ? 18.672 -13.219 -5.973 1 98.5 397 PHE A C 1
ATOM 3070 O O . PHE A 1 397 ? 17.625 -13.836 -5.719 1 98.5 397 PHE A O 1
ATOM 3077 N N . MET A 1 398 ? 18.766 -12.422 -7.055 1 98.62 398 MET A N 1
ATOM 3078 C CA . MET A 1 398 ? 17.703 -12.297 -8.047 1 98.62 398 MET A CA 1
ATOM 3079 C C . MET A 1 398 ? 17.375 -13.648 -8.68 1 98.62 398 MET A C 1
ATOM 3081 O O . MET A 1 398 ? 16.219 -13.945 -8.961 1 98.62 398 MET A O 1
ATOM 3085 N N . HIS A 1 399 ? 18.422 -14.438 -8.938 1 98.56 399 HIS A N 1
ATOM 3086 C CA . HIS A 1 399 ? 18.266 -15.805 -9.43 1 98.56 399 HIS A CA 1
ATOM 3087 C C . HIS A 1 399 ? 17.359 -16.625 -8.516 1 98.56 399 HIS A C 1
ATOM 3089 O O . HIS A 1 399 ? 16.438 -17.297 -8.984 1 98.56 399 HIS A O 1
ATOM 3095 N N . GLU A 1 400 ? 17.594 -16.531 -7.215 1 98.5 400 GLU A N 1
ATOM 3096 C CA . GLU A 1 400 ? 16.766 -17.266 -6.266 1 98.5 400 GLU A CA 1
ATOM 3097 C C . GLU A 1 400 ? 15.344 -16.719 -6.223 1 98.5 400 GLU A C 1
ATOM 3099 O O . GLU A 1 400 ? 14.383 -17.469 -6.023 1 98.5 400 GLU A O 1
ATOM 3104 N N . ILE A 1 401 ? 15.234 -15.445 -6.387 1 98.75 401 ILE A N 1
ATOM 3105 C CA . ILE A 1 401 ? 13.898 -14.859 -6.488 1 98.75 401 ILE A CA 1
ATOM 3106 C C . ILE A 1 401 ? 13.211 -15.367 -7.75 1 98.75 401 ILE A C 1
ATOM 3108 O O . ILE A 1 401 ? 12 -15.594 -7.754 1 98.75 401 ILE A O 1
ATOM 3112 N N . GLY A 1 402 ? 13.961 -15.539 -8.805 1 98.75 402 GLY A N 1
ATOM 3113 C CA . GLY A 1 402 ? 13.414 -16.188 -9.984 1 98.75 402 GLY A CA 1
ATOM 3114 C C . GLY A 1 402 ? 12.805 -17.547 -9.68 1 98.75 402 GLY A C 1
ATOM 3115 O O . GLY A 1 402 ? 11.711 -17.859 -10.156 1 98.75 402 GLY A O 1
ATOM 3116 N N . HIS A 1 403 ? 13.523 -18.344 -8.898 1 98.38 403 HIS A N 1
ATOM 3117 C CA . HIS A 1 403 ? 12.992 -19.641 -8.477 1 98.38 403 HIS A CA 1
ATOM 3118 C C . HIS A 1 403 ? 11.703 -19.469 -7.676 1 98.38 403 HIS A C 1
ATOM 3120 O O . HIS A 1 403 ? 10.734 -20.203 -7.887 1 98.38 403 HIS A O 1
ATOM 3126 N N . LEU A 1 404 ? 11.742 -18.5 -6.824 1 97.62 404 LEU A N 1
ATOM 3127 C CA . LEU A 1 404 ? 10.57 -18.188 -6.012 1 97.62 404 LEU A CA 1
ATOM 3128 C C . LEU A 1 404 ? 9.375 -17.844 -6.898 1 97.62 404 LEU A C 1
ATOM 3130 O O . LEU A 1 404 ? 8.234 -18.172 -6.562 1 97.62 404 LEU A O 1
ATOM 3134 N N . LEU A 1 405 ? 9.641 -17.219 -8.016 1 97.81 405 LEU A N 1
ATOM 3135 C CA . LEU A 1 405 ? 8.609 -16.781 -8.938 1 97.81 405 LEU A CA 1
ATOM 3136 C C . LEU A 1 405 ? 8.258 -17.891 -9.93 1 97.81 405 LEU A C 1
ATOM 3138 O O . LEU A 1 405 ? 7.465 -17.672 -10.852 1 97.81 405 LEU A O 1
ATOM 3142 N N . GLY A 1 406 ? 8.914 -19.047 -9.859 1 95.94 406 GLY A N 1
ATOM 3143 C CA . GLY A 1 406 ? 8.469 -20.203 -10.617 1 95.94 406 GLY A CA 1
ATOM 3144 C C . GLY A 1 406 ? 9.398 -20.562 -11.773 1 95.94 406 GLY A C 1
ATOM 3145 O O . GLY A 1 406 ? 9.07 -21.406 -12.602 1 95.94 406 GLY A O 1
ATOM 3146 N N . CYS A 1 407 ? 10.555 -20.016 -11.82 1 97.75 407 CYS A N 1
ATOM 3147 C CA . CYS A 1 407 ? 11.445 -20.25 -12.953 1 97.75 407 CYS A CA 1
ATOM 3148 C C . CYS A 1 407 ? 12.461 -21.344 -12.641 1 97.75 407 CYS A C 1
ATOM 3150 O O . CYS A 1 407 ? 13.117 -21.297 -11.602 1 97.75 407 CYS A O 1
ATOM 3152 N N . PRO A 1 408 ? 12.57 -22.328 -13.523 1 96.12 408 PRO A N 1
ATOM 3153 C CA . PRO A 1 408 ? 13.695 -23.266 -13.43 1 96.12 408 PRO A CA 1
ATOM 3154 C C . PRO A 1 408 ? 14.992 -22.703 -14.008 1 96.12 408 PRO A C 1
ATOM 3156 O O . PRO A 1 408 ? 15.016 -21.547 -14.453 1 96.12 408 PRO A O 1
ATOM 3159 N N . HIS A 1 409 ? 16.047 -23.422 -13.922 1 96.06 409 HIS A N 1
ATOM 3160 C CA . HIS A 1 409 ? 17.266 -23.031 -14.617 1 96.06 409 HIS A CA 1
ATOM 3161 C C . HIS A 1 409 ? 17.047 -22.969 -16.125 1 96.06 409 HIS A C 1
ATOM 3163 O O . HIS A 1 409 ? 16.312 -23.797 -16.688 1 96.06 409 HIS A O 1
ATOM 3169 N N . GLN A 1 410 ? 17.609 -22.047 -16.7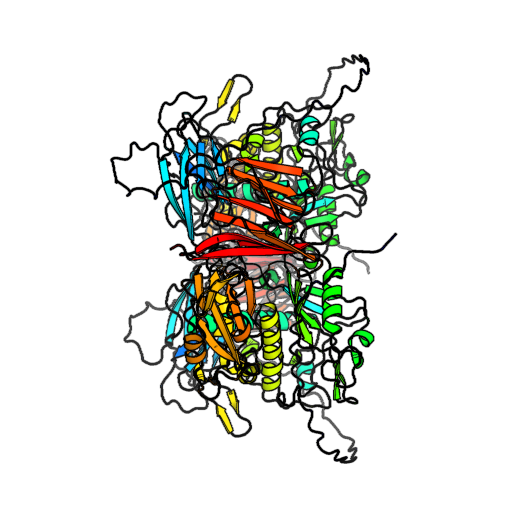5 1 95.19 410 GLN A N 1
ATOM 3170 C CA . GLN A 1 410 ? 17.578 -21.844 -18.203 1 95.19 410 GLN A CA 1
ATOM 3171 C C . GLN A 1 410 ? 18.984 -21.906 -18.797 1 95.19 410 GLN A C 1
ATOM 3173 O O . GLN A 1 410 ? 19.969 -21.828 -18.078 1 95.19 410 GLN A O 1
ATOM 3178 N N . PRO A 1 411 ? 19.047 -22.062 -20.094 1 90.12 411 PRO A N 1
ATOM 3179 C CA . PRO A 1 411 ? 20.375 -22.156 -20.734 1 90.12 411 PRO A CA 1
ATOM 3180 C C . PRO A 1 411 ? 21.156 -20.844 -20.656 1 90.12 411 PRO A C 1
ATOM 3182 O O . PRO A 1 411 ? 22.375 -20.828 -20.812 1 90.12 411 PRO A O 1
ATOM 3185 N N . ASP A 1 412 ? 20.422 -19.781 -20.438 1 92.81 412 ASP A N 1
ATOM 3186 C CA . ASP A 1 412 ? 21.062 -18.484 -20.266 1 92.81 412 ASP A CA 1
ATOM 3187 C C . ASP A 1 412 ? 20.219 -17.562 -19.391 1 92.81 412 ASP A C 1
ATOM 3189 O O . ASP A 1 412 ? 19.219 -17.984 -18.828 1 92.81 412 ASP A O 1
ATOM 3193 N N . GLY A 1 413 ? 20.844 -16.312 -19.156 1 96.19 413 GLY A N 1
ATOM 3194 C CA . GLY A 1 413 ? 20.109 -15.336 -18.375 1 96.19 413 GLY A CA 1
ATOM 3195 C C . GLY A 1 413 ? 20.344 -15.453 -16.891 1 96.19 413 GLY A C 1
ATOM 3196 O O . GLY A 1 413 ? 21.25 -16.172 -16.453 1 96.19 413 GLY A O 1
ATOM 3197 N N . ILE A 1 414 ? 19.5 -14.711 -16.141 1 97.25 414 ILE A N 1
ATOM 3198 C CA . ILE A 1 414 ? 19.594 -14.656 -14.688 1 97.25 414 ILE A CA 1
ATOM 3199 C C . ILE A 1 414 ? 19.453 -16.062 -14.109 1 97.25 414 ILE A C 1
ATOM 3201 O O . ILE A 1 414 ? 20.094 -16.375 -13.094 1 97.25 414 ILE A O 1
ATOM 3205 N N . MET A 1 415 ? 18.672 -16.906 -14.758 1 97.75 415 MET A N 1
ATOM 3206 C CA . MET A 1 415 ? 18.391 -18.234 -14.203 1 97.75 415 MET A CA 1
ATOM 3207 C C . MET A 1 415 ? 19.531 -19.203 -14.477 1 97.75 415 MET A C 1
ATOM 3209 O O . MET A 1 415 ? 19.453 -20.375 -14.125 1 97.75 415 MET A O 1
ATOM 3213 N N . LEU A 1 416 ? 20.484 -18.75 -15.078 1 95.19 416 LEU A N 1
ATOM 3214 C CA . LEU A 1 416 ? 21.781 -19.406 -15.078 1 95.19 416 LEU A CA 1
ATOM 3215 C C . LEU A 1 416 ? 22.844 -18.484 -14.461 1 95.19 416 LEU A C 1
ATOM 3217 O O . LEU A 1 416 ? 22.734 -18.109 -13.289 1 95.19 416 LEU A O 1
ATOM 3221 N N . ARG A 1 417 ? 23.906 -18.031 -15.141 1 92.88 417 ARG A N 1
ATOM 3222 C CA . ARG A 1 417 ? 24.922 -17.141 -14.602 1 92.88 417 ARG A CA 1
ATOM 3223 C C . ARG A 1 417 ? 25.031 -15.859 -15.406 1 92.88 417 ARG A C 1
ATOM 3225 O O . ARG A 1 417 ? 26.078 -15.211 -15.43 1 92.88 417 ARG A O 1
ATOM 3232 N N . GLY A 1 418 ? 23.984 -15.547 -16.016 1 94.19 418 GLY A N 1
ATOM 3233 C CA . GLY A 1 418 ? 23.984 -14.336 -16.828 1 94.19 418 GLY A CA 1
ATOM 3234 C C . GLY A 1 418 ? 24.109 -13.07 -16 1 94.19 418 GLY A C 1
ATOM 3235 O O . GLY A 1 418 ? 24.359 -11.992 -16.547 1 94.19 418 GLY A O 1
ATOM 3236 N N . TYR A 1 419 ? 24.078 -13.141 -14.672 1 95.25 419 TYR A N 1
ATOM 3237 C CA . TYR A 1 419 ? 24.016 -11.969 -13.805 1 95.25 419 TYR A CA 1
ATOM 3238 C C . TYR A 1 419 ? 25.422 -11.438 -13.516 1 95.25 419 TYR A C 1
ATOM 3240 O O . TYR A 1 419 ? 25.594 -10.531 -12.688 1 95.25 419 TYR A O 1
ATOM 3248 N N . LEU A 1 420 ? 26.453 -11.914 -14.203 1 95.19 420 LEU A N 1
ATOM 3249 C CA . LEU A 1 420 ? 27.797 -11.383 -14.055 1 95.19 420 LEU A CA 1
ATOM 3250 C C . LEU A 1 420 ? 27.906 -9.977 -14.625 1 95.19 420 LEU A C 1
ATOM 3252 O O . LEU A 1 420 ? 28.859 -9.25 -14.344 1 95.19 420 LEU A O 1
ATOM 3256 N N . THR A 1 421 ? 26.938 -9.602 -15.477 1 96.44 421 THR A N 1
ATOM 3257 C CA . THR A 1 421 ? 26.891 -8.266 -16.047 1 96.44 421 THR A CA 1
ATOM 3258 C C . THR A 1 421 ? 25.703 -7.48 -15.5 1 96.44 421 THR A C 1
ATOM 3260 O O . THR A 1 421 ? 25.094 -6.672 -16.219 1 96.44 421 THR A O 1
ATOM 3263 N N . TRP A 1 422 ? 25.312 -7.762 -14.305 1 97.56 422 TRP A N 1
ATOM 3264 C CA . TRP A 1 422 ? 24.203 -7.129 -13.594 1 97.56 422 TRP A CA 1
ATOM 3265 C C . TRP A 1 422 ? 24.344 -5.609 -13.625 1 97.56 422 TRP A C 1
ATOM 3267 O O . TRP A 1 422 ? 23.359 -4.902 -13.852 1 97.56 422 TRP A O 1
ATOM 3277 N N . ASN A 1 423 ? 25.516 -5.055 -13.492 1 97.62 423 ASN A N 1
ATOM 3278 C CA . ASN A 1 423 ? 25.781 -3.623 -13.43 1 97.62 423 ASN A CA 1
ATOM 3279 C C . ASN A 1 423 ? 25.453 -2.928 -14.742 1 97.62 423 ASN A C 1
ATOM 3281 O O . ASN A 1 423 ? 25.062 -1.762 -14.758 1 97.62 423 ASN A O 1
ATOM 3285 N N . ARG A 1 424 ? 25.547 -3.654 -15.852 1 97.75 424 ARG A N 1
ATOM 3286 C CA . ARG A 1 424 ? 25.328 -3.068 -17.172 1 97.75 424 ARG A CA 1
ATOM 3287 C C . ARG A 1 424 ? 23.875 -2.709 -17.391 1 97.75 424 ARG A C 1
ATOM 3289 O O . ARG A 1 424 ? 23.531 -1.935 -18.281 1 97.75 424 ARG A O 1
ATOM 3296 N N . SER A 1 425 ? 23.031 -3.27 -16.609 1 97.94 425 SER A N 1
ATOM 3297 C CA . SER A 1 425 ? 21.609 -2.959 -16.703 1 97.94 425 SER A CA 1
ATOM 3298 C C . SER A 1 425 ? 21.297 -1.571 -16.141 1 97.94 425 SER A C 1
ATOM 3300 O O . SER A 1 425 ? 20.266 -0.983 -16.453 1 97.94 425 SER A O 1
ATOM 3302 N N . PHE A 1 426 ? 22.25 -0.97 -15.398 1 98.38 426 PHE A N 1
ATOM 3303 C CA . PHE A 1 426 ? 21.953 0.259 -14.672 1 98.38 426 PHE A CA 1
ATOM 3304 C C . PHE A 1 426 ? 22.891 1.382 -15.102 1 98.38 426 PHE A C 1
ATOM 3306 O O . PHE A 1 426 ? 22.594 2.559 -14.883 1 98.38 426 PHE A O 1
ATOM 3313 N N . LEU A 1 427 ? 24 1.012 -15.664 1 97.44 427 LEU A N 1
ATOM 3314 C CA . LEU A 1 427 ? 24.984 2.025 -16.062 1 97.44 427 LEU A CA 1
ATOM 3315 C C . LEU A 1 427 ? 25.359 1.865 -17.531 1 97.44 427 LEU A C 1
ATOM 3317 O O . LEU A 1 427 ? 25.391 0.747 -18.047 1 97.44 427 LEU A O 1
ATOM 3321 N N . ALA A 1 428 ? 25.781 2.934 -18.109 1 95.69 428 ALA A N 1
ATOM 3322 C CA . ALA A 1 428 ? 26.156 2.945 -19.516 1 95.69 428 ALA A CA 1
ATOM 3323 C C . ALA A 1 428 ? 27.609 2.527 -19.703 1 95.69 428 ALA A C 1
ATOM 3325 O O . ALA A 1 428 ? 28.078 2.369 -20.828 1 95.69 428 ALA A O 1
ATOM 3326 N N . LYS A 1 429 ? 28.312 2.348 -18.609 1 93.25 429 LYS A N 1
ATOM 3327 C CA . LYS A 1 429 ? 29.703 1.93 -18.703 1 93.25 429 LYS A CA 1
ATOM 3328 C C . LYS A 1 429 ? 30.078 0.976 -17.578 1 93.25 429 LYS A C 1
ATOM 3330 O O . LYS A 1 429 ? 29.406 0.937 -16.547 1 93.25 429 LYS A O 1
ATOM 3335 N N . GLU A 1 430 ? 31.062 0.2 -17.781 1 93.88 430 GLU A N 1
ATOM 3336 C CA . GLU A 1 430 ? 31.594 -0.767 -16.828 1 93.88 430 GLU A CA 1
ATOM 3337 C C . GLU A 1 430 ? 33.125 -0.648 -16.719 1 93.88 430 GLU A C 1
ATOM 3339 O O . GLU A 1 430 ? 33.812 -0.425 -17.719 1 93.88 430 GLU A O 1
ATOM 3344 N N . VAL A 1 431 ? 33.625 -0.861 -15.531 1 88.69 431 VAL A N 1
ATOM 3345 C CA . VAL A 1 431 ? 35.062 -0.841 -15.305 1 88.69 431 VAL A CA 1
ATOM 3346 C C . VAL A 1 431 ? 35.719 -2.082 -15.922 1 88.69 431 VAL A C 1
ATOM 3348 O O . VAL A 1 431 ? 35.156 -3.174 -15.875 1 88.69 431 VAL A O 1
ATOM 3351 N N . THR A 1 432 ? 36.719 -1.886 -16.734 1 78.62 432 THR A N 1
ATOM 3352 C CA . THR A 1 432 ? 37.5 -3.01 -17.25 1 78.62 432 THR A CA 1
ATOM 3353 C C . THR A 1 432 ? 38.875 -3.074 -16.578 1 78.62 432 THR A C 1
ATOM 3355 O O . THR A 1 432 ? 39.469 -2.039 -16.266 1 78.62 432 THR A O 1
ATOM 3358 N N . LEU A 1 433 ? 39.125 -4.27 -15.969 1 62.69 433 LEU A N 1
ATOM 3359 C CA . LEU A 1 433 ? 40.438 -4.422 -15.312 1 62.69 433 LEU A CA 1
ATOM 3360 C C . LEU A 1 433 ? 41.562 -4.008 -16.25 1 62.69 433 LEU A C 1
ATOM 3362 O O . LEU A 1 433 ? 41.812 -4.668 -17.266 1 62.69 433 LEU A O 1
ATOM 3366 N N . GLY A 1 434 ? 42.25 -2.984 -16 1 58.25 434 GLY A N 1
ATOM 3367 C CA . GLY A 1 434 ? 43.469 -2.531 -16.672 1 58.25 434 GLY A CA 1
ATOM 3368 C C . GLY A 1 434 ? 43.188 -1.876 -18.016 1 58.25 434 GLY A C 1
ATOM 3369 O O . GLY A 1 434 ? 44.094 -1.313 -18.641 1 58.25 434 GLY A O 1
ATOM 3370 N N . LYS A 1 435 ? 41.969 -1.977 -18.547 1 60 435 LYS A N 1
ATOM 3371 C CA . LYS A 1 435 ? 41.812 -1.561 -19.922 1 60 435 LYS A CA 1
ATOM 3372 C C . LYS A 1 435 ? 40.75 -0.473 -20.047 1 60 435 LYS A C 1
ATOM 3374 O O . LYS A 1 435 ? 40.188 -0.26 -21.125 1 60 435 LYS A O 1
ATOM 3379 N N . GLY A 1 436 ? 40.469 0.1 -18.906 1 68.81 436 GLY A N 1
ATOM 3380 C CA . GLY A 1 436 ? 39.5 1.181 -19.078 1 68.81 436 GLY A CA 1
ATOM 3381 C C . GLY A 1 436 ? 38.062 0.746 -18.844 1 68.81 436 GLY A C 1
ATOM 3382 O O . GLY A 1 436 ? 37.75 0.151 -17.812 1 68.81 436 GLY A O 1
ATOM 3383 N N . PHE A 1 437 ? 37.156 1.338 -19.719 1 75.06 437 PHE A N 1
ATOM 3384 C CA . PHE A 1 437 ? 35.719 1.046 -19.547 1 75.06 437 PHE A CA 1
ATOM 3385 C C . PHE A 1 437 ? 35.188 0.311 -20.766 1 75.06 437 PHE A C 1
ATOM 3387 O O . PHE A 1 437 ? 35.625 0.555 -21.891 1 75.06 437 PHE A O 1
ATOM 3394 N N . HIS A 1 438 ? 34.406 -0.745 -20.531 1 84.12 438 HIS A N 1
ATOM 3395 C CA . HIS A 1 438 ? 33.5 -1.208 -21.562 1 84.12 438 HIS A CA 1
ATOM 3396 C C . HIS A 1 438 ? 32.344 -0.223 -21.75 1 84.12 438 HIS A C 1
ATOM 3398 O O . HIS A 1 438 ? 31.578 0.048 -20.812 1 84.12 438 HIS A O 1
ATOM 3404 N N . ARG A 1 439 ? 32.25 0.449 -22.953 1 85.56 439 ARG A N 1
ATOM 3405 C CA . ARG A 1 439 ? 31.25 1.492 -23.219 1 85.56 439 ARG A CA 1
ATOM 3406 C C . ARG A 1 439 ? 30.922 1.57 -24.703 1 85.56 439 ARG A C 1
ATOM 3408 O O . ARG A 1 439 ? 31.766 1.254 -25.547 1 85.56 439 ARG A O 1
ATOM 3415 N N . PRO A 1 440 ? 29.703 1.914 -24.969 1 90.81 440 PRO A N 1
ATOM 3416 C CA . PRO A 1 440 ? 28.562 1.976 -24.047 1 90.81 440 PRO A CA 1
ATOM 3417 C C . PRO A 1 440 ? 27.969 0.601 -23.75 1 90.81 440 PRO A C 1
ATOM 3419 O O . PRO A 1 440 ? 28.062 -0.309 -24.578 1 90.81 440 PRO A O 1
ATOM 3422 N N . CYS A 1 441 ? 27.5 0.414 -22.609 1 94.69 441 CYS A N 1
ATOM 3423 C CA . CYS A 1 441 ? 26.734 -0.79 -22.281 1 94.69 441 CYS A CA 1
ATOM 3424 C C . CYS A 1 441 ? 25.328 -0.714 -22.844 1 94.69 441 CYS A C 1
ATOM 3426 O O . CYS A 1 441 ? 24.438 -0.15 -22.203 1 94.69 441 CYS A O 1
ATOM 3428 N N . LEU A 1 442 ? 25.172 -1.268 -23.984 1 95.44 442 LEU A N 1
ATOM 3429 C CA . LEU A 1 442 ? 23.875 -1.279 -24.656 1 95.44 442 LEU A CA 1
ATOM 3430 C C . LEU A 1 442 ? 23.047 -2.471 -24.203 1 95.44 442 LEU A C 1
ATOM 3432 O O . LEU A 1 442 ? 23.547 -3.369 -23.531 1 95.44 442 LEU A O 1
ATOM 3436 N N . PRO A 1 443 ? 21.75 -2.486 -24.562 1 94.69 443 PRO A N 1
ATOM 3437 C CA . PRO A 1 443 ? 20.875 -3.582 -24.125 1 94.69 443 PRO A CA 1
ATOM 3438 C C . PRO A 1 443 ? 21.453 -4.957 -24.453 1 94.69 443 PRO A C 1
ATOM 3440 O O . PRO A 1 443 ? 21.312 -5.895 -23.672 1 94.69 443 PRO A O 1
ATOM 3443 N N . ALA A 1 444 ? 22.125 -5.125 -25.5 1 94.31 444 ALA A N 1
ATOM 3444 C CA . ALA A 1 444 ? 22.703 -6.402 -25.922 1 94.31 444 ALA A CA 1
ATOM 3445 C C . ALA A 1 444 ? 23.828 -6.828 -25 1 94.31 444 ALA A C 1
ATOM 3447 O O . ALA A 1 444 ? 24.203 -8 -24.953 1 94.31 444 ALA A O 1
ATOM 3448 N N . ASP A 1 445 ? 24.375 -5.879 -24.234 1 94.88 445 ASP A N 1
ATOM 3449 C CA . ASP A 1 445 ? 25.484 -6.141 -23.328 1 94.88 445 ASP A CA 1
ATOM 3450 C C . ASP A 1 445 ? 25 -6.508 -21.938 1 94.88 445 ASP A C 1
ATOM 3452 O O . ASP A 1 445 ? 25.781 -6.945 -21.094 1 94.88 445 ASP A O 1
ATOM 3456 N N . GLU A 1 446 ? 23.766 -6.301 -21.719 1 96.5 446 GLU A N 1
ATOM 3457 C CA . GLU A 1 446 ? 23.203 -6.473 -20.375 1 96.5 446 GLU A CA 1
ATOM 3458 C C . GLU A 1 446 ? 22.859 -7.934 -20.109 1 96.5 446 GLU A C 1
ATOM 3460 O O . GLU A 1 446 ? 22.812 -8.75 -21.031 1 96.5 446 GLU A O 1
ATOM 3465 N N . CYS A 1 447 ? 22.719 -8.258 -18.812 1 95.44 447 CYS A N 1
ATOM 3466 C CA . CYS A 1 447 ? 22.078 -9.531 -18.516 1 95.44 447 CYS A CA 1
ATOM 3467 C C . CYS A 1 447 ? 20.578 -9.461 -18.719 1 95.44 447 CYS A C 1
ATOM 3469 O O . CYS A 1 447 ? 20.031 -8.391 -19 1 95.44 447 CYS A O 1
ATOM 3471 N N . SER A 1 448 ? 19.906 -10.625 -18.766 1 96.94 448 SER A N 1
ATOM 3472 C CA . SER A 1 448 ? 18.484 -10.68 -19.078 1 96.94 448 SER A CA 1
ATOM 3473 C C . SER A 1 448 ? 17.812 -11.883 -18.422 1 96.94 448 SER A C 1
ATOM 3475 O O . SER A 1 448 ? 18.5 -12.773 -17.906 1 96.94 448 SER A O 1
ATOM 3477 N N . TRP A 1 449 ? 16.531 -11.828 -18.312 1 98.19 449 TRP A N 1
ATOM 3478 C CA . TRP A 1 449 ? 15.742 -13.047 -18.156 1 98.19 449 TRP A CA 1
ATOM 3479 C C . TRP A 1 449 ? 15.664 -13.828 -19.453 1 98.19 449 TRP A C 1
ATOM 3481 O O . TRP A 1 449 ? 15.547 -13.242 -20.531 1 98.19 449 TRP A O 1
ATOM 3491 N N . HIS A 1 450 ? 15.75 -15.109 -19.328 1 97 450 HIS A N 1
ATOM 3492 C CA . HIS A 1 450 ? 15.5 -15.938 -20.5 1 97 450 HIS A CA 1
ATOM 3493 C C . HIS A 1 450 ? 14.07 -15.773 -21 1 97 450 HIS A C 1
ATOM 3495 O O . HIS A 1 450 ? 13.156 -15.531 -20.203 1 97 450 HIS A O 1
ATOM 3501 N N . ARG A 1 451 ? 13.859 -15.922 -22.297 1 96.75 451 ARG A N 1
ATOM 3502 C CA . ARG A 1 451 ? 12.531 -15.797 -22.891 1 96.75 451 ARG A CA 1
ATOM 3503 C C . ARG A 1 451 ? 11.523 -16.688 -22.172 1 96.75 451 ARG A C 1
ATOM 3505 O O . ARG A 1 451 ? 10.383 -16.281 -21.938 1 96.75 451 ARG A O 1
ATOM 3512 N N . LEU A 1 452 ? 11.891 -17.922 -21.844 1 97.06 452 LEU A N 1
ATOM 3513 C CA . LEU A 1 452 ? 11 -18.859 -21.156 1 97.06 452 LEU A CA 1
ATOM 3514 C C . LEU A 1 452 ? 10.602 -18.328 -19.781 1 97.06 452 LEU A C 1
ATOM 3516 O O . LEU A 1 452 ? 9.484 -18.578 -19.328 1 97.06 452 LEU A O 1
ATOM 3520 N N . ASP A 1 453 ? 11.484 -17.625 -19.094 1 98.12 453 ASP A N 1
ATOM 3521 C CA . ASP A 1 453 ? 11.156 -17 -17.812 1 98.12 453 ASP A CA 1
ATOM 3522 C C . ASP A 1 453 ? 10.156 -15.859 -18 1 98.12 453 ASP A C 1
ATOM 3524 O O . ASP A 1 453 ? 9.203 -15.734 -17.219 1 98.12 453 ASP A O 1
ATOM 3528 N N . ALA A 1 454 ? 10.43 -15.016 -19 1 98.19 454 ALA A N 1
ATOM 3529 C CA . ALA A 1 454 ? 9.523 -13.906 -19.281 1 98.19 454 ALA A CA 1
ATOM 3530 C C . ALA A 1 454 ? 8.109 -14.406 -19.578 1 98.19 454 ALA A C 1
ATOM 3532 O O . ALA A 1 454 ? 7.129 -13.766 -19.188 1 98.19 454 ALA A O 1
ATOM 3533 N N . LEU A 1 455 ? 8.047 -15.555 -20.266 1 97.88 455 LEU A N 1
ATOM 3534 C CA . LEU A 1 455 ? 6.746 -16.141 -20.562 1 97.88 455 LEU A CA 1
ATOM 3535 C C . LEU A 1 455 ? 6.035 -16.578 -19.281 1 97.88 455 LEU A C 1
ATOM 3537 O O . LEU A 1 455 ? 4.82 -16.406 -19.156 1 97.88 455 LEU A O 1
ATOM 3541 N N . ARG A 1 456 ? 6.738 -17.125 -18.359 1 97.56 456 ARG A N 1
ATOM 3542 C CA . ARG A 1 456 ? 6.164 -17.484 -17.078 1 97.56 456 ARG A CA 1
ATOM 3543 C C . ARG A 1 456 ? 5.691 -16.25 -16.328 1 97.56 456 ARG A C 1
ATOM 3545 O O . ARG A 1 456 ? 4.609 -16.25 -15.727 1 97.56 456 ARG A O 1
ATOM 3552 N N . PHE A 1 457 ? 6.48 -15.148 -16.359 1 98.19 457 PHE A N 1
ATOM 3553 C CA . PHE A 1 457 ? 6.105 -13.906 -15.703 1 98.19 457 PHE A CA 1
ATOM 3554 C C . PHE A 1 457 ? 4.844 -13.32 -16.328 1 98.19 457 PHE A C 1
ATOM 3556 O O . PHE A 1 457 ? 3.998 -12.766 -15.625 1 98.19 457 PHE A O 1
ATOM 3563 N N . ARG A 1 458 ? 4.688 -13.438 -17.641 1 97.69 458 ARG A N 1
ATOM 3564 C CA . ARG A 1 458 ? 3.545 -12.898 -18.375 1 97.69 458 ARG A CA 1
ATOM 3565 C C . ARG A 1 458 ? 2.232 -13.406 -17.781 1 97.69 458 ARG A C 1
ATOM 3567 O O . ARG A 1 458 ? 1.231 -12.688 -17.766 1 97.69 458 ARG A O 1
ATOM 3574 N N . HIS A 1 459 ? 2.252 -14.578 -17.266 1 96.38 459 HIS A N 1
ATOM 3575 C CA . HIS A 1 459 ? 1.013 -15.188 -16.797 1 96.38 459 HIS A CA 1
ATOM 3576 C C . HIS A 1 459 ? 1.067 -15.453 -15.297 1 96.38 459 HIS A C 1
ATOM 3578 O O . HIS A 1 459 ? 0.24 -16.188 -14.766 1 96.38 459 HIS A O 1
ATOM 3584 N N . HIS A 1 460 ? 2.037 -14.891 -14.641 1 96.62 460 HIS A N 1
ATOM 3585 C CA . HIS A 1 460 ? 2.184 -14.984 -13.195 1 96.62 460 HIS A CA 1
ATOM 3586 C C . HIS A 1 460 ? 1.259 -14.008 -12.477 1 96.62 460 HIS A C 1
ATOM 3588 O O . HIS A 1 460 ? 1.095 -12.867 -12.922 1 96.62 460 HIS A O 1
ATOM 3594 N N . PRO A 1 461 ? 0.657 -14.438 -11.383 1 95.31 461 PRO A N 1
ATOM 3595 C CA . PRO A 1 461 ? -0.289 -13.562 -10.68 1 95.31 461 PRO A CA 1
ATOM 3596 C C . PRO A 1 461 ? 0.356 -12.273 -10.188 1 95.31 461 PRO A C 1
ATOM 3598 O O . PRO A 1 461 ? -0.327 -11.25 -10.031 1 95.31 461 PRO A O 1
ATOM 3601 N N . SER A 1 462 ? 1.615 -12.195 -9.945 1 97.38 462 SER A N 1
ATOM 3602 C CA . SER A 1 462 ? 2.301 -11.016 -9.406 1 97.38 462 SER A CA 1
ATOM 3603 C C . SER A 1 462 ? 2.656 -10.031 -10.516 1 97.38 462 SER A C 1
ATOM 3605 O O . SER A 1 462 ? 3.188 -8.953 -10.25 1 97.38 462 SER A O 1
ATOM 3607 N N . PHE A 1 463 ? 2.367 -10.32 -11.789 1 98 463 PHE A N 1
ATOM 3608 C CA . PHE A 1 463 ? 2.812 -9.508 -12.906 1 98 463 PHE A CA 1
ATOM 3609 C C . PHE A 1 463 ? 1.622 -8.984 -13.703 1 98 463 PHE A C 1
ATOM 3611 O O . PHE A 1 463 ? 1.792 -8.422 -14.789 1 98 463 PHE A O 1
ATOM 3618 N N . ARG A 1 464 ? 0.448 -9.094 -13.188 1 96.69 464 ARG A N 1
ATOM 3619 C CA . ARG A 1 464 ? -0.761 -8.789 -13.953 1 96.69 464 ARG A CA 1
ATOM 3620 C C . ARG A 1 464 ? -0.869 -7.293 -14.234 1 96.69 464 ARG A C 1
ATOM 3622 O O . ARG A 1 464 ? -0.547 -6.469 -13.375 1 96.69 464 ARG A O 1
ATOM 3629 N N . LEU A 1 465 ? -1.335 -6.996 -15.398 1 97.38 465 LEU A N 1
ATOM 3630 C CA . LEU A 1 465 ? -1.736 -5.633 -15.727 1 97.38 465 LEU A CA 1
ATOM 3631 C C . LEU A 1 465 ? -3.219 -5.418 -15.438 1 97.38 465 LEU A C 1
ATOM 3633 O O . LEU A 1 465 ? -3.963 -6.379 -15.234 1 97.38 465 LEU A O 1
ATOM 3637 N N . PRO A 1 466 ? -3.689 -4.203 -15.43 1 96.5 466 PRO A N 1
ATOM 3638 C CA . PRO A 1 466 ? -5.039 -3.889 -14.961 1 96.5 466 PRO A CA 1
ATOM 3639 C C . PRO A 1 466 ? -6.125 -4.566 -15.797 1 96.5 466 PRO A C 1
ATOM 3641 O O . PRO A 1 466 ? -7.223 -4.824 -15.297 1 96.5 466 PRO A O 1
ATOM 3644 N N . HIS A 1 467 ? -5.871 -4.867 -17.031 1 95.81 467 HIS A N 1
ATOM 3645 C CA . HIS A 1 467 ? -6.902 -5.41 -17.906 1 95.81 467 HIS A CA 1
ATOM 3646 C C . HIS A 1 467 ? -6.859 -6.934 -17.938 1 95.81 467 HIS A C 1
ATOM 3648 O O . HIS A 1 467 ? -7.625 -7.566 -18.656 1 95.81 467 HIS A O 1
ATOM 3654 N N . GLU A 1 468 ? -6 -7.484 -17.094 1 95.44 468 GLU A N 1
ATOM 3655 C CA . GLU A 1 468 ? -5.809 -8.93 -17.125 1 95.44 468 GLU A CA 1
ATOM 3656 C C . GLU A 1 468 ? -6.469 -9.594 -15.914 1 95.44 468 GLU A C 1
ATOM 3658 O O . GLU A 1 468 ? -6.418 -9.062 -14.805 1 95.44 468 GLU A O 1
ATOM 3663 N N . HIS A 1 469 ? -7.055 -10.734 -16.125 1 91.5 469 HIS A N 1
ATOM 3664 C CA . HIS A 1 469 ? -7.703 -11.516 -15.062 1 91.5 469 HIS A CA 1
ATOM 3665 C C . HIS A 1 469 ? -6.672 -12.148 -14.133 1 91.5 469 HIS A C 1
ATOM 3667 O O . HIS A 1 469 ? -5.535 -12.398 -14.539 1 91.5 469 HIS A O 1
ATOM 3673 N N . PHE A 1 470 ? -7.137 -12.32 -12.922 1 89.75 470 PHE A N 1
ATOM 3674 C CA . PHE A 1 470 ? -6.363 -13.211 -12.062 1 89.75 470 PHE A CA 1
ATOM 3675 C C . PHE A 1 470 ? -6.332 -14.625 -12.633 1 89.75 470 PHE A C 1
ATOM 3677 O O . PHE A 1 470 ? -7.344 -15.125 -13.125 1 89.75 470 PHE A O 1
ATOM 3684 N N . PRO A 1 471 ? -5.199 -15.234 -12.641 1 87.56 471 PRO A N 1
ATOM 3685 C CA . PRO A 1 471 ? -5.094 -16.562 -13.242 1 87.56 471 PRO A CA 1
ATOM 3686 C C . PRO A 1 471 ? -6.031 -17.578 -12.602 1 87.56 471 PRO A C 1
ATOM 3688 O O . PRO A 1 471 ? -6.023 -17.75 -11.383 1 87.56 471 PRO A O 1
ATOM 3691 N N . ALA A 1 472 ? -6.801 -18.219 -13.422 1 85.62 472 ALA A N 1
ATOM 3692 C CA . ALA A 1 472 ? -7.684 -19.297 -12.984 1 85.62 472 ALA A CA 1
ATOM 3693 C C . ALA A 1 472 ? -6.918 -20.609 -12.836 1 85.62 472 ALA A C 1
ATOM 3695 O O . ALA A 1 472 ? -5.945 -20.859 -13.555 1 85.62 472 ALA A O 1
ATOM 3696 N N . PRO A 1 473 ? -7.395 -21.375 -11.93 1 86 473 PRO A N 1
ATOM 3697 C CA . PRO A 1 473 ? -6.754 -22.688 -11.844 1 86 473 PRO A CA 1
ATOM 3698 C C . PRO A 1 473 ? -7.078 -23.578 -13.031 1 86 473 PRO A C 1
ATOM 3700 O O . PRO A 1 473 ? -8.008 -23.297 -13.797 1 86 473 PRO A O 1
ATOM 3703 N N . GLY A 1 474 ? -6.273 -24.656 -13.211 1 90 474 GLY A N 1
ATOM 3704 C CA . GLY A 1 474 ? -6.5 -25.641 -14.258 1 90 474 GLY A CA 1
ATOM 3705 C C . GLY A 1 474 ? -5.219 -26.109 -14.922 1 90 474 GLY A C 1
ATOM 3706 O O . GLY A 1 474 ? -4.738 -25.484 -15.867 1 90 474 GLY A O 1
ATOM 3707 N N . LYS A 1 475 ? -4.773 -27.234 -14.492 1 93.5 475 LYS A N 1
ATOM 3708 C CA . LYS A 1 475 ? -3.607 -27.875 -15.086 1 93.5 475 LYS A CA 1
ATOM 3709 C C . LYS A 1 475 ? -3.973 -28.578 -16.391 1 93.5 475 LYS A C 1
ATOM 3711 O O . LYS A 1 475 ? -5.137 -28.922 -16.609 1 93.5 475 LYS A O 1
ATOM 3716 N N . PRO A 1 476 ? -3.02 -28.781 -17.234 1 95.94 476 PRO A N 1
ATOM 3717 C CA . PRO A 1 476 ? -3.314 -29.5 -18.469 1 95.94 476 PRO A CA 1
ATOM 3718 C C . PRO A 1 476 ? -3.639 -30.984 -18.234 1 95.94 476 PRO A C 1
ATOM 3720 O O . PRO A 1 476 ? -3.018 -31.625 -17.375 1 95.94 476 PRO A O 1
ATOM 3723 N N . ASN A 1 477 ? -4.621 -31.422 -18.953 1 95.38 477 ASN A N 1
ATOM 3724 C CA . ASN A 1 477 ? -4.922 -32.844 -19.078 1 95.38 477 ASN A CA 1
ATOM 3725 C C . ASN A 1 477 ? -4.441 -33.406 -20.422 1 95.38 477 ASN A C 1
ATOM 3727 O O . ASN A 1 477 ? -4.535 -32.719 -21.453 1 95.38 477 ASN A O 1
ATOM 3731 N N . LEU A 1 478 ? -3.996 -34.594 -20.344 1 94.81 478 LEU A N 1
ATOM 3732 C CA . LEU A 1 478 ? -3.377 -35.188 -21.531 1 94.81 478 LEU A CA 1
ATOM 3733 C C . LEU A 1 478 ? -4.23 -36.312 -22.094 1 94.81 478 LEU A C 1
ATOM 3735 O O . LEU A 1 478 ? -4.645 -37.219 -21.359 1 94.81 478 LEU A O 1
ATOM 3739 N N . TYR A 1 479 ? -4.441 -36.25 -23.406 1 93.81 479 TYR A N 1
ATOM 3740 C CA . TYR A 1 479 ? -5.258 -37.219 -24.125 1 93.81 479 TYR A CA 1
ATOM 3741 C C . TYR A 1 479 ? -4.492 -37.812 -25.312 1 93.81 479 TYR A C 1
ATOM 3743 O O . TYR A 1 479 ? -4.543 -37.281 -26.422 1 93.81 479 TYR A O 1
ATOM 3751 N N . PRO A 1 480 ? -3.877 -38.969 -25.047 1 92.19 480 PRO A N 1
ATOM 3752 C CA . PRO A 1 480 ? -3.254 -39.625 -26.203 1 92.19 480 PRO A CA 1
ATOM 3753 C C . PRO A 1 480 ? -4.258 -39.969 -27.297 1 92.19 480 PRO A C 1
ATOM 3755 O O . PRO A 1 480 ? -5.379 -40.406 -27 1 92.19 480 PRO A O 1
ATOM 3758 N N . VAL A 1 481 ? -3.92 -39.719 -28.5 1 90.38 481 VAL A N 1
ATOM 3759 C CA . VAL A 1 481 ? -4.723 -40.062 -29.672 1 90.38 481 VAL A CA 1
ATOM 3760 C C . VAL A 1 481 ? -3.838 -40.719 -30.734 1 90.38 481 VAL A C 1
ATOM 3762 O O . VAL A 1 481 ? -2.723 -41.156 -30.438 1 90.38 481 VAL A O 1
ATOM 3765 N N . GLU A 1 482 ? -4.488 -40.75 -31.938 1 83.62 482 GLU A N 1
ATOM 3766 C CA . GLU A 1 482 ? -3.719 -41.344 -33.031 1 83.62 482 GLU A CA 1
ATOM 3767 C C . GLU A 1 482 ? -2.508 -40.469 -33.375 1 83.62 482 GLU A C 1
ATOM 3769 O O . GLU A 1 482 ? -2.646 -39.281 -33.656 1 83.62 482 GLU A O 1
ATOM 3774 N N . ASN A 1 483 ? -1.308 -40.906 -33.281 1 82.38 483 ASN A N 1
ATOM 3775 C CA . ASN A 1 483 ? -0.071 -40.281 -33.75 1 82.38 483 ASN A CA 1
ATOM 3776 C C . ASN A 1 483 ? 0.384 -39.156 -32.844 1 82.38 483 ASN A C 1
ATOM 3778 O O . ASN A 1 483 ? 1.167 -38.312 -33.25 1 82.38 483 ASN A O 1
ATOM 3782 N N . GLY A 1 484 ? -0.27 -39 -31.703 1 90.81 484 GLY A N 1
ATOM 3783 C CA . GLY A 1 484 ? 0.174 -37.969 -30.797 1 90.81 484 GLY A CA 1
ATOM 3784 C C . GLY A 1 484 ? -0.643 -37.875 -29.516 1 90.81 484 GLY A C 1
ATOM 3785 O O . GLY A 1 484 ? -1.169 -38.875 -29.047 1 90.81 484 GLY A O 1
ATOM 3786 N N . THR A 1 485 ? -0.556 -36.656 -28.875 1 93.19 485 THR A N 1
ATOM 3787 C CA . THR A 1 485 ? -1.283 -36.406 -27.641 1 93.19 485 THR A CA 1
ATOM 3788 C C . THR A 1 485 ? -1.906 -35 -27.672 1 93.19 485 THR A C 1
ATOM 3790 O O . THR A 1 485 ? -1.288 -34.062 -28.156 1 93.19 485 THR A O 1
ATOM 3793 N N . ILE A 1 486 ? -3.107 -34.938 -27.266 1 94.62 486 ILE A N 1
ATOM 3794 C CA . ILE A 1 486 ? -3.76 -33.625 -27.156 1 94.62 486 ILE A CA 1
ATOM 3795 C C . ILE A 1 486 ? -3.709 -33.156 -25.703 1 94.62 486 ILE A C 1
ATOM 3797 O O . ILE A 1 486 ? -4.113 -33.906 -24.797 1 94.62 486 ILE A O 1
ATOM 3801 N N . ALA A 1 487 ? -3.113 -32.031 -25.484 1 95.81 487 ALA A N 1
ATOM 3802 C CA . ALA A 1 487 ? -3.146 -31.375 -24.172 1 95.81 487 ALA A CA 1
ATOM 3803 C C . ALA A 1 487 ? -4.293 -30.375 -24.078 1 95.81 487 ALA A C 1
ATOM 3805 O O . ALA A 1 487 ? -4.477 -29.547 -24.969 1 95.81 487 ALA A O 1
ATOM 3806 N N . LYS A 1 488 ? -5.059 -30.484 -23 1 96.56 488 LYS A N 1
ATOM 3807 C CA . LYS A 1 488 ? -6.191 -29.578 -22.797 1 96.56 488 LYS A CA 1
ATOM 3808 C C . LYS A 1 488 ? -6.105 -28.906 -21.422 1 96.56 488 LYS A C 1
ATOM 3810 O O . LYS A 1 488 ? -5.742 -29.547 -20.438 1 96.56 488 LYS A O 1
ATOM 3815 N N . ALA A 1 489 ? -6.359 -27.656 -21.406 1 95.19 489 ALA A N 1
ATOM 3816 C CA . ALA A 1 489 ? -6.461 -26.906 -20.156 1 95.19 489 ALA A CA 1
ATOM 3817 C C . ALA A 1 489 ? -7.488 -25.781 -20.266 1 95.19 489 ALA A C 1
ATOM 3819 O O . ALA A 1 489 ? -7.414 -24.953 -21.172 1 95.19 489 ALA A O 1
ATOM 3820 N N . THR A 1 490 ? -8.391 -25.719 -19.281 1 92.19 490 THR A N 1
ATOM 3821 C CA . THR A 1 490 ? -9.422 -24.688 -19.297 1 92.19 490 THR A CA 1
ATOM 3822 C C . THR A 1 490 ? -8.812 -23.297 -19.094 1 92.19 490 THR A C 1
ATOM 3824 O O . THR A 1 490 ? -9.344 -22.312 -19.594 1 92.19 490 THR A O 1
ATOM 3827 N N . SER A 1 491 ? -7.699 -23.234 -18.375 1 93.62 491 SER A N 1
ATOM 3828 C CA . SER A 1 491 ? -7.039 -21.969 -18.109 1 93.62 491 SER A CA 1
ATOM 3829 C C . SER A 1 491 ? -6.219 -21.5 -19.312 1 93.62 491 SER A C 1
ATOM 3831 O O . SER A 1 491 ? -5.801 -20.344 -19.375 1 93.62 491 SER A O 1
ATOM 3833 N N . GLY A 1 492 ? -5.969 -22.359 -20.266 1 96.44 492 GLY A N 1
ATOM 3834 C CA . GLY A 1 492 ? -5.211 -22.031 -21.469 1 96.44 492 GLY A CA 1
ATOM 3835 C C . GLY A 1 492 ? -3.74 -22.391 -21.359 1 96.44 492 GLY A C 1
ATOM 3836 O O . GLY A 1 492 ? -3.084 -22.047 -20.375 1 96.44 492 GLY A O 1
ATOM 3837 N N . ILE A 1 493 ? -3.189 -23.094 -22.328 1 97.94 493 ILE A N 1
ATOM 3838 C CA . ILE A 1 493 ? -1.782 -23.469 -22.438 1 97.94 493 ILE A CA 1
ATOM 3839 C C . ILE A 1 493 ? -1.003 -22.359 -23.141 1 97.94 493 ILE A C 1
ATOM 3841 O O . ILE A 1 493 ? -1.341 -21.969 -24.266 1 97.94 493 ILE A O 1
ATOM 3845 N N . TYR A 1 494 ? 0.037 -21.844 -22.469 1 97.94 494 TYR A N 1
ATOM 3846 C CA . TYR A 1 494 ? 0.765 -20.734 -23.078 1 97.94 494 TYR A CA 1
ATOM 3847 C C . TYR A 1 494 ? 2.166 -21.172 -23.5 1 97.94 494 TYR A C 1
ATOM 3849 O O . TYR A 1 494 ? 2.84 -20.469 -24.266 1 97.94 494 TYR A O 1
ATOM 3857 N N . LEU A 1 495 ? 2.572 -22.391 -23.078 1 98.25 495 LEU A N 1
ATOM 3858 C CA . LEU A 1 495 ? 3.953 -22.781 -23.328 1 98.25 495 LEU A CA 1
ATOM 3859 C C . LEU A 1 495 ? 4.109 -24.297 -23.297 1 98.25 495 LEU A C 1
ATOM 3861 O O . LEU A 1 495 ? 3.557 -24.969 -22.406 1 98.25 495 LEU A O 1
ATOM 3865 N N . VAL A 1 496 ? 4.781 -24.891 -24.266 1 97.94 496 VAL A N 1
ATOM 3866 C CA . VAL A 1 496 ? 5.238 -26.281 -24.266 1 97.94 496 VAL A CA 1
ATOM 3867 C C . VAL A 1 496 ? 6.758 -26.312 -24.422 1 97.94 496 VAL A C 1
ATOM 3869 O O . VAL A 1 496 ? 7.281 -25.953 -25.484 1 97.94 496 VAL A O 1
ATOM 3872 N N . GLU A 1 497 ? 7.383 -26.734 -23.422 1 97.31 497 GLU A N 1
ATOM 3873 C CA . GLU A 1 497 ? 8.836 -26.859 -23.484 1 97.31 497 GLU A CA 1
ATOM 3874 C C . GLU A 1 497 ? 9.266 -28.25 -23.938 1 97.31 497 GLU A C 1
ATOM 3876 O O . GLU A 1 497 ? 8.695 -29.25 -23.5 1 97.31 497 GLU A O 1
ATOM 3881 N N . VAL A 1 498 ? 10.258 -28.266 -24.781 1 96.88 498 VAL A N 1
ATOM 3882 C CA . VAL A 1 498 ? 10.812 -29.516 -25.297 1 96.88 498 VAL A CA 1
ATOM 3883 C C . VAL A 1 498 ? 12.211 -29.734 -24.734 1 96.88 498 VAL A C 1
ATOM 3885 O O . VAL A 1 498 ? 13.156 -29.031 -25.109 1 96.88 498 VAL A O 1
ATOM 3888 N N . HIS A 1 499 ? 12.32 -30.719 -23.906 1 96.06 499 HIS A N 1
ATOM 3889 C CA . HIS A 1 499 ? 13.594 -31 -23.25 1 96.06 499 HIS A CA 1
ATOM 3890 C C . HIS A 1 499 ? 14.25 -32.25 -23.844 1 96.06 499 HIS A C 1
ATOM 3892 O O . HIS A 1 499 ? 13.609 -33.281 -23.969 1 96.06 499 HIS A O 1
ATOM 3898 N N . VAL A 1 500 ? 15.414 -32.094 -24.203 1 94.44 500 VAL A N 1
ATOM 3899 C CA . VAL A 1 500 ? 16.266 -33.188 -24.625 1 94.44 500 VAL A CA 1
ATOM 3900 C C . VAL A 1 500 ? 17.609 -33.125 -23.891 1 94.44 500 VAL A C 1
ATOM 3902 O O . VAL A 1 500 ? 18.25 -32.062 -23.891 1 94.44 500 VAL A O 1
ATOM 3905 N N . GLU A 1 501 ? 18.078 -34.188 -23.328 1 89.62 501 GLU A N 1
ATOM 3906 C CA . GLU A 1 501 ? 19.312 -34.219 -22.562 1 89.62 501 GLU A CA 1
ATOM 3907 C C . GLU A 1 501 ? 19.344 -33.156 -21.469 1 89.62 501 GLU A C 1
ATOM 3909 O O . GLU A 1 501 ? 20.312 -32.406 -21.375 1 89.62 501 GLU A O 1
ATOM 3914 N N . ASP A 1 502 ? 18.5 -32.812 -20.75 1 84.31 502 ASP A N 1
ATOM 3915 C CA . ASP A 1 502 ? 18.375 -32.094 -19.484 1 84.31 502 ASP A CA 1
ATOM 3916 C C . ASP A 1 502 ? 18.062 -30.625 -19.703 1 84.31 502 ASP A C 1
ATOM 3918 O O . ASP A 1 502 ? 17.859 -29.875 -18.734 1 84.31 502 ASP A O 1
ATOM 3922 N N . TRP A 1 503 ? 18.125 -30.156 -20.953 1 90.62 503 TRP A N 1
ATOM 3923 C CA . TRP A 1 503 ? 17.844 -28.75 -21.203 1 90.62 503 TRP A CA 1
ATOM 3924 C C . TRP A 1 503 ? 16.641 -28.578 -22.125 1 90.62 503 TRP A C 1
ATOM 3926 O O . TRP A 1 503 ? 16.328 -29.469 -22.906 1 90.62 503 TRP A O 1
ATOM 3936 N N . CYS A 1 504 ? 16.062 -27.5 -21.969 1 94.19 504 CYS A N 1
ATOM 3937 C CA . CYS A 1 504 ? 15.047 -27.125 -22.938 1 94.19 504 CYS A CA 1
ATOM 3938 C C . CYS A 1 504 ? 15.672 -26.703 -24.25 1 94.19 504 CYS A C 1
ATOM 3940 O O . CYS A 1 504 ? 16.391 -25.703 -24.312 1 94.19 504 CYS A O 1
ATOM 3942 N N . ARG A 1 505 ? 15.469 -27.469 -25.297 1 95.06 505 ARG A N 1
ATOM 3943 C CA . ARG A 1 505 ? 16.125 -27.25 -26.578 1 95.06 505 ARG A CA 1
ATOM 3944 C C . ARG A 1 505 ? 15.172 -26.578 -27.578 1 95.06 505 ARG A C 1
ATOM 3946 O O . ARG A 1 505 ? 15.602 -26.078 -28.609 1 95.06 505 ARG A O 1
ATOM 3953 N N . GLY A 1 506 ? 13.961 -26.578 -27.281 1 95.31 506 GLY A N 1
ATOM 3954 C CA . GLY A 1 506 ? 12.914 -25.969 -28.094 1 95.31 506 GLY A CA 1
ATOM 3955 C C . GLY A 1 506 ? 11.617 -25.75 -27.328 1 95.31 506 GLY A C 1
ATOM 3956 O O . GLY A 1 506 ? 11.477 -26.234 -26.203 1 95.31 506 GLY A O 1
ATOM 3957 N N . HIS A 1 507 ? 10.742 -24.922 -27.922 1 96.88 507 HIS A N 1
ATOM 3958 C CA . HIS A 1 507 ? 9.461 -24.734 -27.25 1 96.88 507 HIS A CA 1
ATOM 3959 C C . HIS A 1 507 ? 8.406 -24.203 -28.219 1 96.88 507 HIS A C 1
ATOM 3961 O O . HIS A 1 507 ? 8.742 -23.719 -29.297 1 96.88 507 HIS A O 1
ATOM 3967 N N . LEU A 1 508 ? 7.148 -24.469 -27.938 1 96.5 508 LEU A N 1
ATOM 3968 C CA . LEU A 1 508 ? 5.984 -23.828 -28.547 1 96.5 508 LEU A CA 1
ATOM 3969 C C . LEU A 1 508 ? 5.387 -22.781 -27.625 1 96.5 508 LEU A C 1
ATOM 3971 O O . LEU A 1 508 ? 5.18 -23.031 -26.438 1 96.5 508 LEU A O 1
ATOM 3975 N N . GLU A 1 509 ? 5.211 -21.562 -28.156 1 95.94 509 GLU A N 1
ATOM 3976 C CA . GLU A 1 509 ? 4.715 -20.484 -27.297 1 95.94 509 GLU A CA 1
ATOM 3977 C C . GLU A 1 509 ? 3.369 -19.953 -27.797 1 95.94 509 GLU A C 1
ATOM 3979 O O . GLU A 1 509 ? 3.148 -19.844 -29 1 95.94 509 GLU A O 1
ATOM 3984 N N . PHE A 1 510 ? 2.443 -19.766 -26.906 1 96.88 510 PHE A N 1
ATOM 3985 C CA . PHE A 1 510 ? 1.129 -19.172 -27.094 1 96.88 510 PHE A CA 1
ATOM 3986 C C . PHE A 1 510 ? 0.895 -18.047 -26.094 1 96.88 510 PHE A C 1
ATOM 3988 O O . PHE A 1 510 ? -0.128 -18.031 -25.406 1 96.88 510 PHE A O 1
ATOM 3995 N N . ALA A 1 511 ? 1.767 -17.094 -26.047 1 92.25 511 ALA A N 1
ATOM 3996 C CA . ALA A 1 511 ? 1.886 -16.141 -24.938 1 92.25 511 ALA A CA 1
ATOM 3997 C C . ALA A 1 511 ? 0.675 -15.219 -24.891 1 92.25 511 ALA A C 1
ATOM 3999 O O . ALA A 1 511 ? 0.108 -14.992 -23.812 1 92.25 511 ALA A O 1
ATOM 4000 N N . GLU A 1 512 ? 0.204 -14.633 -25.938 1 92.12 512 GLU A N 1
ATOM 4001 C CA . GLU A 1 512 ? -0.848 -13.617 -25.922 1 92.12 512 GLU A CA 1
ATOM 4002 C C . GLU A 1 512 ? -2.223 -14.25 -26.125 1 92.12 512 GLU A C 1
ATOM 4004 O O . GLU A 1 512 ? -3.246 -13.625 -25.828 1 92.12 512 GLU A O 1
ATOM 4009 N N . ASP A 1 513 ? -2.17 -15.484 -26.531 1 94.19 513 ASP A N 1
ATOM 4010 C CA . ASP A 1 513 ? -3.42 -16.219 -26.719 1 94.19 513 ASP A CA 1
ATOM 4011 C C . ASP A 1 513 ? -3.277 -17.672 -26.266 1 94.19 513 ASP A C 1
ATOM 4013 O O . ASP A 1 513 ? -3.275 -18.578 -27.109 1 94.19 513 ASP A O 1
ATOM 4017 N N . PRO A 1 514 ? -3.27 -17.875 -24.984 1 96.75 514 PRO A N 1
ATOM 4018 C CA . PRO A 1 514 ? -3.166 -19.25 -24.5 1 96.75 514 PRO A CA 1
ATOM 4019 C C . PRO A 1 514 ? -4.238 -20.156 -25.094 1 96.75 514 PRO A C 1
ATOM 4021 O O . PRO A 1 514 ? -5.406 -19.766 -25.188 1 96.75 514 PRO A O 1
ATOM 4024 N N . GLN A 1 515 ? -3.832 -21.359 -25.484 1 97.06 515 GLN A N 1
ATOM 4025 C CA . GLN A 1 515 ? -4.711 -22.297 -26.188 1 97.06 515 GLN A CA 1
ATOM 4026 C C . GLN A 1 515 ? -5.324 -23.312 -25.234 1 97.06 515 GLN A C 1
ATOM 4028 O O . GLN A 1 515 ? -4.625 -23.875 -24.391 1 97.06 515 GLN A O 1
ATOM 4033 N N . ARG A 1 516 ? -6.586 -23.547 -25.375 1 95.31 516 ARG A N 1
ATOM 4034 C CA . ARG A 1 516 ? -7.254 -24.516 -24.516 1 95.31 516 ARG A CA 1
ATOM 4035 C C . ARG A 1 516 ? -6.906 -25.938 -24.922 1 95.31 516 ARG A C 1
ATOM 4037 O O . ARG A 1 516 ? -7.043 -26.875 -24.125 1 95.31 516 ARG A O 1
ATOM 4044 N N . GLU A 1 517 ? -6.594 -26.094 -26.203 1 96.44 517 GLU A N 1
ATOM 4045 C CA . GLU A 1 517 ? -6.195 -27.391 -26.734 1 96.44 517 GLU A CA 1
ATOM 4046 C C . GLU A 1 517 ? -4.965 -27.25 -27.625 1 96.44 517 GLU A C 1
ATOM 4048 O O . GLU A 1 517 ? -4.906 -26.375 -28.484 1 96.44 517 GLU A O 1
ATOM 4053 N N . VAL A 1 518 ? -4.012 -28.125 -27.375 1 96.44 518 VAL A N 1
ATOM 4054 C CA . VAL A 1 518 ? -2.801 -28.156 -28.188 1 96.44 518 VAL A CA 1
ATOM 4055 C C . VAL A 1 518 ? -2.502 -29.594 -28.609 1 96.44 518 VAL A C 1
ATOM 4057 O O . VAL A 1 518 ? -2.439 -30.484 -27.766 1 96.44 518 VAL A O 1
ATOM 4060 N N . PHE A 1 519 ? -2.375 -29.766 -29.891 1 95.44 519 PHE A N 1
ATOM 4061 C CA . PHE A 1 519 ? -1.981 -31.078 -30.406 1 95.44 519 PHE A CA 1
ATOM 4062 C C . PHE A 1 519 ? -0.465 -31.219 -30.406 1 95.44 519 PHE A C 1
ATOM 4064 O O . PHE A 1 519 ? 0.242 -30.438 -31.031 1 95.44 519 PHE A O 1
ATOM 4071 N N . LEU A 1 520 ? 0.007 -32.188 -29.734 1 95.12 520 LEU A N 1
ATOM 4072 C CA . LEU A 1 520 ? 1.433 -32.5 -29.625 1 95.12 520 LEU A CA 1
ATOM 4073 C C . LEU A 1 520 ? 1.833 -33.625 -30.547 1 95.12 520 LEU A C 1
ATOM 4075 O O . LEU A 1 520 ? 1.481 -34.781 -30.312 1 95.12 520 LEU A O 1
ATOM 4079 N N . PHE A 1 521 ? 2.516 -33.219 -31.531 1 92.88 521 PHE A N 1
ATOM 4080 C CA . PHE A 1 521 ? 2.996 -34.156 -32.531 1 92.88 521 PHE A CA 1
ATOM 4081 C C . PHE A 1 521 ? 4.52 -34.219 -32.531 1 92.88 521 PHE A C 1
ATOM 4083 O O . PHE A 1 521 ? 5.203 -33.219 -32.562 1 92.88 521 PHE A O 1
ATOM 4090 N N . GLU A 1 522 ? 5.035 -35.469 -32.375 1 91 522 GLU A N 1
ATOM 4091 C CA . GLU A 1 522 ? 6.469 -35.625 -32.156 1 91 522 GLU A CA 1
ATOM 4092 C C . GLU A 1 522 ? 7.281 -34.906 -33.219 1 91 522 GLU A C 1
ATOM 4094 O O . GLU A 1 522 ? 8.281 -34.25 -32.906 1 91 522 GLU A O 1
ATOM 4099 N N . HIS A 1 523 ? 6.91 -35.094 -34.438 1 90.75 523 HIS A N 1
ATOM 4100 C CA . HIS A 1 523 ? 7.656 -34.469 -35.531 1 90.75 523 HIS A CA 1
ATOM 4101 C C . HIS A 1 523 ? 7.73 -32.969 -35.375 1 90.75 523 HIS A C 1
ATOM 4103 O O . HIS A 1 523 ? 8.805 -32.375 -35.531 1 90.75 523 HIS A O 1
ATOM 4109 N N . ASP A 1 524 ? 6.664 -32.344 -35.094 1 93.12 524 ASP A N 1
ATOM 4110 C CA . ASP A 1 524 ? 6.613 -30.906 -34.938 1 93.12 524 ASP A CA 1
ATOM 4111 C C . ASP A 1 524 ? 7.434 -30.469 -33.719 1 93.12 524 ASP A C 1
ATOM 4113 O O . ASP A 1 524 ? 8.102 -29.438 -33.75 1 93.12 524 ASP A O 1
ATOM 4117 N N . LEU A 1 525 ? 7.355 -31.219 -32.688 1 95 525 LEU A N 1
ATOM 4118 C CA . LEU A 1 525 ? 8.086 -30.922 -31.453 1 95 525 LEU A CA 1
ATOM 4119 C C . LEU A 1 525 ? 9.594 -30.984 -31.688 1 95 525 LEU A C 1
ATOM 4121 O O . LEU A 1 525 ? 10.336 -30.125 -31.234 1 95 525 LEU A O 1
ATOM 4125 N N . ARG A 1 526 ? 10.023 -31.953 -32.344 1 94.44 526 ARG A N 1
ATOM 4126 C CA . ARG A 1 526 ? 11.445 -32.094 -32.656 1 94.44 526 ARG A CA 1
ATOM 4127 C C . ARG A 1 526 ? 11.898 -30.984 -33.594 1 94.44 526 ARG A C 1
ATOM 4129 O O . ARG A 1 526 ? 13.039 -30.516 -33.531 1 94.44 526 ARG A O 1
ATOM 4136 N N . GLN A 1 527 ? 11.039 -30.562 -34.5 1 94.5 527 GLN A N 1
ATOM 4137 C CA . GLN A 1 527 ? 11.375 -29.5 -35.438 1 94.5 527 GLN A CA 1
ATOM 4138 C C . GLN A 1 527 ? 11.516 -28.156 -34.719 1 94.5 527 GLN A C 1
ATOM 4140 O O . GLN A 1 527 ? 12.172 -27.25 -35.219 1 94.5 527 GLN A O 1
ATOM 4145 N N . ALA A 1 528 ? 10.867 -28.062 -33.594 1 94.94 528 ALA A N 1
ATOM 4146 C CA . ALA A 1 528 ? 10.953 -26.828 -32.812 1 94.94 528 ALA A CA 1
ATOM 4147 C C . ALA A 1 528 ? 12.328 -26.688 -32.156 1 94.94 528 ALA A C 1
ATOM 4149 O O . ALA A 1 528 ? 12.688 -25.609 -31.688 1 94.94 528 ALA A O 1
ATOM 4150 N N . ILE A 1 529 ? 13.055 -27.766 -32.156 1 95.5 529 ILE A N 1
ATOM 4151 C CA . ILE A 1 529 ? 14.414 -27.719 -31.625 1 95.5 529 ILE A CA 1
ATOM 4152 C C . ILE A 1 529 ? 15.344 -27.047 -32.625 1 95.5 529 ILE A C 1
ATOM 4154 O O . ILE A 1 529 ? 15.438 -27.453 -33.781 1 95.5 529 ILE A O 1
ATOM 4158 N N . LYS A 1 530 ? 16.031 -26.016 -32.219 1 90.88 530 LYS A N 1
ATOM 4159 C CA . LYS A 1 530 ? 16.859 -25.219 -33.125 1 90.88 530 LYS A CA 1
ATOM 4160 C C . LYS A 1 530 ? 18.109 -26 -33.531 1 90.88 530 LYS A C 1
ATOM 4162 O O . LYS A 1 530 ? 18.453 -26 -34.719 1 90.88 530 LYS A O 1
ATOM 4167 N N . ASP A 1 531 ? 18.734 -26.734 -32.656 1 93.12 531 ASP A N 1
ATOM 4168 C CA . ASP A 1 531 ? 19.953 -27.5 -32.938 1 93.12 531 ASP A CA 1
ATOM 4169 C C . ASP A 1 531 ? 19.625 -28.891 -33.469 1 93.12 531 ASP A C 1
ATOM 4171 O O . ASP A 1 531 ? 19.125 -29.734 -32.75 1 93.12 531 ASP A O 1
ATOM 4175 N N . PRO A 1 532 ? 19.969 -29.156 -34.625 1 93.38 532 PRO A N 1
ATOM 4176 C CA . PRO A 1 532 ? 19.594 -30.422 -35.25 1 93.38 532 PRO A CA 1
ATOM 4177 C C . PRO A 1 532 ? 20.188 -31.641 -34.562 1 93.38 532 PRO A C 1
ATOM 4179 O O . PRO A 1 532 ? 19.656 -32.75 -34.656 1 93.38 532 PRO A O 1
ATOM 4182 N N . GLN A 1 533 ? 21.219 -31.406 -33.812 1 93.06 533 GLN A N 1
ATOM 4183 C CA . GLN A 1 533 ? 21.859 -32.531 -33.156 1 93.06 533 GLN A CA 1
ATOM 4184 C C . GLN A 1 533 ? 20.938 -33.156 -32.125 1 93.06 533 GLN A C 1
ATOM 4186 O O . GLN A 1 533 ? 21.078 -34.344 -31.781 1 93.06 533 GLN A O 1
ATOM 4191 N N . TYR A 1 534 ? 19.969 -32.438 -31.734 1 93.88 534 TYR A N 1
ATOM 4192 C CA . TYR A 1 534 ? 19.094 -32.906 -30.672 1 93.88 534 TYR A CA 1
ATOM 4193 C C . TYR A 1 534 ? 17.734 -33.344 -31.219 1 93.88 534 TYR A C 1
ATOM 4195 O O . TYR A 1 534 ? 16.812 -33.625 -30.453 1 93.88 534 TYR A O 1
ATOM 4203 N N . ARG A 1 535 ? 17.625 -33.531 -32.531 1 94.44 535 ARG A N 1
ATOM 4204 C CA . ARG A 1 535 ? 16.344 -33.875 -33.156 1 94.44 535 ARG A CA 1
ATOM 4205 C C . ARG A 1 535 ? 16.25 -35.406 -33.344 1 94.44 535 ARG A C 1
ATOM 4207 O O . ARG A 1 535 ? 15.258 -35.906 -33.875 1 94.44 535 ARG A O 1
ATOM 4214 N N . ASP A 1 536 ? 17.266 -36.125 -32.875 1 92.5 536 ASP A N 1
ATOM 4215 C CA . ASP A 1 536 ? 17.297 -37.562 -33.062 1 92.5 536 ASP A CA 1
ATOM 4216 C C . ASP A 1 536 ? 16.125 -38.219 -32.344 1 92.5 536 ASP A C 1
ATOM 4218 O O . ASP A 1 536 ? 15.984 -38.094 -31.109 1 92.5 536 ASP A O 1
ATOM 4222 N N . PRO A 1 537 ? 15.32 -39 -33.062 1 89.25 537 PRO A N 1
ATOM 4223 C CA . PRO A 1 537 ? 14.156 -39.656 -32.469 1 89.25 537 PRO A CA 1
ATOM 4224 C C . PRO A 1 537 ? 14.547 -40.688 -31.422 1 89.25 537 PRO A C 1
ATOM 4226 O O . PRO A 1 537 ? 13.711 -41.094 -30.609 1 89.25 537 PRO A O 1
ATOM 4229 N N . LYS A 1 538 ? 15.695 -41.094 -31.391 1 89.44 538 LYS A N 1
ATOM 4230 C CA . LYS A 1 538 ? 16.156 -42.094 -30.422 1 89.44 538 LYS A CA 1
ATOM 4231 C C . LYS A 1 538 ? 16.406 -41.438 -29.062 1 89.44 538 LYS A C 1
ATOM 4233 O O . LYS A 1 538 ? 16.453 -42.125 -28.047 1 89.44 538 LYS A O 1
ATOM 4238 N N . LYS A 1 539 ? 16.562 -40.156 -29.094 1 91.69 539 LYS A N 1
ATOM 4239 C CA . LYS A 1 539 ? 16.75 -39.469 -27.828 1 91.69 539 LYS A CA 1
ATOM 4240 C C . LYS A 1 539 ? 15.406 -39.219 -27.141 1 91.69 539 LYS A C 1
ATOM 4242 O O . LYS A 1 539 ? 14.484 -38.656 -27.75 1 91.69 539 LYS A O 1
ATOM 4247 N N . PRO A 1 540 ? 15.375 -39.594 -25.938 1 92.25 540 PRO A N 1
ATOM 4248 C CA . PRO A 1 540 ? 14.117 -39.344 -25.219 1 92.25 540 PRO A CA 1
ATOM 4249 C C . PRO A 1 540 ? 13.773 -37.875 -25.109 1 92.25 540 PRO A C 1
ATOM 4251 O O . PRO A 1 540 ? 14.664 -37.031 -24.922 1 92.25 540 PRO A O 1
ATOM 4254 N N . MET A 1 541 ? 12.539 -37.625 -25.328 1 94 541 MET A N 1
ATOM 4255 C CA . MET A 1 541 ? 12.039 -36.25 -25.297 1 94 541 MET A CA 1
ATOM 4256 C C . MET A 1 541 ? 11.086 -36.031 -24.125 1 94 541 MET A C 1
ATOM 4258 O O . MET A 1 541 ? 10.07 -36.719 -24.016 1 94 541 MET A O 1
ATOM 4262 N N . ARG A 1 542 ? 11.438 -35.156 -23.219 1 95.19 542 ARG A N 1
ATOM 4263 C CA . ARG A 1 542 ? 10.578 -34.75 -22.109 1 95.19 542 ARG A CA 1
ATOM 4264 C C . ARG A 1 542 ? 9.844 -33.469 -22.406 1 95.19 542 ARG A C 1
ATOM 4266 O O . ARG A 1 542 ? 10.438 -32.531 -22.953 1 95.19 542 ARG A O 1
ATOM 4273 N N . LEU A 1 543 ? 8.555 -33.406 -22.109 1 96.38 543 LEU A N 1
ATOM 4274 C CA . LEU A 1 543 ? 7.773 -32.188 -22.344 1 96.38 543 LEU A CA 1
ATOM 4275 C C . LEU A 1 543 ? 7.297 -31.578 -21.031 1 96.38 543 LEU A C 1
ATOM 4277 O O . LEU A 1 543 ? 6.914 -32.312 -20.109 1 96.38 543 LEU A O 1
ATOM 4281 N N . GLU A 1 544 ? 7.473 -30.297 -20.891 1 96.81 544 GLU A N 1
ATOM 4282 C CA . GLU A 1 544 ? 6.785 -29.5 -19.875 1 96.81 544 GLU A CA 1
ATOM 4283 C C . GLU A 1 544 ? 5.66 -28.672 -20.484 1 96.81 544 GLU A C 1
ATOM 4285 O O . GLU A 1 544 ? 5.91 -27.812 -21.328 1 96.81 544 GLU A O 1
ATOM 4290 N N . ILE A 1 545 ? 4.465 -28.969 -20.156 1 97.75 545 ILE A N 1
ATOM 4291 C CA . ILE A 1 545 ? 3.309 -28.25 -20.688 1 97.75 545 ILE A CA 1
ATOM 4292 C C . ILE A 1 545 ? 2.754 -27.312 -19.625 1 97.75 545 ILE A C 1
ATOM 4294 O O . ILE A 1 545 ? 2.301 -27.75 -18.562 1 97.75 545 ILE A O 1
ATOM 4298 N N . LEU A 1 546 ? 2.785 -25.984 -19.922 1 97.69 546 LEU A N 1
ATOM 4299 C CA . LEU A 1 546 ? 2.393 -24.969 -18.953 1 97.69 546 LEU A CA 1
ATOM 4300 C C . LEU A 1 546 ? 1.1 -24.281 -19.375 1 97.69 546 LEU A C 1
ATOM 4302 O O . LEU A 1 546 ? 1.009 -23.75 -20.484 1 97.69 546 LEU A O 1
ATOM 4306 N N . SER A 1 547 ? 0.115 -24.375 -18.562 1 97.31 547 SER A N 1
ATOM 4307 C CA . SER A 1 547 ? -1.094 -23.562 -18.656 1 97.31 547 SER A CA 1
ATOM 4308 C C . SER A 1 547 ? -1.076 -22.406 -17.656 1 97.31 547 SER A C 1
ATOM 4310 O O . SER A 1 547 ? -0.185 -22.328 -16.812 1 97.31 547 SER A O 1
ATOM 4312 N N . VAL A 1 548 ? -1.971 -21.469 -17.797 1 95.75 548 VAL A N 1
ATOM 4313 C CA . VAL A 1 548 ? -2.078 -20.344 -16.875 1 95.75 548 VAL A CA 1
ATOM 4314 C C . VAL A 1 548 ? -2.291 -20.859 -15.445 1 95.75 548 VAL A C 1
ATOM 4316 O O . VAL A 1 548 ? -1.806 -20.25 -14.484 1 95.75 548 VAL A O 1
ATOM 4319 N N . GLY A 1 549 ? -2.918 -22 -15.367 1 92.31 549 GLY A N 1
ATOM 4320 C CA . GLY A 1 549 ? -3.328 -22.5 -14.062 1 92.31 549 GLY A CA 1
ATOM 4321 C C . GLY A 1 549 ? -2.395 -23.547 -13.508 1 92.31 549 GLY A C 1
ATOM 4322 O O . GLY A 1 549 ? -2.605 -24.047 -12.398 1 92.31 549 GLY A O 1
ATOM 4323 N N . GLY A 1 550 ? -1.395 -23.969 -14.305 1 92.5 550 GLY A N 1
ATOM 4324 C CA . GLY A 1 550 ? -0.493 -24.984 -13.789 1 92.5 550 GLY A CA 1
ATOM 4325 C C . GLY A 1 550 ? 0.392 -25.594 -14.867 1 92.5 550 GLY A C 1
ATOM 4326 O O . GLY A 1 550 ? 0.574 -25.016 -15.93 1 92.5 550 GLY A O 1
ATOM 4327 N N . GLN A 1 551 ? 0.99 -26.734 -14.43 1 94.94 551 GLN A N 1
ATOM 4328 C CA . GLN A 1 551 ? 1.938 -27.391 -15.32 1 94.94 551 GLN A CA 1
ATOM 4329 C C . GLN A 1 551 ? 1.872 -28.906 -15.172 1 94.94 551 GLN A C 1
ATOM 4331 O O . GLN A 1 551 ? 1.505 -29.422 -14.117 1 94.94 551 GLN A O 1
ATOM 4336 N N . VAL A 1 552 ? 2.133 -29.609 -16.297 1 94.44 552 VAL A N 1
ATOM 4337 C CA . VAL A 1 552 ? 2.244 -31.062 -16.297 1 94.44 552 VAL A CA 1
ATOM 4338 C C . VAL A 1 552 ? 3.486 -31.5 -17.062 1 94.44 552 VAL A C 1
ATOM 4340 O O . VAL A 1 552 ? 3.924 -30.797 -17.984 1 94.44 552 VAL A O 1
ATOM 4343 N N . THR A 1 553 ? 4.031 -32.594 -16.625 1 93.69 553 THR A N 1
ATOM 4344 C CA . THR A 1 553 ? 5.25 -33.125 -17.234 1 93.69 553 THR A CA 1
ATOM 4345 C C . THR A 1 553 ? 4.992 -34.438 -17.922 1 93.69 553 THR A C 1
ATOM 4347 O O . THR A 1 553 ? 4.281 -35.312 -17.375 1 93.69 553 THR A O 1
ATOM 4350 N N . ILE A 1 554 ? 5.438 -34.562 -19.156 1 92.88 554 ILE A N 1
ATOM 4351 C CA . ILE A 1 554 ? 5.582 -35.875 -19.812 1 92.88 554 ILE A CA 1
ATOM 4352 C C . ILE A 1 554 ? 7.055 -36.281 -19.844 1 92.88 554 ILE A C 1
ATOM 4354 O O . ILE A 1 554 ? 7.855 -35.688 -20.562 1 92.88 554 ILE A O 1
ATOM 4358 N N . ASP A 1 555 ? 7.441 -37.25 -19.141 1 91.44 555 ASP A N 1
ATOM 4359 C CA . ASP A 1 555 ? 8.844 -37.625 -18.953 1 91.44 555 ASP A CA 1
ATOM 4360 C C . ASP A 1 555 ? 9.445 -38.125 -20.266 1 91.44 555 ASP A C 1
ATOM 4362 O O . ASP A 1 555 ? 10.609 -37.844 -20.578 1 91.44 555 ASP A O 1
ATOM 4366 N N . ASP A 1 556 ? 8.711 -38.906 -20.906 1 90.12 556 ASP A N 1
ATOM 4367 C CA . ASP A 1 556 ? 9.125 -39.438 -22.203 1 90.12 556 ASP A CA 1
ATOM 4368 C C . ASP A 1 556 ? 7.957 -39.5 -23.172 1 90.12 556 ASP A C 1
ATOM 4370 O O . ASP A 1 556 ? 7.129 -40.406 -23.125 1 90.12 556 ASP A O 1
ATOM 4374 N N . PHE A 1 557 ? 7.945 -38.625 -24.094 1 89.94 557 PHE A N 1
ATOM 4375 C CA . PHE A 1 557 ? 6.82 -38.438 -25.016 1 89.94 557 PHE A CA 1
ATOM 4376 C C . PHE A 1 557 ? 6.668 -39.656 -25.922 1 89.94 557 PHE A C 1
ATOM 4378 O O . PHE A 1 557 ? 5.559 -39.969 -26.359 1 89.94 557 PHE A O 1
ATOM 4385 N N . SER A 1 558 ? 7.738 -40.312 -26.25 1 77.75 558 SER A N 1
ATOM 4386 C CA . SER A 1 558 ? 7.664 -41.469 -27.109 1 77.75 558 SER A CA 1
ATOM 4387 C C . SER A 1 558 ? 6.855 -42.594 -26.453 1 77.75 558 SER A C 1
ATOM 4389 O O . SER A 1 558 ? 6.211 -43.375 -27.141 1 77.75 558 SER A O 1
ATOM 4391 N N . LYS A 1 559 ? 6.902 -42.562 -25.125 1 73.62 559 LYS A N 1
ATOM 4392 C CA . LYS A 1 559 ? 6.172 -43.594 -24.391 1 73.62 559 LYS A CA 1
ATOM 4393 C C . LYS A 1 559 ? 4.727 -43.156 -24.141 1 73.62 559 LYS A C 1
ATOM 4395 O O . LYS A 1 559 ? 3.893 -43.969 -23.75 1 73.62 559 LYS A O 1
ATOM 4400 N N . ALA A 1 560 ? 4.539 -41.875 -24.234 1 65 560 ALA A N 1
ATOM 4401 C CA . ALA A 1 560 ? 3.205 -41.344 -23.969 1 65 560 ALA A CA 1
ATOM 4402 C C . ALA A 1 560 ? 2.289 -41.562 -25.172 1 65 560 ALA A C 1
ATOM 4404 O O . ALA A 1 560 ? 1.083 -41.312 -25.094 1 65 560 ALA A O 1
ATOM 4405 N N . LEU A 1 561 ? 2.789 -41.906 -26.25 1 62.28 561 LEU A N 1
ATOM 4406 C CA . LEU A 1 561 ? 2.025 -42.156 -27.469 1 62.28 561 LEU A CA 1
ATOM 4407 C C . LEU A 1 561 ? 1.238 -43.469 -27.344 1 62.28 561 LEU A C 1
ATOM 4409 O O . LEU A 1 561 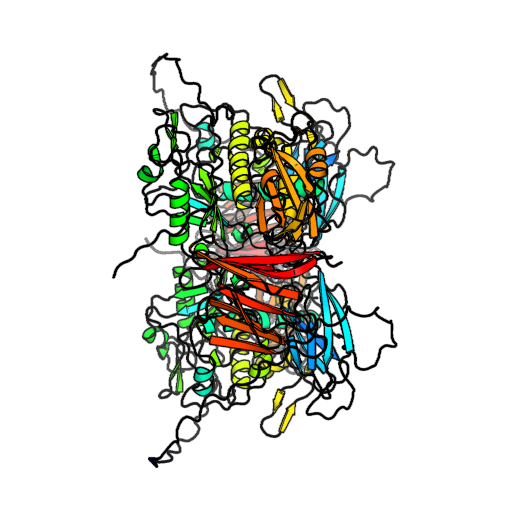? 1.682 -44.406 -26.672 1 62.28 561 LEU A O 1
ATOM 4413 N N . CYS A 1 562 ? -0.113 -43.344 -27.312 1 60.28 562 CYS A N 1
ATOM 4414 C CA . CYS A 1 562 ? -1.271 -44.125 -26.922 1 60.28 562 CYS A CA 1
ATOM 4415 C C . CYS A 1 562 ? -1.137 -45.562 -27.438 1 60.28 562 CYS A C 1
ATOM 4417 O O . CYS A 1 562 ? -0.818 -45.781 -28.594 1 60.28 562 CYS A O 1
ATOM 4419 N N . ALA A 1 563 ? -1.021 -46.438 -26.359 1 58.81 563 ALA A N 1
ATOM 4420 C CA . ALA A 1 563 ? -1.403 -47.812 -26.594 1 58.81 563 ALA A CA 1
ATOM 4421 C C . ALA A 1 563 ? -2.922 -47.969 -26.641 1 58.81 563 ALA A C 1
ATOM 4423 O O . ALA A 1 563 ? -3.631 -47.469 -25.766 1 58.81 563 ALA A O 1
ATOM 4424 N N . ARG A 1 564 ? -3.559 -48.062 -27.75 1 65.69 564 ARG A N 1
ATOM 4425 C CA . ARG A 1 564 ? -4.949 -48.5 -27.875 1 65.69 564 ARG A CA 1
ATOM 4426 C C . ARG A 1 564 ? -5.25 -49.688 -26.953 1 65.69 564 ARG A C 1
ATOM 4428 O O . ARG A 1 564 ? -4.398 -50.531 -26.766 1 65.69 564 ARG A O 1
ATOM 4435 N N . ASP A 1 565 ? -6.277 -49.438 -26.156 1 66.5 565 ASP A N 1
ATOM 4436 C CA . ASP A 1 565 ? -6.664 -50.594 -25.344 1 66.5 565 ASP A CA 1
ATOM 4437 C C . ASP A 1 565 ? -7.301 -51.688 -26.188 1 66.5 565 ASP A C 1
ATOM 4439 O O . ASP A 1 565 ? -7.301 -51.594 -27.422 1 66.5 565 ASP A O 1
ATOM 4443 N N . GLN A 1 566 ? -7.652 -52.719 -25.516 1 63.47 566 GLN A N 1
ATOM 4444 C CA . GLN A 1 566 ? -8.227 -53.906 -26.156 1 63.47 566 GLN A CA 1
ATOM 4445 C C . GLN A 1 566 ? -9.469 -53.531 -26.969 1 63.47 566 GLN A C 1
ATOM 4447 O O . GLN A 1 566 ? -9.797 -54.219 -27.953 1 63.47 566 GLN A O 1
ATOM 4452 N N . ASN A 1 567 ? -10.148 -52.5 -26.625 1 68.69 567 ASN A N 1
ATOM 4453 C CA . ASN A 1 567 ? -11.367 -52.094 -27.312 1 68.69 567 ASN A CA 1
ATOM 4454 C C . ASN A 1 567 ? -11.078 -51 -28.344 1 68.69 567 ASN A C 1
ATOM 4456 O O . ASN A 1 567 ? -12 -50.344 -28.812 1 68.69 567 ASN A O 1
ATOM 4460 N N . ASN A 1 568 ? -9.859 -50.812 -28.688 1 78.94 568 ASN A N 1
ATOM 4461 C CA . ASN A 1 568 ? -9.414 -49.781 -29.625 1 78.94 568 ASN A CA 1
ATOM 4462 C C . ASN A 1 568 ? -9.742 -48.406 -29.109 1 78.94 568 ASN A C 1
ATOM 4464 O O . ASN A 1 568 ? -10.016 -47.5 -29.906 1 78.94 568 ASN A O 1
ATOM 4468 N N . ALA A 1 569 ? -9.961 -48.344 -27.844 1 90.06 569 ALA A N 1
ATOM 4469 C CA . ALA A 1 569 ? -10.25 -47.062 -27.203 1 90.06 569 ALA A CA 1
ATOM 4470 C C . ALA A 1 569 ? -8.984 -46.438 -26.625 1 90.06 569 ALA A C 1
ATOM 4472 O O . ALA A 1 569 ? -7.996 -47.125 -26.375 1 90.06 569 ALA A O 1
ATOM 4473 N N . PHE A 1 570 ? -9.008 -45.125 -26.547 1 92.25 570 PHE A N 1
ATOM 4474 C CA . PHE A 1 570 ? -7.898 -44.375 -25.938 1 92.25 570 PHE A CA 1
ATOM 4475 C C . PHE A 1 570 ? -8.172 -44.125 -24.469 1 92.25 570 PHE A C 1
ATOM 4477 O O . PHE A 1 570 ? -9.32 -44.188 -24.016 1 92.25 570 PHE A O 1
ATOM 4484 N N . GLN A 1 571 ? -7.121 -43.938 -23.734 1 92.38 571 GLN A N 1
ATOM 4485 C CA . GLN A 1 571 ? -7.227 -43.562 -22.328 1 92.38 571 GLN A CA 1
ATOM 4486 C C . GLN A 1 571 ? -6.488 -42.25 -22.031 1 92.38 571 GLN A C 1
ATOM 4488 O O . GLN A 1 571 ? -5.375 -42.062 -22.516 1 92.38 571 GLN A O 1
ATOM 4493 N N . SER A 1 572 ? -7.164 -41.406 -21.359 1 93.5 572 SER A N 1
ATOM 4494 C CA . SER A 1 572 ? -6.477 -40.219 -20.906 1 93.5 572 SER A CA 1
ATOM 4495 C C . SER A 1 572 ? -5.445 -40.531 -19.828 1 93.5 572 SER A C 1
ATOM 4497 O O . SER A 1 572 ? -5.461 -41.625 -19.25 1 93.5 572 SER A O 1
ATOM 4499 N N . TYR A 1 573 ? -4.512 -39.562 -19.609 1 91.69 573 TYR A N 1
ATOM 4500 C CA . TYR A 1 573 ? -3.645 -39.688 -18.438 1 91.69 573 TYR A CA 1
ATOM 4501 C C . TYR A 1 573 ? -4.461 -39.719 -17.156 1 91.69 573 TYR A C 1
ATOM 4503 O O . TYR A 1 573 ? -5.504 -39.062 -17.062 1 91.69 573 TYR A O 1
ATOM 4511 N N . GLU A 1 574 ? -3.975 -40.531 -16.297 1 93.12 574 GLU A N 1
ATOM 4512 C CA . GLU A 1 574 ? -4.68 -40.688 -15.023 1 93.12 574 GLU A CA 1
ATOM 4513 C C . GLU A 1 574 ? -4.371 -39.562 -14.055 1 93.12 574 GLU A C 1
ATOM 4515 O O . GLU A 1 574 ? -3.217 -39.156 -13.922 1 93.12 574 GLU A O 1
ATOM 4520 N N . LEU A 1 575 ? -5.363 -38.938 -13.531 1 94.5 575 LEU A N 1
ATOM 4521 C CA . LEU A 1 575 ? -5.234 -37.938 -12.461 1 94.5 575 LEU A CA 1
ATOM 4522 C C . LEU A 1 575 ? -5.195 -38.625 -11.094 1 94.5 575 LEU A C 1
ATOM 4524 O O . LEU A 1 575 ? -5.746 -39.719 -10.93 1 94.5 575 LEU A O 1
ATOM 4528 N N . GLY A 1 576 ? -4.594 -38 -10.164 1 93.94 576 GLY A N 1
ATOM 4529 C CA . GLY A 1 576 ? -4.41 -38.625 -8.875 1 93.94 576 GLY A CA 1
ATOM 4530 C C . GLY A 1 576 ? -3.178 -39.531 -8.82 1 93.94 576 GLY A C 1
ATOM 4531 O O . GLY A 1 576 ? -2.088 -39.094 -9.211 1 93.94 576 GLY A O 1
ATOM 4532 N N . ASN A 1 577 ? -3.426 -40.719 -8.188 1 93.88 577 ASN A N 1
ATOM 4533 C CA . ASN A 1 577 ? -2.293 -41.625 -8.062 1 93.88 577 ASN A CA 1
ATOM 4534 C C . ASN A 1 577 ? -2.668 -43.062 -8.469 1 93.88 577 ASN A C 1
ATOM 4536 O O . ASN A 1 577 ? -3.82 -43.469 -8.32 1 93.88 577 ASN A O 1
ATOM 4540 N N . LYS A 1 578 ? -1.695 -43.719 -8.961 1 93.19 578 LYS A N 1
ATOM 4541 C CA . LYS A 1 578 ? -1.866 -45.094 -9.336 1 93.19 578 LYS A CA 1
ATOM 4542 C C . LYS A 1 578 ? -1.625 -46.031 -8.141 1 93.19 578 LYS A C 1
ATOM 4544 O O . LYS A 1 578 ? -0.715 -46.844 -8.172 1 93.19 578 LYS A O 1
ATOM 4549 N N . ILE A 1 579 ? -2.445 -45.875 -7.211 1 94.75 579 ILE A N 1
ATOM 4550 C CA . ILE A 1 579 ? -2.336 -46.656 -5.98 1 94.75 579 ILE A CA 1
ATOM 4551 C C . ILE A 1 579 ? -3.541 -47.594 -5.852 1 94.75 579 ILE A C 1
ATOM 4553 O O . ILE A 1 579 ? -4.688 -47.156 -6.008 1 94.75 579 ILE A O 1
ATOM 4557 N N . GLY A 1 580 ? -3.273 -48.844 -5.551 1 95.25 580 GLY A N 1
ATOM 4558 C CA . GLY A 1 580 ? -4.332 -49.844 -5.359 1 95.25 580 GLY A CA 1
ATOM 4559 C C . GLY A 1 580 ? -4.645 -50.625 -6.613 1 95.25 580 GLY A C 1
ATOM 4560 O O . GLY A 1 580 ? -3.781 -50.812 -7.477 1 95.25 580 GLY A O 1
ATOM 4561 N N . ASP A 1 581 ? -5.871 -51.188 -6.688 1 95.94 581 ASP A N 1
ATOM 4562 C CA . ASP A 1 581 ? -6.277 -52.062 -7.797 1 95.94 581 ASP A CA 1
ATOM 4563 C C . ASP A 1 581 ? -6.785 -51.219 -8.977 1 95.94 581 ASP A C 1
ATOM 4565 O O . ASP A 1 581 ? -7.438 -50.188 -8.781 1 95.94 581 ASP A O 1
ATOM 4569 N N . GLU A 1 582 ? -6.445 -51.688 -10.109 1 95.5 582 GLU A N 1
ATOM 4570 C CA . GLU A 1 582 ? -6.996 -51.062 -11.312 1 95.5 582 GLU A CA 1
ATOM 4571 C C . GLU A 1 582 ? -8.508 -51.281 -11.391 1 95.5 582 GLU A C 1
ATOM 4573 O O . GLU A 1 582 ? -9.016 -52.344 -11.07 1 95.5 582 GLU A O 1
ATOM 4578 N N . THR A 1 583 ? -9.211 -50.312 -11.664 1 95.44 583 THR A N 1
ATOM 4579 C CA . THR A 1 583 ? -10.648 -50.375 -11.922 1 95.44 583 THR A CA 1
ATOM 4580 C C . THR A 1 583 ? -10.984 -49.688 -13.25 1 95.44 583 THR A C 1
ATOM 4582 O O . THR A 1 583 ? -10.391 -48.656 -13.602 1 95.44 583 THR A O 1
ATOM 4585 N N . LYS A 1 584 ? -11.844 -50.312 -13.992 1 94.5 584 LYS A N 1
ATOM 4586 C CA . LYS A 1 584 ? -12.258 -49.812 -15.305 1 94.5 584 LYS A CA 1
ATOM 4587 C C . LYS A 1 584 ? -13.758 -50 -15.516 1 94.5 584 LYS A C 1
ATOM 4589 O O . LYS A 1 584 ? -14.359 -50.938 -14.969 1 94.5 584 LYS A O 1
ATOM 4594 N N . ALA A 1 585 ? -14.305 -49.156 -16.156 1 94.44 585 ALA A N 1
ATOM 4595 C CA . ALA A 1 585 ? -15.68 -49.219 -16.641 1 94.44 585 ALA A CA 1
ATOM 4596 C C . ALA A 1 585 ? -15.773 -48.844 -18.109 1 94.44 585 ALA A C 1
ATOM 4598 O O . ALA A 1 585 ? -15.219 -47.844 -18.531 1 94.44 585 ALA A O 1
ATOM 4599 N N . TYR A 1 586 ? -16.344 -49.719 -18.875 1 93.81 586 TYR A N 1
ATOM 4600 C CA . TYR A 1 586 ? -16.547 -49.5 -20.297 1 93.81 586 TYR A CA 1
ATOM 4601 C C . TYR A 1 586 ? -18.016 -49.688 -20.672 1 93.81 586 TYR A C 1
ATOM 4603 O O . TYR A 1 586 ? -18.562 -50.781 -20.547 1 93.81 586 TYR A O 1
ATOM 4611 N N . PHE A 1 587 ? -18.656 -48.656 -21.156 1 91.31 587 PHE A N 1
ATOM 4612 C CA . PHE A 1 587 ? -20.062 -48.781 -21.547 1 91.31 587 PHE A CA 1
ATOM 4613 C C . PHE A 1 587 ? -20.203 -48.656 -23.047 1 91.31 587 PHE A C 1
ATOM 4615 O O . PHE A 1 587 ? -21.312 -48.781 -23.578 1 91.31 587 PHE A O 1
ATOM 4622 N N . GLY A 1 588 ? -19.141 -48.469 -23.75 1 86.69 588 GLY A N 1
ATOM 4623 C CA . GLY A 1 588 ? -19.141 -48.5 -25.203 1 86.69 588 GLY A CA 1
ATOM 4624 C C . GLY A 1 588 ? -20.094 -47.469 -25.812 1 86.69 588 GLY A C 1
ATOM 4625 O O . GLY A 1 588 ? -20.078 -46.312 -25.438 1 86.69 588 GLY A O 1
ATOM 4626 N N . HIS A 1 589 ? -20.891 -48.031 -26.859 1 83.12 589 HIS A N 1
ATOM 4627 C CA . HIS A 1 589 ? -21.781 -47.125 -27.594 1 83.12 589 HIS A CA 1
ATOM 4628 C C . HIS A 1 589 ? -23.203 -47.219 -27.062 1 83.12 589 HIS A C 1
ATOM 4630 O O . HIS A 1 589 ? -24.156 -46.781 -27.734 1 83.12 589 HIS A O 1
ATOM 4636 N N . HIS A 1 590 ? -23.25 -47.781 -25.922 1 76.44 590 HIS A N 1
ATOM 4637 C CA . HIS A 1 590 ? -24.594 -47.938 -25.344 1 76.44 590 HIS A CA 1
ATOM 4638 C C . HIS A 1 590 ? -25.172 -46.562 -24.969 1 76.44 590 HIS A C 1
ATOM 4640 O O . HIS A 1 590 ? -24.438 -45.656 -24.578 1 76.44 590 HIS A O 1
ATOM 4646 N N . ASN A 1 591 ? -26.469 -46.5 -25.203 1 82.75 591 ASN A N 1
ATOM 4647 C CA . ASN A 1 591 ? -27.172 -45.312 -24.75 1 82.75 591 ASN A CA 1
ATOM 4648 C C . ASN A 1 591 ? -27.344 -45.312 -23.234 1 82.75 591 ASN A C 1
ATOM 4650 O O . ASN A 1 591 ? -28.016 -46.156 -22.656 1 82.75 591 ASN A O 1
ATOM 4654 N N . LEU A 1 592 ? -26.672 -44.469 -22.672 1 93.5 592 LEU A N 1
ATOM 4655 C CA . LEU A 1 592 ? -26.797 -44.344 -21.219 1 93.5 592 LEU A CA 1
ATOM 4656 C C . LEU A 1 592 ? -28.125 -43.688 -20.844 1 93.5 592 LEU A C 1
ATOM 4658 O O . LEU A 1 592 ? -28.562 -42.75 -21.531 1 93.5 592 LEU A O 1
ATOM 4662 N N . VAL A 1 593 ? -28.766 -44.156 -19.844 1 94.88 593 VAL A N 1
ATOM 4663 C CA . VAL A 1 593 ? -30.016 -43.562 -19.375 1 94.88 593 VAL A CA 1
ATOM 4664 C C . VAL A 1 593 ? -29.734 -42.656 -18.172 1 94.88 593 VAL A C 1
ATOM 4666 O O . VAL A 1 593 ? -30.562 -41.812 -17.812 1 94.88 593 VAL A O 1
ATOM 4669 N N . GLY A 1 594 ? -28.594 -42.812 -17.594 1 96.44 594 GLY A N 1
ATOM 4670 C CA . GLY A 1 594 ? -28.234 -42 -16.438 1 96.44 594 GLY A CA 1
ATOM 4671 C C . GLY A 1 594 ? -26.906 -42.375 -15.836 1 96.44 594 GLY A C 1
ATOM 4672 O O . GLY A 1 594 ? -26.219 -43.281 -16.344 1 96.44 594 GLY A O 1
ATOM 4673 N N . VAL A 1 595 ? -26.484 -41.625 -14.773 1 97.69 595 VAL A N 1
ATOM 4674 C CA . VAL A 1 595 ? -25.234 -41.875 -14.062 1 97.69 595 VAL A CA 1
ATOM 4675 C C . VAL A 1 595 ? -25.453 -41.719 -12.555 1 97.69 595 VAL A C 1
ATOM 4677 O O . VAL A 1 595 ? -26.203 -40.844 -12.117 1 97.69 595 VAL A O 1
ATOM 4680 N N . ARG A 1 596 ? -24.891 -42.594 -11.789 1 98.06 596 ARG A N 1
ATOM 4681 C CA . ARG A 1 596 ? -24.859 -42.5 -10.336 1 98.06 596 ARG A CA 1
ATOM 4682 C C . ARG A 1 596 ? -23.453 -42.188 -9.836 1 98.06 596 ARG A C 1
ATOM 4684 O O . ARG A 1 596 ? -22.484 -42.875 -10.234 1 98.06 596 ARG A O 1
ATOM 4691 N N . LEU A 1 597 ? -23.312 -41.156 -9.039 1 98.38 597 LEU A N 1
ATOM 4692 C CA . LEU A 1 597 ? -22.047 -40.812 -8.383 1 98.38 597 LEU A CA 1
ATOM 4693 C C . LEU A 1 597 ? -22.078 -41.219 -6.914 1 98.38 597 LEU A C 1
ATOM 4695 O O . LEU A 1 597 ? -23.078 -41 -6.227 1 98.38 597 LEU A O 1
ATOM 4699 N N . TYR A 1 598 ? -21.031 -41.844 -6.449 1 98.19 598 TYR A N 1
ATOM 4700 C CA . TYR A 1 598 ? -20.891 -42.281 -5.059 1 98.19 598 TYR A CA 1
ATOM 4701 C C . TYR A 1 598 ? -19.75 -41.531 -4.383 1 98.19 598 TYR A C 1
ATOM 4703 O O . TYR A 1 598 ? -18.594 -41.625 -4.816 1 98.19 598 TYR A O 1
ATOM 4711 N N . ALA A 1 599 ? -20.062 -40.812 -3.322 1 97.88 599 ALA A N 1
ATOM 4712 C CA . ALA A 1 599 ? -19 -40.031 -2.676 1 97.88 599 ALA A CA 1
ATOM 4713 C C . ALA A 1 599 ? -19.344 -39.75 -1.218 1 97.88 599 ALA A C 1
ATOM 4715 O O . ALA A 1 599 ? -20.516 -39.688 -0.851 1 97.88 599 ALA A O 1
ATOM 4716 N N . GLY A 1 600 ? -18.406 -39.625 -0.371 1 95.94 600 GLY A N 1
ATOM 4717 C CA . GLY A 1 600 ? -18.406 -39.062 0.971 1 95.94 600 GLY A CA 1
ATOM 4718 C C . GLY A 1 600 ? -17.391 -37.969 1.152 1 95.94 600 GLY A C 1
ATOM 4719 O O . GLY A 1 600 ? -17.531 -36.906 0.558 1 95.94 600 GLY A O 1
ATOM 4720 N N . ASP A 1 601 ? -16.297 -38.312 1.93 1 94.19 601 ASP A N 1
ATOM 4721 C CA . ASP A 1 601 ? -15.195 -37.375 2.037 1 94.19 601 ASP A CA 1
ATOM 4722 C C . ASP A 1 601 ? -14.273 -37.469 0.822 1 94.19 601 ASP A C 1
ATOM 4724 O O . ASP A 1 601 ? -13.453 -36.562 0.586 1 94.19 601 ASP A O 1
ATOM 4728 N N . ALA A 1 602 ? -14.492 -38.594 0.138 1 96.62 602 ALA A N 1
ATOM 4729 C CA . ALA A 1 602 ? -13.828 -38.844 -1.137 1 96.62 602 ALA A CA 1
ATOM 4730 C C . ALA A 1 602 ? -14.766 -39.5 -2.129 1 96.62 602 ALA A C 1
ATOM 4732 O O . ALA A 1 602 ? -15.875 -39.906 -1.77 1 96.62 602 ALA A O 1
ATOM 4733 N N . VAL A 1 603 ? -14.383 -39.625 -3.33 1 97.88 603 VAL A N 1
ATOM 4734 C CA . VAL A 1 603 ? -15.211 -40.25 -4.352 1 97.88 603 VAL A CA 1
ATOM 4735 C C . VAL A 1 603 ? -14.992 -41.781 -4.336 1 97.88 603 VAL A C 1
ATOM 4737 O O . VAL A 1 603 ? -13.844 -42.25 -4.367 1 97.88 603 VAL A O 1
ATOM 4740 N N . ASP A 1 604 ? -16.078 -42.469 -4.332 1 98.06 604 ASP A N 1
ATOM 4741 C CA . ASP A 1 604 ? -16 -43.938 -4.258 1 98.06 604 ASP A CA 1
ATOM 4742 C C . ASP A 1 604 ? -16.172 -44.562 -5.637 1 98.06 604 ASP A C 1
ATOM 4744 O O . ASP A 1 604 ? -15.562 -45.562 -5.938 1 98.06 604 ASP A O 1
ATOM 4748 N N . GLY A 1 605 ? -17.078 -43.969 -6.332 1 97.94 605 GLY A N 1
ATOM 4749 C CA . GLY A 1 605 ? -17.281 -44.594 -7.621 1 97.94 605 GLY A CA 1
ATOM 4750 C C . GLY A 1 605 ? -18.281 -43.875 -8.492 1 97.94 605 GLY A C 1
ATOM 4751 O O . GLY A 1 605 ? -18.906 -42.906 -8.062 1 97.94 605 GLY A O 1
ATOM 4752 N N . VAL A 1 606 ? -18.344 -44.375 -9.734 1 98.31 606 VAL A N 1
ATOM 4753 C CA . VAL A 1 606 ? -19.281 -43.906 -10.75 1 98.31 606 VAL A CA 1
ATOM 4754 C C . VAL A 1 606 ? -19.969 -45.094 -11.422 1 98.31 606 VAL A C 1
ATOM 4756 O O . VAL A 1 606 ? -19.297 -46 -11.898 1 98.31 606 VAL A O 1
ATOM 4759 N N . GLU A 1 607 ? -21.266 -45.031 -11.469 1 98.06 607 GLU A N 1
ATOM 4760 C CA . GLU A 1 607 ? -22.016 -46.125 -12.102 1 98.06 607 GLU A CA 1
ATOM 4761 C C . GLU A 1 607 ? -22.797 -45.594 -13.312 1 98.06 607 GLU A C 1
ATOM 4763 O O . GLU A 1 607 ? -23.609 -44.656 -13.188 1 98.06 607 GLU A O 1
ATOM 4768 N N . PHE A 1 608 ? -22.516 -46.25 -14.422 1 97.5 608 PHE A N 1
ATOM 4769 C CA . PHE A 1 608 ? -23.172 -45.875 -15.664 1 97.5 608 PHE A CA 1
ATOM 4770 C C . PHE A 1 608 ? -24.391 -46.75 -15.914 1 97.5 608 PHE A C 1
ATOM 4772 O O . PHE A 1 608 ? -24.266 -47.969 -16 1 97.5 608 PHE A O 1
ATOM 4779 N N . LEU A 1 609 ? -25.516 -46.094 -16.078 1 96.69 609 LEU A N 1
ATOM 4780 C CA . LEU A 1 609 ? -26.781 -46.812 -16.234 1 96.69 609 LEU A CA 1
ATOM 4781 C C . LEU A 1 609 ? -27.141 -46.969 -17.719 1 96.69 609 LEU A C 1
ATOM 4783 O O . LEU A 1 609 ? -27.219 -45.969 -18.438 1 96.69 609 LEU A O 1
ATOM 4787 N N . THR A 1 610 ? -27.266 -48.188 -18.172 1 91.69 610 THR A N 1
ATOM 4788 C CA . THR A 1 610 ? -27.781 -48.469 -19.5 1 91.69 610 THR A CA 1
ATOM 4789 C C . THR A 1 610 ? -29.203 -49 -19.406 1 91.69 610 THR A C 1
ATOM 4791 O O . THR A 1 610 ? -29.781 -49.094 -18.328 1 91.69 610 THR A O 1
ATOM 4794 N N . GLN A 1 611 ? -29.734 -49.25 -20.703 1 87.44 611 GLN A N 1
ATOM 4795 C CA . GLN A 1 611 ? -31.062 -49.844 -20.703 1 87.44 611 GLN A CA 1
ATOM 4796 C C . GLN A 1 611 ? -31.016 -51.281 -20.141 1 87.44 611 GLN A C 1
ATOM 4798 O O . GLN A 1 611 ? -30.562 -52.188 -20.812 1 87.44 611 GLN A O 1
ATOM 4803 N N . GLY A 1 612 ? -31.25 -51.5 -18.938 1 84.88 612 GLY A N 1
ATOM 4804 C CA . GLY A 1 612 ? -31.422 -52.812 -18.328 1 84.88 612 GLY A CA 1
ATOM 4805 C C . GLY A 1 612 ? -30.203 -53.281 -17.547 1 84.88 612 GLY A C 1
ATOM 4806 O O . GLY A 1 612 ? -30.219 -54.344 -16.906 1 84.88 612 GLY A O 1
ATOM 4807 N N . SER A 1 613 ? -29.078 -52.594 -17.734 1 91.75 613 SER A N 1
ATOM 4808 C CA . SER A 1 613 ? -27.875 -52.969 -17 1 91.75 613 SER A CA 1
ATOM 4809 C C . SER A 1 613 ? -27.094 -51.75 -16.547 1 91.75 613 SER A C 1
ATOM 4811 O O . SER A 1 613 ? -27.531 -50.594 -16.75 1 91.75 613 SER A O 1
ATOM 4813 N N . SER A 1 614 ? -26.047 -51.938 -15.789 1 94.31 614 SER A N 1
ATOM 4814 C CA . SER A 1 614 ? -25.172 -50.844 -15.367 1 94.31 614 SER A CA 1
ATOM 4815 C C . SER A 1 614 ? -23.719 -51.312 -15.312 1 94.31 614 SER A C 1
ATOM 4817 O O . SER A 1 614 ? -23.438 -52.5 -15.242 1 94.31 614 SER A O 1
ATOM 4819 N N . VAL A 1 615 ? -22.797 -50.438 -15.461 1 95.75 615 VAL A N 1
ATOM 4820 C CA . VAL A 1 615 ? -21.359 -50.688 -15.336 1 95.75 615 VAL A CA 1
ATOM 4821 C C . VAL A 1 615 ? -20.781 -49.781 -14.258 1 95.75 615 VAL A C 1
ATOM 4823 O O . VAL A 1 615 ? -21 -48.562 -14.266 1 95.75 615 VAL A O 1
ATOM 4826 N N . LEU A 1 616 ? -20.031 -50.375 -13.391 1 97.12 616 LEU A N 1
ATOM 4827 C CA . LEU A 1 616 ? -19.547 -49.656 -12.211 1 97.12 616 LEU A CA 1
ATOM 4828 C C . LEU A 1 616 ? -18.062 -49.406 -12.32 1 97.12 616 LEU A C 1
ATOM 4830 O O . LEU A 1 616 ? -17.281 -50.312 -12.602 1 97.12 616 LEU A O 1
ATOM 4834 N N . PHE A 1 617 ? -17.609 -48.188 -12.18 1 97.56 617 PHE A N 1
ATOM 4835 C CA . PHE A 1 617 ? -16.234 -47.781 -11.953 1 97.56 617 PHE A CA 1
ATOM 4836 C C . PHE A 1 617 ? -16 -47.469 -10.477 1 97.56 617 PHE A C 1
ATOM 4838 O O . PHE A 1 617 ? -16.672 -46.594 -9.898 1 97.56 617 PHE A O 1
ATOM 4845 N N . GLY A 1 618 ? -15.086 -48.219 -9.906 1 97.69 618 GLY A N 1
ATOM 4846 C CA . GLY A 1 618 ? -14.883 -48.062 -8.469 1 97.69 618 GLY A CA 1
ATOM 4847 C C . GLY A 1 618 ? -15.82 -48.938 -7.648 1 97.69 618 GLY A C 1
ATOM 4848 O O . GLY A 1 618 ? -15.969 -50.125 -7.918 1 97.69 618 GLY A O 1
ATOM 4849 N N . LYS A 1 619 ? -16.406 -48.281 -6.582 1 97.19 619 LYS A N 1
ATOM 4850 C CA . LYS A 1 619 ? -17.312 -49.062 -5.723 1 97.19 619 LYS A CA 1
ATOM 4851 C C . LYS A 1 619 ? -18.5 -48.219 -5.285 1 97.19 619 LYS A C 1
ATOM 4853 O O . LYS A 1 619 ? -18.484 -47 -5.43 1 97.19 619 LYS A O 1
ATOM 4858 N N . ARG A 1 620 ? -19.484 -48.938 -4.82 1 97.19 620 ARG A N 1
ATOM 4859 C CA . ARG A 1 620 ? -20.625 -48.281 -4.215 1 97.19 620 ARG A CA 1
ATOM 4860 C C . ARG A 1 620 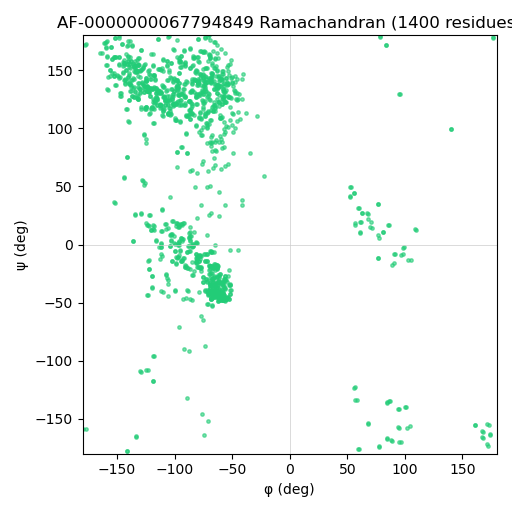? -20.344 -47.938 -2.748 1 97.19 620 ARG A C 1
ATOM 4862 O O . ARG A 1 620 ? -20.094 -48.844 -1.945 1 97.19 620 ARG A O 1
ATOM 4869 N N . GLY A 1 621 ? -20.234 -46.688 -2.498 1 94.69 621 GLY A N 1
ATOM 4870 C CA . GLY A 1 621 ? -19.984 -46.219 -1.144 1 94.69 621 GLY A CA 1
ATOM 4871 C C . GLY A 1 621 ? -20.375 -44.781 -0.935 1 94.69 621 GLY A C 1
ATOM 4872 O O . GLY A 1 621 ? -20.547 -44.031 -1.9 1 94.69 621 GLY A O 1
ATOM 4873 N N . GLY A 1 622 ? -20.531 -44.406 0.303 1 94.75 622 GLY A N 1
ATOM 4874 C CA . GLY A 1 622 ? -20.938 -43.031 0.597 1 94.75 622 GLY A CA 1
ATOM 4875 C C . GLY A 1 622 ? -22.359 -42.719 0.157 1 94.75 622 GLY A C 1
ATOM 4876 O O . GLY A 1 622 ? -23.219 -43.594 0.139 1 94.75 622 GLY A O 1
ATOM 4877 N N . LYS A 1 623 ? -22.609 -41.438 -0.105 1 96.88 623 LYS A N 1
ATOM 4878 C CA . LYS A 1 623 ? -23.906 -41 -0.569 1 96.88 623 LYS A CA 1
ATOM 4879 C C . LYS A 1 623 ? -24.031 -41.125 -2.084 1 96.88 623 LYS A C 1
ATOM 4881 O O . LYS A 1 623 ? -23.094 -40.812 -2.82 1 96.88 623 LYS A O 1
ATOM 4886 N N . MET A 1 624 ? -25.141 -41.719 -2.5 1 96.75 624 MET A N 1
ATOM 4887 C CA . MET A 1 624 ? -25.406 -41.875 -3.924 1 96.75 624 MET A CA 1
ATOM 4888 C C . MET A 1 624 ? -26.203 -40.688 -4.477 1 96.75 624 MET A C 1
ATOM 4890 O O . MET A 1 624 ? -27.188 -40.25 -3.877 1 96.75 624 MET A O 1
ATOM 4894 N N . THR A 1 625 ? -25.734 -40.062 -5.555 1 97 625 THR A N 1
ATOM 4895 C CA . THR A 1 625 ? -26.438 -39.031 -6.293 1 97 625 THR A CA 1
ATOM 4896 C C . THR A 1 625 ? -26.703 -39.469 -7.727 1 97 625 THR A C 1
ATOM 4898 O O . THR A 1 625 ? -25.781 -39.781 -8.477 1 97 625 THR A O 1
ATOM 4901 N N . GLU A 1 626 ? -27.953 -39.469 -8.062 1 96.31 626 GLU A N 1
ATOM 4902 C CA . GLU A 1 626 ? -28.344 -40 -9.367 1 96.31 626 GLU A CA 1
ATOM 4903 C C . GLU A 1 626 ? -28.797 -38.875 -10.297 1 96.31 626 GLU A C 1
ATOM 4905 O O . GLU A 1 626 ? -29.5 -37.938 -9.875 1 96.31 626 GLU A O 1
ATOM 4910 N N . THR A 1 627 ? -28.344 -38.938 -11.492 1 97.38 627 THR A N 1
ATOM 4911 C CA . THR A 1 627 ? -28.812 -38.062 -12.57 1 97.38 627 THR A CA 1
ATOM 4912 C C . THR A 1 627 ? -29.406 -38.906 -13.711 1 97.38 627 THR A C 1
ATOM 4914 O O . THR A 1 627 ? -28.688 -39.656 -14.375 1 97.38 627 THR A O 1
ATOM 4917 N N . ILE A 1 628 ? -30.656 -38.719 -13.961 1 96.56 628 ILE A N 1
ATOM 4918 C CA . ILE A 1 628 ? -31.312 -39.406 -15.062 1 96.56 628 ILE A CA 1
ATOM 4919 C C . ILE A 1 628 ? -31.375 -38.469 -16.281 1 96.56 628 ILE A C 1
ATOM 4921 O O . ILE A 1 628 ? -31.781 -37.312 -16.156 1 96.56 628 ILE A O 1
ATOM 4925 N N . PHE A 1 629 ? -31 -39.062 -17.391 1 96.06 629 PHE A N 1
ATOM 4926 C CA . PHE A 1 629 ? -30.891 -38.219 -18.594 1 96.06 629 PHE A CA 1
ATOM 4927 C C . PHE A 1 629 ? -32.25 -37.969 -19.203 1 96.06 629 PHE A C 1
ATOM 4929 O O . PHE A 1 629 ? -33.125 -38.844 -19.219 1 96.06 629 PHE A O 1
ATOM 4936 N N . GLU A 1 630 ? -32.406 -36.75 -19.688 1 95.25 630 GLU A N 1
ATOM 4937 C CA . GLU A 1 630 ? -33.562 -36.406 -20.5 1 95.25 630 GLU A CA 1
ATOM 4938 C C . GLU A 1 630 ? -33.375 -36.781 -21.953 1 95.25 630 GLU A C 1
ATOM 4940 O O . GLU A 1 630 ? -32.25 -37.125 -22.375 1 95.25 630 GLU A O 1
ATOM 4945 N N . PRO A 1 631 ? -34.562 -36.844 -22.672 1 93 631 PRO A N 1
ATOM 4946 C CA . PRO A 1 631 ? -34.375 -37.188 -24.094 1 93 631 PRO A CA 1
ATOM 4947 C C . PRO A 1 631 ? -33.375 -36.25 -24.781 1 93 631 PRO A C 1
ATOM 4949 O O . PRO A 1 631 ? -33.5 -35.031 -24.688 1 93 631 PRO A O 1
ATOM 4952 N N . GLY A 1 632 ? -32.438 -36.812 -25.391 1 93.06 632 GLY A N 1
ATOM 4953 C CA . GLY A 1 632 ? -31.438 -36.031 -26.109 1 93.06 632 GLY A CA 1
ATOM 4954 C C . GLY A 1 632 ? -30.234 -35.688 -25.25 1 93.06 632 GLY A C 1
ATOM 4955 O O . GLY A 1 632 ? -29.25 -35.156 -25.75 1 93.06 632 GLY A O 1
ATOM 4956 N N . GLU A 1 633 ? -30.328 -35.969 -24 1 95.31 633 GLU A N 1
ATOM 4957 C CA . GLU A 1 633 ? -29.219 -35.688 -23.094 1 95.31 633 GLU A CA 1
ATOM 4958 C C . GLU A 1 633 ? -28.172 -36.812 -23.125 1 95.31 633 GLU A C 1
ATOM 4960 O O . GLU A 1 633 ? -28.516 -37.969 -23.172 1 95.31 633 GLU A O 1
ATOM 4965 N N . HIS A 1 634 ? -26.922 -36.406 -23.266 1 94.31 634 HIS A N 1
ATOM 4966 C CA . HIS A 1 634 ? -25.844 -37.375 -23.25 1 94.31 634 HIS A CA 1
ATOM 4967 C C . HIS A 1 634 ? -24.656 -36.875 -22.453 1 94.31 634 HIS A C 1
ATOM 4969 O O . HIS A 1 634 ? -24.5 -35.688 -22.219 1 94.31 634 HIS A O 1
ATOM 4975 N N . ILE A 1 635 ? -23.844 -37.781 -22.078 1 95.25 635 ILE A N 1
ATOM 4976 C CA . ILE A 1 635 ? -22.672 -37.5 -21.25 1 95.25 635 ILE A CA 1
ATOM 4977 C C . ILE A 1 635 ? -21.578 -36.844 -22.094 1 95.25 635 ILE A C 1
ATOM 4979 O O . ILE A 1 635 ? -21.359 -37.219 -23.234 1 95.25 635 ILE A O 1
ATOM 4983 N N . VAL A 1 636 ? -20.922 -35.781 -21.562 1 95.25 636 VAL A N 1
ATOM 4984 C CA . VAL A 1 636 ? -19.828 -35.094 -22.219 1 95.25 636 VAL A CA 1
ATOM 4985 C C . VAL A 1 636 ? -18.516 -35.375 -21.469 1 95.25 636 VAL A C 1
ATOM 4987 O O . VAL A 1 636 ? -17.469 -35.531 -22.078 1 95.25 636 VAL A O 1
ATOM 4990 N N . GLY A 1 637 ? -18.562 -35.375 -20.203 1 96.69 637 GLY A N 1
ATOM 4991 C CA . GLY A 1 637 ? -17.391 -35.625 -19.391 1 96.69 637 GLY A CA 1
ATOM 4992 C C . GLY A 1 637 ? -17.641 -35.375 -17.906 1 96.69 637 GLY A C 1
ATOM 4993 O O . GLY A 1 637 ? -18.766 -35.531 -17.422 1 96.69 637 GLY A O 1
ATOM 4994 N N . PHE A 1 638 ? -16.516 -35.062 -17.188 1 97.75 638 PHE A N 1
ATOM 4995 C CA . PHE A 1 638 ? -16.594 -34.875 -15.734 1 97.75 638 PHE A CA 1
ATOM 4996 C C . PHE A 1 638 ? -15.703 -33.719 -15.289 1 97.75 638 PHE A C 1
ATOM 4998 O O . PHE A 1 638 ? -14.664 -33.469 -15.898 1 97.75 638 PHE A O 1
ATOM 5005 N N . PHE A 1 639 ? -16.156 -33.031 -14.352 1 96.62 639 PHE A N 1
ATOM 5006 C CA . PHE A 1 639 ? -15.305 -32.188 -13.539 1 96.62 639 PHE A CA 1
ATOM 5007 C C . PHE A 1 639 ? -14.836 -32.906 -12.289 1 96.62 639 PHE A C 1
ATOM 5009 O O . PHE A 1 639 ? -15.633 -33.562 -11.594 1 96.62 639 PHE A O 1
ATOM 5016 N N . VAL A 1 640 ? -13.562 -32.906 -12.016 1 96.81 640 VAL A N 1
ATOM 5017 C CA . VAL A 1 640 ? -13.07 -33.625 -10.859 1 96.81 640 VAL A CA 1
ATOM 5018 C C . VAL A 1 640 ? -12.086 -32.75 -10.078 1 96.81 640 VAL A C 1
ATOM 5020 O O . VAL A 1 640 ? -11.5 -31.828 -10.633 1 96.81 640 VAL A O 1
ATOM 5023 N N . ARG A 1 641 ? -12.023 -32.938 -8.859 1 96.25 641 ARG A N 1
ATOM 5024 C CA . ARG A 1 641 ? -10.961 -32.406 -8.008 1 96.25 641 ARG A CA 1
ATOM 5025 C C . ARG A 1 641 ? -10.047 -33.531 -7.508 1 96.25 641 ARG A C 1
ATOM 5027 O O . ARG A 1 641 ? -10.484 -34.406 -6.777 1 96.25 641 ARG A O 1
ATOM 5034 N N . ALA A 1 642 ? -8.82 -33.406 -7.934 1 95.25 642 ALA A N 1
ATOM 5035 C CA . ALA A 1 642 ? -7.91 -34.531 -7.668 1 95.25 642 ALA A CA 1
ATOM 5036 C C . ALA A 1 642 ? -6.594 -34 -7.078 1 95.25 642 ALA A C 1
ATOM 5038 O O . ALA A 1 642 ? -6.078 -32.969 -7.492 1 95.25 642 ALA A O 1
ATOM 5039 N N . GLY A 1 643 ? -6.105 -34.625 -6.07 1 92.56 643 GLY A N 1
ATOM 5040 C CA . GLY A 1 643 ? -4.789 -34.469 -5.469 1 92.56 643 GLY A CA 1
ATOM 5041 C C . GLY A 1 643 ? -4.07 -35.781 -5.262 1 92.56 643 GLY A C 1
ATOM 5042 O O . GLY A 1 643 ? -3.725 -36.469 -6.227 1 92.56 643 GLY A O 1
ATOM 5043 N N . TYR A 1 644 ? -3.975 -36.156 -3.982 1 91.88 644 TYR A N 1
ATOM 5044 C CA . TYR A 1 644 ? -3.441 -37.5 -3.68 1 91.88 644 TYR A CA 1
ATOM 5045 C C . TYR A 1 644 ? -4.449 -38.594 -4.031 1 91.88 644 TYR A C 1
ATOM 5047 O O . TYR A 1 644 ? -4.07 -39.688 -4.438 1 91.88 644 TYR A O 1
ATOM 5055 N N . TRP A 1 645 ? -5.688 -38.25 -3.93 1 95.38 645 TRP A N 1
ATOM 5056 C CA . TRP A 1 645 ? -6.828 -39.062 -4.34 1 95.38 645 TRP A CA 1
ATOM 5057 C C . TRP A 1 645 ? -7.914 -38.188 -4.973 1 95.38 645 TRP A C 1
ATOM 5059 O O . TRP A 1 645 ? -7.691 -37 -5.254 1 95.38 645 TRP A O 1
ATOM 5069 N N . LEU A 1 646 ? -8.961 -38.812 -5.309 1 96.88 646 LEU A N 1
ATOM 5070 C CA . LEU A 1 646 ? -10.07 -38.062 -5.906 1 96.88 646 LEU A CA 1
ATOM 5071 C C . LEU A 1 646 ? -10.977 -37.5 -4.824 1 96.88 646 LEU A C 1
ATOM 5073 O O . LEU A 1 646 ? -11.672 -38.219 -4.133 1 96.88 646 LEU A O 1
ATOM 5077 N N . ASP A 1 647 ? -11.016 -36.219 -4.77 1 97 647 ASP A N 1
ATOM 5078 C CA . ASP A 1 647 ? -11.75 -35.531 -3.703 1 97 647 ASP A CA 1
ATOM 5079 C C . ASP A 1 647 ? -13.211 -35.312 -4.09 1 97 647 ASP A C 1
ATOM 5081 O O . ASP A 1 647 ? -14.102 -35.406 -3.244 1 97 647 ASP A O 1
ATOM 5085 N N . ALA A 1 648 ? -13.414 -34.969 -5.293 1 97.62 648 ALA A N 1
ATOM 5086 C CA . ALA A 1 648 ? -14.766 -34.625 -5.707 1 97.62 648 ALA A CA 1
ATOM 5087 C C . ALA A 1 648 ? -14.977 -34.906 -7.191 1 97.62 648 ALA A C 1
ATOM 5089 O O . ALA A 1 648 ? -14.008 -35 -7.953 1 97.62 648 ALA A O 1
ATOM 5090 N N . ILE A 1 649 ? -16.25 -35 -7.582 1 97.81 649 ILE A N 1
ATOM 5091 C CA . ILE A 1 649 ? -16.578 -35.281 -8.977 1 97.81 649 ILE A CA 1
ATOM 5092 C C . ILE A 1 649 ? -17.953 -34.688 -9.312 1 97.81 649 ILE A C 1
ATOM 5094 O O . ILE A 1 649 ? -18.812 -34.562 -8.438 1 97.81 649 ILE A O 1
ATOM 5098 N N . GLN A 1 650 ? -18.047 -34.25 -10.469 1 97.94 650 GLN A N 1
ATOM 5099 C CA . GLN A 1 650 ? -19.266 -33.656 -11.031 1 97.94 650 GLN A CA 1
ATOM 5100 C C . GLN A 1 650 ? -19.484 -34.125 -12.469 1 97.94 650 GLN A C 1
ATOM 5102 O O . GLN A 1 650 ? -18.547 -34.156 -13.273 1 97.94 650 GLN A O 1
ATOM 5107 N N . LEU A 1 651 ? -20.75 -34.562 -12.781 1 98.06 651 LEU A N 1
ATOM 5108 C CA . LEU A 1 651 ? -21.109 -35.031 -14.125 1 98.06 651 LEU A CA 1
ATOM 5109 C C . LEU A 1 651 ? -21.375 -33.812 -15.031 1 98.06 651 LEU A C 1
ATOM 5111 O O . LEU A 1 651 ? -22.016 -32.875 -14.625 1 98.06 651 LEU A O 1
ATOM 5115 N N . ILE A 1 652 ? -20.844 -33.938 -16.219 1 97.56 652 ILE A N 1
ATOM 5116 C CA . ILE A 1 652 ? -21.109 -32.906 -17.234 1 97.56 652 ILE A CA 1
ATOM 5117 C C . ILE A 1 652 ? -21.828 -33.562 -18.422 1 97.56 652 ILE A C 1
ATOM 5119 O O . ILE A 1 652 ? -21.344 -34.5 -19.016 1 97.56 652 ILE A O 1
ATOM 5123 N N . THR A 1 653 ? -23 -33 -18.766 1 97.06 653 THR A N 1
ATOM 5124 C CA . THR A 1 653 ? -23.734 -33.406 -19.953 1 97.06 653 THR A CA 1
ATOM 5125 C C . THR A 1 653 ? -23.812 -32.281 -20.969 1 97.06 653 THR A C 1
ATOM 5127 O O . THR A 1 653 ? -23.25 -31.203 -20.734 1 97.06 653 THR A O 1
ATOM 5130 N N . ASN A 1 654 ? -24.422 -32.562 -22.156 1 94.88 654 ASN A N 1
ATOM 5131 C CA . ASN A 1 654 ? -24.594 -31.516 -23.156 1 94.88 654 ASN A CA 1
ATOM 5132 C C . ASN A 1 654 ? -25.609 -30.469 -22.703 1 94.88 654 ASN A C 1
ATOM 5134 O O . ASN A 1 654 ? -25.734 -29.406 -23.312 1 94.88 654 ASN A O 1
ATOM 5138 N N . ARG A 1 655 ? -26.25 -30.75 -21.531 1 96 655 ARG A N 1
ATOM 5139 C CA . ARG A 1 655 ? -27.328 -29.859 -21.125 1 96 655 ARG A CA 1
ATOM 5140 C C . ARG A 1 655 ? -27.031 -29.203 -19.781 1 96 655 ARG A C 1
ATOM 5142 O O . ARG A 1 655 ? -27.453 -28.078 -19.531 1 96 655 ARG A O 1
ATOM 5149 N N . ARG A 1 656 ? -26.422 -29.969 -18.953 1 96.25 656 ARG A N 1
ATOM 5150 C CA . ARG A 1 656 ? -26.281 -29.453 -17.594 1 96.25 656 ARG A CA 1
ATOM 5151 C C . ARG A 1 656 ? -25.094 -30.094 -16.891 1 96.25 656 ARG A C 1
ATOM 5153 O O . ARG A 1 656 ? -24.438 -30.969 -17.438 1 96.25 656 ARG A O 1
ATOM 5160 N N . ARG A 1 657 ? -24.75 -29.547 -15.727 1 96.56 657 ARG A N 1
ATOM 5161 C CA . ARG A 1 657 ? -23.812 -30.125 -14.781 1 96.56 657 ARG A CA 1
ATOM 5162 C C . ARG A 1 657 ? -24.516 -30.609 -13.523 1 96.56 657 ARG A C 1
ATOM 5164 O O . ARG A 1 657 ? -25.453 -29.969 -13.047 1 96.56 657 ARG A O 1
ATOM 5171 N N . SER A 1 658 ? -24.141 -31.719 -13.102 1 95.69 658 SER A N 1
ATOM 5172 C CA . SER A 1 658 ? -24.703 -32.219 -11.844 1 95.69 658 SER A CA 1
ATOM 5173 C C . SER A 1 658 ? -24.125 -31.469 -10.648 1 95.69 658 SER A C 1
ATOM 5175 O O . SER A 1 658 ? -23.266 -30.594 -10.805 1 95.69 658 SER A O 1
ATOM 5177 N N . ALA A 1 659 ? -24.562 -31.797 -9.469 1 94.62 659 ALA A N 1
ATOM 5178 C CA . ALA A 1 659 ? -23.969 -31.281 -8.242 1 94.62 659 ALA A CA 1
ATOM 5179 C C . ALA A 1 659 ? -22.547 -31.844 -8.055 1 94.62 659 ALA A C 1
ATOM 5181 O O . ALA A 1 659 ? -22.281 -32.969 -8.445 1 94.62 659 ALA A O 1
ATOM 5182 N N . LEU A 1 660 ? -21.703 -31.031 -7.539 1 96.19 660 LEU A N 1
ATOM 5183 C CA . LEU A 1 660 ? -20.375 -31.5 -7.156 1 96.19 660 LEU A CA 1
ATOM 5184 C C . LEU A 1 660 ? -20.438 -32.312 -5.871 1 96.19 660 LEU A C 1
ATOM 5186 O O . LEU A 1 660 ? -20.922 -31.828 -4.844 1 96.19 660 LEU A O 1
ATOM 5190 N N . VAL A 1 661 ? -20.078 -33.562 -5.891 1 96.94 661 VAL A N 1
ATOM 5191 C CA . VAL A 1 661 ? -20.172 -34.406 -4.723 1 96.94 661 VAL A CA 1
ATOM 5192 C C . VAL A 1 661 ? -18.766 -34.75 -4.23 1 96.94 661 VAL A C 1
ATOM 5194 O O . VAL A 1 661 ? -17.812 -34.812 -5.02 1 96.94 661 VAL A O 1
ATOM 5197 N N . GLY A 1 662 ? -18.594 -35 -2.943 1 96.25 662 GLY A N 1
ATOM 5198 C CA . GLY A 1 662 ? -17.297 -35.188 -2.309 1 96.25 662 GLY A CA 1
ATOM 5199 C C . GLY A 1 662 ? -16.812 -33.969 -1.537 1 96.25 662 GLY A C 1
ATOM 5200 O O . GLY A 1 662 ? -17.625 -33.188 -1.02 1 96.25 662 GLY A O 1
ATOM 5201 N N . LYS A 1 663 ? -15.547 -33.906 -1.352 1 92.94 663 LYS A N 1
ATOM 5202 C CA . LYS A 1 663 ? -14.961 -32.75 -0.705 1 92.94 663 LYS A CA 1
ATOM 5203 C C . LYS A 1 663 ? -14.625 -31.656 -1.727 1 92.94 663 LYS A C 1
ATOM 5205 O O . LYS A 1 663 ? -13.578 -31.703 -2.375 1 92.94 663 LYS A O 1
ATOM 5210 N N . THR A 1 664 ? -15.32 -30.594 -1.702 1 87.81 664 THR A N 1
ATOM 5211 C CA . THR A 1 664 ? -15.297 -29.609 -2.781 1 87.81 664 THR A CA 1
ATOM 5212 C C . THR A 1 664 ? -14.086 -28.688 -2.654 1 87.81 664 THR A C 1
ATOM 5214 O O . THR A 1 664 ? -13.734 -27.984 -3.602 1 87.81 664 THR A O 1
ATOM 5217 N N . GLY A 1 665 ? -13.391 -28.688 -1.595 1 82.12 665 GLY A N 1
ATOM 5218 C CA . GLY A 1 665 ? -12.242 -27.812 -1.41 1 82.12 665 GLY A CA 1
ATOM 5219 C C . GLY A 1 665 ? -10.922 -28.531 -1.569 1 82.12 665 GLY A C 1
ATOM 5220 O O . GLY A 1 665 ? -9.859 -27.906 -1.486 1 82.12 665 GLY A O 1
ATOM 5221 N N . GLY A 1 666 ? -11.047 -29.766 -1.902 1 84.56 666 GLY A N 1
ATOM 5222 C CA . GLY A 1 666 ? -9.812 -30.547 -1.972 1 84.56 666 GLY A CA 1
ATOM 5223 C C . GLY A 1 666 ? -9.25 -30.641 -3.375 1 84.56 666 GLY A C 1
ATOM 5224 O O . GLY A 1 666 ? -9.938 -30.344 -4.352 1 84.56 666 GLY A O 1
ATOM 5225 N N . GLY A 1 667 ? -7.977 -30.922 -3.432 1 88.06 667 GLY A N 1
ATOM 5226 C CA . GLY A 1 667 ? -7.305 -31.219 -4.688 1 88.06 667 GLY A CA 1
ATOM 5227 C C . GLY A 1 667 ? -7.395 -30.094 -5.699 1 88.06 667 GLY A C 1
ATOM 5228 O O . GLY A 1 667 ? -7.934 -29.031 -5.402 1 88.06 667 GLY A O 1
ATOM 5229 N N . ASP A 1 668 ? -6.867 -30.344 -6.918 1 90.62 668 ASP A N 1
ATOM 5230 C CA . ASP A 1 668 ? -6.887 -29.375 -8.016 1 90.62 668 ASP A CA 1
ATOM 5231 C C . ASP A 1 668 ? -8.07 -29.641 -8.945 1 90.62 668 ASP A C 1
ATOM 5233 O O . ASP A 1 668 ? -8.445 -30.797 -9.18 1 90.62 668 ASP A O 1
ATOM 5237 N N . PRO A 1 669 ? -8.578 -28.641 -9.492 1 93.31 669 PRO A N 1
ATOM 5238 C CA . PRO A 1 669 ? -9.711 -28.797 -10.414 1 93.31 669 PRO A CA 1
ATOM 5239 C C . PRO A 1 669 ? -9.273 -29.25 -11.805 1 93.31 669 PRO A C 1
ATOM 5241 O O . PRO A 1 669 ? -8.266 -28.766 -12.328 1 93.31 669 PRO A O 1
ATOM 5244 N N . HIS A 1 670 ? -10.055 -30.188 -12.43 1 94.81 670 HIS A N 1
ATOM 5245 C CA . HIS A 1 670 ? -9.828 -30.703 -13.773 1 94.81 670 HIS A CA 1
ATOM 5246 C C . HIS A 1 670 ? -11.148 -30.938 -14.508 1 94.81 670 HIS A C 1
ATOM 5248 O O . HIS A 1 670 ? -12.125 -31.375 -13.898 1 94.81 670 HIS A O 1
ATOM 5254 N N . GLU A 1 671 ? -11.109 -30.641 -15.711 1 94.38 671 GLU A N 1
ATOM 5255 C CA . GLU A 1 671 ? -12.203 -31.062 -16.578 1 94.38 671 GLU A CA 1
ATOM 5256 C C . GLU A 1 671 ? -11.766 -32.219 -17.469 1 94.38 671 GLU A C 1
ATOM 5258 O O . GLU A 1 671 ? -10.93 -32.062 -18.359 1 94.38 671 GLU A O 1
ATOM 5263 N N . LEU A 1 672 ? -12.344 -33.344 -17.203 1 96 672 LEU A N 1
ATOM 5264 C CA . LEU A 1 672 ? -12.055 -34.531 -17.984 1 96 672 LEU A CA 1
ATOM 5265 C C . LEU A 1 672 ? -13.062 -34.688 -19.125 1 96 672 LEU A C 1
ATOM 5267 O O . LEU A 1 672 ? -14.031 -35.469 -18.984 1 96 672 LEU A O 1
ATOM 5271 N N . ILE A 1 673 ? -12.828 -34.062 -20.125 1 95.81 673 ILE A N 1
ATOM 5272 C CA . ILE A 1 673 ? -13.633 -34.094 -21.344 1 95.81 673 ILE A CA 1
ATOM 5273 C C . ILE A 1 673 ? -12.758 -34.469 -22.531 1 95.81 673 ILE A C 1
ATOM 5275 O O . ILE A 1 673 ? -11.781 -33.781 -22.828 1 95.81 673 ILE A O 1
ATOM 5279 N N . PRO A 1 674 ? -13.062 -35.562 -23.156 1 94.62 674 PRO A N 1
ATOM 5280 C CA . PRO A 1 674 ? -12.258 -35.906 -24.328 1 94.62 674 PRO A CA 1
ATOM 5281 C C . PRO A 1 674 ? -12.156 -34.781 -25.344 1 94.62 674 PRO A C 1
ATOM 5283 O O . PRO A 1 674 ? -13.039 -33.938 -25.422 1 94.62 674 PRO A O 1
ATOM 5286 N N . PRO A 1 675 ? -11.078 -34.812 -26.141 1 94.06 675 PRO A N 1
ATOM 5287 C CA . PRO A 1 675 ? -10.914 -33.75 -27.141 1 94.06 675 PRO A CA 1
ATOM 5288 C C . PRO A 1 675 ? -11.984 -33.812 -28.234 1 94.06 675 PRO A C 1
ATOM 5290 O O . PRO A 1 675 ? -12.727 -34.781 -28.328 1 94.06 675 PRO A O 1
ATOM 5293 N N . THR A 1 676 ? -12.031 -32.688 -28.984 1 90.75 676 THR A N 1
ATOM 5294 C CA . THR A 1 676 ? -12.953 -32.625 -30.109 1 90.75 676 THR A CA 1
ATOM 5295 C C . THR A 1 676 ? -12.703 -33.781 -31.078 1 90.75 676 THR A C 1
ATOM 5297 O O . THR A 1 676 ? -11.555 -34.094 -31.406 1 90.75 676 THR A O 1
ATOM 5300 N N . GLY A 1 677 ? -13.75 -34.469 -31.469 1 91.31 677 GLY A N 1
ATOM 5301 C CA . GLY A 1 677 ? -13.633 -35.594 -32.375 1 91.31 677 GLY A CA 1
ATOM 5302 C C . GLY A 1 677 ? -13.656 -36.938 -31.672 1 91.31 677 GLY A C 1
ATOM 5303 O O . GLY A 1 677 ? -13.68 -37.969 -32.312 1 91.31 677 GLY A O 1
ATOM 5304 N N . TYR A 1 678 ? -13.734 -36.875 -30.391 1 92.62 678 TYR A N 1
ATOM 5305 C CA . TYR A 1 678 ? -13.781 -38.094 -29.594 1 92.62 678 TYR A CA 1
ATOM 5306 C C . TYR A 1 678 ? -14.969 -38.094 -28.641 1 92.62 678 TYR A C 1
ATOM 5308 O O . TYR A 1 678 ? -15.469 -37.031 -28.281 1 92.62 678 TYR A O 1
ATOM 5316 N N . ARG A 1 679 ? -15.43 -39.25 -28.328 1 93.06 679 ARG A N 1
ATOM 5317 C CA . ARG A 1 679 ? -16.531 -39.375 -27.391 1 93.06 679 ARG A CA 1
ATOM 5318 C C . ARG A 1 679 ? -16.156 -40.25 -26.203 1 93.06 679 ARG A C 1
ATOM 5320 O O . ARG A 1 679 ? -15.406 -41.219 -26.344 1 93.06 679 ARG A O 1
ATOM 5327 N N . LEU A 1 680 ? -16.703 -40 -25.094 1 94.62 680 LEU A N 1
ATOM 5328 C CA . LEU A 1 680 ? -16.469 -40.719 -23.859 1 94.62 680 LEU A CA 1
ATOM 5329 C C . LEU A 1 680 ? -17.125 -42.094 -23.906 1 94.62 680 LEU A C 1
ATOM 5331 O O . LEU A 1 680 ? -18.312 -42.188 -24.266 1 94.62 680 LEU A O 1
ATOM 5335 N N . VAL A 1 681 ? -16.375 -43.156 -23.516 1 94.19 681 VAL A N 1
ATOM 5336 C CA . VAL A 1 681 ? -16.953 -44.5 -23.578 1 94.19 681 VAL A CA 1
ATOM 5337 C C . VAL A 1 681 ? -16.625 -45.281 -22.312 1 94.19 681 VAL A C 1
ATOM 5339 O O . VAL A 1 681 ? -16.969 -46.469 -22.188 1 94.19 681 VAL A O 1
ATOM 5342 N N . GLY A 1 682 ? -15.984 -44.625 -21.422 1 94.69 682 GLY A N 1
ATOM 5343 C CA . GLY A 1 682 ? -15.68 -45.281 -20.172 1 94.69 682 GLY A CA 1
ATOM 5344 C C . GLY A 1 682 ? -14.75 -44.5 -19.281 1 94.69 682 GLY A C 1
ATOM 5345 O O . GLY A 1 682 ? -14.516 -43.312 -19.516 1 94.69 682 GLY A O 1
ATOM 5346 N N . MET A 1 683 ? -14.312 -45.188 -18.188 1 96 683 MET A N 1
ATOM 5347 C CA . MET A 1 683 ? -13.375 -44.594 -17.219 1 96 683 MET A CA 1
ATOM 5348 C C . MET A 1 683 ? -12.336 -45.625 -16.781 1 96 683 MET A C 1
ATOM 5350 O O . MET A 1 683 ? -12.578 -46.844 -16.891 1 96 683 MET A O 1
ATOM 5354 N N . HIS A 1 684 ? -11.258 -45.156 -16.422 1 94.94 684 HIS A N 1
ATOM 5355 C CA . HIS A 1 684 ? -10.219 -46 -15.867 1 94.94 684 HIS A CA 1
ATOM 5356 C C . HIS A 1 684 ? -9.539 -45.344 -14.664 1 94.94 684 HIS A C 1
ATOM 5358 O O . HIS A 1 684 ? -9.633 -44.125 -14.492 1 94.94 684 HIS A O 1
ATOM 5364 N N . GLY A 1 685 ? -8.922 -46.188 -13.82 1 96.38 685 GLY A N 1
ATOM 5365 C CA . GLY A 1 685 ? -8.242 -45.625 -12.664 1 96.38 685 GLY A CA 1
ATOM 5366 C C . GLY A 1 685 ? -7.836 -46.656 -11.641 1 96.38 685 GLY A C 1
ATOM 5367 O O . GLY A 1 685 ? -7.672 -47.844 -11.984 1 96.38 685 GLY A O 1
ATOM 5368 N N . HIS A 1 686 ? -7.578 -46.156 -10.445 1 97.31 686 HIS A N 1
ATOM 5369 C CA . HIS A 1 686 ? -7.141 -47 -9.359 1 97.31 686 HIS A CA 1
ATOM 5370 C C . HIS A 1 686 ? -7.91 -46.719 -8.078 1 97.31 686 HIS A C 1
ATOM 5372 O O . HIS A 1 686 ? -8.359 -45.594 -7.863 1 97.31 686 HIS A O 1
ATOM 5378 N N . MET A 1 687 ? -8.078 -47.75 -7.273 1 96.56 687 MET A N 1
ATOM 5379 C CA . MET A 1 687 ? -8.828 -47.562 -6.035 1 96.56 687 MET A CA 1
ATOM 5380 C C . MET A 1 687 ? -8.312 -48.469 -4.938 1 96.56 687 MET A C 1
ATOM 5382 O O . MET A 1 687 ? -7.773 -49.562 -5.219 1 96.56 687 MET A O 1
ATOM 5386 N N . VAL A 1 688 ? -8.484 -48.125 -3.727 1 96 688 VAL A N 1
ATOM 5387 C CA . VAL A 1 688 ? -8.391 -48.969 -2.523 1 96 688 VAL A CA 1
ATOM 5388 C C . VAL A 1 688 ? -9.742 -49 -1.815 1 96 688 VAL A C 1
ATOM 5390 O O . VAL A 1 688 ? -10.688 -49.625 -2.309 1 96 688 VAL A O 1
ATOM 5393 N N . ASN A 1 689 ? -9.852 -48.094 -0.802 1 94.44 689 ASN A N 1
ATOM 5394 C CA . ASN A 1 689 ? -11.156 -47.969 -0.165 1 94.44 689 ASN A CA 1
ATOM 5395 C C . ASN A 1 689 ? -12.016 -46.906 -0.857 1 94.44 689 ASN A C 1
ATOM 5397 O O . ASN A 1 689 ? -13.234 -46.875 -0.698 1 94.44 689 ASN A O 1
ATOM 5401 N N . TRP A 1 690 ? -11.359 -46.094 -1.568 1 96.56 690 TRP A N 1
ATOM 5402 C CA . TRP A 1 690 ? -11.953 -45.094 -2.445 1 96.56 690 TRP A CA 1
ATOM 5403 C C . TRP A 1 690 ? -11.062 -44.844 -3.658 1 96.56 690 TRP A C 1
ATOM 5405 O O . TRP A 1 690 ? -9.992 -45.438 -3.789 1 96.56 690 TRP A O 1
ATOM 5415 N N . LEU A 1 691 ? -11.453 -44 -4.543 1 97.38 691 LEU A N 1
ATOM 5416 C CA . LEU A 1 691 ? -10.711 -43.781 -5.785 1 97.38 691 LEU A CA 1
ATOM 5417 C C . LEU A 1 691 ? -9.469 -42.938 -5.551 1 97.38 691 LEU A C 1
ATOM 5419 O O . LEU A 1 691 ? -9.547 -41.875 -4.969 1 97.38 691 LEU A O 1
ATOM 5423 N N . TYR A 1 692 ? -8.312 -43.375 -6.066 1 97.12 692 TYR A N 1
ATOM 5424 C CA . TYR A 1 692 ? -7.047 -42.656 -6 1 97.12 692 TYR A CA 1
ATOM 5425 C C . TYR A 1 692 ? -6.68 -42.062 -7.359 1 97.12 692 TYR A C 1
ATOM 5427 O O . TYR A 1 692 ? -5.93 -41.094 -7.438 1 97.12 692 TYR A O 1
ATOM 5435 N N . GLY A 1 693 ? -7.168 -42.781 -8.328 1 96.5 693 GLY A N 1
ATOM 5436 C CA . GLY A 1 693 ? -6.895 -42.312 -9.68 1 96.5 693 GLY A CA 1
ATOM 5437 C C . GLY A 1 693 ? -8.109 -42.344 -10.586 1 96.5 693 GLY A C 1
ATOM 5438 O O . GLY A 1 693 ? -8.977 -43.219 -10.43 1 96.5 693 GLY A O 1
ATOM 5439 N N . ILE A 1 694 ? -8.07 -41.438 -11.586 1 96.62 694 ILE A N 1
ATOM 5440 C CA . ILE A 1 694 ? -9.195 -41.406 -12.516 1 96.62 694 ILE A CA 1
ATOM 5441 C C . ILE A 1 694 ? -8.727 -40.906 -13.883 1 96.62 694 ILE A C 1
ATOM 5443 O O . ILE A 1 694 ? -7.859 -40.031 -13.969 1 96.62 694 ILE A O 1
ATOM 5447 N N . GLY A 1 695 ? -9.156 -41.5 -14.883 1 95.69 695 GLY A N 1
ATOM 5448 C CA . GLY A 1 695 ? -9.062 -41.062 -16.281 1 95.69 695 GLY A CA 1
ATOM 5449 C C . GLY A 1 695 ? -10.281 -41.469 -17.094 1 95.69 695 GLY A C 1
ATOM 5450 O O . GLY A 1 695 ? -11.156 -42.188 -16.609 1 95.69 695 GLY A O 1
ATOM 5451 N N . VAL A 1 696 ? -10.352 -41 -18.297 1 95.75 696 VAL A N 1
ATOM 5452 C CA . VAL A 1 696 ? -11.484 -41.312 -19.156 1 95.75 696 VAL A CA 1
ATOM 5453 C C . VAL A 1 696 ? -11.016 -42.188 -20.312 1 95.75 696 VAL A C 1
ATOM 5455 O O . VAL A 1 696 ? -9.844 -42.156 -20.703 1 95.75 696 VAL A O 1
ATOM 5458 N N . VAL A 1 697 ? -11.93 -42.969 -20.75 1 94.88 697 VAL A N 1
ATOM 5459 C CA . VAL A 1 697 ? -11.75 -43.781 -21.953 1 94.88 697 VAL A CA 1
ATOM 5460 C C . VAL A 1 697 ? -12.586 -43.219 -23.094 1 94.88 697 VAL A C 1
ATOM 5462 O O . VAL A 1 697 ? -13.766 -42.906 -22.906 1 94.88 697 VAL A O 1
ATOM 5465 N N . TYR A 1 698 ? -11.992 -43.062 -24.234 1 94.31 698 TYR A N 1
ATOM 5466 C CA . TYR A 1 698 ? -12.695 -42.406 -25.328 1 94.31 698 TYR A CA 1
ATOM 5467 C C . TYR A 1 698 ? -12.328 -43.031 -26.672 1 94.31 698 TYR A C 1
ATOM 5469 O O . TYR A 1 698 ? -11.32 -43.719 -26.781 1 94.31 698 TYR A O 1
ATOM 5477 N N . GLU A 1 699 ? -13.227 -42.812 -27.625 1 92.5 699 GLU A N 1
ATOM 5478 C CA . GLU A 1 699 ? -13.055 -43.312 -28.984 1 92.5 699 GLU A CA 1
ATOM 5479 C C . GLU A 1 699 ? -13.375 -42.25 -30.016 1 92.5 699 GLU A C 1
ATOM 5481 O O . GLU A 1 699 ? -14.125 -41.312 -29.734 1 92.5 699 GLU A O 1
ATOM 5486 N N . ALA A 1 700 ? -12.75 -42.406 -31.188 1 90.19 700 ALA A N 1
ATOM 5487 C CA . ALA A 1 700 ? -13.023 -41.469 -32.281 1 90.19 700 ALA A CA 1
ATOM 5488 C C . ALA A 1 700 ? -14.484 -41.531 -32.719 1 90.19 700 ALA A C 1
ATOM 5490 O O . ALA A 1 700 ? -15.055 -42.625 -32.781 1 90.19 700 ALA A O 1
ATOM 5491 N N . ILE A 1 701 ? -15.039 -40.312 -32.875 1 86.06 701 ILE A N 1
ATOM 5492 C CA . ILE A 1 701 ? -16.406 -40.25 -33.375 1 86.06 701 ILE A CA 1
ATOM 5493 C C . ILE A 1 701 ? -16.422 -40.625 -34.844 1 86.06 701 ILE A C 1
ATOM 5495 O O . ILE A 1 701 ? -15.656 -40.062 -35.625 1 86.06 701 ILE A O 1
ATOM 5499 N N . GLN A 1 702 ? -16.844 -41.875 -35.344 1 67.25 702 GLN A N 1
ATOM 5500 C CA . GLN A 1 702 ? -16.984 -42.219 -36.75 1 67.25 702 GLN A CA 1
ATOM 5501 C C . GLN A 1 702 ? -18.062 -41.375 -37.438 1 67.25 702 GLN A C 1
ATOM 5503 O O . GLN A 1 702 ? -19.047 -41 -36.812 1 67.25 702 GLN A O 1
ATOM 5508 N N . MET B 1 1 ? 23.047 25.031 43.25 1 15.29 1 MET B N 1
ATOM 5509 C CA . MET B 1 1 ? 21.812 25.797 43.312 1 15.29 1 MET B CA 1
ATOM 5510 C C . MET B 1 1 ? 20.953 25.531 42.094 1 15.29 1 MET B C 1
ATOM 5512 O O . MET B 1 1 ? 21.453 25.547 40.969 1 15.29 1 MET B O 1
ATOM 5516 N N . LYS B 1 2 ? 19.641 24.984 42.281 1 16.86 2 LYS B N 1
ATOM 5517 C CA . LYS B 1 2 ? 18.5 24.062 42.25 1 16.86 2 LYS B CA 1
ATOM 5518 C C . LYS B 1 2 ? 17.391 24.625 41.344 1 16.86 2 LYS B C 1
ATOM 5520 O O . LYS B 1 2 ? 16.312 24.047 41.281 1 16.86 2 LYS B O 1
ATOM 5525 N N . GLY B 1 3 ? 17.516 25.828 40.75 1 16.88 3 GLY B N 1
ATOM 5526 C CA . GLY B 1 3 ? 16.422 26.75 40.531 1 16.88 3 GLY B CA 1
ATOM 5527 C C . GLY B 1 3 ? 15.562 26.375 39.344 1 16.88 3 GLY B C 1
ATOM 5528 O O . GLY B 1 3 ? 16.078 26.219 38.219 1 16.88 3 GLY B O 1
ATOM 5529 N N . LEU B 1 4 ? 14.359 25.641 39.5 1 17.3 4 LEU B N 1
ATOM 5530 C CA . LEU B 1 4 ? 13.336 24.734 39 1 17.3 4 LEU B CA 1
ATOM 5531 C C . LEU B 1 4 ? 12.328 25.484 38.125 1 17.3 4 LEU B C 1
ATOM 5533 O O . LEU B 1 4 ? 11.219 25 37.906 1 17.3 4 LEU B O 1
ATOM 5537 N N . PHE B 1 5 ? 12.695 26.656 37.531 1 19.11 5 PHE B N 1
ATOM 5538 C CA . PHE B 1 5 ? 11.664 27.578 37.062 1 19.11 5 PHE B CA 1
ATOM 5539 C C . PHE B 1 5 ? 10.82 26.922 35.969 1 19.11 5 PHE B C 1
ATOM 5541 O O . PHE B 1 5 ? 11.258 25.969 35.344 1 19.11 5 PHE B O 1
ATOM 5548 N N . GLY B 1 6 ? 9.523 27.484 35.688 1 18.59 6 GLY B N 1
ATOM 5549 C CA . GLY B 1 6 ? 8.086 27.453 35.469 1 18.59 6 GLY B CA 1
ATOM 5550 C C . GLY B 1 6 ? 7.688 27.438 34 1 18.59 6 GLY B C 1
ATOM 5551 O O . GLY B 1 6 ? 7.816 28.453 33.312 1 18.59 6 GLY B O 1
ATOM 5552 N N . ARG B 1 7 ? 7.953 26.391 33.188 1 18.41 7 ARG B N 1
ATOM 5553 C CA . ARG B 1 7 ? 7.684 26.25 31.75 1 18.41 7 ARG B CA 1
ATOM 5554 C C . ARG B 1 7 ? 6.203 26.453 31.453 1 18.41 7 ARG B C 1
ATOM 5556 O O . ARG B 1 7 ? 5.348 25.781 32.031 1 18.41 7 ARG B O 1
ATOM 5563 N N . LYS B 1 8 ? 5.797 27.672 30.984 1 20.28 8 LYS B N 1
ATOM 5564 C CA . LYS B 1 8 ? 4.465 28.141 30.609 1 20.28 8 LYS B CA 1
ATOM 5565 C C . LYS B 1 8 ? 3.834 27.234 29.562 1 20.28 8 LYS B C 1
ATOM 5567 O O . LYS B 1 8 ? 4.402 27.047 28.484 1 20.28 8 LYS B O 1
ATOM 5572 N N . LYS B 1 9 ? 2.873 26.297 29.906 1 22.05 9 LYS B N 1
ATOM 5573 C CA . LYS B 1 9 ? 1.997 25.25 29.422 1 22.05 9 LYS B CA 1
ATOM 5574 C C . LYS B 1 9 ? 0.993 25.781 28.406 1 22.05 9 LYS B C 1
ATOM 5576 O O . LYS B 1 9 ? 0.028 25.094 28.062 1 22.05 9 LYS B O 1
ATOM 5581 N N . ASN B 1 10 ? 1.203 26.844 27.688 1 19.75 10 ASN B N 1
ATOM 5582 C CA . ASN B 1 10 ? -0.037 27.344 27.094 1 19.75 10 ASN B CA 1
ATOM 5583 C C . ASN B 1 10 ? -0.567 26.391 26.031 1 19.75 10 ASN B C 1
ATOM 5585 O O . ASN B 1 10 ? -0.49 26.688 24.828 1 19.75 10 ASN B O 1
ATOM 5589 N N . ASP B 1 11 ? -0.353 25.156 26 1 21.09 11 ASP B N 1
ATOM 5590 C CA . ASP B 1 11 ? -0.789 24.203 24.984 1 21.09 11 ASP B CA 1
ATOM 5591 C C . ASP B 1 11 ? -2.312 24.188 24.875 1 21.09 11 ASP B C 1
ATOM 5593 O O . ASP B 1 11 ? -3.012 23.969 25.859 1 21.09 11 ASP B O 1
ATOM 5597 N N . ARG B 1 12 ? -2.936 25.031 23.984 1 20.52 12 ARG B N 1
ATOM 5598 C CA . ARG B 1 12 ? -4.359 25.188 23.703 1 20.52 12 ARG B CA 1
ATOM 5599 C C . ARG B 1 12 ? -5.02 23.828 23.469 1 20.52 12 ARG B C 1
ATOM 5601 O O . ARG B 1 12 ? -4.727 23.156 22.469 1 20.52 12 ARG B O 1
ATOM 5608 N N . GLU B 1 13 ? -5.383 22.969 24.469 1 23.2 13 GLU B N 1
ATOM 5609 C CA . GLU B 1 13 ? -6.145 21.734 24.641 1 23.2 13 GLU B CA 1
ATOM 5610 C C . GLU B 1 13 ? -7.574 21.891 24.125 1 23.2 13 GLU B C 1
ATOM 5612 O O . GLU B 1 13 ? -8.336 22.703 24.641 1 23.2 13 GLU B O 1
ATOM 5617 N N . TYR B 1 14 ? -7.84 22.047 22.844 1 22.02 14 TYR B N 1
ATOM 5618 C CA . TYR B 1 14 ? -9.25 22.172 22.484 1 22.02 14 TYR B CA 1
ATOM 5619 C C . TYR B 1 14 ? -10.008 20.891 22.797 1 22.02 14 TYR B C 1
ATOM 5621 O O . TYR B 1 14 ? -9.797 19.859 22.156 1 22.02 14 TYR B O 1
ATOM 5629 N N . TYR B 1 15 ? -10.227 20.484 24.062 1 24.28 15 TYR B N 1
ATOM 5630 C CA . TYR B 1 15 ? -11.031 19.328 24.422 1 24.28 15 TYR B CA 1
ATOM 5631 C C . TYR B 1 15 ? -12.508 19.578 24.188 1 24.28 15 TYR B C 1
ATOM 5633 O O . TYR B 1 15 ? -13.109 20.438 24.859 1 24.28 15 TYR B O 1
ATOM 5641 N N . GLY B 1 16 ? -13.109 19.812 23.031 1 23.09 16 GLY B N 1
ATOM 5642 C CA . GLY B 1 16 ? -14.523 20.156 23.016 1 23.09 16 GLY B CA 1
ATOM 5643 C C . GLY B 1 16 ? -15.414 18.984 23.422 1 23.09 16 GLY B C 1
ATOM 5644 O O . GLY B 1 16 ? -15.391 17.938 22.797 1 23.09 16 GLY B O 1
ATOM 5645 N N . SER B 1 17 ? -15.648 18.734 24.703 1 23.5 17 SER B N 1
ATOM 5646 C CA . SER B 1 17 ? -16.5 17.688 25.281 1 23.5 17 SER B CA 1
ATOM 5647 C C . SER B 1 17 ? -17.969 17.984 25.031 1 23.5 17 SER B C 1
ATOM 5649 O O . SER B 1 17 ? -18.438 19.109 25.234 1 23.5 17 SER B O 1
ATOM 5651 N N . ASP B 1 18 ? -18.734 17.422 24.156 1 22.64 18 ASP B N 1
ATOM 5652 C CA . ASP B 1 18 ? -20.172 17.578 24 1 22.64 18 ASP B CA 1
ATOM 5653 C C . ASP B 1 18 ? -20.922 17.031 25.219 1 22.64 18 ASP B C 1
ATOM 5655 O O . ASP B 1 18 ? -20.766 15.867 25.578 1 22.64 18 ASP B O 1
ATOM 5659 N N . HIS B 1 19 ? -21.219 17.734 26.328 1 19.97 19 HIS B N 1
ATOM 5660 C CA . HIS B 1 19 ? -21.969 17.312 27.516 1 19.97 19 HIS B CA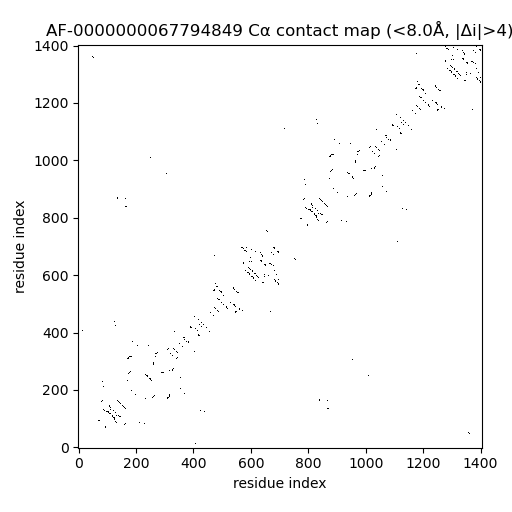 1
ATOM 5661 C C . HIS B 1 19 ? -23.438 17.062 27.188 1 19.97 19 HIS B C 1
ATOM 5663 O O . HIS B 1 19 ? -24.156 17.969 26.781 1 19.97 19 HIS B O 1
ATOM 5669 N N . ALA B 1 20 ? -23.891 15.969 26.641 1 19.27 20 ALA B N 1
ATOM 5670 C CA . ALA B 1 20 ? -25.312 15.656 26.5 1 19.27 20 ALA B CA 1
ATOM 5671 C C . ALA B 1 20 ? -26 15.555 27.859 1 19.27 20 ALA B C 1
ATOM 5673 O O . ALA B 1 20 ? -25.453 14.953 28.781 1 19.27 20 ALA B O 1
ATOM 5674 N N . SER B 1 21 ? -27.016 16.328 28.297 1 17.62 21 SER B N 1
ATOM 5675 C CA . SER B 1 21 ? -27.859 16.438 29.484 1 17.62 21 SER B CA 1
ATOM 5676 C C . SER B 1 21 ? -28.781 15.242 29.609 1 17.62 21 SER B C 1
ATOM 5678 O O . SER B 1 21 ? -29.609 14.992 28.734 1 17.62 21 SER B O 1
ATOM 5680 N N . TYR B 1 22 ? -28.438 14.125 30.219 1 17.52 22 TYR B N 1
ATOM 5681 C CA . TYR B 1 22 ? -29.141 12.875 30.484 1 17.52 22 TYR B CA 1
ATOM 5682 C C . TYR B 1 22 ? -30.328 13.102 31.406 1 17.52 22 TYR B C 1
ATOM 5684 O O . TYR B 1 22 ? -30.172 13.633 32.5 1 17.52 22 TYR B O 1
ATOM 5692 N N . ALA B 1 23 ? -31.531 13.398 30.828 1 17.25 23 ALA B N 1
ATOM 5693 C CA . ALA B 1 23 ? -32.719 13.453 31.672 1 17.25 23 ALA B CA 1
ATOM 5694 C C . ALA B 1 23 ? -33 12.102 32.312 1 17.25 23 ALA B C 1
ATOM 5696 O O . ALA B 1 23 ? -33 11.062 31.656 1 17.25 23 ALA B O 1
ATOM 5697 N N . GLY B 1 24 ? -33.094 11.844 33.688 1 15.63 24 GLY B N 1
ATOM 5698 C CA . GLY B 1 24 ? -32.969 10.75 34.625 1 15.63 24 GLY B CA 1
ATOM 5699 C C . GLY B 1 24 ? -34.156 9.836 34.656 1 15.63 24 GLY B C 1
ATOM 5700 O O . GLY B 1 24 ? -34.031 8.609 34.562 1 15.63 24 GLY B O 1
ATOM 5701 N N . GLY B 1 25 ? -35.469 10.172 35 1 15.09 25 GLY B N 1
ATOM 5702 C CA . GLY B 1 25 ? -35.812 9.5 36.219 1 15.09 25 GLY B CA 1
ATOM 5703 C C . GLY B 1 25 ? -36.375 8.094 36.031 1 15.09 25 GLY B C 1
ATOM 5704 O O . GLY B 1 25 ? -35.656 7.113 36.281 1 15.09 25 GLY B O 1
ATOM 5705 N N . SER B 1 26 ? -37.812 7.785 35.906 1 15.59 26 SER B N 1
ATOM 5706 C CA . SER B 1 26 ? -38.469 7.164 37.031 1 15.59 26 SER B CA 1
ATOM 5707 C C . SER B 1 26 ? -38.75 5.68 36.781 1 15.59 26 SER B C 1
ATOM 5709 O O . SER B 1 26 ? -38.75 4.879 37.688 1 15.59 26 SER B O 1
ATOM 5711 N N . GLN B 1 27 ? -39.062 5.211 35.531 1 16.19 27 GLN B N 1
ATOM 5712 C CA . GLN B 1 27 ? -40.188 4.324 35.656 1 16.19 27 GLN B CA 1
ATOM 5713 C C . GLN B 1 27 ? -39.781 2.945 36.188 1 16.19 27 GLN B C 1
ATOM 5715 O O . GLN B 1 27 ? -38.781 2.381 35.688 1 16.19 27 GLN B O 1
ATOM 5720 N N . THR B 1 28 ? -40.438 2.42 37.25 1 15.64 28 THR B N 1
ATOM 5721 C CA . THR B 1 28 ? -40.156 1.35 38.219 1 15.64 28 THR B CA 1
ATOM 5722 C C . THR B 1 28 ? -40.438 -0.016 37.594 1 15.64 28 THR B C 1
ATOM 5724 O O . THR B 1 28 ? -39.656 -0.959 37.781 1 15.64 28 THR B O 1
ATOM 5727 N N . THR B 1 29 ? -41.5 -0.258 36.812 1 16.75 29 THR B N 1
ATOM 5728 C CA . THR B 1 29 ? -42.219 -1.363 37.406 1 16.75 29 THR B CA 1
ATOM 5729 C C . THR B 1 29 ? -41.594 -2.701 37.031 1 16.75 29 THR B C 1
ATOM 5731 O O . THR B 1 29 ? -41.062 -2.867 35.938 1 16.75 29 THR B O 1
ATOM 5734 N N . PRO B 1 30 ? -41.656 -3.727 37.969 1 15.78 30 PRO B N 1
ATOM 5735 C CA . PRO B 1 30 ? -40.812 -4.891 38.281 1 15.78 30 PRO B CA 1
ATOM 5736 C C . PRO B 1 30 ? -41.156 -6.109 37.406 1 15.78 30 PRO B C 1
ATOM 5738 O O . PRO B 1 30 ? -40.281 -6.953 37.156 1 15.78 30 PRO B O 1
ATOM 5741 N N . GLU B 1 31 ? -42.281 -6.203 36.688 1 16.12 31 GLU B N 1
ATOM 5742 C CA . GLU B 1 31 ? -42.906 -7.465 37.062 1 16.12 31 GLU B CA 1
ATOM 5743 C C . GLU B 1 31 ? -42.188 -8.656 36.438 1 16.12 31 GLU B C 1
ATOM 5745 O O . GLU B 1 31 ? -41.656 -8.562 35.312 1 16.12 31 GLU B O 1
ATOM 5750 N N . ASN B 1 32 ? -42.062 -9.781 37.188 1 15.23 32 ASN B N 1
ATOM 5751 C CA . ASN B 1 32 ? -41.188 -10.922 37.375 1 15.23 32 ASN B CA 1
ATOM 5752 C C . ASN B 1 32 ? -41.469 -12.039 36.375 1 15.23 32 ASN B C 1
ATOM 5754 O O . ASN B 1 32 ? -40.594 -12.891 36.125 1 15.23 32 ASN B O 1
ATOM 5758 N N . HIS B 1 33 ? -42.656 -12.156 35.75 1 16.36 33 HIS B N 1
ATOM 5759 C CA . HIS B 1 33 ? -43.062 -13.539 35.938 1 16.36 33 HIS B CA 1
ATOM 5760 C C . HIS B 1 33 ? -42.281 -14.477 35.031 1 16.36 33 HIS B C 1
ATOM 5762 O O . HIS B 1 33 ? -41.875 -14.086 33.938 1 16.36 33 HIS B O 1
ATOM 5768 N N . GLY B 1 34 ? -41.938 -15.727 35.531 1 15.54 34 GLY B N 1
ATOM 5769 C CA . GLY B 1 34 ? -40.906 -16.75 35.406 1 15.54 34 GLY B CA 1
ATOM 5770 C C . GLY B 1 34 ? -41.156 -17.734 34.281 1 15.54 34 GLY B C 1
ATOM 5771 O O . GLY B 1 34 ? -40.25 -18.406 33.812 1 15.54 34 GLY B O 1
ATOM 5772 N N . PRO B 1 35 ? -42.438 -17.953 33.719 1 15.97 35 PRO B N 1
ATOM 5773 C CA . PRO B 1 35 ? -42.531 -19.406 33.812 1 15.97 35 PRO B CA 1
ATOM 5774 C C . PRO B 1 35 ? -41.625 -20.125 32.844 1 15.97 35 PRO B C 1
ATOM 5776 O O . PRO B 1 35 ? -41.062 -19.516 31.938 1 15.97 35 PRO B O 1
ATOM 5779 N N . THR B 1 36 ? -42.125 -21.422 32.469 1 16.19 36 THR B N 1
ATOM 5780 C CA . THR B 1 36 ? -41.688 -22.812 32.531 1 16.19 36 THR B CA 1
ATOM 5781 C C . THR B 1 36 ? -41.094 -23.234 31.188 1 16.19 36 THR B C 1
ATOM 5783 O O . THR B 1 36 ? -41.375 -22.641 30.141 1 16.19 36 THR B O 1
ATOM 5786 N N . PRO B 1 37 ? -40.562 -24.469 31.062 1 16.44 37 PRO B N 1
ATOM 5787 C CA . PRO B 1 37 ? -39.375 -25.141 30.484 1 16.44 37 PRO B CA 1
ATOM 5788 C C . PRO B 1 37 ? -39.656 -25.719 29.094 1 16.44 37 PRO B C 1
ATOM 5790 O O . PRO B 1 37 ? -38.75 -25.891 28.297 1 16.44 37 PRO B O 1
ATOM 5793 N N . GLY B 1 38 ? -40.906 -25.766 28.562 1 17 38 GLY B N 1
ATOM 5794 C CA . GLY B 1 38 ? -41.031 -27.141 28.094 1 17 38 GLY B CA 1
ATOM 5795 C C . GLY B 1 38 ? -40.156 -27.453 26.906 1 17 38 GLY B C 1
ATOM 5796 O O . GLY B 1 38 ? -39.625 -26.562 26.25 1 17 38 GLY B O 1
ATOM 5797 N N . PRO B 1 39 ? -40.219 -28.781 26.516 1 16.67 39 PRO B N 1
ATOM 5798 C CA . PRO B 1 39 ? -39.188 -29.688 26 1 16.67 39 PRO B CA 1
ATOM 5799 C C . PRO B 1 39 ? -38.812 -29.391 24.547 1 16.67 39 PRO B C 1
ATOM 5801 O O . PRO B 1 39 ? -39.531 -28.656 23.859 1 16.67 39 PRO B O 1
ATOM 5804 N N . PRO B 1 40 ? -38.156 -30.359 23.953 1 17.41 40 PRO B N 1
ATOM 5805 C CA . PRO B 1 40 ? -36.938 -30.5 23.109 1 17.41 40 PRO B CA 1
ATOM 5806 C C . PRO B 1 40 ? -37.281 -30.625 21.625 1 17.41 40 PRO B C 1
ATOM 5808 O O . PRO B 1 40 ? -36.375 -30.547 20.781 1 17.41 40 PRO B O 1
ATOM 5811 N N . PRO B 1 41 ? -38.594 -30.438 21.203 1 18.3 41 PRO B N 1
ATOM 5812 C CA . PRO B 1 41 ? -38.812 -31.5 20.203 1 18.3 41 PRO B CA 1
ATOM 5813 C C . PRO B 1 41 ? -37.906 -31.328 18.969 1 18.3 41 PRO B C 1
ATOM 5815 O O . PRO B 1 41 ? -37.438 -30.234 18.703 1 18.3 41 PRO B O 1
ATOM 5818 N N . GLY B 1 42 ? -37.625 -32.5 18.312 1 17.75 42 GLY B N 1
ATOM 5819 C CA . GLY B 1 42 ? -36.656 -33.062 17.422 1 17.75 42 GLY B CA 1
ATOM 5820 C C . GLY B 1 42 ? -36.719 -32.5 16.016 1 17.75 42 GLY B C 1
ATOM 5821 O O . GLY B 1 42 ? -37.688 -31.844 15.648 1 17.75 42 GLY B O 1
ATOM 5822 N N . PRO B 1 43 ? -35.625 -32.625 15.312 1 18.33 43 PRO B N 1
ATOM 5823 C CA . PRO B 1 43 ? -35.062 -31.891 14.172 1 18.33 43 PRO B CA 1
ATOM 5824 C C . PRO B 1 43 ? -35.781 -32.219 12.859 1 18.33 43 PRO B C 1
ATOM 5826 O O . PRO B 1 43 ? -35.844 -33.375 12.445 1 18.33 43 PRO B O 1
ATOM 5829 N N . PRO B 1 44 ? -37.062 -31.719 12.68 1 18.06 44 PRO B N 1
ATOM 5830 C CA . PRO B 1 44 ? -37.562 -32.438 11.5 1 18.06 44 PRO B CA 1
ATOM 5831 C C . PRO B 1 44 ? -36.625 -32.312 10.297 1 18.06 44 PRO B C 1
ATOM 5833 O O . PRO B 1 44 ? -35.844 -31.359 10.219 1 18.06 44 PRO B O 1
ATOM 5836 N N . PRO B 1 45 ? -36.625 -33.344 9.469 1 18.27 45 PRO B N 1
ATOM 5837 C CA . PRO B 1 45 ? -35.75 -33.781 8.367 1 18.27 45 PRO B CA 1
ATOM 5838 C C . PRO B 1 45 ? -35.781 -32.812 7.18 1 18.27 45 PRO B C 1
ATOM 5840 O O . PRO B 1 45 ? -36.812 -32.156 6.949 1 18.27 45 PRO B O 1
ATOM 5843 N N . ALA B 1 46 ? -34.688 -32.312 6.812 1 16.95 46 ALA B N 1
ATOM 5844 C CA . ALA B 1 46 ? -34.312 -31.328 5.809 1 16.95 46 ALA B CA 1
ATOM 5845 C C . ALA B 1 46 ? -34.812 -31.734 4.426 1 16.95 46 ALA B C 1
ATOM 5847 O O . ALA B 1 46 ? -34.562 -32.844 3.977 1 16.95 46 ALA B O 1
ATOM 5848 N N . SER B 1 47 ? -35.969 -31.156 4.094 1 16.77 47 SER B N 1
ATOM 5849 C CA . SER B 1 47 ? -36.562 -31.344 2.771 1 16.77 47 SER B CA 1
ATOM 5850 C C . SER B 1 47 ? -35.562 -31.078 1.667 1 16.77 47 SER B C 1
ATOM 5852 O O . SER B 1 47 ? -34.625 -30.266 1.84 1 16.77 47 SER B O 1
ATOM 5854 N N . GLN B 1 48 ? -35.531 -31.875 0.565 1 17.91 48 GLN B N 1
ATOM 5855 C CA . GLN B 1 48 ? -34.812 -32.281 -0.63 1 17.91 48 GLN B CA 1
ATOM 5856 C C . GLN B 1 48 ? -34.781 -31.188 -1.688 1 17.91 48 GLN B C 1
ATOM 5858 O O . GLN B 1 48 ? -35.688 -31.141 -2.537 1 17.91 48 GLN B O 1
ATOM 5863 N N . GLN B 1 49 ? -34.375 -29.891 -1.332 1 17.38 49 GLN B N 1
ATOM 5864 C CA . GLN B 1 49 ? -34.656 -28.906 -2.369 1 17.38 49 GLN B CA 1
ATOM 5865 C C . GLN B 1 49 ? -33.906 -29.25 -3.658 1 17.38 49 GLN B C 1
ATOM 5867 O O . GLN B 1 49 ? -32.75 -29.609 -3.627 1 17.38 49 GLN B O 1
ATOM 5872 N N . GLN B 1 50 ? -34.688 -29.406 -4.727 1 17.78 50 GLN B N 1
ATOM 5873 C CA . GLN B 1 50 ? -34.438 -29.672 -6.141 1 17.78 50 GLN B CA 1
ATOM 5874 C C . GLN B 1 50 ? -33.562 -28.562 -6.766 1 17.78 50 GLN B C 1
ATOM 5876 O O . GLN B 1 50 ? -33.812 -27.375 -6.551 1 17.78 50 GLN B O 1
ATOM 5881 N N . GLN B 1 51 ? -32.312 -28.828 -7.094 1 18.28 51 GLN B N 1
ATOM 5882 C CA . GLN B 1 51 ? -31.234 -28 -7.633 1 18.28 51 GLN B CA 1
ATOM 5883 C C . GLN B 1 51 ? -31.641 -27.391 -8.977 1 18.28 51 GLN B C 1
ATOM 5885 O O . GLN B 1 51 ? -31.875 -28.125 -9.938 1 18.28 51 GLN B O 1
ATOM 5890 N N . PRO B 1 52 ? -32.406 -26.234 -8.992 1 19.52 52 PRO B N 1
ATOM 5891 C CA . PRO B 1 52 ? -32.844 -25.734 -10.312 1 19.52 52 PRO B CA 1
ATOM 5892 C C . PRO B 1 52 ? -31.688 -25.578 -11.289 1 19.52 52 PRO B C 1
ATOM 5894 O O . PRO B 1 52 ? -30.531 -25.438 -10.867 1 19.52 52 PRO B O 1
ATOM 5897 N N . MET B 1 53 ? -31.906 -25.812 -12.594 1 20.12 53 MET B N 1
ATOM 5898 C CA . MET B 1 53 ? -31.234 -25.891 -13.883 1 20.12 53 MET B CA 1
ATOM 5899 C C . MET B 1 53 ? -30.547 -24.578 -14.227 1 20.12 53 MET B C 1
ATOM 5901 O O . MET B 1 53 ? -31.094 -23.5 -14.008 1 20.12 53 MET B O 1
ATOM 5905 N N . GLY B 1 54 ? -29.25 -24.5 -14.227 1 19.81 54 GLY B N 1
ATOM 5906 C CA . GLY B 1 54 ? -28.297 -23.438 -14.492 1 19.81 54 GLY B CA 1
ATOM 5907 C C . GLY B 1 54 ? -28.578 -22.703 -15.789 1 19.81 54 GLY B C 1
ATOM 5908 O O . GLY B 1 54 ? -28.797 -23.328 -16.828 1 19.81 54 GLY B O 1
ATOM 5909 N N . ALA B 1 55 ? -29.281 -21.516 -15.766 1 24.88 55 ALA B N 1
ATOM 5910 C CA . ALA B 1 55 ? -29.75 -20.75 -16.922 1 24.88 55 ALA B CA 1
ATOM 5911 C C . ALA B 1 55 ? -28.625 -20.547 -17.938 1 24.88 55 ALA B C 1
ATOM 5913 O O . ALA B 1 55 ? -27.453 -20.453 -17.562 1 24.88 55 ALA B O 1
ATOM 5914 N N . PRO B 1 56 ? -28.938 -20.719 -19.203 1 25.14 56 PRO B N 1
ATOM 5915 C CA . PRO B 1 56 ? -28.078 -20.641 -20.391 1 25.14 56 PRO B CA 1
ATOM 5916 C C . PRO B 1 56 ? -27.328 -19.312 -20.484 1 25.14 56 PRO B C 1
ATOM 5918 O O . PRO B 1 56 ? -27.766 -18.312 -19.906 1 25.14 56 PRO B O 1
ATOM 5921 N N . PRO B 1 57 ? -26.109 -19.281 -20.875 1 24.83 57 PRO B N 1
ATOM 5922 C CA . PRO B 1 57 ? -25.219 -18.125 -20.938 1 24.83 57 PRO B CA 1
ATOM 5923 C C . PRO B 1 57 ? -25.812 -16.953 -21.719 1 24.83 57 PRO B C 1
ATOM 5925 O O . PRO B 1 57 ? -26.391 -17.156 -22.797 1 24.83 57 PRO B O 1
ATOM 5928 N N . PRO B 1 58 ? -26.359 -15.875 -21.016 1 27 58 PRO B N 1
ATOM 5929 C CA . PRO B 1 58 ? -27.109 -14.859 -21.766 1 27 58 PRO B CA 1
ATOM 5930 C C . PRO B 1 58 ? -26.359 -14.375 -23.016 1 27 58 PRO B C 1
ATOM 5932 O O . PRO B 1 58 ? -25.141 -14.445 -23.062 1 27 58 PRO B O 1
ATOM 5935 N N . PRO B 1 59 ? -27.078 -14.32 -24.125 1 29.78 59 PRO B N 1
ATOM 5936 C CA . PRO B 1 59 ? -26.578 -13.859 -25.422 1 29.78 59 PRO B CA 1
ATOM 5937 C C . PRO B 1 59 ? -25.875 -12.508 -25.328 1 29.78 59 PRO B C 1
ATOM 5939 O O . PRO B 1 59 ? -26.109 -11.75 -24.391 1 29.78 59 PRO B O 1
ATOM 5942 N N . GLY B 1 60 ? -24.812 -12.234 -26.094 1 28.44 60 GLY B N 1
ATOM 5943 C CA . GLY B 1 60 ? -23.922 -11.102 -26.234 1 28.44 60 GLY B CA 1
ATOM 5944 C C . GLY B 1 60 ? -24.641 -9.781 -26.422 1 28.44 60 GLY B C 1
ATOM 5945 O O . GLY B 1 60 ? -25.766 -9.75 -26.922 1 28.44 60 GLY B O 1
ATOM 5946 N N . PRO B 1 61 ? -24.328 -8.734 -25.562 1 30.66 61 PRO B N 1
ATOM 5947 C CA . PRO B 1 61 ? -25.125 -7.504 -25.516 1 30.66 61 PRO B CA 1
ATOM 5948 C C . PRO B 1 61 ? -25.328 -6.871 -26.891 1 30.66 61 PRO B C 1
ATOM 5950 O O . PRO B 1 61 ? -24.453 -6.965 -27.75 1 30.66 61 PRO B O 1
ATOM 5953 N N . PRO B 1 62 ? -26.594 -6.762 -27.344 1 30.7 62 PRO B N 1
ATOM 5954 C CA . PRO B 1 62 ? -26.891 -6.074 -28.609 1 30.7 62 PRO B CA 1
ATOM 5955 C C . PRO B 1 62 ? -26.266 -4.684 -28.688 1 30.7 62 PRO B C 1
ATOM 5957 O O . PRO B 1 62 ? -25.953 -4.086 -27.656 1 30.7 62 PRO B O 1
ATOM 5960 N N . PRO B 1 63 ? -26.047 -4.055 -29.891 1 27.5 63 PRO B N 1
ATOM 5961 C CA . PRO B 1 63 ? -25.453 -2.754 -30.188 1 27.5 63 PRO B CA 1
ATOM 5962 C C . PRO B 1 63 ? -26.234 -1.587 -29.578 1 27.5 63 PRO B C 1
ATOM 5964 O O . PRO B 1 63 ? -27.453 -1.664 -29.438 1 27.5 63 PRO B O 1
ATOM 5967 N N . ALA B 1 64 ? -25.469 -0.521 -29.047 1 31.33 64 ALA B N 1
ATOM 5968 C CA . ALA B 1 64 ? -25.938 0.665 -28.328 1 31.33 64 ALA B CA 1
ATOM 5969 C C . ALA B 1 64 ? -26.797 1.544 -29.234 1 31.33 64 ALA B C 1
ATOM 5971 O O . ALA B 1 64 ? -26.281 2.145 -30.188 1 31.33 64 ALA B O 1
ATOM 5972 N N . GLN B 1 65 ? -28.109 1.312 -29.484 1 29.97 65 GLN B N 1
ATOM 5973 C CA . GLN B 1 65 ? -28.891 2.342 -30.172 1 29.97 65 GLN B CA 1
ATOM 5974 C C . GLN B 1 65 ? -29 3.598 -29.312 1 29.97 65 GLN B C 1
ATOM 5976 O O . GLN B 1 65 ? -29.312 3.514 -28.109 1 29.97 65 GLN B O 1
ATOM 5981 N N . SER B 1 66 ? -28.453 4.801 -29.656 1 31.97 66 SER B N 1
ATOM 5982 C CA . SER B 1 66 ? -28.547 6.137 -29.078 1 31.97 66 SER B CA 1
ATOM 5983 C C . SER B 1 66 ? -30 6.602 -28.984 1 31.97 66 SER B C 1
ATOM 5985 O O . SER B 1 66 ? -30.281 7.801 -29.031 1 31.97 66 SER B O 1
ATOM 5987 N N . SER B 1 67 ? -31.031 5.797 -28.734 1 33.19 67 SER B N 1
ATOM 5988 C CA . SER B 1 67 ? -32.375 6.387 -28.75 1 33.19 67 SER B CA 1
ATOM 5989 C C . SER B 1 67 ? -32.5 7.516 -27.734 1 33.19 67 SER B C 1
ATOM 5991 O O . SER B 1 67 ? -31.719 7.586 -26.781 1 33.19 67 SER B O 1
ATOM 5993 N N . GLY B 1 68 ? -33.25 8.656 -27.828 1 38.34 68 GLY B N 1
ATOM 5994 C CA . GLY B 1 68 ? -33.75 9.766 -27.031 1 38.34 68 GLY B CA 1
ATOM 5995 C C . GLY B 1 68 ? -34.094 9.375 -25.609 1 38.34 68 GLY B C 1
ATOM 5996 O O . GLY B 1 68 ? -35 8.578 -25.359 1 38.34 68 GLY B O 1
ATOM 5997 N N . SER B 1 69 ? -33.094 9.234 -24.703 1 42.38 69 SER B N 1
ATOM 5998 C CA . SER B 1 69 ? -32.812 8.344 -23.594 1 42.38 69 SER B CA 1
ATOM 5999 C C . SER B 1 69 ? -33.75 8.602 -22.422 1 42.38 69 SER B C 1
ATOM 6001 O O . SER B 1 69 ? -33.406 9.328 -21.484 1 42.38 69 SER B O 1
ATOM 6003 N N . ARG B 1 70 ? -35.031 9.172 -22.578 1 48.75 70 ARG B N 1
ATOM 6004 C CA . ARG B 1 70 ? -36 8.945 -21.5 1 48.75 70 ARG B CA 1
ATOM 6005 C C . ARG B 1 70 ? -35.938 7.508 -21 1 48.75 70 ARG B C 1
ATOM 6007 O O . ARG B 1 70 ? -36.969 6.863 -20.812 1 48.75 70 ARG B O 1
ATOM 6014 N N . SER B 1 71 ? -34.594 6.773 -20.875 1 74.94 71 SER B N 1
ATOM 6015 C CA . SER B 1 71 ? -34.25 5.371 -20.688 1 74.94 71 SER B CA 1
ATOM 6016 C C . SER B 1 71 ? -34.125 5.023 -19.203 1 74.94 71 SER B C 1
ATOM 6018 O O . SER B 1 71 ? -33.75 5.863 -18.391 1 74.94 71 SER B O 1
ATOM 6020 N N . ASP B 1 72 ? -34.812 4.152 -18.688 1 91.88 72 ASP B N 1
ATOM 6021 C CA . ASP B 1 72 ? -34.781 3.492 -17.391 1 91.88 72 ASP B CA 1
ATOM 6022 C C . ASP B 1 72 ? -33.375 3.092 -17 1 91.88 72 ASP B C 1
ATOM 6024 O O . ASP B 1 72 ? -33.094 2.75 -15.852 1 91.88 72 ASP B O 1
ATOM 6028 N N . ALA B 1 73 ? -32.5 3.357 -18.016 1 95.94 73 ALA B N 1
ATOM 6029 C CA . ALA B 1 73 ? -31.109 2.949 -17.75 1 95.94 73 ALA B CA 1
ATOM 6030 C C . ALA B 1 73 ? -30.438 3.881 -16.75 1 95.94 73 ALA B C 1
ATOM 6032 O O . ALA B 1 73 ? -30.703 5.086 -16.734 1 95.94 73 ALA B O 1
ATOM 6033 N N . PRO B 1 74 ? -29.594 3.373 -15.922 1 97.94 74 PRO B N 1
ATOM 6034 C CA . PRO B 1 74 ? -28.922 4.199 -14.914 1 97.94 74 PRO B CA 1
ATOM 6035 C C . PRO B 1 74 ? -28.141 5.363 -15.516 1 97.94 74 PRO B C 1
ATOM 6037 O O . PRO B 1 74 ? -27.438 5.188 -16.516 1 97.94 74 PRO B O 1
ATOM 6040 N N . LYS B 1 75 ? -28.328 6.488 -15.008 1 97.81 75 LYS B N 1
ATOM 6041 C CA . LYS B 1 75 ? -27.594 7.707 -15.336 1 97.81 75 LYS B CA 1
ATOM 6042 C C . LYS B 1 75 ? -26.844 8.25 -14.125 1 97.81 75 LYS B C 1
ATOM 6044 O O . LYS B 1 75 ? -27.469 8.695 -13.156 1 97.81 75 LYS B O 1
ATOM 6049 N N . MET B 1 76 ? -25.578 8.273 -14.227 1 98.12 76 MET B N 1
ATOM 6050 C CA . MET B 1 76 ? -24.766 8.711 -13.094 1 98.12 76 MET B CA 1
ATOM 6051 C C . MET B 1 76 ? -24.719 10.234 -13.016 1 98.12 76 MET B C 1
ATOM 6053 O O . MET B 1 76 ? -24.578 10.906 -14.031 1 98.12 76 MET B O 1
ATOM 6057 N N . LEU B 1 77 ? -24.781 10.734 -11.828 1 97.88 77 LEU B N 1
ATOM 6058 C CA . LEU B 1 77 ? -24.828 12.18 -11.648 1 97.88 77 LEU B CA 1
ATOM 6059 C C . LEU B 1 77 ? -23.516 12.711 -11.094 1 97.88 77 LEU B C 1
ATOM 6061 O O . LEU B 1 77 ? -23.172 13.875 -11.305 1 97.88 77 LEU B O 1
ATOM 6065 N N . ASN B 1 78 ? -22.75 11.891 -10.391 1 98.06 78 ASN B N 1
ATOM 6066 C CA . ASN B 1 78 ? -21.578 12.43 -9.719 1 98.06 78 ASN B CA 1
ATOM 6067 C C . ASN B 1 78 ? -20.281 11.914 -10.344 1 98.06 78 ASN B C 1
ATOM 6069 O O . ASN B 1 78 ? -19.188 12.242 -9.883 1 98.06 78 ASN B O 1
ATOM 6073 N N . VAL B 1 79 ? -20.375 11.031 -11.359 1 98.19 79 VAL B N 1
ATOM 6074 C CA . VAL B 1 79 ? -19.172 10.516 -12.023 1 98.19 79 VAL B CA 1
ATOM 6075 C C . VAL B 1 79 ? -19.391 10.523 -13.539 1 98.19 79 VAL B C 1
ATOM 6077 O O . VAL B 1 79 ? -20.516 10.477 -14.016 1 98.19 79 VAL B O 1
ATOM 6080 N N . ARG B 1 80 ? -18.297 10.578 -14.25 1 97.81 80 ARG B N 1
ATOM 6081 C CA . ARG B 1 80 ? -18.234 10.461 -15.703 1 97.81 80 ARG B CA 1
ATOM 6082 C C . ARG B 1 80 ? -17.172 9.461 -16.125 1 97.81 80 ARG B C 1
ATOM 6084 O O . ARG B 1 80 ? -16.297 9.094 -15.336 1 97.81 80 ARG B O 1
ATOM 6091 N N . ASN B 1 81 ? -17.297 8.969 -17.359 1 98.25 81 ASN B N 1
ATOM 6092 C CA . ASN B 1 81 ? -16.312 8.047 -17.906 1 98.25 81 ASN B CA 1
ATOM 6093 C C . ASN B 1 81 ? -14.898 8.617 -17.797 1 98.25 81 ASN B C 1
ATOM 6095 O O . ASN B 1 81 ? -14.656 9.773 -18.156 1 98.25 81 ASN B O 1
ATOM 6099 N N . ASN B 1 82 ? -13.992 7.855 -17.219 1 97.75 82 ASN B N 1
ATOM 6100 C CA . ASN B 1 82 ? -12.555 8.117 -17.125 1 97.75 82 ASN B CA 1
ATOM 6101 C C . ASN B 1 82 ? -12.242 9.086 -15.984 1 97.75 82 ASN B C 1
ATOM 6103 O O . ASN B 1 82 ? -11.141 9.633 -15.914 1 97.75 82 ASN B O 1
ATOM 6107 N N . ASP B 1 83 ? -13.297 9.32 -15.148 1 98.38 83 ASP B N 1
ATOM 6108 C CA . ASP B 1 83 ? -12.953 10.031 -13.922 1 98.38 83 ASP B CA 1
ATOM 6109 C C . ASP B 1 83 ? -11.891 9.266 -13.133 1 98.38 83 ASP B C 1
ATOM 6111 O O . ASP B 1 83 ? -11.93 8.039 -13.062 1 98.38 83 ASP B O 1
ATOM 6115 N N . VAL B 1 84 ? -10.93 10.008 -12.594 1 98.44 84 VAL B N 1
ATOM 6116 C CA . VAL B 1 84 ? -9.867 9.414 -11.789 1 98.44 84 VAL B CA 1
ATOM 6117 C C . VAL B 1 84 ? -10.242 9.484 -10.312 1 98.44 84 VAL B C 1
ATOM 6119 O O . VAL B 1 84 ? -10.547 10.555 -9.789 1 98.44 84 VAL B O 1
ATOM 6122 N N . MET B 1 85 ? -10.312 8.344 -9.695 1 98.38 85 MET B N 1
ATOM 6123 C CA . MET B 1 85 ? -10.602 8.195 -8.273 1 98.38 85 MET B CA 1
ATOM 6124 C C . MET B 1 85 ? -9.344 7.801 -7.5 1 98.38 85 MET B C 1
ATOM 6126 O O . MET B 1 85 ? -8.398 7.277 -8.086 1 98.38 85 MET B O 1
ATOM 6130 N N . HIS B 1 86 ? -9.344 8.062 -6.207 1 98.38 86 HIS B N 1
ATOM 6131 C CA . HIS B 1 86 ? -8.148 7.781 -5.41 1 98.38 86 HIS B CA 1
ATOM 6132 C C . HIS B 1 86 ? -8.5 6.969 -4.164 1 98.38 86 HIS B C 1
ATOM 6134 O O . HIS B 1 86 ? -7.848 7.098 -3.129 1 98.38 86 HIS B O 1
ATOM 6140 N N . GLU B 1 87 ? -9.578 6.219 -4.246 1 97.44 87 GLU B N 1
ATOM 6141 C CA . GLU B 1 87 ? -9.992 5.305 -3.189 1 97.44 87 GLU B CA 1
ATOM 6142 C C . GLU B 1 87 ? -10.547 4.004 -3.768 1 97.44 87 GLU B C 1
ATOM 6144 O O . GLU B 1 87 ? -11.07 3.99 -4.887 1 97.44 87 GLU B O 1
ATOM 6149 N N . ARG B 1 88 ? -10.477 2.975 -2.977 1 97.94 88 ARG B N 1
ATOM 6150 C CA . ARG B 1 88 ? -10.852 1.639 -3.424 1 97.94 88 ARG B CA 1
ATOM 6151 C C . ARG B 1 88 ? -12.367 1.521 -3.586 1 97.94 88 ARG B C 1
ATOM 6153 O O . ARG B 1 88 ? -12.852 0.724 -4.391 1 97.94 88 ARG B O 1
ATOM 6160 N N . PHE B 1 89 ? -13.117 2.236 -2.793 1 98.62 89 PHE B N 1
ATOM 6161 C CA . PHE B 1 89 ? -14.578 2.254 -2.875 1 98.62 89 PHE B CA 1
ATOM 6162 C C . PHE B 1 89 ? -15.094 3.676 -3.062 1 98.62 89 PHE B C 1
ATOM 6164 O O . PHE B 1 89 ? -14.617 4.602 -2.402 1 98.62 89 PHE B O 1
ATOM 6171 N N . VAL B 1 90 ? -16.047 3.812 -3.975 1 98.5 90 VAL B N 1
ATOM 6172 C CA . VAL B 1 90 ? -16.609 5.133 -4.246 1 98.5 90 VAL B CA 1
ATOM 6173 C C . VAL B 1 90 ? -18.141 5.066 -4.207 1 98.5 90 VAL B C 1
ATOM 6175 O O . VAL B 1 90 ? -18.719 4.012 -4.449 1 98.5 90 VAL B O 1
ATOM 6178 N N . ILE B 1 91 ? -18.688 6.164 -3.812 1 98.69 91 ILE B N 1
ATOM 6179 C CA . ILE B 1 91 ? -20.141 6.305 -3.889 1 98.69 91 ILE B CA 1
ATOM 6180 C C . ILE B 1 91 ? -20.531 6.816 -5.27 1 98.69 91 ILE B C 1
ATOM 6182 O O . ILE B 1 91 ? -20.062 7.863 -5.715 1 98.69 91 ILE B O 1
ATOM 6186 N N . VAL B 1 92 ? -21.391 6.07 -5.953 1 98.69 92 VAL B N 1
ATOM 6187 C CA . VAL B 1 92 ? -21.969 6.488 -7.223 1 98.69 92 VAL B CA 1
ATOM 6188 C C . VAL B 1 92 ? -23.484 6.645 -7.066 1 98.69 92 VAL B C 1
ATOM 6190 O O . VAL B 1 92 ? -24.156 5.742 -6.559 1 98.69 92 VAL B O 1
ATOM 6193 N N . HIS B 1 93 ? -23.969 7.766 -7.426 1 98.31 93 HIS B N 1
ATOM 6194 C CA . HIS B 1 93 ? -25.406 7.949 -7.348 1 98.31 93 HIS B CA 1
ATOM 6195 C C . HIS B 1 93 ? -25.953 8.57 -8.633 1 98.31 93 HIS B C 1
ATOM 6197 O O . HIS B 1 93 ? -25.203 9.141 -9.422 1 98.31 93 HIS B O 1
ATOM 6203 N N . GLY B 1 94 ? -27.188 8.383 -8.828 1 97.69 94 GLY B N 1
ATOM 6204 C CA . GLY B 1 94 ? -27.844 8.859 -10.039 1 97.69 94 GLY B CA 1
ATOM 6205 C C . GLY B 1 94 ? -29.281 8.414 -10.156 1 97.69 94 GLY B C 1
ATOM 6206 O O . GLY B 1 94 ? -29.922 8.086 -9.156 1 97.69 94 GLY B O 1
ATOM 6207 N N . ASN B 1 95 ? -29.812 8.531 -11.375 1 96.38 95 ASN B N 1
ATOM 6208 C CA . ASN B 1 95 ? -31.188 8.141 -11.664 1 96.38 95 ASN B CA 1
ATOM 6209 C C . ASN B 1 95 ? -31.25 6.77 -12.336 1 96.38 95 ASN B C 1
ATOM 6211 O O . ASN B 1 95 ? -30.359 6.414 -13.109 1 96.38 95 ASN B O 1
ATOM 6215 N N . ALA B 1 96 ? -32.25 6.012 -11.977 1 96.19 96 ALA B N 1
ATOM 6216 C CA . ALA B 1 96 ? -32.5 4.727 -12.625 1 96.19 96 ALA B CA 1
ATOM 6217 C C . ALA B 1 96 ? -33.969 4.305 -12.484 1 96.19 96 ALA B C 1
ATOM 6219 O O . ALA B 1 96 ? -34.594 4.523 -11.438 1 96.19 96 ALA B O 1
ATOM 6220 N N . GLY B 1 97 ? -34.469 3.646 -13.531 1 92.81 97 GLY B N 1
ATOM 6221 C CA . GLY B 1 97 ? -35.844 3.16 -13.5 1 92.81 97 GLY B CA 1
ATOM 6222 C C . GLY B 1 97 ? -36.844 4.219 -13.883 1 92.81 97 GLY B C 1
ATOM 6223 O O . GLY B 1 97 ? -36.5 5.379 -14.102 1 92.81 97 GLY B O 1
ATOM 6224 N N . PRO B 1 98 ? -38.062 3.748 -14.031 1 89 98 PRO B N 1
ATOM 6225 C CA . PRO B 1 98 ? -39.125 4.676 -14.414 1 89 98 PRO B CA 1
ATOM 6226 C C . PRO B 1 98 ? -39.469 5.691 -13.32 1 89 98 PRO B C 1
ATOM 6228 O O . PRO B 1 98 ? -39.344 5.375 -12.125 1 89 98 PRO B O 1
ATOM 6231 N N . LYS B 1 99 ? -39.844 6.863 -13.875 1 83.69 99 LYS B N 1
ATOM 6232 C CA . LYS B 1 99 ? -40.312 7.883 -12.945 1 83.69 99 LYS B CA 1
ATOM 6233 C C . LYS B 1 99 ? -41.719 7.598 -12.484 1 83.69 99 LYS B C 1
ATOM 6235 O O . LYS B 1 99 ? -42.562 7.082 -13.25 1 83.69 99 LYS B O 1
ATOM 6240 N N . GLY B 1 100 ? -42.125 7.863 -11.367 1 71.81 100 GLY B N 1
ATOM 6241 C CA . GLY B 1 100 ? -43.5 7.777 -10.898 1 71.81 100 GLY B CA 1
ATOM 6242 C C . GLY B 1 100 ? -43.844 6.41 -10.336 1 71.81 100 GLY B C 1
ATOM 6243 O O . GLY B 1 100 ? -45.031 6.141 -10.031 1 71.81 100 GLY B O 1
ATOM 6244 N N . LEU B 1 101 ? -42.938 5.418 -10.727 1 62.31 101 LEU B N 1
ATOM 6245 C CA . LEU B 1 101 ? -43.25 4.133 -10.117 1 62.31 101 LEU B CA 1
ATOM 6246 C C . LEU B 1 101 ? -43.562 4.297 -8.625 1 62.31 101 LEU B C 1
ATOM 6248 O O . LEU B 1 101 ? -42.938 5.145 -7.965 1 62.31 101 LEU B O 1
ATOM 6252 N N . ASP B 1 102 ? -44.719 3.812 -8.188 1 54.91 102 ASP B N 1
ATOM 6253 C CA . ASP B 1 102 ? -45.156 3.836 -6.789 1 54.91 102 ASP B CA 1
ATOM 6254 C C . ASP B 1 102 ? -44.031 3.346 -5.863 1 54.91 102 ASP B C 1
ATOM 6256 O O . ASP B 1 102 ? -43.188 2.582 -6.285 1 54.91 102 ASP B O 1
ATOM 6260 N N . ALA B 1 103 ? -43.938 3.934 -4.633 1 55.38 103 ALA B N 1
ATOM 6261 C CA . ALA B 1 103 ? -43 4.121 -3.547 1 55.38 103 ALA B CA 1
ATOM 6262 C C . ALA B 1 103 ? -42.438 2.785 -3.068 1 55.38 103 ALA B C 1
ATOM 6264 O O . ALA B 1 103 ? -41.312 2.721 -2.537 1 55.38 103 ALA B O 1
ATOM 6265 N N . ILE B 1 104 ? -43.125 1.589 -3.189 1 56.34 104 ILE B N 1
ATOM 6266 C CA . ILE B 1 104 ? -42.688 0.502 -2.316 1 56.34 104 ILE B CA 1
ATOM 6267 C C . ILE B 1 104 ? -41.594 -0.319 -3.012 1 56.34 104 ILE B C 1
ATOM 6269 O O . ILE B 1 104 ? -40.562 -0.651 -2.404 1 56.34 104 ILE B O 1
ATOM 6273 N N . ASN B 1 105 ? -41.781 -0.696 -4.312 1 64.38 105 ASN B N 1
ATOM 6274 C CA . ASN B 1 105 ? -40.781 -1.56 -4.914 1 64.38 105 ASN B CA 1
ATOM 6275 C C . ASN B 1 105 ? -40.219 -0.964 -6.207 1 64.38 105 ASN B C 1
ATOM 6277 O O . ASN B 1 105 ? -40.781 -1.172 -7.281 1 64.38 105 ASN B O 1
ATOM 6281 N N . CYS B 1 106 ? -39.188 -0.146 -6.094 1 81.12 106 CYS B N 1
ATOM 6282 C CA . CYS B 1 106 ? -38.656 0.627 -7.211 1 81.12 106 CYS B CA 1
ATOM 6283 C C . CYS B 1 106 ? -37.5 -0.115 -7.895 1 81.12 106 CYS B C 1
ATOM 6285 O O . CYS B 1 106 ? -36.781 0.468 -8.695 1 81.12 106 CYS B O 1
ATOM 6287 N N . GLY B 1 107 ? -37.406 -1.393 -7.629 1 92.06 107 GLY B N 1
ATOM 6288 C CA . GLY B 1 107 ? -36.312 -2.111 -8.281 1 92.06 107 GLY B CA 1
ATOM 6289 C C . GLY B 1 107 ? -34.969 -1.869 -7.633 1 92.06 107 GLY B C 1
ATOM 6290 O O . GLY B 1 107 ? -34.906 -1.357 -6.516 1 92.06 107 GLY B O 1
ATOM 6291 N N . ASN B 1 108 ? -33.938 -2.404 -8.266 1 96.12 108 ASN B N 1
ATOM 6292 C CA . ASN B 1 108 ? -32.562 -2.324 -7.75 1 96.12 108 ASN B CA 1
ATOM 6293 C C . ASN B 1 108 ? -31.578 -1.957 -8.852 1 96.12 108 ASN B C 1
ATOM 6295 O O . ASN B 1 108 ? -31.875 -2.129 -10.031 1 96.12 108 ASN B O 1
ATOM 6299 N N . VAL B 1 109 ? -30.562 -1.377 -8.438 1 97.56 109 VAL B N 1
ATOM 6300 C CA . VAL B 1 109 ? -29.391 -1.226 -9.289 1 97.56 109 VAL B CA 1
ATOM 6301 C C . VAL B 1 109 ? -28.344 -2.275 -8.914 1 97.56 109 VAL B C 1
ATOM 6303 O O . VAL B 1 109 ? -28.062 -2.49 -7.73 1 97.56 109 VAL B O 1
ATOM 6306 N N . VAL B 1 110 ? -27.797 -2.957 -9.914 1 98.31 110 VAL B N 1
ATOM 6307 C CA . VAL B 1 110 ? -26.75 -3.951 -9.727 1 98.31 110 VAL B CA 1
ATOM 6308 C C . VAL B 1 110 ? -25.469 -3.486 -10.422 1 98.31 110 VAL B C 1
ATOM 6310 O O . VAL B 1 110 ? -25.484 -3.123 -11.602 1 98.31 110 VAL B O 1
ATOM 6313 N N . VAL B 1 111 ? -24.422 -3.441 -9.688 1 98.56 111 VAL B N 1
ATOM 6314 C CA . VAL B 1 111 ? -23.125 -3.062 -10.242 1 98.56 111 VAL B CA 1
ATOM 6315 C C . VAL B 1 111 ? -22.281 -4.312 -10.484 1 98.56 111 VAL B C 1
ATOM 6317 O O . VAL B 1 111 ? -22 -5.07 -9.555 1 98.56 111 VAL B O 1
ATOM 6320 N N . THR B 1 112 ? -21.875 -4.539 -11.742 1 98.25 112 THR B N 1
ATOM 6321 C CA . THR B 1 112 ? -20.891 -5.559 -12.102 1 98.25 112 THR B CA 1
ATOM 6322 C C . THR B 1 112 ? -19.5 -4.953 -12.227 1 98.25 112 THR B C 1
ATOM 6324 O O . THR B 1 112 ? -19.281 -4.004 -12.984 1 98.25 112 THR B O 1
ATOM 6327 N N . HIS B 1 113 ? -18.625 -5.578 -11.547 1 96.56 113 HIS B N 1
ATOM 6328 C CA . HIS B 1 113 ? -17.312 -4.961 -11.398 1 96.56 113 HIS B CA 1
ATOM 6329 C C . HIS B 1 113 ? -16.344 -5.477 -12.445 1 96.56 113 HIS B C 1
ATOM 6331 O O . HIS B 1 113 ? -16.562 -6.531 -13.039 1 96.56 113 HIS B O 1
ATOM 6337 N N . HIS B 1 114 ? -15.281 -4.703 -12.586 1 93.06 114 HIS B N 1
ATOM 6338 C CA . HIS B 1 114 ? -14.227 -4.926 -13.57 1 93.06 114 HIS B CA 1
ATOM 6339 C C . HIS B 1 114 ? -13.617 -6.316 -13.414 1 93.06 114 HIS B C 1
ATOM 6341 O O . HIS B 1 114 ? -13.148 -6.676 -12.336 1 93.06 114 HIS B O 1
ATOM 6347 N N . LEU B 1 115 ? -13.609 -7.211 -14.492 1 92.94 115 LEU B N 1
ATOM 6348 C CA . LEU B 1 115 ? -12.961 -8.516 -14.57 1 92.94 115 LEU B CA 1
ATOM 6349 C C . LEU B 1 115 ? -13.445 -9.43 -13.453 1 92.94 115 LEU B C 1
ATOM 6351 O O . LEU B 1 115 ? -12.727 -10.336 -13.023 1 92.94 115 LEU B O 1
ATOM 6355 N N . ASN B 1 116 ? -14.555 -9.07 -12.859 1 89.69 116 ASN B N 1
ATOM 6356 C CA . ASN B 1 116 ? -15.094 -9.82 -11.727 1 89.69 116 ASN B CA 1
ATOM 6357 C C . ASN B 1 116 ? -14.117 -9.844 -10.555 1 89.69 116 ASN B C 1
ATOM 6359 O O . ASN B 1 116 ? -13.992 -10.867 -9.875 1 89.69 116 ASN B O 1
ATOM 6363 N N . GLU B 1 117 ? -13.398 -8.766 -10.5 1 91.62 117 GLU B N 1
ATOM 6364 C CA . GLU B 1 117 ? -12.461 -8.617 -9.391 1 91.62 117 GLU B CA 1
ATOM 6365 C C . GLU B 1 117 ? -13.188 -8.523 -8.055 1 91.62 117 GLU B C 1
ATOM 6367 O O . GLU B 1 117 ? -12.586 -8.734 -7 1 91.62 117 GLU B O 1
ATOM 6372 N N . PHE B 1 118 ? -14.383 -8.164 -8.086 1 96.69 118 PHE B N 1
ATOM 6373 C CA . PHE B 1 118 ? -15.281 -8.078 -6.938 1 96.69 118 PHE B CA 1
ATOM 6374 C C . PHE B 1 118 ? -16.688 -8.531 -7.305 1 96.69 118 PHE B C 1
ATOM 6376 O O . PHE B 1 118 ? -17.156 -8.266 -8.406 1 96.69 118 PHE B O 1
ATOM 6383 N N . PRO B 1 119 ? -17.328 -9.234 -6.402 1 97.25 119 PRO B N 1
ATOM 6384 C CA . PRO B 1 119 ? -18.672 -9.711 -6.73 1 97.25 119 PRO B CA 1
ATOM 6385 C C . PRO B 1 119 ? -19.641 -8.57 -7.078 1 97.25 119 PRO B C 1
ATOM 6387 O O . PRO B 1 119 ? -19.5 -7.461 -6.562 1 97.25 119 PRO B O 1
ATOM 6390 N N . SER B 1 120 ? -20.562 -8.875 -7.922 1 97.94 120 SER B N 1
ATOM 6391 C CA . SER B 1 120 ? -21.609 -7.898 -8.219 1 97.94 120 SER B CA 1
ATOM 6392 C C . SER B 1 120 ? -22.375 -7.5 -6.965 1 97.94 120 SER B C 1
ATOM 6394 O O . SER B 1 120 ? -22.656 -8.344 -6.105 1 97.94 120 SER B O 1
ATOM 6396 N N . GLN B 1 121 ? -22.719 -6.281 -6.875 1 98.19 121 GLN B N 1
ATOM 6397 C CA . GLN B 1 121 ? -23.391 -5.738 -5.699 1 98.19 121 GLN B CA 1
ATOM 6398 C C . GLN B 1 121 ? -24.734 -5.117 -6.07 1 98.19 121 GLN B C 1
ATOM 6400 O O . GLN B 1 121 ? -24.875 -4.516 -7.137 1 98.19 121 GLN B O 1
ATOM 6405 N N . ARG B 1 122 ? -25.703 -5.199 -5.191 1 97.81 122 ARG B N 1
ATOM 6406 C CA . ARG B 1 122 ? -27.078 -4.773 -5.422 1 97.81 122 ARG B CA 1
ATOM 6407 C C . ARG B 1 122 ? -27.484 -3.68 -4.438 1 97.81 122 ARG B C 1
ATOM 6409 O O . ARG B 1 122 ? -27.25 -3.807 -3.232 1 97.81 122 ARG B O 1
ATOM 6416 N N . PHE B 1 123 ? -28.141 -2.596 -4.934 1 97.69 123 PHE B N 1
ATOM 6417 C CA . PHE B 1 123 ? -28.594 -1.473 -4.121 1 97.69 123 PHE B CA 1
ATOM 6418 C C . PHE B 1 123 ? -30.016 -1.065 -4.508 1 97.69 123 PHE B C 1
ATOM 6420 O O . PHE B 1 123 ? -30.375 -1.065 -5.688 1 97.69 123 PHE B O 1
ATOM 6427 N N . PRO B 1 124 ? -30.844 -0.664 -3.541 1 95.75 124 PRO B N 1
ATOM 6428 C CA . PRO B 1 124 ? -32.25 -0.319 -3.836 1 95.75 124 PRO B CA 1
ATOM 6429 C C . PRO B 1 124 ? -32.375 1.043 -4.512 1 95.75 124 PRO B C 1
ATOM 6431 O O . PRO B 1 124 ? -31.641 1.976 -4.191 1 95.75 124 PRO B O 1
ATOM 6434 N N . VAL B 1 125 ? -33.344 1.132 -5.367 1 95.38 125 VAL B N 1
ATOM 6435 C CA . VAL B 1 125 ? -33.75 2.391 -5.984 1 95.38 125 VAL B CA 1
ATOM 6436 C C . VAL B 1 125 ? -34.969 2.953 -5.258 1 95.38 125 VAL B C 1
ATOM 6438 O O . VAL B 1 125 ? -35.844 2.201 -4.855 1 95.38 125 VAL B O 1
ATOM 6441 N N . ALA B 1 126 ? -34.906 4.207 -5.016 1 93.31 126 ALA B N 1
ATOM 6442 C CA . ALA B 1 126 ? -36.062 4.902 -4.418 1 93.31 126 ALA B CA 1
ATOM 6443 C C . ALA B 1 126 ? -36.438 6.148 -5.219 1 93.31 126 ALA B C 1
ATOM 6445 O O . ALA B 1 126 ? -35.625 7.078 -5.332 1 93.31 126 ALA B O 1
ATOM 6446 N N . ASP B 1 127 ? -37.625 6.156 -5.75 1 90.88 127 ASP B N 1
ATOM 6447 C CA . ASP B 1 127 ? -38.125 7.293 -6.516 1 90.88 127 ASP B CA 1
ATOM 6448 C C . ASP B 1 127 ? -37.156 7.691 -7.621 1 90.88 127 ASP B C 1
ATOM 6450 O O . ASP B 1 127 ? -36.75 8.852 -7.707 1 90.88 127 ASP B O 1
ATOM 6454 N N . ASN B 1 128 ? -36.75 6.691 -8.383 1 92.56 128 ASN B N 1
ATOM 6455 C CA . ASN B 1 128 ? -35.906 6.902 -9.562 1 92.56 128 ASN B CA 1
ATOM 6456 C C . ASN B 1 128 ? -34.5 7.328 -9.18 1 92.56 128 ASN B C 1
ATOM 6458 O O . ASN B 1 128 ? -33.75 7.852 -10.016 1 92.56 128 ASN B O 1
ATOM 6462 N N . TYR B 1 129 ? -34.156 7.148 -7.926 1 95.38 129 TYR B N 1
ATOM 6463 C CA . TYR B 1 129 ? -32.844 7.57 -7.445 1 95.38 129 TYR B CA 1
ATOM 6464 C C . TYR B 1 129 ? -32.094 6.418 -6.758 1 95.38 129 TYR B C 1
ATOM 6466 O O . TYR B 1 129 ? -32.719 5.641 -6.023 1 95.38 129 TYR B O 1
ATOM 6474 N N . PHE B 1 130 ? -30.844 6.285 -7.109 1 96.81 130 PHE B N 1
ATOM 6475 C CA . PHE B 1 130 ? -30.078 5.219 -6.473 1 96.81 130 PHE B CA 1
ATOM 6476 C C . PHE B 1 130 ? -28.734 5.742 -5.957 1 96.81 130 PHE B C 1
ATOM 6478 O O . PHE B 1 130 ? -28.281 6.805 -6.383 1 96.81 130 PHE B O 1
ATOM 6485 N N . LYS B 1 131 ? -28.219 5.109 -4.988 1 98.19 131 LYS B N 1
ATOM 6486 C CA . LYS B 1 131 ? -26.828 5.176 -4.527 1 98.19 131 LYS B CA 1
ATOM 6487 C C . LYS B 1 131 ? -26.188 3.791 -4.512 1 98.19 131 LYS B C 1
ATOM 6489 O O . LYS B 1 131 ? -26.828 2.807 -4.148 1 98.19 131 LYS B O 1
ATOM 6494 N N . ALA B 1 132 ? -24.969 3.744 -5 1 98.69 132 ALA B N 1
ATOM 6495 C CA . ALA B 1 132 ? -24.234 2.48 -5.035 1 98.69 132 ALA B CA 1
ATOM 6496 C C . ALA B 1 132 ? -22.828 2.645 -4.457 1 98.69 132 ALA B C 1
ATOM 6498 O O . ALA B 1 132 ? -22.234 3.713 -4.574 1 98.69 132 ALA B O 1
ATOM 6499 N N . PHE B 1 133 ? -22.422 1.661 -3.701 1 98.62 133 PHE B N 1
ATOM 6500 C CA . PHE B 1 133 ? -21.078 1.562 -3.16 1 98.62 133 PHE B CA 1
ATOM 6501 C C . PHE B 1 133 ? -20.203 0.687 -4.047 1 98.62 133 PHE B C 1
ATOM 6503 O O . PHE B 1 133 ? -20.297 -0.541 -4.008 1 98.62 133 PHE B O 1
ATOM 6510 N N . VAL B 1 134 ? -19.25 1.271 -4.844 1 98.69 134 VAL B N 1
ATOM 6511 C CA . VAL B 1 134 ? -18.625 0.631 -5.996 1 98.69 134 VAL B CA 1
ATOM 6512 C C . VAL B 1 134 ? -17.156 0.356 -5.699 1 98.69 134 VAL B C 1
ATOM 6514 O O . VAL B 1 134 ? -16.422 1.253 -5.273 1 98.69 134 VAL B O 1
ATOM 6517 N N . HIS B 1 135 ? -16.75 -0.886 -5.957 1 98.56 135 HIS B N 1
ATOM 6518 C CA . HIS B 1 135 ? -15.375 -1.312 -5.781 1 98.56 135 HIS B CA 1
ATOM 6519 C C . HIS B 1 135 ? -14.539 -0.987 -7.016 1 98.56 135 HIS B C 1
ATOM 6521 O O . HIS B 1 135 ? -15 -1.138 -8.148 1 98.56 135 HIS B O 1
ATOM 6527 N N . LEU B 1 136 ? -13.3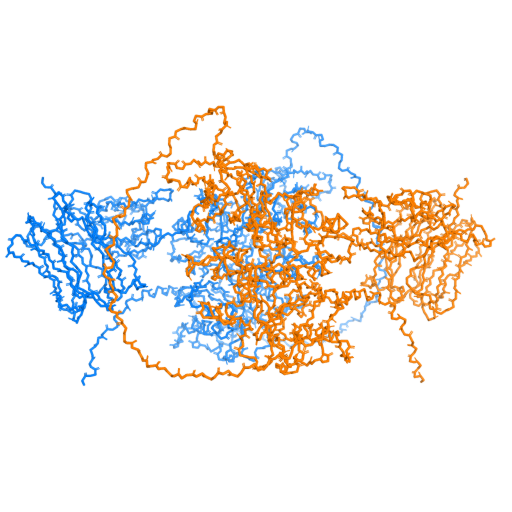36 -0.52 -6.797 1 98.38 136 LEU B N 1
ATOM 6528 C CA . LEU B 1 136 ? -12.383 -0.274 -7.875 1 98.38 136 LEU B CA 1
ATOM 6529 C C . LEU B 1 136 ? -11.07 -1.009 -7.625 1 98.38 136 LEU B C 1
ATOM 6531 O O . LEU B 1 136 ? -10.641 -1.147 -6.477 1 98.38 136 LEU B O 1
ATOM 6535 N N . ALA B 1 137 ? -10.492 -1.493 -8.68 1 97.62 137 ALA B N 1
ATOM 6536 C CA . ALA B 1 137 ? -9.117 -1.989 -8.688 1 97.62 137 ALA B CA 1
ATOM 6537 C C . ALA B 1 137 ? -8.18 -0.998 -9.375 1 97.62 137 ALA B C 1
ATOM 6539 O O . ALA B 1 137 ? -8.594 -0.275 -10.289 1 97.62 137 ALA B O 1
ATOM 6540 N N . PRO B 1 138 ? -6.938 -0.959 -8.977 1 97.81 138 PRO B N 1
ATOM 6541 C CA . PRO B 1 138 ? -6.02 0.005 -9.586 1 97.81 138 PRO B CA 1
ATOM 6542 C C . PRO B 1 138 ? -5.973 -0.113 -11.109 1 97.81 138 PRO B C 1
ATOM 6544 O O . PRO B 1 138 ? -5.895 -1.222 -11.641 1 97.81 138 PRO B O 1
ATOM 6547 N N . GLY B 1 139 ? -5.938 1.091 -11.773 1 97.94 139 GLY B N 1
ATOM 6548 C CA . GLY B 1 139 ? -6.055 1.153 -13.219 1 97.94 139 GLY B CA 1
ATOM 6549 C C . GLY B 1 139 ? -7.473 1.41 -13.695 1 97.94 139 GLY B C 1
ATOM 6550 O O . GLY B 1 139 ? -8.344 1.772 -12.898 1 97.94 139 GLY B O 1
ATOM 6551 N N . PRO B 1 140 ? -7.75 1.286 -14.961 1 98.12 140 PRO B N 1
ATOM 6552 C CA . PRO B 1 140 ? -9.102 1.462 -15.5 1 98.12 140 PRO B CA 1
ATOM 6553 C C . PRO B 1 140 ? -10.047 0.329 -15.109 1 98.12 140 PRO B C 1
ATOM 6555 O O . PRO B 1 140 ? -9.68 -0.845 -15.203 1 98.12 140 PRO B O 1
ATOM 6558 N N . ASN B 1 141 ? -11.18 0.654 -14.625 1 98.5 141 ASN B N 1
ATOM 6559 C CA . ASN B 1 141 ? -12.242 -0.285 -14.273 1 98.5 141 ASN B CA 1
ATOM 6560 C C . ASN B 1 141 ? -13.43 -0.168 -15.227 1 98.5 141 ASN B C 1
ATOM 6562 O O . ASN B 1 141 ? -14.062 0.886 -15.305 1 98.5 141 ASN B O 1
ATOM 6566 N N . GLN B 1 142 ? -13.68 -1.16 -15.961 1 98.31 142 GLN B N 1
ATOM 6567 C CA . GLN B 1 142 ? -14.891 -1.232 -16.781 1 98.31 142 GLN B CA 1
ATOM 6568 C C . GLN B 1 142 ? -16.062 -1.81 -15.977 1 98.31 142 GLN B C 1
ATOM 6570 O O . GLN B 1 142 ? -16.141 -3.023 -15.773 1 98.31 142 GLN B O 1
ATOM 6575 N N . LEU B 1 143 ? -16.953 -0.946 -15.664 1 98.38 143 LEU B N 1
ATOM 6576 C CA . LEU B 1 143 ? -18.094 -1.309 -14.836 1 98.38 143 LEU B CA 1
ATOM 6577 C C . LEU B 1 143 ? -19.359 -1.375 -15.672 1 98.38 143 LEU B C 1
ATOM 6579 O O . LEU B 1 143 ? -19.438 -0.777 -16.75 1 98.38 143 LEU B O 1
ATOM 6583 N N . CYS B 1 144 ? -20.281 -2.15 -15.211 1 98.56 144 CYS B N 1
ATOM 6584 C CA . CYS B 1 144 ? -21.625 -2.191 -15.773 1 98.56 144 CYS B CA 1
ATOM 6585 C C . CYS B 1 144 ? -22.672 -1.944 -14.688 1 98.56 144 CYS B C 1
ATOM 6587 O O . CYS B 1 144 ? -22.75 -2.701 -13.719 1 98.56 144 CYS B O 1
ATOM 6589 N N . VAL B 1 145 ? -23.391 -0.877 -14.82 1 98.38 145 VAL B N 1
ATOM 6590 C CA . VAL B 1 145 ? -24.469 -0.53 -13.898 1 98.38 145 VAL B CA 1
ATOM 6591 C C . VAL B 1 145 ? -25.812 -0.887 -14.523 1 98.38 145 VAL B C 1
ATOM 6593 O O . VAL B 1 145 ? -26.188 -0.343 -15.562 1 98.38 145 VAL B O 1
ATOM 6596 N N . THR B 1 146 ? -26.547 -1.758 -13.812 1 98.25 146 THR B N 1
ATOM 6597 C CA . THR B 1 146 ? -27.766 -2.328 -14.383 1 98.25 146 THR B CA 1
ATOM 6598 C C . THR B 1 146 ? -28.969 -2.053 -13.492 1 98.25 146 THR B C 1
ATOM 6600 O O . THR B 1 146 ? -28.891 -2.238 -12.273 1 98.25 146 THR B O 1
ATOM 6603 N N . TYR B 1 147 ? -30.062 -1.574 -14.102 1 97.12 147 TYR B N 1
ATOM 6604 C CA . TYR B 1 147 ? -31.344 -1.443 -13.398 1 97.12 147 TYR B CA 1
ATOM 6605 C C . TYR B 1 147 ? -32.188 -2.701 -13.555 1 97.12 147 TYR B C 1
ATOM 6607 O O . TYR B 1 147 ? -32.5 -3.105 -14.68 1 97.12 147 TYR B O 1
ATOM 6615 N N . GLU B 1 148 ? -32.5 -3.303 -12.438 1 95.94 148 GLU B N 1
ATOM 6616 C CA . GLU B 1 148 ? -33.375 -4.461 -12.383 1 95.94 148 GLU B CA 1
ATOM 6617 C C . GLU B 1 148 ? -34.812 -4.051 -12.031 1 95.94 148 GLU B C 1
ATOM 6619 O O . GLU B 1 148 ? -35.062 -3.533 -10.945 1 95.94 148 GLU B O 1
ATOM 6624 N N . TYR B 1 149 ? -35.688 -4.414 -12.867 1 92.12 149 TYR B N 1
ATOM 6625 C CA . TYR B 1 149 ? -37.094 -4.082 -12.641 1 92.12 149 TYR B CA 1
ATOM 6626 C C . TYR B 1 149 ? -37.719 -4.969 -11.555 1 92.12 149 TYR B C 1
ATOM 6628 O O . TYR B 1 149 ? -37.281 -6.121 -11.391 1 92.12 149 TYR B O 1
ATOM 6636 N N . PRO B 1 150 ? -38.688 -4.434 -10.867 1 89.88 150 PRO B N 1
ATOM 6637 C CA . PRO B 1 150 ? -39.375 -5.258 -9.852 1 89.88 150 PRO B CA 1
ATOM 6638 C C . PRO B 1 150 ? -40.062 -6.469 -10.453 1 89.88 150 PRO B C 1
ATOM 6640 O O . PRO B 1 150 ? -40.25 -7.488 -9.781 1 89.88 150 PRO B O 1
ATOM 6643 N N . ASP B 1 151 ? -40.469 -6.328 -11.695 1 86.75 151 ASP B N 1
ATOM 6644 C CA . ASP B 1 151 ? -41.25 -7.398 -12.336 1 86.75 151 ASP B CA 1
ATOM 6645 C C . ASP B 1 151 ? -40.312 -8.344 -13.102 1 86.75 151 ASP B C 1
ATOM 6647 O O . ASP B 1 151 ? -40.781 -9.18 -13.883 1 86.75 151 ASP B O 1
ATOM 6651 N N . ASN B 1 152 ? -39.062 -8.203 -13.047 1 87.38 152 ASN B N 1
ATOM 6652 C CA . ASN B 1 152 ? -38 -9.07 -13.586 1 87.38 152 ASN B CA 1
ATOM 6653 C C . ASN B 1 152 ? -38 -9.055 -15.109 1 87.38 152 ASN B C 1
ATOM 6655 O O . ASN B 1 152 ? -37.594 -10.039 -15.734 1 87.38 152 ASN B O 1
ATOM 6659 N N . ARG B 1 153 ? -38.562 -8.008 -15.656 1 90.69 153 ARG B N 1
ATOM 6660 C CA . ARG B 1 153 ? -38.375 -7.895 -17.094 1 90.69 153 ARG B CA 1
ATOM 6661 C C . ARG B 1 153 ? -36.906 -7.664 -17.453 1 90.69 153 ARG B C 1
ATOM 6663 O O . ARG B 1 153 ? -36.062 -7.562 -16.562 1 90.69 153 ARG B O 1
ATOM 6670 N N . GLN B 1 154 ? -36.594 -7.66 -18.672 1 92.75 154 GLN B N 1
ATOM 6671 C CA . GLN B 1 154 ? -35.219 -7.527 -19.125 1 92.75 154 GLN B CA 1
ATOM 6672 C C . GLN B 1 154 ? -34.562 -6.262 -18.562 1 92.75 154 GLN B C 1
ATOM 6674 O O . GLN B 1 154 ? -35.062 -5.156 -18.781 1 92.75 154 GLN B O 1
ATOM 6679 N N . PRO B 1 155 ? -33.5 -6.422 -17.891 1 95.56 155 PRO B N 1
ATOM 6680 C CA . PRO B 1 155 ? -32.844 -5.254 -17.281 1 95.56 155 PRO B CA 1
ATOM 6681 C C . PRO B 1 155 ? -32.219 -4.332 -18.328 1 95.56 155 PRO B C 1
ATOM 6683 O O . PRO B 1 155 ? -32.031 -4.727 -19.484 1 95.56 155 PRO B O 1
ATOM 6686 N N . VAL B 1 156 ? -31.953 -3.109 -18 1 96.25 156 VAL B N 1
ATOM 6687 C CA . VAL B 1 156 ? -31.25 -2.123 -18.812 1 96.25 156 VAL B CA 1
ATOM 6688 C C . VAL B 1 156 ? -29.953 -1.702 -18.125 1 96.25 156 VAL B C 1
ATOM 6690 O O . VAL B 1 156 ? -29.922 -1.579 -16.891 1 96.25 156 VAL B O 1
ATOM 6693 N N . SER B 1 157 ? -28.906 -1.513 -18.891 1 97.5 157 SER B N 1
ATOM 6694 C CA . SER B 1 157 ? -27.594 -1.3 -18.297 1 97.5 157 SER B CA 1
ATOM 6695 C C . SER B 1 157 ? -26.906 -0.083 -18.906 1 97.5 157 SER B C 1
ATOM 6697 O O . SER B 1 157 ? -27.25 0.355 -20 1 97.5 157 SER B O 1
ATOM 6699 N N . THR B 1 158 ? -26.016 0.528 -18.188 1 98.06 158 THR B N 1
ATOM 6700 C CA . THR B 1 158 ? -25.094 1.572 -18.609 1 98.06 158 THR B CA 1
ATOM 6701 C C . THR B 1 158 ? -23.656 1.199 -18.266 1 98.06 158 THR B C 1
ATOM 6703 O O . THR B 1 158 ? -23.375 0.764 -17.141 1 98.06 158 THR B O 1
ATOM 6706 N N . SER B 1 159 ? -22.766 1.328 -19.234 1 98.06 159 SER B N 1
ATOM 6707 C CA . SER B 1 159 ? -21.344 1.107 -18.984 1 98.06 159 SER B CA 1
ATOM 6708 C C . SER B 1 159 ? -20.688 2.346 -18.391 1 98.06 159 SER B C 1
ATOM 6710 O O . SER B 1 159 ? -21.031 3.473 -18.75 1 98.06 159 SER B O 1
ATOM 6712 N N . LEU B 1 160 ? -19.797 2.143 -17.469 1 98.25 160 LEU B N 1
ATOM 6713 C CA . LEU B 1 160 ? -19.062 3.203 -16.781 1 98.25 160 LEU B CA 1
ATOM 6714 C C . LEU B 1 160 ? -17.594 2.814 -16.594 1 98.25 160 LEU B C 1
ATOM 6716 O O . LEU B 1 160 ? -17.297 1.729 -16.094 1 98.25 160 LEU B O 1
ATOM 6720 N N . THR B 1 161 ? -16.688 3.631 -17.062 1 98.62 161 THR B N 1
ATOM 6721 C CA . THR B 1 161 ? -15.273 3.396 -16.844 1 98.62 161 THR B CA 1
ATOM 6722 C C . THR B 1 161 ? -14.703 4.406 -15.844 1 98.62 161 THR B C 1
ATOM 6724 O O . THR B 1 161 ? -14.789 5.617 -16.062 1 98.62 161 THR B O 1
ATOM 6727 N N . LEU B 1 162 ? -14.188 3.943 -14.758 1 98.56 162 LEU B N 1
ATOM 6728 C CA . LEU B 1 162 ? -13.5 4.762 -13.766 1 98.56 162 LEU B CA 1
ATOM 6729 C C . LEU B 1 162 ? -12.047 4.328 -13.617 1 98.56 162 LEU B C 1
ATOM 6731 O O . LEU B 1 162 ? -11.727 3.15 -13.789 1 98.56 162 LEU B O 1
ATOM 6735 N N . ILE B 1 163 ? -11.148 5.246 -13.367 1 98.56 163 ILE B N 1
ATOM 6736 C CA . ILE B 1 163 ? -9.727 4.961 -13.195 1 98.56 163 ILE B CA 1
ATOM 6737 C C . ILE B 1 163 ? -9.344 5.129 -11.727 1 98.56 163 ILE B C 1
ATOM 6739 O O . ILE B 1 163 ? -9.633 6.16 -11.117 1 98.56 163 ILE B O 1
ATOM 6743 N N . TYR B 1 164 ? -8.797 4.156 -11.141 1 98.38 164 TYR B N 1
ATOM 6744 C CA . TYR B 1 164 ? -8.359 4.234 -9.75 1 98.38 164 TYR B CA 1
ATOM 6745 C C . TYR B 1 164 ? -6.844 4.348 -9.664 1 98.38 164 TYR B C 1
ATOM 6747 O O . TYR B 1 164 ? -6.121 3.455 -10.117 1 98.38 164 TYR B O 1
ATOM 6755 N N . THR B 1 165 ? -6.312 5.371 -9.086 1 98.25 165 THR B N 1
ATOM 6756 C CA . THR B 1 165 ? -4.902 5.57 -8.766 1 98.25 165 THR B CA 1
ATOM 6757 C C . THR B 1 165 ? -4.703 5.711 -7.262 1 98.25 165 THR B C 1
ATOM 6759 O O . THR B 1 165 ? -5.027 6.75 -6.684 1 98.25 165 THR B O 1
ATOM 6762 N N . PRO B 1 166 ? -4.176 4.633 -6.621 1 98 166 PRO B N 1
ATOM 6763 C CA . PRO B 1 166 ? -3.865 4.777 -5.195 1 98 166 PRO B CA 1
ATOM 6764 C C . PRO B 1 166 ? -2.791 5.832 -4.934 1 98 166 PRO B C 1
ATOM 6766 O O . PRO B 1 166 ? -1.738 5.82 -5.578 1 98 166 PRO B O 1
ATOM 6769 N N . LEU B 1 167 ? -3.01 6.711 -4.043 1 97.69 167 LEU B N 1
ATOM 6770 C CA . LEU B 1 167 ? -2.061 7.781 -3.77 1 97.69 167 LEU B CA 1
ATOM 6771 C C . LEU B 1 167 ? -1.184 7.438 -2.57 1 97.69 167 LEU B C 1
ATOM 6773 O O . LEU B 1 167 ? -1.3 8.062 -1.512 1 97.69 167 LEU B O 1
ATOM 6777 N N . LEU B 1 168 ? -0.206 6.617 -2.842 1 97.56 168 LEU B N 1
ATOM 6778 C CA . LEU B 1 168 ? 0.657 6.055 -1.808 1 97.56 168 LEU B CA 1
ATOM 6779 C C . LEU B 1 168 ? 1.62 7.109 -1.271 1 97.56 168 LEU B C 1
ATOM 6781 O O . LEU B 1 168 ? 2.283 6.891 -0.255 1 97.56 168 LEU B O 1
ATOM 6785 N N . GLN B 1 169 ? 1.682 8.312 -1.898 1 96.19 169 GLN B N 1
ATOM 6786 C CA . GLN B 1 169 ? 2.566 9.383 -1.46 1 96.19 169 GLN B CA 1
ATOM 6787 C C . GLN B 1 169 ? 1.953 10.164 -0.299 1 96.19 169 GLN B C 1
ATOM 6789 O O . GLN B 1 169 ? 2.619 11 0.315 1 96.19 169 GLN B O 1
ATOM 6794 N N . ASP B 1 170 ? 0.674 9.883 0.031 1 97.06 170 ASP B N 1
ATOM 6795 C CA . ASP B 1 170 ? 0.005 10.547 1.146 1 97.06 170 ASP B CA 1
ATOM 6796 C C . ASP B 1 170 ? 0.031 9.68 2.398 1 97.06 170 ASP B C 1
ATOM 6798 O O . ASP B 1 170 ? -0.14 8.461 2.318 1 97.06 170 ASP B O 1
ATOM 6802 N N . PRO B 1 171 ? 0.236 10.289 3.613 1 96.69 171 PRO B N 1
ATOM 6803 C CA . PRO B 1 171 ? 0.264 9.508 4.852 1 96.69 171 PRO B CA 1
ATOM 6804 C C . PRO B 1 171 ? -1.07 8.828 5.148 1 96.69 171 PRO B C 1
ATOM 6806 O O . PRO B 1 171 ? -2.127 9.453 5.031 1 96.69 171 PRO B O 1
ATOM 6809 N N . PRO B 1 172 ? -1.017 7.578 5.578 1 97.88 172 PRO B N 1
ATOM 6810 C CA . PRO B 1 172 ? -2.252 6.828 5.824 1 97.88 172 PRO B CA 1
ATOM 6811 C C . PRO B 1 172 ? -2.744 6.957 7.266 1 97.88 172 PRO B C 1
ATOM 6813 O O . PRO B 1 172 ? -1.979 7.348 8.148 1 97.88 172 PRO B O 1
ATOM 6816 N N . LEU B 1 173 ? -4.02 6.738 7.402 1 98.38 173 LEU B N 1
ATOM 6817 C CA . LEU B 1 173 ? -4.641 6.57 8.711 1 98.38 173 LEU B CA 1
ATOM 6818 C C . LEU B 1 173 ? -4.688 5.098 9.109 1 98.38 173 LEU B C 1
ATOM 6820 O O . LEU B 1 173 ? -5.008 4.238 8.281 1 98.38 173 LEU B O 1
ATOM 6824 N N . HIS B 1 174 ? -4.293 4.777 10.367 1 98.44 174 HIS B N 1
ATOM 6825 C CA . HIS B 1 174 ? -4.324 3.414 10.883 1 98.44 174 HIS B CA 1
ATOM 6826 C C . HIS B 1 174 ? -5.586 3.164 11.703 1 98.44 174 HIS B C 1
ATOM 6828 O O . HIS B 1 174 ? -5.973 4 12.523 1 98.44 174 HIS B O 1
ATOM 6834 N N . LEU B 1 175 ? -6.207 2.041 11.469 1 98.81 175 LEU B N 1
ATOM 6835 C CA . LEU B 1 175 ? -7.316 1.595 12.312 1 98.81 175 LEU B CA 1
ATOM 6836 C C . LEU B 1 175 ? -6.832 0.618 13.375 1 98.81 175 LEU B C 1
ATOM 6838 O O . LEU B 1 175 ? -6.016 -0.262 13.094 1 98.81 175 LEU B O 1
ATOM 6842 N N . CYS B 1 176 ? -7.375 0.788 14.609 1 98.81 176 CYS B N 1
ATOM 6843 C CA . CYS B 1 176 ? -6.914 -0.034 15.719 1 98.81 176 CYS B CA 1
ATOM 6844 C C . CYS B 1 176 ? -8.078 -0.473 16.594 1 98.81 176 CYS B C 1
ATOM 6846 O O . CYS B 1 176 ? -9.008 0.303 16.844 1 98.81 176 CYS B O 1
ATOM 6848 N N . LEU B 1 177 ? -8.047 -1.695 17 1 98.81 177 LEU B N 1
ATOM 6849 C CA . LEU B 1 177 ? -8.891 -2.205 18.078 1 98.81 177 LEU B CA 1
ATOM 6850 C C . LEU B 1 177 ? -8.086 -2.391 19.359 1 98.81 177 LEU B C 1
ATOM 6852 O O . LEU B 1 177 ? -7.082 -3.107 19.375 1 98.81 177 LEU B O 1
ATOM 6856 N N . ILE B 1 178 ? -8.547 -1.758 20.406 1 98.75 178 ILE B N 1
ATOM 6857 C CA . ILE B 1 178 ? -7.844 -1.843 21.672 1 98.75 178 ILE B CA 1
ATOM 6858 C C . ILE B 1 178 ? -8.547 -2.844 22.594 1 98.75 178 ILE B C 1
ATOM 6860 O O . ILE B 1 178 ? -9.766 -2.771 22.781 1 98.75 178 ILE B O 1
ATOM 6864 N N . LEU B 1 179 ? -7.781 -3.746 23.125 1 98.62 179 LEU B N 1
ATOM 6865 C CA . LEU B 1 179 ? -8.258 -4.773 24.031 1 98.62 179 LEU B CA 1
ATOM 6866 C C . LEU B 1 179 ? -7.598 -4.633 25.406 1 98.62 179 LEU B C 1
ATOM 6868 O O . LEU B 1 179 ? -6.422 -4.27 25.5 1 98.62 179 LEU B O 1
ATOM 6872 N N . GLY B 1 180 ? -8.375 -4.957 26.469 1 98.44 180 GLY B N 1
ATOM 6873 C CA . GLY B 1 180 ? -7.734 -5.145 27.766 1 98.44 180 GLY B CA 1
ATOM 6874 C C . GLY B 1 180 ? -6.793 -6.332 27.797 1 98.44 180 GLY B C 1
ATOM 6875 O O . GLY B 1 180 ? -6.906 -7.246 26.984 1 98.44 180 GLY B O 1
ATOM 6876 N N . ARG B 1 181 ? -5.949 -6.309 28.734 1 98.12 181 ARG B N 1
ATOM 6877 C CA . ARG B 1 181 ? -4.949 -7.367 28.828 1 98.12 181 ARG B CA 1
ATOM 6878 C C . ARG B 1 181 ? -5.613 -8.734 28.938 1 98.12 181 ARG B C 1
ATOM 6880 O O . ARG B 1 181 ? -5.094 -9.727 28.422 1 98.12 181 ARG B O 1
ATOM 6887 N N . ASP B 1 182 ? -6.742 -8.852 29.594 1 98.12 182 ASP B N 1
ATOM 6888 C CA . ASP B 1 182 ? -7.441 -10.117 29.828 1 98.12 182 ASP B CA 1
ATOM 6889 C C . ASP B 1 182 ? -8.703 -10.211 28.984 1 98.12 182 ASP B C 1
ATOM 6891 O O . ASP B 1 182 ? -9.625 -10.961 29.312 1 98.12 182 ASP B O 1
ATOM 6895 N N . SER B 1 183 ? -8.797 -9.414 27.984 1 98.44 183 SER B N 1
ATOM 6896 C CA . SER B 1 183 ? -9.969 -9.383 27.125 1 98.44 183 SER B CA 1
ATOM 6897 C C . SER B 1 183 ? -10.172 -10.727 26.422 1 98.44 183 SER B C 1
ATOM 6899 O O . SER B 1 183 ? -9.211 -11.359 25.984 1 98.44 183 SER B O 1
ATOM 6901 N N . LYS B 1 184 ? -11.352 -11.156 26.203 1 97.38 184 LYS B N 1
ATOM 6902 C CA . LYS B 1 184 ? -11.695 -12.352 25.438 1 97.38 184 LYS B CA 1
ATOM 6903 C C . LYS B 1 184 ? -11.867 -12.031 23.953 1 97.38 184 LYS B C 1
ATOM 6905 O O . LYS B 1 184 ? -12.047 -12.93 23.141 1 97.38 184 LYS B O 1
ATOM 6910 N N . GLY B 1 185 ? -11.82 -10.75 23.656 1 98 185 GLY B N 1
ATOM 6911 C CA . GLY B 1 185 ? -11.961 -10.336 22.266 1 98 185 GLY B CA 1
ATOM 6912 C C . GLY B 1 185 ? -13.391 -10.375 21.766 1 98 185 GLY B C 1
ATOM 6913 O O . GLY B 1 185 ? -13.641 -10.766 20.625 1 98 185 GLY B O 1
ATOM 6914 N N . GLU B 1 186 ? -14.344 -10.062 22.641 1 98.12 186 GLU B N 1
ATOM 6915 C CA . GLU B 1 186 ? -15.766 -10.016 22.281 1 98.12 186 GLU B CA 1
ATOM 6916 C C . GLU B 1 186 ? -16.359 -8.633 22.547 1 98.12 186 GLU B C 1
ATOM 6918 O O . GLU B 1 186 ? -16.062 -8.008 23.578 1 98.12 186 GLU B O 1
ATOM 6923 N N . PHE B 1 187 ? -17.094 -8.148 21.609 1 98.19 187 PHE B N 1
ATOM 6924 C CA . PHE B 1 187 ? -17.781 -6.879 21.844 1 98.19 187 PHE B CA 1
ATOM 6925 C C . PHE B 1 187 ? -19.219 -7.102 22.297 1 98.19 187 PHE B C 1
ATOM 6927 O O . PHE B 1 187 ? -19.766 -8.195 22.125 1 98.19 187 PHE B O 1
ATOM 6934 N N . GLN B 1 188 ? -19.797 -6.125 22.891 1 96.81 188 GLN B N 1
ATOM 6935 C CA . GLN B 1 188 ? -21.172 -6.219 23.328 1 96.81 188 GLN B CA 1
ATOM 6936 C C . GLN B 1 188 ? -22.141 -6.184 22.141 1 96.81 188 GLN B C 1
ATOM 6938 O O . GLN B 1 188 ? -21.922 -5.438 21.188 1 96.81 188 GLN B O 1
ATOM 6943 N N . SER B 1 189 ? -23.188 -7.016 22.219 1 97.69 189 SER B N 1
ATOM 6944 C CA . SER B 1 189 ? -24.141 -7.105 21.125 1 97.69 189 SER B CA 1
ATOM 6945 C C . SER B 1 189 ? -25.547 -7.43 21.641 1 97.69 189 SER B C 1
ATOM 6947 O O . SER B 1 189 ? -25.688 -8.102 22.672 1 97.69 189 SER B O 1
ATOM 6949 N N . GLN B 1 190 ? -26.516 -6.848 21 1 97.25 190 GLN B N 1
ATOM 6950 C CA . GLN B 1 190 ? -27.891 -7.219 21.328 1 97.25 190 GLN B CA 1
ATOM 6951 C C . GLN B 1 190 ? -28.156 -8.672 20.953 1 97.25 190 GLN B C 1
ATOM 6953 O O . GLN B 1 190 ? -27.625 -9.188 19.969 1 97.25 190 GLN B O 1
ATOM 6958 N N . SER B 1 191 ? -29.062 -9.328 21.625 1 97.06 191 SER B N 1
ATOM 6959 C CA . SER B 1 191 ? -29.266 -10.773 21.562 1 97.06 191 SER B CA 1
ATOM 6960 C C . SER B 1 191 ? -29.625 -11.227 20.141 1 97.06 191 SER B C 1
ATOM 6962 O O . SER B 1 191 ? -29.094 -12.219 19.656 1 97.06 191 SER B O 1
ATOM 6964 N N . TYR B 1 192 ? -30.5 -10.602 19.453 1 96.44 192 TYR B N 1
ATOM 6965 C CA . TYR B 1 192 ? -30.938 -11.047 18.141 1 96.44 192 TYR B CA 1
ATOM 6966 C C . TYR B 1 192 ? -29.766 -11.031 17.156 1 96.44 192 TYR B C 1
ATOM 6968 O O . TYR B 1 192 ? -29.641 -11.93 16.312 1 96.44 192 TYR B O 1
ATOM 6976 N N . LYS B 1 193 ? -28.984 -9.984 17.234 1 97.69 193 LYS B N 1
ATOM 6977 C CA . LYS B 1 193 ? -27.844 -9.844 16.328 1 97.69 193 LYS B CA 1
ATOM 6978 C C . LYS B 1 193 ? -26.734 -10.852 16.672 1 97.69 193 LYS B C 1
ATOM 6980 O O . LYS B 1 193 ? -26.109 -11.406 15.773 1 97.69 193 LYS B O 1
ATOM 6985 N N . LYS B 1 194 ? -26.469 -11.016 17.938 1 97.56 194 LYS B N 1
ATOM 6986 C CA . LYS B 1 194 ? -25.469 -11.977 18.391 1 97.56 194 LYS B CA 1
ATOM 6987 C C . LYS B 1 194 ? -25.781 -13.383 17.875 1 97.56 194 LYS B C 1
ATOM 6989 O O . LYS B 1 194 ? -24.891 -14.133 17.5 1 97.56 194 LYS B O 1
ATOM 6994 N N . GLN B 1 195 ? -27.016 -13.734 17.828 1 97.12 195 GLN B N 1
ATOM 6995 C CA . GLN B 1 195 ? -27.438 -15.047 17.375 1 97.12 195 GLN B CA 1
ATOM 6996 C C . GLN B 1 195 ? -27.203 -15.219 15.875 1 97.12 195 GLN B C 1
ATOM 6998 O O . GLN B 1 195 ? -26.891 -16.312 15.414 1 97.12 195 GLN B O 1
ATOM 7003 N N . ILE B 1 196 ? -27.25 -14.164 15.227 1 95.81 196 ILE B N 1
ATOM 7004 C CA . ILE B 1 196 ? -27.156 -14.211 13.766 1 95.81 196 ILE B CA 1
ATOM 7005 C C . ILE B 1 196 ? -25.688 -14.188 13.352 1 95.81 196 ILE B C 1
ATOM 7007 O O . ILE B 1 196 ? -25.266 -14.984 12.508 1 95.81 196 ILE B O 1
ATOM 7011 N N . GLU B 1 197 ? -24.938 -13.297 13.922 1 97.19 197 GLU B N 1
ATOM 7012 C CA . GLU B 1 197 ? -23.625 -13.062 13.352 1 97.19 197 GLU B CA 1
ATOM 7013 C C . GLU B 1 197 ? -22.531 -13.289 14.398 1 97.19 197 GLU B C 1
ATOM 7015 O O . GLU B 1 197 ? -21.344 -13.383 14.055 1 97.19 197 GLU B O 1
ATOM 7020 N N . GLY B 1 198 ? -22.828 -13.375 15.633 1 98 198 GLY B N 1
ATOM 7021 C CA . GLY B 1 198 ? -21.828 -13.477 16.688 1 98 198 GLY B CA 1
ATOM 7022 C C . GLY B 1 198 ? -21.297 -12.125 17.125 1 98 198 GLY B C 1
ATOM 7023 O O . GLY B 1 198 ? -21.922 -11.094 16.891 1 98 198 GLY B O 1
ATOM 7024 N N . ASN B 1 199 ? -20.203 -12.109 17.891 1 98.44 199 ASN B N 1
ATOM 7025 C CA . ASN B 1 199 ? -19.594 -10.898 18.438 1 98.44 199 ASN B CA 1
ATOM 7026 C C . ASN B 1 199 ? -18.094 -11.078 18.656 1 98.44 199 ASN B C 1
ATOM 7028 O O . ASN B 1 199 ? -17.547 -10.562 19.625 1 98.44 199 ASN B O 1
ATOM 7032 N N . SER B 1 200 ? -17.484 -11.805 17.766 1 98.38 200 SER B N 1
ATOM 7033 C CA . SER B 1 200 ? -16.078 -12.172 17.906 1 98.38 200 SER B CA 1
ATOM 7034 C C . SER B 1 200 ? -15.164 -11.008 17.516 1 98.38 200 SER B C 1
ATOM 7036 O O . SER B 1 200 ? -15.617 -10.023 16.922 1 98.38 200 SER B O 1
ATOM 7038 N N . LEU B 1 201 ? -13.867 -11.172 17.891 1 98.25 201 LEU B N 1
ATOM 7039 C CA . LEU B 1 201 ? -12.852 -10.195 17.516 1 98.25 201 LEU B CA 1
ATOM 7040 C C . LEU B 1 201 ? -12.688 -10.141 15.992 1 98.25 201 LEU B C 1
ATOM 7042 O O . LEU B 1 201 ? -12.531 -9.062 15.422 1 98.25 201 LEU B O 1
ATOM 7046 N N . ASP B 1 202 ? -12.734 -11.297 15.367 1 97.19 202 ASP B N 1
ATOM 7047 C CA . ASP B 1 202 ? -12.648 -11.352 13.906 1 97.19 202 ASP B CA 1
ATOM 7048 C C . ASP B 1 202 ? -13.758 -10.531 13.258 1 97.19 202 ASP B C 1
ATOM 7050 O O . ASP B 1 202 ? -13.531 -9.859 12.25 1 97.19 202 ASP B O 1
ATOM 7054 N N . LEU B 1 203 ? -14.914 -10.664 13.781 1 98.56 203 LEU B N 1
ATOM 7055 C CA . LEU B 1 203 ? -16.047 -9.891 13.266 1 98.56 203 LEU B CA 1
ATOM 7056 C C . LEU B 1 203 ? -15.828 -8.398 13.484 1 98.56 203 LEU B C 1
ATOM 7058 O O . LEU B 1 203 ? -16.156 -7.586 12.617 1 98.56 203 LEU B O 1
ATOM 7062 N N . ALA B 1 204 ? -15.297 -8.008 14.656 1 98.81 204 ALA B N 1
ATOM 7063 C CA . ALA B 1 204 ? -14.992 -6.605 14.922 1 98.81 204 ALA B CA 1
ATOM 7064 C C . ALA B 1 204 ? -14.023 -6.047 13.883 1 98.81 204 ALA B C 1
ATOM 7066 O O . ALA B 1 204 ? -14.18 -4.91 13.43 1 98.81 204 ALA B O 1
ATOM 7067 N N . VAL B 1 205 ? -13.047 -6.84 13.531 1 98.56 205 VAL B N 1
ATOM 7068 C CA . VAL B 1 205 ? -12.07 -6.441 12.523 1 98.56 205 VAL B CA 1
ATOM 7069 C C . VAL B 1 205 ? -12.781 -6.164 11.203 1 98.56 205 VAL B C 1
ATOM 7071 O O . VAL B 1 205 ? -12.539 -5.141 10.562 1 98.56 205 VAL B O 1
ATOM 7074 N N . LYS B 1 206 ? -13.672 -7.078 10.805 1 98.5 206 LYS B N 1
ATOM 7075 C CA . LYS B 1 206 ? -14.398 -6.934 9.555 1 98.5 206 LYS B CA 1
ATOM 7076 C C . LYS B 1 206 ? -15.25 -5.668 9.547 1 98.5 206 LYS B C 1
ATOM 7078 O O . LYS B 1 206 ? -15.281 -4.934 8.562 1 98.5 206 LYS B O 1
ATOM 7083 N N . LYS B 1 207 ? -15.906 -5.426 10.641 1 98.88 207 LYS B N 1
ATOM 7084 C CA . LYS B 1 207 ? -16.797 -4.273 10.758 1 98.88 207 LYS B CA 1
ATOM 7085 C C . LYS B 1 207 ? -16 -2.965 10.734 1 98.88 207 LYS B C 1
ATOM 7087 O O . LYS B 1 207 ? -16.422 -1.997 10.094 1 98.88 207 LYS B O 1
ATOM 7092 N N . MET B 1 208 ? -14.883 -2.945 11.422 1 98.75 208 MET B N 1
ATOM 7093 C CA . MET B 1 208 ? -14 -1.777 11.422 1 98.75 208 MET B CA 1
ATOM 7094 C C . MET B 1 208 ? -13.477 -1.499 10.016 1 98.75 208 MET B C 1
ATOM 7096 O O . MET B 1 208 ? -13.422 -0.346 9.586 1 98.75 208 MET B O 1
ATOM 7100 N N . ARG B 1 209 ? -13.055 -2.518 9.328 1 98.75 209 ARG B N 1
ATOM 7101 C CA . ARG B 1 209 ? -12.555 -2.412 7.965 1 98.75 209 ARG B CA 1
ATOM 7102 C C . ARG B 1 209 ? -13.602 -1.813 7.039 1 98.75 209 ARG B C 1
ATOM 7104 O O . ARG B 1 209 ? -13.32 -0.872 6.293 1 98.75 209 ARG B O 1
ATOM 7111 N N . MET B 1 210 ? -14.805 -2.32 7.117 1 98.88 210 MET B N 1
ATOM 7112 C CA . MET B 1 210 ? -15.914 -1.834 6.301 1 98.88 210 MET B CA 1
ATOM 7113 C C . MET B 1 210 ? -16.203 -0.368 6.598 1 98.88 210 MET B C 1
ATOM 7115 O O . MET B 1 210 ? -16.406 0.43 5.684 1 98.88 210 MET B O 1
ATOM 7119 N N . ALA B 1 211 ? -16.172 -0.024 7.848 1 98.88 211 ALA B N 1
ATOM 7120 C CA . ALA B 1 211 ? -16.438 1.353 8.266 1 98.88 211 ALA B CA 1
ATOM 7121 C C . ALA B 1 211 ? -15.391 2.305 7.68 1 98.88 211 ALA B C 1
ATOM 7123 O O . ALA B 1 211 ? -15.727 3.416 7.262 1 98.88 211 ALA B O 1
ATOM 7124 N N . GLY B 1 212 ? -14.141 1.869 7.691 1 98.81 212 GLY B N 1
ATOM 7125 C CA . GLY B 1 212 ? -13.086 2.695 7.121 1 98.81 212 GLY B CA 1
ATOM 7126 C C . GLY B 1 212 ? -13.352 3.098 5.684 1 98.81 212 GLY B C 1
ATOM 7127 O O . GLY B 1 212 ? -13.242 4.273 5.332 1 98.81 212 GLY B O 1
ATOM 7128 N N . TYR B 1 213 ? -13.742 2.148 4.871 1 98.81 213 TYR B N 1
ATOM 7129 C CA . TYR B 1 213 ? -13.992 2.443 3.467 1 98.81 213 TYR B CA 1
ATOM 7130 C C . TYR B 1 213 ? -15.234 3.312 3.301 1 98.81 213 TYR B C 1
ATOM 7132 O O . TYR B 1 213 ? -15.297 4.152 2.4 1 98.81 213 TYR B O 1
ATOM 7140 N N . MET B 1 214 ? -16.234 3.107 4.148 1 98.81 214 MET B N 1
ATOM 7141 C CA . MET B 1 214 ? -17.406 3.979 4.117 1 98.81 214 MET B CA 1
ATOM 7142 C C . MET B 1 214 ? -17.031 5.422 4.414 1 98.81 214 MET B C 1
ATOM 7144 O O . MET B 1 214 ? -17.453 6.344 3.717 1 98.81 214 MET B O 1
ATOM 7148 N N . MET B 1 215 ? -16.203 5.613 5.391 1 98.81 215 MET B N 1
ATOM 7149 C CA . MET B 1 215 ? -15.797 6.945 5.836 1 98.81 215 MET B CA 1
ATOM 7150 C C . MET B 1 215 ? -14.969 7.648 4.766 1 98.81 215 MET B C 1
ATOM 7152 O O . MET B 1 215 ? -15.164 8.836 4.5 1 98.81 215 MET B O 1
ATOM 7156 N N . SER B 1 216 ? -14.055 6.934 4.203 1 98.62 216 SER B N 1
ATOM 7157 C CA . SER B 1 216 ? -13.242 7.492 3.129 1 98.62 216 SER B CA 1
ATOM 7158 C C . SER B 1 216 ? -14.102 7.887 1.932 1 98.62 216 SER B C 1
ATOM 7160 O O . SER B 1 216 ? -13.953 8.984 1.389 1 98.62 216 SER B O 1
ATOM 7162 N N . ALA B 1 217 ? -15 7.051 1.496 1 98.75 217 ALA B N 1
ATOM 7163 C CA . ALA B 1 217 ? -15.875 7.305 0.352 1 98.75 217 ALA B CA 1
ATOM 7164 C C . ALA B 1 217 ? -16.797 8.492 0.618 1 98.75 217 ALA B C 1
ATOM 7166 O O . ALA B 1 217 ? -17 9.336 -0.261 1 98.75 217 ALA B O 1
ATOM 7167 N N . PHE B 1 218 ? -17.328 8.516 1.822 1 98.56 218 PHE B N 1
ATOM 7168 C CA . PHE B 1 218 ? -18.156 9.633 2.244 1 98.56 218 PHE B CA 1
ATOM 7169 C C . PHE B 1 218 ? -17.406 10.953 2.1 1 98.56 218 PHE B C 1
ATOM 7171 O O . PHE B 1 218 ? -17.938 11.914 1.523 1 98.56 218 PHE B O 1
ATOM 7178 N N . THR B 1 219 ? -16.25 10.969 2.562 1 98.88 219 THR B N 1
ATOM 7179 C CA . THR B 1 219 ? -15.438 12.18 2.545 1 98.88 219 THR B CA 1
ATOM 7180 C C . THR B 1 219 ? -15.125 12.602 1.11 1 98.88 219 THR B C 1
ATOM 7182 O O . THR B 1 219 ? -15.18 13.789 0.784 1 98.88 219 THR B O 1
ATOM 7185 N N . ASN B 1 220 ? -14.828 11.664 0.272 1 98.75 220 ASN B N 1
ATOM 7186 C CA . ASN B 1 220 ? -14.602 11.984 -1.133 1 98.75 220 ASN B CA 1
ATOM 7187 C C . ASN B 1 220 ? -15.797 12.703 -1.745 1 98.75 220 ASN B C 1
ATOM 7189 O O . ASN B 1 220 ? -15.633 13.695 -2.457 1 98.75 220 ASN B O 1
ATOM 7193 N N . GLU B 1 221 ? -16.984 12.18 -1.479 1 98.31 221 GLU B N 1
ATOM 7194 C CA . GLU B 1 221 ? -18.203 12.758 -2.035 1 98.31 221 GLU B CA 1
ATOM 7195 C C . GLU B 1 221 ? -18.375 14.211 -1.595 1 98.31 221 GLU B C 1
ATOM 7197 O O . GLU B 1 221 ? -18.75 15.07 -2.398 1 98.31 221 GLU B O 1
ATOM 7202 N N . ILE B 1 222 ? -18.125 14.438 -0.364 1 98.25 222 ILE B N 1
ATOM 7203 C CA . ILE B 1 222 ? -18.312 15.781 0.169 1 98.25 222 ILE B CA 1
ATOM 7204 C C . ILE B 1 222 ? -17.234 16.719 -0.395 1 98.25 222 ILE B C 1
ATOM 7206 O O . ILE B 1 222 ? -17.516 17.875 -0.704 1 98.25 222 ILE B O 1
ATOM 7210 N N . MET B 1 223 ? -16.016 16.234 -0.524 1 98.56 223 MET B N 1
ATOM 7211 C CA . MET B 1 223 ? -14.961 17.062 -1.128 1 98.56 223 MET B CA 1
ATOM 7212 C C . MET B 1 223 ? -15.305 17.406 -2.572 1 98.56 223 MET B C 1
ATOM 7214 O O . MET B 1 223 ? -15.094 18.531 -3.008 1 98.56 223 MET B O 1
ATOM 7218 N N . LEU B 1 224 ? -15.781 16.422 -3.309 1 98.06 224 LEU B N 1
ATOM 7219 C CA . LEU B 1 224 ? -16.203 16.656 -4.684 1 98.06 224 LEU B CA 1
ATOM 7220 C C . LEU B 1 224 ? -17.281 17.734 -4.742 1 98.06 224 LEU B C 1
ATOM 7222 O O . LEU B 1 224 ? -17.219 18.641 -5.57 1 98.06 224 LEU B O 1
ATOM 7226 N N . ARG B 1 225 ? -18.25 17.703 -3.854 1 97.25 225 ARG B N 1
ATOM 7227 C CA . ARG B 1 225 ? -19.359 18.641 -3.844 1 97.25 225 ARG B CA 1
ATOM 7228 C C . ARG B 1 225 ? -18.906 20.031 -3.453 1 97.25 225 ARG B C 1
ATOM 7230 O O . ARG B 1 225 ? -19.547 21.031 -3.795 1 97.25 225 ARG B O 1
ATOM 7237 N N . ASN B 1 226 ? -17.812 20.094 -2.721 1 97.06 226 ASN B N 1
ATOM 7238 C CA . ASN B 1 226 ? -17.266 21.391 -2.326 1 97.06 226 ASN B CA 1
ATOM 7239 C C . ASN B 1 226 ? -16.328 21.953 -3.398 1 97.06 226 ASN B C 1
ATOM 7241 O O . ASN B 1 226 ? -15.672 22.969 -3.18 1 97.06 226 ASN B O 1
ATOM 7245 N N . GLY B 1 227 ? -16.203 21.25 -4.52 1 96.75 227 GLY B N 1
ATOM 7246 C CA . GLY B 1 227 ? -15.453 21.75 -5.652 1 96.75 227 GLY B CA 1
ATOM 7247 C C . GLY B 1 227 ? -13.977 21.438 -5.574 1 96.75 227 GLY B C 1
ATOM 7248 O O . GLY B 1 227 ? -13.172 22.031 -6.293 1 96.75 227 GLY B O 1
ATOM 7249 N N . PHE B 1 228 ? -13.539 20.516 -4.746 1 97.69 228 PHE B N 1
ATOM 7250 C CA . PHE B 1 228 ? -12.117 20.266 -4.559 1 97.69 228 PHE B CA 1
ATOM 7251 C C . PHE B 1 228 ? -11.68 19 -5.301 1 97.69 228 PHE B C 1
ATOM 7253 O O . PHE B 1 228 ? -10.547 18.547 -5.164 1 97.69 228 PHE B O 1
ATOM 7260 N N . GLY B 1 229 ? -12.586 18.422 -6.145 1 96.88 229 GLY B N 1
ATOM 7261 C CA . GLY B 1 229 ? -12.273 17.219 -6.902 1 96.88 229 GLY B CA 1
ATOM 7262 C C . GLY B 1 229 ? -12.359 15.953 -6.07 1 96.88 229 GLY B C 1
ATOM 7263 O O . GLY B 1 229 ? -12.742 16 -4.898 1 96.88 229 GLY B O 1
ATOM 7264 N N . ASN B 1 230 ? -12.094 14.82 -6.742 1 98.12 230 ASN B N 1
ATOM 7265 C CA . ASN B 1 230 ? -12.062 13.539 -6.047 1 98.12 230 ASN B CA 1
ATOM 7266 C C . ASN B 1 230 ? -10.828 13.414 -5.156 1 98.12 230 ASN B C 1
ATOM 7268 O O . ASN B 1 230 ? -9.727 13.18 -5.648 1 98.12 230 ASN B O 1
ATOM 7272 N N . ARG B 1 231 ? -11.023 13.633 -3.898 1 97.75 231 ARG B N 1
ATOM 7273 C CA . ARG B 1 231 ? -9.93 13.516 -2.936 1 97.75 231 ARG B CA 1
ATOM 7274 C C . ARG B 1 231 ? -10.453 13.078 -1.57 1 97.75 231 ARG B C 1
ATOM 7276 O O . ARG B 1 231 ? -11.555 13.461 -1.169 1 97.75 231 ARG B O 1
ATOM 7283 N N . THR B 1 232 ? -9.711 12.32 -0.882 1 98.56 232 THR B N 1
ATOM 7284 C CA . THR B 1 232 ? -10.023 11.812 0.45 1 98.56 232 THR B CA 1
ATOM 7285 C C . THR B 1 232 ? -8.75 11.344 1.155 1 98.56 232 THR B C 1
ATOM 7287 O O . THR B 1 232 ? -7.645 11.523 0.641 1 98.56 232 THR B O 1
ATOM 7290 N N . PHE B 1 233 ? -8.867 10.984 2.412 1 98.44 233 PHE B N 1
ATOM 7291 C CA . PHE B 1 233 ? -7.758 10.367 3.127 1 98.44 233 PHE B CA 1
ATOM 7292 C C . PHE B 1 233 ? -7.754 8.852 2.92 1 98.44 233 PHE B C 1
ATOM 7294 O O . PHE B 1 233 ? -8.805 8.258 2.668 1 98.44 233 PHE B O 1
ATOM 7301 N N . ARG B 1 234 ? -6.586 8.25 2.984 1 98.06 234 ARG B N 1
ATOM 7302 C CA . ARG B 1 234 ? -6.465 6.812 2.791 1 98.06 234 ARG B CA 1
ATOM 7303 C C . ARG B 1 234 ? -6.113 6.109 4.098 1 98.06 234 ARG B C 1
ATOM 7305 O O . ARG B 1 234 ? -5.637 6.746 5.043 1 98.06 234 ARG B O 1
ATOM 7312 N N . PHE B 1 235 ? -6.391 4.84 4.141 1 98.5 235 PHE B N 1
ATOM 7313 C CA . PHE B 1 235 ? -6.008 4 5.27 1 98.5 235 PHE B CA 1
ATOM 7314 C C . PHE B 1 235 ? -4.793 3.146 4.918 1 98.5 235 PHE B C 1
ATOM 7316 O O . PHE B 1 235 ? -4.492 2.939 3.74 1 98.5 235 PHE B O 1
ATOM 7323 N N . HIS B 1 236 ? -4.086 2.754 5.945 1 97.81 236 HIS B N 1
ATOM 7324 C CA . HIS B 1 236 ? -3.043 1.755 5.746 1 97.81 236 HIS B CA 1
ATOM 7325 C C . HIS B 1 236 ? -3.637 0.418 5.312 1 97.81 236 HIS B C 1
ATOM 7327 O O . HIS B 1 236 ? -4.48 -0.146 6.012 1 97.81 236 HIS B O 1
ATOM 7333 N N . GLU B 1 237 ? -3.221 -0.042 4.121 1 97.56 237 GLU B N 1
ATOM 7334 C CA . GLU B 1 237 ? -3.674 -1.318 3.578 1 97.56 237 GLU B CA 1
ATOM 7335 C C . GLU B 1 237 ? -2.521 -2.314 3.479 1 97.56 237 GLU B C 1
ATOM 7337 O O . GLU B 1 237 ? -1.364 -1.92 3.33 1 97.56 237 GLU B O 1
ATOM 7342 N N . GLU B 1 238 ? -2.857 -3.6 3.58 1 94.88 238 GLU B N 1
ATOM 7343 C CA . GLU B 1 238 ? -1.924 -4.703 3.385 1 94.88 238 GLU B CA 1
ATOM 7344 C C . GLU B 1 238 ? -2.57 -5.84 2.6 1 94.88 238 GLU B C 1
ATOM 7346 O O . GLU B 1 238 ? -3.797 -5.957 2.559 1 94.88 238 GLU B O 1
ATOM 7351 N N . TRP B 1 239 ? -1.685 -6.613 1.948 1 95.31 239 TRP B N 1
ATOM 7352 C CA . TRP B 1 239 ? -2.166 -7.809 1.261 1 95.31 239 TRP B CA 1
ATOM 7353 C C . TRP B 1 239 ? -2.684 -8.836 2.258 1 95.31 239 TRP B C 1
ATOM 7355 O O . TRP B 1 239 ? -1.936 -9.312 3.117 1 95.31 239 TRP B O 1
ATOM 7365 N N . ASP B 1 240 ? -4.004 -9.133 2.213 1 93.81 240 ASP B N 1
ATOM 7366 C CA . ASP B 1 240 ? -4.664 -10.031 3.16 1 93.81 240 ASP B CA 1
ATOM 7367 C C . ASP B 1 240 ? -5.977 -10.562 2.59 1 93.81 240 ASP B C 1
ATOM 7369 O O . ASP B 1 240 ? -6.406 -10.148 1.512 1 93.81 240 ASP B O 1
ATOM 7373 N N . VAL B 1 241 ? -6.527 -11.555 3.301 1 94.31 241 VAL B N 1
ATOM 7374 C CA . VAL B 1 241 ? -7.859 -12.016 2.926 1 94.31 241 VAL B CA 1
ATOM 7375 C C . VAL B 1 241 ? -8.852 -10.852 3.014 1 94.31 241 VAL B C 1
ATOM 7377 O O . VAL B 1 241 ? -8.969 -10.211 4.059 1 94.31 241 VAL B O 1
ATOM 7380 N N . ASP B 1 242 ? -9.438 -10.602 1.913 1 95.69 242 ASP B N 1
ATOM 7381 C CA . ASP B 1 242 ? -10.398 -9.508 1.852 1 95.69 242 ASP B CA 1
ATOM 7382 C C . ASP B 1 242 ? -11.742 -9.922 2.445 1 95.69 242 ASP B C 1
ATOM 7384 O O . ASP B 1 242 ? -12.266 -11 2.127 1 95.69 242 ASP B O 1
ATOM 7388 N N . THR B 1 243 ? -12.312 -9.188 3.322 1 96.94 243 THR B N 1
ATOM 7389 C CA . THR B 1 243 ? -13.539 -9.555 4.02 1 96.94 243 THR B CA 1
ATOM 7390 C C . THR B 1 243 ? -14.703 -8.664 3.582 1 96.94 243 THR B C 1
ATOM 7392 O O . THR B 1 243 ? -15.758 -8.656 4.215 1 96.94 243 THR B O 1
ATOM 7395 N N . LEU B 1 244 ? -14.531 -7.91 2.541 1 98.12 244 LEU B N 1
ATOM 7396 C CA . LEU B 1 244 ? -15.492 -6.867 2.193 1 98.12 244 LEU B CA 1
ATOM 7397 C C . LEU B 1 244 ? -16.641 -7.438 1.361 1 98.12 244 LEU B C 1
ATOM 7399 O O . LEU B 1 244 ? -17.562 -6.711 0.994 1 98.12 244 LEU B O 1
ATOM 7403 N N . SER B 1 245 ? -16.609 -8.703 1.062 1 98 245 SER B N 1
ATOM 7404 C CA . SER B 1 245 ? -17.75 -9.414 0.498 1 98 245 SER B CA 1
ATOM 7405 C C . SER B 1 245 ? -17.938 -10.773 1.17 1 98 245 SER B C 1
ATOM 7407 O O . SER B 1 245 ? -16.969 -11.477 1.437 1 98 245 SER B O 1
ATOM 7409 N N . ASN B 1 246 ? -19.125 -11.062 1.49 1 96.25 246 ASN B N 1
ATOM 7410 C CA . ASN B 1 246 ? -19.391 -12.359 2.111 1 96.25 246 ASN B CA 1
ATOM 7411 C C . ASN B 1 246 ? -19.641 -13.445 1.066 1 96.25 246 ASN B C 1
ATOM 7413 O O . ASN B 1 246 ? -19.984 -14.578 1.41 1 96.25 246 ASN B O 1
ATOM 7417 N N . ARG B 1 247 ? -19.469 -13.094 -0.179 1 94.75 247 ARG B N 1
ATOM 7418 C CA . ARG B 1 247 ? -19.609 -14.055 -1.271 1 94.75 247 ARG B CA 1
ATOM 7419 C C . ARG B 1 247 ? -18.25 -14.617 -1.679 1 94.75 247 ARG B C 1
ATOM 7421 O O . ARG B 1 247 ? -18.172 -15.43 -2.605 1 94.75 247 ARG B O 1
ATOM 7428 N N . GLU B 1 248 ? -17.297 -14.117 -0.992 1 89.56 248 GLU B N 1
ATOM 7429 C CA . GLU B 1 248 ? -15.945 -14.602 -1.202 1 89.56 248 GLU B CA 1
ATOM 7430 C C . GLU B 1 248 ? -15.32 -15.094 0.104 1 89.56 248 GLU B C 1
ATOM 7432 O O . GLU B 1 248 ? -15.617 -14.555 1.175 1 89.56 248 GLU B O 1
ATOM 7437 N N . SER B 1 249 ? -14.562 -16.156 0.177 1 79 249 SER B N 1
ATOM 7438 C CA . SER B 1 249 ? -14.008 -16.641 1.438 1 79 249 SER B CA 1
ATOM 7439 C C . SER B 1 249 ? -12.484 -16.656 1.4 1 79 249 SER B C 1
ATOM 7441 O O . SER B 1 249 ? -11.836 -16.516 2.434 1 79 249 SER B O 1
ATOM 7443 N N . LYS B 1 250 ? -11.766 -16.781 0.336 1 81.75 250 LYS B N 1
ATOM 7444 C CA . LYS B 1 250 ? -10.32 -16.953 0.354 1 81.75 250 LYS B CA 1
ATOM 7445 C C . LYS B 1 250 ? -9.648 -16.047 -0.682 1 81.75 250 LYS B C 1
ATOM 7447 O O . LYS B 1 250 ? -8.508 -16.312 -1.081 1 81.75 250 LYS B O 1
ATOM 7452 N N . THR B 1 251 ? -10.328 -15.039 -0.959 1 91.06 251 THR B N 1
ATOM 7453 C CA . THR B 1 251 ? -9.758 -14.125 -1.938 1 91.06 251 THR B CA 1
ATOM 7454 C C . THR B 1 251 ? -8.914 -13.055 -1.25 1 91.06 251 THR B C 1
ATOM 7456 O O . THR B 1 251 ? -9.367 -12.414 -0.299 1 91.06 251 THR B O 1
ATOM 7459 N N . CYS B 1 252 ? -7.699 -12.938 -1.7 1 93 252 CYS B N 1
ATOM 7460 C CA . CYS B 1 252 ? -6.805 -11.945 -1.113 1 93 252 CYS B CA 1
ATOM 7461 C C . CYS B 1 252 ? -6.762 -10.68 -1.962 1 93 252 CYS B C 1
ATOM 7463 O O . CYS B 1 252 ? -6.809 -10.75 -3.191 1 93 252 CYS B O 1
ATOM 7465 N N . ARG B 1 253 ? -6.707 -9.539 -1.336 1 95.62 253 ARG B N 1
ATOM 7466 C CA . ARG B 1 253 ? -6.504 -8.211 -1.9 1 95.62 253 ARG B CA 1
ATOM 7467 C C . ARG B 1 253 ? -5.754 -7.309 -0.926 1 95.62 253 ARG B C 1
ATOM 7469 O O . ARG B 1 253 ? -5.574 -7.664 0.241 1 95.62 253 ARG B O 1
ATOM 7476 N N . SER B 1 254 ? -5.18 -6.223 -1.463 1 96.38 254 SER B N 1
ATOM 7477 C CA . SER B 1 254 ? -4.801 -5.164 -0.534 1 96.38 254 SER B CA 1
ATOM 7478 C C . SER B 1 254 ? -6.023 -4.551 0.138 1 96.38 254 SER B C 1
ATOM 7480 O O . SER B 1 254 ? -6.922 -4.051 -0.539 1 96.38 254 SER B O 1
ATOM 7482 N N . THR B 1 255 ? -6.117 -4.656 1.445 1 97.5 255 THR B N 1
ATOM 7483 C CA . THR B 1 255 ? -7.281 -4.227 2.211 1 97.5 255 THR B CA 1
ATOM 7484 C C . THR B 1 255 ? -6.852 -3.561 3.518 1 97.5 255 THR B C 1
ATOM 7486 O O . THR B 1 255 ? -5.699 -3.68 3.93 1 97.5 255 THR B O 1
ATOM 7489 N N . ILE B 1 256 ? -7.695 -2.754 4.098 1 98.5 256 ILE B N 1
ATOM 7490 C CA . ILE B 1 256 ? -7.34 -1.984 5.285 1 98.5 256 ILE B CA 1
ATOM 7491 C C . ILE B 1 256 ? -6.883 -2.93 6.395 1 98.5 256 ILE B C 1
ATOM 7493 O O . ILE B 1 256 ? -7.578 -3.896 6.723 1 98.5 256 ILE B O 1
ATOM 7497 N N . LYS B 1 257 ? -5.766 -2.662 6.922 1 97.38 257 LYS B N 1
ATOM 7498 C CA . LYS B 1 257 ? -5.262 -3.381 8.094 1 97.38 257 LYS B CA 1
ATOM 7499 C C . LYS B 1 257 ? -5.867 -2.83 9.375 1 97.38 257 LYS B C 1
ATOM 7501 O O . LYS B 1 257 ? -5.855 -1.618 9.609 1 97.38 257 LYS B O 1
ATOM 7506 N N . VAL B 1 258 ? -6.43 -3.668 10.172 1 98.25 258 VAL B N 1
ATOM 7507 C CA . VAL B 1 258 ? -6.887 -3.307 11.508 1 98.25 258 VAL B CA 1
ATOM 7508 C C . VAL B 1 258 ? -5.93 -3.881 12.555 1 98.25 258 VAL B C 1
ATOM 7510 O O . VAL B 1 258 ? -5.844 -5.098 12.727 1 98.25 258 VAL B O 1
ATOM 7513 N N . HIS B 1 259 ? -5.25 -3.023 13.234 1 97.69 259 HIS B N 1
ATOM 7514 C CA . HIS B 1 259 ? -4.301 -3.459 14.25 1 97.69 259 HIS B CA 1
ATOM 7515 C C . HIS B 1 259 ? -5.02 -3.938 15.508 1 97.69 259 HIS B C 1
ATOM 7517 O O . HIS B 1 259 ? -5.938 -3.275 15.992 1 97.69 259 HIS B O 1
ATOM 7523 N N . ILE B 1 260 ? -4.668 -5.094 15.969 1 97.62 260 ILE B N 1
ATOM 7524 C CA . ILE B 1 260 ? -5.113 -5.559 17.281 1 97.62 260 ILE B CA 1
ATOM 7525 C C . ILE B 1 260 ? -4.109 -5.133 18.344 1 97.62 260 ILE B C 1
ATOM 7527 O O . ILE B 1 260 ? -2.988 -5.637 18.391 1 97.62 260 ILE B O 1
ATOM 7531 N N . VAL B 1 261 ? -4.52 -4.207 19.203 1 98.19 261 VAL B N 1
ATOM 7532 C CA . VAL B 1 261 ? -3.645 -3.588 20.188 1 98.19 261 VAL B CA 1
ATOM 7533 C C . VAL B 1 261 ? -4.078 -4.004 21.594 1 98.19 261 VAL B C 1
ATOM 7535 O O . VAL B 1 261 ? -5.191 -3.693 22.031 1 98.19 261 VAL B O 1
ATOM 7538 N N . ARG B 1 262 ? -3.23 -4.605 22.281 1 97.38 262 ARG B N 1
ATOM 7539 C CA . ARG B 1 262 ? -3.576 -5.062 23.625 1 97.38 262 ARG B CA 1
ATOM 7540 C C . ARG B 1 262 ? -2.986 -4.137 24.688 1 97.38 262 ARG B C 1
ATOM 7542 O O . ARG B 1 262 ? -1.773 -3.918 24.719 1 97.38 262 ARG B O 1
ATOM 7549 N N . SER B 1 263 ? -3.842 -3.639 25.547 1 97.69 263 SER B N 1
ATOM 7550 C CA . SER B 1 263 ? -3.445 -2.744 26.641 1 97.69 263 SER B CA 1
ATOM 7551 C C . SER B 1 263 ? -2.861 -3.523 27.812 1 97.69 263 SER B C 1
ATOM 7553 O O . SER B 1 263 ? -3.09 -4.727 27.938 1 97.69 263 SER B O 1
ATOM 7555 N N . GLU B 1 264 ? -2.123 -2.785 28.672 1 97 264 GLU B N 1
ATOM 7556 C CA . GLU B 1 264 ? -1.636 -3.377 29.922 1 97 264 GLU B CA 1
ATOM 7557 C C . GLU B 1 264 ? -2.73 -3.406 30.984 1 97 264 GLU B C 1
ATOM 7559 O O . GLU B 1 264 ? -2.633 -4.148 31.953 1 97 264 GLU B O 1
ATOM 7564 N N . LEU B 1 265 ? -3.699 -2.598 30.766 1 98 265 LEU B N 1
ATOM 7565 C CA . LEU B 1 265 ? -4.801 -2.527 31.719 1 98 265 LEU B CA 1
ATOM 7566 C C . LEU B 1 265 ? -5.801 -3.652 31.469 1 98 265 LEU B C 1
ATOM 7568 O O . LEU B 1 265 ? -5.973 -4.102 30.328 1 98 265 LEU B O 1
ATOM 7572 N N . SER B 1 266 ? -6.414 -4.09 32.562 1 98.12 266 SER B N 1
ATOM 7573 C CA . SER B 1 266 ? -7.461 -5.105 32.469 1 98.12 266 SER B CA 1
ATOM 7574 C C . SER B 1 266 ? -8.75 -4.516 31.891 1 98.12 266 SER B C 1
ATOM 7576 O O . SER B 1 266 ? -8.906 -3.293 31.828 1 98.12 266 SER B O 1
ATOM 7578 N N . VAL B 1 267 ? -9.633 -5.387 31.5 1 98.06 267 VAL B N 1
ATOM 7579 C CA . VAL B 1 267 ? -10.953 -4.969 31.031 1 98.06 267 VAL B CA 1
ATOM 7580 C C . VAL B 1 267 ? -11.656 -4.164 32.125 1 98.06 267 VAL B C 1
ATOM 7582 O O . VAL B 1 267 ? -12.266 -3.129 31.844 1 98.06 267 VAL B O 1
ATOM 7585 N N . ALA B 1 268 ? -11.57 -4.605 33.344 1 97.25 268 ALA B N 1
ATOM 7586 C CA . ALA B 1 268 ? -12.211 -3.936 34.469 1 97.25 268 ALA B CA 1
ATOM 7587 C C . ALA B 1 268 ? -11.648 -2.527 34.656 1 97.25 268 ALA B C 1
ATOM 7589 O O . ALA B 1 268 ? -12.398 -1.59 34.938 1 97.25 268 ALA B O 1
ATOM 7590 N N . GLU B 1 269 ? -10.359 -2.385 34.5 1 96.44 269 GLU B N 1
ATOM 7591 C CA . GLU B 1 269 ? -9.727 -1.077 34.625 1 96.44 269 GLU B CA 1
ATOM 7592 C C . GLU B 1 269 ? -10.156 -0.127 33.531 1 96.44 269 GLU B C 1
ATOM 7594 O O . GLU B 1 269 ? -10.477 1.037 33.781 1 96.44 269 GLU B O 1
ATOM 7599 N N . ILE B 1 270 ? -10.18 -0.594 32.312 1 96.88 270 ILE B N 1
ATOM 7600 C CA . ILE B 1 270 ? -10.586 0.208 31.172 1 96.88 270 ILE B CA 1
ATOM 7601 C C . ILE B 1 270 ? -12.031 0.654 31.328 1 96.88 270 ILE B C 1
ATOM 7603 O O . ILE B 1 270 ? -12.391 1.772 30.953 1 96.88 270 ILE B O 1
ATOM 7607 N N . ASN B 1 271 ? -12.836 -0.186 31.984 1 96 271 ASN B N 1
ATOM 7608 C CA . ASN B 1 271 ? -14.258 0.079 32.125 1 96 271 ASN B CA 1
ATOM 7609 C C . ASN B 1 271 ? -14.578 0.784 33.438 1 96 271 ASN B C 1
ATOM 7611 O O . ASN B 1 271 ? -15.727 0.792 33.875 1 96 271 ASN B O 1
ATOM 7615 N N . SER B 1 272 ? -13.602 1.337 34.031 1 94.44 272 SER B N 1
ATOM 7616 C CA . SER B 1 272 ? -13.867 2.121 35.219 1 94.44 272 SER B CA 1
ATOM 7617 C C . SER B 1 272 ? -14.852 3.254 34.938 1 94.44 272 SER B C 1
ATOM 7619 O O . SER B 1 272 ? -14.672 4.008 33.969 1 94.44 272 SER B O 1
ATOM 7621 N N . PRO B 1 273 ? -15.844 3.441 35.781 1 92.25 273 PRO B N 1
ATOM 7622 C CA . PRO B 1 273 ? -16.797 4.539 35.594 1 92.25 273 PRO B CA 1
ATOM 7623 C C . PRO B 1 273 ? -16.141 5.914 35.688 1 92.25 273 PRO B C 1
ATOM 7625 O O . PRO B 1 273 ? -16.656 6.895 35.156 1 92.25 273 PRO B O 1
ATOM 7628 N N . ASP B 1 274 ? -14.961 6.008 36.312 1 90.62 274 ASP B N 1
ATOM 7629 C CA . ASP B 1 274 ? -14.242 7.27 36.438 1 90.62 274 ASP B CA 1
ATOM 7630 C C . ASP B 1 274 ? -13.703 7.754 35.094 1 90.62 274 ASP B C 1
ATOM 7632 O O . ASP B 1 274 ? -13.398 8.938 34.938 1 90.62 274 ASP B O 1
ATOM 7636 N N . TYR B 1 275 ? -13.602 6.789 34.219 1 88.69 275 TYR B N 1
ATOM 7637 C CA . TYR B 1 275 ? -13.031 7.133 32.906 1 88.69 275 TYR B CA 1
ATOM 7638 C C . TYR B 1 275 ? -14.125 7.402 31.891 1 88.69 275 TYR B C 1
ATOM 7640 O O . TYR B 1 275 ? -13.852 7.875 30.781 1 88.69 275 TYR B O 1
ATOM 7648 N N . ALA B 1 276 ? -15.328 7.09 32.219 1 84.31 276 ALA B N 1
ATOM 7649 C CA . ALA B 1 276 ? -16.438 7.219 31.266 1 84.31 276 ALA B CA 1
ATOM 7650 C C . ALA B 1 276 ? -16.75 8.688 30.984 1 84.31 276 ALA B C 1
ATOM 7652 O O . ALA B 1 276 ? -17.047 9.445 31.922 1 84.31 276 ALA B O 1
ATOM 7653 N N . GLN B 1 277 ? -16.75 9.094 29.797 1 81.19 277 GLN B N 1
ATOM 7654 C CA . GLN B 1 277 ? -16.922 10.484 29.391 1 81.19 277 GLN B CA 1
ATOM 7655 C C . GLN B 1 277 ? -18.266 11.031 29.828 1 81.19 277 GLN B C 1
ATOM 7657 O O . GLN B 1 277 ? -18.391 12.211 30.172 1 81.19 277 GLN B O 1
ATOM 7662 N N . GLN B 1 278 ? -19.312 10.234 29.906 1 80.44 278 GLN B N 1
ATOM 7663 C CA . GLN B 1 278 ? -20.688 10.648 30.203 1 80.44 278 GLN B CA 1
ATOM 7664 C C . GLN B 1 278 ? -20.891 10.812 31.703 1 80.44 278 GLN B C 1
ATOM 7666 O O . GLN B 1 278 ? -21.922 11.344 32.156 1 80.44 278 GLN B O 1
ATOM 7671 N N . ASN B 1 279 ? -19.938 10.273 32.469 1 83.06 279 ASN B N 1
ATOM 7672 C CA . ASN B 1 279 ? -20.094 10.297 33.906 1 83.06 279 ASN B CA 1
ATOM 7673 C C . ASN B 1 279 ? -19.688 11.648 34.5 1 83.06 279 ASN B C 1
ATOM 7675 O O . ASN B 1 279 ? -18.5 11.93 34.688 1 83.06 279 ASN B O 1
ATOM 7679 N N . SER B 1 280 ? -20.594 12.438 34.812 1 81.56 280 SER B N 1
ATOM 7680 C CA . SER B 1 280 ? -20.344 13.766 35.344 1 81.56 280 SER B CA 1
ATOM 7681 C C . SER B 1 280 ? -19.594 13.688 36.688 1 81.56 280 SER B C 1
ATOM 7683 O O . SER B 1 280 ? -18.906 14.641 37.094 1 81.56 280 SER B O 1
ATOM 7685 N N . SER B 1 281 ? -19.641 12.586 37.281 1 81.56 281 SER B N 1
ATOM 7686 C CA . SER B 1 281 ? -18.984 12.406 38.594 1 81.56 281 SER B CA 1
ATOM 7687 C C . SER B 1 281 ? -17.625 11.703 38.438 1 81.56 281 SER B C 1
ATOM 7689 O O . SER B 1 281 ? -16.953 11.422 39.406 1 81.56 281 SER B O 1
ATOM 7691 N N . GLY B 1 282 ? -17.391 11.461 37.25 1 85.94 282 GLY B N 1
ATOM 7692 C CA . GLY B 1 282 ? -16.125 10.773 37 1 85.94 282 GLY B CA 1
ATOM 7693 C C . GLY B 1 282 ? -14.914 11.617 37.344 1 85.94 282 GLY B C 1
ATOM 7694 O O . GLY B 1 282 ? -14.898 12.82 37.094 1 85.94 282 GLY B O 1
ATOM 7695 N N . LYS B 1 283 ? -13.852 11.156 37.906 1 84.62 283 LYS B N 1
ATOM 7696 C CA . LYS B 1 283 ? -12.672 11.859 38.375 1 84.62 283 LYS B CA 1
ATOM 7697 C C . LYS B 1 283 ? -11.664 12.086 37.25 1 84.62 283 LYS B C 1
ATOM 7699 O O . LYS B 1 283 ? -10.867 13.016 37.312 1 84.62 283 LYS B O 1
ATOM 7704 N N . ASP B 1 284 ? -11.641 11.227 36.156 1 88.06 284 ASP B N 1
ATOM 7705 C CA . ASP B 1 284 ? -10.641 11.305 35.125 1 88.06 284 ASP B CA 1
ATOM 7706 C C . ASP B 1 284 ? -11.25 10.969 33.75 1 88.06 284 ASP B C 1
ATOM 7708 O O . ASP B 1 284 ? -10.75 10.078 33.062 1 88.06 284 ASP B O 1
ATOM 7712 N N . THR B 1 285 ? -12.211 11.648 33.344 1 81.94 285 THR B N 1
ATOM 7713 C CA . THR B 1 285 ? -13.016 11.312 32.188 1 81.94 285 THR B CA 1
ATOM 7714 C C . THR B 1 285 ? -12.203 11.445 30.906 1 81.94 285 THR B C 1
ATOM 7716 O O . THR B 1 285 ? -12.625 10.984 29.844 1 81.94 285 THR B O 1
ATOM 7719 N N . GLY B 1 286 ? -11.008 11.914 30.875 1 83.81 286 GLY B N 1
ATOM 7720 C CA . GLY B 1 286 ? -10.156 12.023 29.688 1 83.81 286 GLY B CA 1
ATOM 7721 C C . GLY B 1 286 ? -9.078 10.953 29.641 1 83.81 286 GLY B C 1
ATOM 7722 O O . GLY B 1 286 ? -8.328 10.875 28.656 1 83.81 286 GLY B O 1
ATOM 7723 N N . LYS B 1 287 ? -9.141 10.062 30.469 1 92.44 287 LYS B N 1
ATOM 7724 C CA . LYS B 1 287 ? -8.031 9.141 30.672 1 92.44 287 LYS B CA 1
ATOM 7725 C C . LYS B 1 287 ? -7.945 8.117 29.547 1 92.44 287 LYS B C 1
ATOM 7727 O O . LYS B 1 287 ? -6.863 7.617 29.234 1 92.44 287 LYS B O 1
ATOM 7732 N N . LEU B 1 288 ? -9.078 7.754 29 1 96.19 288 LEU B N 1
ATOM 7733 C CA . LEU B 1 288 ? -9.086 6.738 27.953 1 96.19 288 LEU B CA 1
ATOM 7734 C C . LEU B 1 288 ? -8.219 7.168 26.766 1 96.19 288 LEU B C 1
ATOM 7736 O O . LEU B 1 288 ? -7.641 6.324 26.078 1 96.19 288 LEU B O 1
ATOM 7740 N N . PHE B 1 289 ? -8.141 8.453 26.5 1 96.88 289 PHE B N 1
ATOM 7741 C CA . PHE B 1 289 ? -7.297 8.977 25.438 1 96.88 289 PHE B CA 1
ATOM 7742 C C . PHE B 1 289 ? -5.832 8.625 25.672 1 96.88 289 PHE B C 1
ATOM 7744 O O . PHE B 1 289 ? -5.156 8.125 24.766 1 96.88 289 PHE B O 1
ATOM 7751 N N . ASN B 1 290 ? -5.367 8.812 26.906 1 96.56 290 ASN B N 1
ATOM 7752 C CA . ASN B 1 290 ? -3.998 8.469 27.266 1 96.56 290 ASN B CA 1
ATOM 7753 C C . ASN B 1 290 ? -3.781 6.953 27.266 1 96.56 290 ASN B C 1
ATOM 7755 O O . ASN B 1 290 ? -2.701 6.48 26.922 1 96.56 290 ASN B O 1
ATOM 7759 N N . ILE B 1 291 ? -4.77 6.273 27.703 1 97.25 291 ILE B N 1
ATOM 7760 C CA . ILE B 1 291 ? -4.684 4.816 27.719 1 97.25 291 ILE B CA 1
ATOM 7761 C C . ILE B 1 291 ? -4.48 4.301 26.281 1 97.25 291 ILE B C 1
ATOM 7763 O O . ILE B 1 291 ? -3.652 3.416 26.047 1 97.25 291 ILE B O 1
ATOM 7767 N N . ALA B 1 292 ? -5.266 4.84 25.391 1 98.06 292 ALA B N 1
ATOM 7768 C CA . ALA B 1 292 ? -5.117 4.441 23.984 1 98.06 292 ALA B CA 1
ATOM 7769 C C . ALA B 1 292 ? -3.715 4.758 23.469 1 98.06 292 ALA B C 1
ATOM 7771 O O . ALA B 1 292 ? -3.082 3.92 22.828 1 98.06 292 ALA B O 1
ATOM 7772 N N . TYR B 1 293 ? -3.258 5.996 23.75 1 97.69 293 TYR B N 1
ATOM 7773 C CA . TYR B 1 293 ? -1.919 6.398 23.328 1 97.69 293 TYR B CA 1
ATOM 7774 C C . TYR B 1 293 ? -0.868 5.434 23.875 1 97.69 293 TYR B C 1
ATOM 7776 O O . TYR B 1 293 ? 0.001 4.977 23.125 1 97.69 293 TYR B O 1
ATOM 7784 N N . ASP B 1 294 ? -0.938 5.082 25.109 1 97.62 294 ASP B N 1
ATOM 7785 C CA . ASP B 1 294 ? 0.017 4.18 25.75 1 97.62 294 ASP B CA 1
ATOM 7786 C C . ASP B 1 294 ? -0.051 2.785 25.125 1 97.62 294 ASP B C 1
ATOM 7788 O O . ASP B 1 294 ? 0.977 2.127 24.953 1 97.62 294 ASP B O 1
ATOM 7792 N N . ALA B 1 295 ? -1.242 2.389 24.891 1 98.19 295 ALA B N 1
ATOM 7793 C CA . ALA B 1 295 ? -1.414 1.076 24.281 1 98.19 295 ALA B CA 1
ATOM 7794 C C . ALA B 1 295 ? -0.744 1.021 22.906 1 98.19 295 ALA B C 1
ATOM 7796 O O . ALA B 1 295 ? -0.13 0.013 22.547 1 98.19 295 ALA B O 1
ATOM 7797 N N . LEU B 1 296 ? -0.902 2.047 22.094 1 97.75 296 LEU B N 1
ATOM 7798 C CA . LEU B 1 296 ? -0.272 2.111 20.781 1 97.75 296 LEU B CA 1
ATOM 7799 C C . LEU B 1 296 ? 1.246 2.043 20.891 1 97.75 296 LEU B C 1
ATOM 7801 O O . LEU B 1 296 ? 1.9 1.312 20.156 1 97.75 296 LEU B O 1
ATOM 7805 N N . LYS B 1 297 ? 1.789 2.799 21.812 1 95.94 297 LYS B N 1
ATOM 7806 C CA . LYS B 1 297 ? 3.236 2.818 22 1 95.94 297 LYS B CA 1
ATOM 7807 C C . LYS B 1 297 ? 3.75 1.452 22.438 1 95.94 297 LYS B C 1
ATOM 7809 O O . LYS B 1 297 ? 4.828 1.022 22.031 1 95.94 297 LYS B O 1
ATOM 7814 N N . ARG B 1 298 ? 2.979 0.783 23.188 1 95 298 ARG B N 1
ATOM 7815 C CA . ARG B 1 298 ? 3.361 -0.547 23.641 1 95 298 ARG B CA 1
ATOM 7816 C C . ARG B 1 298 ? 3.252 -1.571 22.516 1 95 298 ARG B C 1
ATOM 7818 O O . ARG B 1 298 ? 4.039 -2.518 22.453 1 95 298 ARG B O 1
ATOM 7825 N N . HIS B 1 299 ? 2.264 -1.413 21.781 1 95.06 299 HIS B N 1
ATOM 7826 C CA . HIS B 1 299 ? 2.074 -2.293 20.641 1 95.06 299 HIS B CA 1
ATOM 7827 C C . HIS B 1 299 ? 3.32 -2.334 19.766 1 95.06 299 HIS B C 1
ATOM 7829 O O . HIS B 1 299 ? 3.643 -3.373 19.172 1 95.06 299 HIS B O 1
ATOM 7835 N N . GLY B 1 300 ? 4.012 -1.253 19.641 1 91.06 300 GLY B N 1
ATOM 7836 C CA . GLY B 1 300 ? 5.227 -1.198 18.859 1 91.06 300 GLY B CA 1
ATOM 7837 C C . GLY B 1 300 ? 5.02 -0.579 17.484 1 91.06 300 GLY B C 1
ATOM 7838 O O . GLY B 1 300 ? 4.273 0.391 17.344 1 91.06 300 GLY B O 1
ATOM 7839 N N . LEU B 1 301 ? 5.715 -1.218 16.453 1 85.12 301 LEU B N 1
ATOM 7840 C CA . LEU B 1 301 ? 5.625 -0.665 15.109 1 85.12 301 LEU B CA 1
ATOM 7841 C C . LEU B 1 301 ? 4.199 -0.761 14.57 1 85.12 301 LEU B C 1
ATOM 7843 O O . LEU B 1 301 ? 3.492 -1.73 14.852 1 85.12 301 LEU B O 1
ATOM 7847 N N . PRO B 1 302 ? 3.799 0.258 13.961 1 89.06 302 PRO B N 1
ATOM 7848 C CA . PRO B 1 302 ? 4.566 1.41 13.484 1 89.06 302 PRO B CA 1
ATOM 7849 C C . PRO B 1 302 ? 4.535 2.584 14.461 1 89.06 302 PRO B C 1
ATOM 7851 O O . PRO B 1 302 ? 5.203 3.598 14.234 1 89.06 302 PRO B O 1
ATOM 7854 N N . PHE B 1 303 ? 3.941 2.541 15.578 1 93.62 303 PHE B N 1
ATOM 7855 C CA . PHE B 1 303 ? 3.545 3.691 16.375 1 93.62 303 PHE B CA 1
ATOM 7856 C C . PHE B 1 303 ? 4.699 4.168 17.25 1 93.62 303 PHE B C 1
ATOM 7858 O O . PHE B 1 303 ? 4.578 5.164 17.969 1 93.62 303 PHE B O 1
ATOM 7865 N N . THR B 1 304 ? 5.832 3.52 17.156 1 90.94 304 THR B N 1
ATOM 7866 C CA . THR B 1 304 ? 6.969 3.887 18 1 90.94 304 THR B CA 1
ATOM 7867 C C . THR B 1 304 ? 8.008 4.664 17.188 1 90.94 304 THR B C 1
ATOM 7869 O O . THR B 1 304 ? 9.055 5.039 17.719 1 90.94 304 THR B O 1
ATOM 7872 N N . GLN B 1 305 ? 7.754 4.824 16.016 1 86.19 305 GLN B N 1
ATOM 7873 C CA . GLN B 1 305 ? 8.672 5.621 15.195 1 86.19 305 GLN B CA 1
ATOM 7874 C C . GLN B 1 305 ? 8.484 7.113 15.461 1 86.19 305 GLN B C 1
ATOM 7876 O O . GLN B 1 305 ? 7.555 7.73 14.938 1 86.19 305 GLN B O 1
ATOM 7881 N N . ASP B 1 306 ? 9.352 7.75 16.078 1 82.62 306 ASP B N 1
ATOM 7882 C CA . ASP B 1 306 ? 9.211 9.125 16.547 1 82.62 306 ASP B CA 1
ATOM 7883 C C . ASP B 1 306 ? 9.391 10.117 15.391 1 82.62 306 ASP B C 1
ATOM 7885 O O . ASP B 1 306 ? 8.945 11.258 15.477 1 82.62 306 ASP B O 1
ATOM 7889 N N . GLU B 1 307 ? 10 9.648 14.375 1 78.69 307 GLU B N 1
ATOM 7890 C CA . GLU B 1 307 ? 10.281 10.531 13.242 1 78.69 307 GLU B CA 1
ATOM 7891 C C . GLU B 1 307 ? 9.055 10.703 12.352 1 78.69 307 GLU B C 1
ATOM 7893 O O . GLU B 1 307 ? 9.016 11.609 11.516 1 78.69 307 GLU B O 1
ATOM 7898 N N . VAL B 1 308 ? 8.094 9.906 12.625 1 83.62 308 VAL B N 1
ATOM 7899 C CA . VAL B 1 308 ? 6.906 9.867 11.773 1 83.62 308 VAL B CA 1
ATOM 7900 C C . VAL B 1 308 ? 5.684 10.32 12.57 1 83.62 308 VAL B C 1
ATOM 7902 O O . VAL B 1 308 ? 5.527 9.953 13.734 1 83.62 308 VAL B O 1
ATOM 7905 N N . GLU B 1 309 ? 4.926 11.234 12.008 1 90.44 309 GLU B N 1
ATOM 7906 C CA . GLU B 1 309 ? 3.613 11.5 12.586 1 90.44 309 GLU B CA 1
ATOM 7907 C C . GLU B 1 309 ? 2.623 10.391 12.242 1 90.44 309 GLU B C 1
ATOM 7909 O O . GLU B 1 309 ? 2.41 10.078 11.07 1 90.44 309 GLU B O 1
ATOM 7914 N N . HIS B 1 310 ? 2.102 9.805 13.281 1 94.75 310 HIS B N 1
ATOM 7915 C CA . HIS B 1 310 ? 1.162 8.711 13.094 1 94.75 310 HIS B CA 1
ATOM 7916 C C . HIS B 1 310 ? -0.278 9.18 13.281 1 94.75 310 HIS B C 1
ATOM 7918 O O . HIS B 1 310 ? -0.551 10.047 14.109 1 94.75 310 HIS B O 1
ATOM 7924 N N . ARG B 1 311 ? -1.129 8.703 12.469 1 97.94 311 ARG B N 1
ATOM 7925 C CA . ARG B 1 311 ? -2.57 8.898 12.602 1 97.94 311 ARG B CA 1
ATOM 7926 C C . ARG B 1 311 ? -3.27 7.578 12.914 1 97.94 311 ARG B C 1
ATOM 7928 O O . ARG B 1 311 ? -3.168 6.617 12.148 1 97.94 311 ARG B O 1
ATOM 7935 N N . ALA B 1 312 ? -3.939 7.539 14.039 1 98.56 312 ALA B N 1
ATOM 7936 C CA . ALA B 1 312 ? -4.559 6.293 14.477 1 98.56 312 ALA B CA 1
ATOM 7937 C C . ALA B 1 312 ? -5.98 6.531 14.977 1 98.56 312 ALA B C 1
ATOM 7939 O O . ALA B 1 312 ? -6.227 7.457 15.75 1 98.56 312 ALA B O 1
ATOM 7940 N N . ALA B 1 313 ? -6.879 5.828 14.461 1 98.88 313 ALA B N 1
ATOM 7941 C CA . ALA B 1 313 ? -8.25 5.785 14.961 1 98.88 313 ALA B CA 1
ATOM 7942 C C . ALA B 1 313 ? -8.523 4.473 15.688 1 98.88 313 ALA B C 1
ATOM 7944 O O . ALA B 1 313 ? -8.406 3.393 15.094 1 98.88 313 ALA B O 1
ATOM 7945 N N . CYS B 1 314 ? -8.969 4.57 16.953 1 98.81 314 CYS B N 1
ATOM 7946 C CA . CYS B 1 314 ? -9.016 3.387 17.812 1 98.81 314 CYS B CA 1
ATOM 7947 C C . CYS B 1 314 ? -10.414 3.18 18.375 1 98.81 314 CYS B C 1
ATOM 7949 O O . CYS B 1 314 ? -11.094 4.145 18.734 1 98.81 314 CYS B O 1
ATOM 7951 N N . VAL B 1 315 ? -10.789 1.958 18.438 1 98.81 315 VAL B N 1
ATOM 7952 C CA . VAL B 1 315 ? -12.031 1.562 19.078 1 98.81 315 VAL B CA 1
ATOM 7953 C C . VAL B 1 315 ? -11.742 0.58 20.219 1 98.81 315 VAL B C 1
ATOM 7955 O O . VAL B 1 315 ? -11.039 -0.414 20.016 1 98.81 315 VAL B O 1
ATOM 7958 N N . PHE B 1 316 ? -12.273 0.897 21.422 1 98.62 316 PHE B N 1
ATOM 7959 C CA . PHE B 1 316 ? -12.18 -0.028 22.547 1 98.62 316 PHE B CA 1
ATOM 7960 C C . PHE B 1 316 ? -13.203 -1.149 22.406 1 98.62 316 PHE B C 1
ATOM 7962 O O . PHE B 1 316 ? -14.398 -0.934 22.609 1 98.62 316 PHE B O 1
ATOM 7969 N N . VAL B 1 317 ? -12.719 -2.311 22.219 1 98.31 317 VAL B N 1
ATOM 7970 C CA . VAL B 1 317 ? -13.586 -3.449 21.938 1 98.31 317 VAL B CA 1
ATOM 7971 C C . VAL B 1 317 ? -14.383 -3.799 23.188 1 98.31 317 VAL B C 1
ATOM 7973 O O . VAL B 1 317 ? -15.539 -4.223 23.109 1 98.31 317 VAL B O 1
ATOM 7976 N N . ASP B 1 318 ? -13.82 -3.605 24.375 1 97.81 318 ASP B N 1
ATOM 7977 C CA . ASP B 1 318 ? -14.367 -4.09 25.641 1 97.81 318 ASP B CA 1
ATOM 7978 C C . ASP B 1 318 ? -15.359 -3.092 26.219 1 97.81 318 ASP B C 1
ATOM 7980 O O . ASP B 1 318 ? -15.797 -3.238 27.359 1 97.81 318 ASP B O 1
ATOM 7984 N N . SER B 1 319 ? -15.703 -2.066 25.484 1 97.19 319 SER B N 1
ATOM 7985 C CA . SER B 1 319 ? -16.703 -1.106 25.938 1 97.19 319 SER B CA 1
ATOM 7986 C C . SER B 1 319 ? -18.016 -1.801 26.297 1 97.19 319 SER B C 1
ATOM 7988 O O . SER B 1 319 ? -18.422 -2.75 25.625 1 97.19 319 SER B O 1
ATOM 7990 N N . GLU B 1 320 ? -18.641 -1.256 27.344 1 93.81 320 GLU B N 1
ATOM 7991 C CA . GLU B 1 320 ? -19.828 -1.952 27.844 1 93.81 320 GLU B CA 1
ATOM 7992 C C . GLU B 1 320 ? -20.891 -0.965 28.297 1 93.81 320 GLU B C 1
ATOM 7994 O O . GLU B 1 320 ? -20.578 0.049 28.922 1 93.81 320 GLU B O 1
ATOM 7999 N N . TRP B 1 321 ? -22.078 -1.296 27.953 1 95.62 321 TRP B N 1
ATOM 8000 C CA . TRP B 1 321 ? -23.25 -0.662 28.562 1 95.62 321 TRP B CA 1
ATOM 8001 C C . TRP B 1 321 ? -23.531 -1.264 29.938 1 95.62 321 TRP B C 1
ATOM 8003 O O . TRP B 1 321 ? -23.922 -2.43 30.047 1 95.62 321 TRP B O 1
ATOM 8013 N N . ASN B 1 322 ? -23.266 -0.454 30.922 1 91.88 322 ASN B N 1
ATOM 8014 C CA . ASN B 1 322 ? -23.594 -0.862 32.281 1 91.88 322 ASN B CA 1
ATOM 8015 C C . ASN B 1 322 ? -25.031 -0.549 32.625 1 91.88 322 ASN B C 1
ATOM 8017 O O . ASN B 1 322 ? -25.391 0.606 32.875 1 91.88 322 ASN B O 1
ATOM 8021 N N . ILE B 1 323 ? -25.797 -1.54 32.812 1 90.88 323 ILE B N 1
ATOM 8022 C CA . ILE B 1 323 ? -27.234 -1.402 32.969 1 90.88 323 ILE B CA 1
ATOM 8023 C C . ILE B 1 323 ? -27.562 -0.739 34.312 1 90.88 323 ILE B C 1
ATOM 8025 O O . ILE B 1 323 ? -28.453 0.106 34.406 1 90.88 323 ILE B O 1
ATOM 8029 N N . LYS B 1 324 ? -26.875 -1.122 35.281 1 90.19 324 LYS B N 1
ATOM 8030 C CA . LYS B 1 324 ? -27.141 -0.611 36.625 1 90.19 324 LYS B CA 1
ATOM 8031 C C . LYS B 1 324 ? -26.828 0.881 36.719 1 90.19 324 LYS B C 1
ATOM 8033 O O . LYS B 1 324 ? -27.625 1.65 37.25 1 90.19 324 LYS B O 1
ATOM 8038 N N . ARG B 1 325 ? -25.766 1.289 36.094 1 88.69 325 ARG B N 1
ATOM 8039 C CA . ARG B 1 325 ? -25.328 2.678 36.188 1 88.69 325 ARG B CA 1
ATOM 8040 C C . ARG B 1 325 ? -25.859 3.504 35.031 1 88.69 325 ARG B C 1
ATOM 8042 O O . ARG B 1 325 ? -25.812 4.734 35.062 1 88.69 325 ARG B O 1
ATOM 8049 N N . GLN B 1 326 ? -26.344 2.824 34.031 1 89.75 326 GLN B N 1
ATOM 8050 C CA . GLN B 1 326 ? -26.797 3.48 32.781 1 89.75 326 GLN B CA 1
ATOM 8051 C C . GLN B 1 326 ? -25.688 4.32 32.188 1 89.75 326 GLN B C 1
ATOM 8053 O O . GLN B 1 326 ? -25.875 5.5 31.875 1 89.75 326 GLN B O 1
ATOM 8058 N N . LEU B 1 327 ? -24.578 3.732 32.188 1 91.75 327 LEU B N 1
ATOM 8059 C CA . LEU B 1 327 ? -23.375 4.352 31.672 1 91.75 327 LEU B CA 1
ATOM 8060 C C . LEU B 1 327 ? -22.688 3.441 30.656 1 91.75 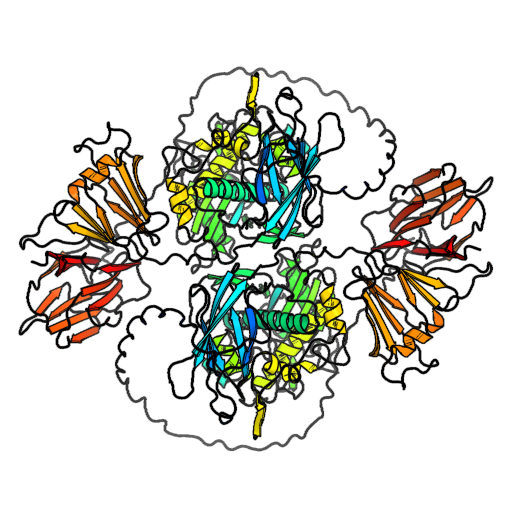327 LEU B C 1
ATOM 8062 O O . LEU B 1 327 ? -22.609 2.227 30.859 1 91.75 327 LEU B O 1
ATOM 8066 N N . ILE B 1 328 ? -22.219 4.031 29.641 1 95.44 328 ILE B N 1
ATOM 8067 C CA . ILE B 1 328 ? -21.328 3.285 28.766 1 95.44 328 ILE B CA 1
ATOM 8068 C C . ILE B 1 328 ? -19.891 3.41 29.281 1 95.44 328 ILE B C 1
ATOM 8070 O O . ILE B 1 328 ? -19.297 4.492 29.219 1 95.44 328 ILE B O 1
ATOM 8074 N N . THR B 1 329 ? -19.344 2.363 29.734 1 94.75 329 THR B N 1
ATOM 8075 C CA . THR B 1 329 ? -17.969 2.357 30.219 1 94.75 329 THR B CA 1
ATOM 8076 C C . THR B 1 329 ? -17.016 1.904 29.109 1 94.75 329 THR B C 1
ATOM 8078 O O . THR B 1 329 ? -17.438 1.311 28.125 1 94.75 329 THR B O 1
ATOM 8081 N N . GLY B 1 330 ? -15.719 2.285 29.25 1 95.88 330 GLY B N 1
ATOM 8082 C CA . GLY B 1 330 ? -14.766 2.01 28.188 1 95.88 330 GLY B CA 1
ATOM 8083 C C . GLY B 1 330 ? -15.047 2.797 26.922 1 95.88 330 GLY B C 1
ATOM 8084 O O . GLY B 1 330 ? -14.758 2.328 25.812 1 95.88 330 GLY B O 1
ATOM 8085 N N . HIS B 1 331 ? -15.648 3.893 27.094 1 95.5 331 HIS B N 1
ATOM 8086 C CA . HIS B 1 331 ? -16.047 4.707 25.953 1 95.5 331 HIS B CA 1
ATOM 8087 C C . HIS B 1 331 ? -15.742 6.184 26.203 1 95.5 331 HIS B C 1
ATOM 8089 O O . HIS B 1 331 ? -16.078 6.719 27.25 1 95.5 331 HIS B O 1
ATOM 8095 N N . ALA B 1 332 ? -15.094 6.777 25.328 1 94.44 332 ALA B N 1
ATOM 8096 C CA . ALA B 1 332 ? -14.938 8.219 25.172 1 94.44 332 ALA B CA 1
ATOM 8097 C C . ALA B 1 332 ? -14.82 8.586 23.688 1 94.44 332 ALA B C 1
ATOM 8099 O O . ALA B 1 332 ? -14.156 7.891 22.922 1 94.44 332 ALA B O 1
ATOM 8100 N N . ALA B 1 333 ? -15.594 9.469 23.266 1 95.5 333 ALA B N 1
ATOM 8101 C CA . ALA B 1 333 ? -15.43 10.047 21.922 1 95.5 333 ALA B CA 1
ATOM 8102 C C . ALA B 1 333 ? -14.516 11.273 21.969 1 95.5 333 ALA B C 1
ATOM 8104 O O . ALA B 1 333 ? -14.977 12.383 22.266 1 95.5 333 ALA B O 1
ATOM 8105 N N . LEU B 1 334 ? -13.266 11.039 21.688 1 96.38 334 LEU B N 1
ATOM 8106 C CA . LEU B 1 334 ? -12.258 12.086 21.75 1 96.38 334 LEU B CA 1
ATOM 8107 C C . LEU B 1 334 ? -11.305 12.008 20.547 1 96.38 334 LEU B C 1
ATOM 8109 O O . LEU B 1 334 ? -11 10.914 20.078 1 96.38 334 LEU B O 1
ATOM 8113 N N . GLY B 1 335 ? -10.93 13.086 20.047 1 97 335 GLY B N 1
ATOM 8114 C CA . GLY B 1 335 ? -9.93 13.18 19 1 97 335 GLY B CA 1
ATOM 8115 C C . GLY B 1 335 ? -9.008 14.375 19.156 1 97 335 GLY B C 1
ATOM 8116 O O . GLY B 1 335 ? -9.391 15.391 19.734 1 97 335 GLY B O 1
ATOM 8117 N N . GLY B 1 336 ? -7.805 14.242 18.688 1 96.19 336 GLY B N 1
ATOM 8118 C CA . GLY B 1 336 ? -6.805 15.297 18.781 1 96.19 336 GLY B CA 1
ATOM 8119 C C . GLY B 1 336 ? -5.387 14.781 18.594 1 96.19 336 GLY B C 1
ATOM 8120 O O . GLY B 1 336 ? -5.152 13.844 17.828 1 96.19 336 GLY B O 1
ATOM 8121 N N . GLY B 1 337 ? -4.473 15.516 19.141 1 93.75 337 GLY B N 1
ATOM 8122 C CA . GLY B 1 337 ? -3.07 15.148 19.016 1 93.75 337 GLY B CA 1
ATOM 8123 C C . GLY B 1 337 ? -2.389 14.938 20.359 1 93.75 337 GLY B C 1
ATOM 8124 O O . GLY B 1 337 ? -2.719 15.602 21.344 1 93.75 337 GLY B O 1
ATOM 8125 N N . ILE B 1 338 ? -1.544 13.992 20.375 1 92.25 338 ILE B N 1
ATOM 8126 C CA . ILE B 1 338 ? -0.664 13.742 21.516 1 92.25 338 ILE B CA 1
ATOM 8127 C C . ILE B 1 338 ? 0.712 13.305 21.016 1 92.25 338 ILE B C 1
ATOM 8129 O O . ILE B 1 338 ? 0.843 12.266 20.359 1 92.25 338 ILE B O 1
ATOM 8133 N N . SER B 1 339 ? 1.779 14.156 21.328 1 91.69 339 SER B N 1
ATOM 8134 C CA . SER B 1 339 ? 3.115 13.922 20.797 1 91.69 339 SER B CA 1
ATOM 8135 C C . SER B 1 339 ? 3.1 13.859 19.266 1 91.69 339 SER B C 1
ATOM 8137 O O . SER B 1 339 ? 2.605 14.781 18.609 1 91.69 339 SER B O 1
ATOM 8139 N N . ASN B 1 340 ? 3.584 12.75 18.703 1 91.62 340 ASN B N 1
ATOM 8140 C CA . ASN B 1 340 ? 3.629 12.625 17.25 1 91.62 340 ASN B CA 1
ATOM 8141 C C . ASN B 1 340 ? 2.488 11.758 16.734 1 91.62 340 ASN B C 1
ATOM 8143 O O . ASN B 1 340 ? 2.561 11.227 15.625 1 91.62 340 ASN B O 1
ATOM 8147 N N . VAL B 1 341 ? 1.432 11.641 17.594 1 96.06 341 VAL B N 1
ATOM 8148 C CA . VAL B 1 341 ? 0.307 10.805 17.188 1 96.06 341 VAL B CA 1
ATOM 8149 C C . VAL B 1 341 ? -0.966 11.648 17.125 1 96.06 341 VAL B C 1
ATOM 8151 O O . VAL B 1 341 ? -1.323 12.32 18.094 1 96.06 341 VAL B O 1
ATOM 8154 N N . ARG B 1 342 ? -1.568 11.766 15.992 1 97.75 342 ARG B N 1
ATOM 8155 C CA . ARG B 1 342 ? -2.953 12.203 15.852 1 97.75 342 ARG B CA 1
ATOM 8156 C C . ARG B 1 342 ? -3.922 11.055 16.125 1 97.75 342 ARG B C 1
ATOM 8158 O O . ARG B 1 342 ? -3.873 10.023 15.445 1 97.75 342 ARG B O 1
ATOM 8165 N N . LEU B 1 343 ? -4.793 11.258 17.125 1 98.19 343 LEU B N 1
ATOM 8166 C CA . LEU B 1 343 ? -5.492 10.109 17.688 1 98.19 343 LEU B CA 1
ATOM 8167 C C . LEU B 1 343 ? -6.996 10.375 17.75 1 98.19 343 LEU B C 1
ATOM 8169 O O . LEU B 1 343 ? -7.422 11.477 18.109 1 98.19 343 LEU B O 1
ATOM 8173 N N . ALA B 1 344 ? -7.793 9.453 17.344 1 98.75 344 ALA B N 1
ATOM 8174 C CA . ALA B 1 344 ? -9.234 9.383 17.594 1 98.75 344 ALA B CA 1
ATOM 8175 C C . ALA B 1 344 ? -9.602 8.109 18.344 1 98.75 344 ALA B C 1
ATOM 8177 O O . ALA B 1 344 ? -9.109 7.023 18.016 1 98.75 344 ALA B O 1
ATOM 8178 N N . ILE B 1 345 ? -10.445 8.258 19.391 1 98.44 345 ILE B N 1
ATOM 8179 C CA . ILE B 1 345 ? -10.836 7.07 20.125 1 98.44 345 ILE B CA 1
ATOM 8180 C C . ILE B 1 345 ? -12.359 7.012 20.25 1 98.44 345 ILE B C 1
ATOM 8182 O O . ILE B 1 345 ? -13.031 8.047 20.234 1 98.44 345 ILE B O 1
ATOM 8186 N N . PHE B 1 346 ? -12.852 5.895 20.328 1 98.31 346 PHE B N 1
ATOM 8187 C CA . PHE B 1 346 ? -14.281 5.609 20.469 1 98.31 346 PHE B CA 1
ATOM 8188 C C . PHE B 1 346 ? -14.492 4.258 21.141 1 98.31 346 PHE B C 1
ATOM 8190 O O . PHE B 1 346 ? -13.57 3.451 21.234 1 98.31 346 PHE B O 1
ATOM 8197 N N . GLY B 1 347 ? -15.688 4.035 21.719 1 97.81 347 GLY B N 1
ATOM 8198 C CA . GLY B 1 347 ? -16.031 2.748 22.297 1 97.81 347 GLY B CA 1
ATOM 8199 C C . GLY B 1 347 ? -16.719 1.816 21.312 1 97.81 347 GLY B C 1
ATOM 8200 O O . GLY B 1 347 ? -17.438 2.27 20.406 1 97.81 347 GLY B O 1
ATOM 8201 N N . GLY B 1 348 ? -16.578 0.5 21.562 1 97.88 348 GLY B N 1
ATOM 8202 C CA . GLY B 1 348 ? -17.141 -0.505 20.672 1 97.88 348 GLY B CA 1
ATOM 8203 C C . GLY B 1 348 ? -18.531 -0.941 21.047 1 97.88 348 GLY B C 1
ATOM 8204 O O . GLY B 1 348 ? -19.031 -1.963 20.562 1 97.88 348 GLY B O 1
ATOM 8205 N N . HIS B 1 349 ? -19.266 -0.195 21.844 1 96.62 349 HIS B N 1
ATOM 8206 C CA . HIS B 1 349 ? -20.547 -0.584 22.406 1 96.62 349 HIS B CA 1
ATOM 8207 C C . HIS B 1 349 ? -21.609 -0.723 21.328 1 96.62 349 HIS B C 1
ATOM 8209 O O . HIS B 1 349 ? -22.656 -1.337 21.547 1 96.62 349 HIS B O 1
ATOM 8215 N N . ALA B 1 350 ? -21.375 -0.127 20.156 1 97.81 350 ALA B N 1
ATOM 8216 C CA . ALA B 1 350 ? -22.391 -0.201 19.109 1 97.81 350 ALA B CA 1
ATOM 8217 C C . ALA B 1 350 ? -21.844 -0.901 17.875 1 97.81 350 ALA B C 1
ATOM 8219 O O . ALA B 1 350 ? -22.453 -0.836 16.797 1 97.81 350 ALA B O 1
ATOM 8220 N N . LEU B 1 351 ? -20.75 -1.624 17.953 1 98.38 351 LEU B N 1
ATOM 8221 C CA . LEU B 1 351 ? -20.156 -2.357 16.828 1 98.38 351 LEU B CA 1
ATOM 8222 C C . LEU B 1 351 ? -21.172 -3.326 16.219 1 98.38 351 LEU B C 1
ATOM 8224 O O . LEU B 1 351 ? -21.141 -3.594 15.023 1 98.38 351 LEU B O 1
ATOM 8228 N N . TRP B 1 352 ? -22.078 -3.812 17.047 1 98.12 352 TRP B N 1
ATOM 8229 C CA . TRP B 1 352 ? -23.031 -4.824 16.609 1 98.12 352 TRP B CA 1
ATOM 8230 C C . TRP B 1 352 ? -23.938 -4.285 15.508 1 98.12 352 TRP B C 1
ATOM 8232 O O . TRP B 1 352 ? -24.578 -5.055 14.781 1 98.12 352 TRP B O 1
ATOM 8242 N N . THR B 1 353 ? -24 -3 15.375 1 98.69 353 THR B N 1
ATOM 8243 C CA . THR B 1 353 ? -24.875 -2.408 14.367 1 98.69 353 THR B CA 1
ATOM 8244 C C . THR B 1 353 ? -24.141 -2.219 13.047 1 98.69 353 THR B C 1
ATOM 8246 O O . THR B 1 353 ? -24.75 -1.993 12.008 1 98.69 353 THR B O 1
ATOM 8249 N N . TRP B 1 354 ? -22.766 -2.209 13.031 1 98.81 354 TRP B N 1
ATOM 8250 C CA . TRP B 1 354 ? -21.969 -1.888 11.859 1 98.81 354 TRP B CA 1
ATOM 8251 C C . TRP B 1 354 ? -21.984 -3.031 10.844 1 98.81 354 TRP B C 1
ATOM 8253 O O . TRP B 1 354 ? -21.938 -4.203 11.227 1 98.81 354 TRP B O 1
ATOM 8263 N N . PRO B 1 355 ? -22.141 -2.76 9.547 1 98.81 355 PRO B N 1
ATOM 8264 C CA . PRO B 1 355 ? -21.984 -3.834 8.562 1 98.81 355 PRO B CA 1
ATOM 8265 C C . PRO B 1 355 ? -20.547 -4.344 8.477 1 98.81 355 PRO B C 1
ATOM 8267 O O . PRO B 1 355 ? -19.594 -3.568 8.625 1 98.81 355 PRO B O 1
ATOM 8270 N N . SER B 1 356 ? -20.359 -5.648 8.195 1 98.56 356 SER B N 1
ATOM 8271 C CA . SER B 1 356 ? -19.031 -6.254 8.102 1 98.56 356 SER B CA 1
ATOM 8272 C C . SER B 1 356 ? -18.578 -6.363 6.652 1 98.56 356 SER B C 1
ATOM 8274 O O . SER B 1 356 ? -17.406 -6.656 6.387 1 98.56 356 SER B O 1
ATOM 8276 N N . CYS B 1 357 ? -19.406 -6.145 5.672 1 98.5 357 CYS B N 1
ATOM 8277 C CA . CYS B 1 357 ? -19.125 -6.223 4.242 1 98.5 357 CYS B CA 1
ATOM 8278 C C . CYS B 1 357 ? -20.172 -5.438 3.441 1 98.5 357 CYS B C 1
ATOM 8280 O O . CYS B 1 357 ? -21.125 -4.914 4.008 1 98.5 357 CYS B O 1
ATOM 8282 N N . VAL B 1 358 ? -19.984 -5.324 2.174 1 98.69 358 VAL B N 1
ATOM 8283 C CA . VAL B 1 358 ? -20.812 -4.477 1.322 1 98.69 358 VAL B CA 1
ATOM 8284 C C . VAL B 1 358 ? -22.234 -5.031 1.266 1 98.69 358 VAL B C 1
ATOM 8286 O O . VAL B 1 358 ? -23.203 -4.273 1.289 1 98.69 358 VAL B O 1
ATOM 8289 N N . GLU B 1 359 ? -22.406 -6.387 1.239 1 98.44 359 GLU B N 1
ATOM 8290 C CA . GLU B 1 359 ? -23.734 -7.008 1.169 1 98.44 359 GLU B CA 1
ATOM 8291 C C . GLU B 1 359 ? -24.562 -6.688 2.408 1 98.44 359 GLU B C 1
ATOM 8293 O O . GLU B 1 359 ? -25.797 -6.727 2.365 1 98.44 359 GLU B O 1
ATOM 8298 N N . GLU B 1 360 ? -23.875 -6.32 3.445 1 98.38 360 GLU B N 1
ATOM 8299 C CA . GLU B 1 360 ? -24.562 -6.062 4.707 1 98.38 360 GLU B CA 1
ATOM 8300 C C . GLU B 1 360 ? -24.875 -4.578 4.871 1 98.38 360 GLU B C 1
ATOM 8302 O O . GLU B 1 360 ? -25.578 -4.188 5.812 1 98.38 360 GLU B O 1
ATOM 8307 N N . MET B 1 361 ? -24.453 -3.732 4.027 1 98.25 361 MET B N 1
ATOM 8308 C CA . MET B 1 361 ? -24.656 -2.291 4.164 1 98.25 361 MET B CA 1
ATOM 8309 C C . MET B 1 361 ? -26.141 -1.939 4.156 1 98.25 361 MET B C 1
ATOM 8311 O O . MET B 1 361 ? -26.609 -1.244 5.051 1 98.25 361 MET B O 1
ATOM 8315 N N . VAL B 1 362 ? -26.859 -2.473 3.189 1 97.81 362 VAL B N 1
ATOM 8316 C CA . VAL B 1 362 ? -28.266 -2.115 3.012 1 97.81 362 VAL B CA 1
ATOM 8317 C C . VAL B 1 362 ? -29.078 -2.633 4.191 1 97.81 362 VAL B C 1
ATOM 8319 O O . VAL B 1 362 ? -29.766 -1.861 4.863 1 97.81 362 VAL B O 1
ATOM 8322 N N . PRO B 1 363 ? -28.969 -3.949 4.52 1 97.62 363 PRO B N 1
ATOM 8323 C CA . PRO B 1 363 ? -29.766 -4.406 5.656 1 97.62 363 PRO B CA 1
ATOM 8324 C C . PRO B 1 363 ? -29.391 -3.717 6.965 1 97.62 363 PRO B C 1
ATOM 8326 O O . PRO B 1 363 ? -30.25 -3.479 7.816 1 97.62 363 PRO B O 1
ATOM 8329 N N . ALA B 1 364 ? -28.172 -3.342 7.18 1 98.44 364 ALA B N 1
ATOM 8330 C CA . ALA B 1 364 ? -27.766 -2.688 8.422 1 98.44 364 ALA B CA 1
ATOM 8331 C C . ALA B 1 364 ? -28.312 -1.269 8.5 1 98.44 364 ALA B C 1
ATOM 8333 O O . ALA B 1 364 ? -28.828 -0.859 9.547 1 98.44 364 ALA B O 1
ATOM 8334 N N . LEU B 1 365 ? -28.281 -0.545 7.414 1 98 365 LEU B N 1
ATOM 8335 C CA . LEU B 1 365 ? -28.672 0.86 7.379 1 98 365 LEU B CA 1
ATOM 8336 C C . LEU B 1 365 ? -30.203 1.002 7.359 1 98 365 LEU B C 1
ATOM 8338 O O . LEU B 1 365 ? -30.719 2.102 7.547 1 98 365 LEU B O 1
ATOM 8342 N N . LEU B 1 366 ? -30.906 -0.131 7.184 1 95.69 366 LEU B N 1
ATOM 8343 C CA . LEU B 1 366 ? -32.375 -0.117 7.188 1 95.69 366 LEU B CA 1
ATOM 8344 C C . LEU B 1 366 ? -32.906 -0.922 8.359 1 95.69 366 LEU B C 1
ATOM 8346 O O . LEU B 1 366 ? -34.125 -1.136 8.461 1 95.69 366 LEU B O 1
ATOM 8350 N N . ASP B 1 367 ? -32.031 -1.442 9.227 1 96.19 367 ASP B N 1
ATOM 8351 C CA . ASP B 1 367 ? -32.469 -2.281 10.344 1 96.19 367 ASP B CA 1
ATOM 8352 C C . ASP B 1 367 ? -33.219 -1.469 11.383 1 96.19 367 ASP B C 1
ATOM 8354 O O . ASP B 1 367 ? -32.625 -0.834 12.25 1 96.19 367 ASP B O 1
ATOM 8358 N N . ASN B 1 368 ? -34.5 -1.658 11.438 1 94.31 368 ASN B N 1
ATOM 8359 C CA . ASN B 1 368 ? -35.344 -0.856 12.312 1 94.31 368 ASN B CA 1
ATOM 8360 C C . ASN B 1 368 ? -35.656 -1.581 13.625 1 94.31 368 ASN B C 1
ATOM 8362 O O . ASN B 1 368 ? -36.594 -1.245 14.32 1 94.31 368 ASN B O 1
ATOM 8366 N N . THR B 1 369 ? -34.844 -2.561 13.898 1 95.75 369 THR B N 1
ATOM 8367 C CA . THR B 1 369 ? -35.031 -3.242 15.18 1 95.75 369 THR B CA 1
ATOM 8368 C C . THR B 1 369 ? -34.781 -2.285 16.344 1 95.75 369 THR B C 1
ATOM 8370 O O . THR B 1 369 ? -33.781 -1.579 16.359 1 95.75 369 THR B O 1
ATOM 8373 N N . MET B 1 370 ? -35.688 -2.34 17.312 1 95.75 370 MET B N 1
ATOM 8374 C CA . MET B 1 370 ? -35.594 -1.434 18.453 1 95.75 370 MET B CA 1
ATOM 8375 C C . MET B 1 370 ? -34.438 -1.851 19.375 1 95.75 370 MET B C 1
ATOM 8377 O O . MET B 1 370 ? -34.219 -3.043 19.594 1 95.75 370 MET B O 1
ATOM 8381 N N . VAL B 1 371 ? -33.812 -0.9 19.875 1 96.12 371 VAL B N 1
ATOM 8382 C CA . VAL B 1 371 ? -32.75 -1.135 20.844 1 96.12 371 VAL B CA 1
ATOM 8383 C C . VAL B 1 371 ? -33.344 -1.545 22.188 1 96.12 371 VAL B C 1
ATOM 8385 O O . VAL B 1 371 ? -34.312 -0.915 22.672 1 96.12 371 VAL B O 1
ATOM 8388 N N . ASP B 1 372 ? -32.781 -2.615 22.75 1 96.44 372 ASP B N 1
ATOM 8389 C CA . ASP B 1 372 ? -33.156 -3.066 24.078 1 96.44 372 ASP B CA 1
ATOM 8390 C C . ASP B 1 372 ? -32.156 -2.59 25.125 1 96.44 372 ASP B C 1
ATOM 8392 O O . ASP B 1 372 ? -31.094 -3.186 25.281 1 96.44 372 ASP B O 1
ATOM 8396 N N . VAL B 1 373 ? -32.5 -1.65 25.922 1 95.12 373 VAL B N 1
ATOM 8397 C CA . VAL B 1 373 ? -31.594 -0.986 26.844 1 95.12 373 VAL B CA 1
ATOM 8398 C C . VAL B 1 373 ? -31.25 -1.928 27.984 1 95.12 373 VAL B C 1
ATOM 8400 O O . VAL B 1 373 ? -30.375 -1.625 28.812 1 95.12 373 VAL B O 1
ATOM 8403 N N . ARG B 1 374 ? -31.891 -3.084 28.109 1 95 374 ARG B N 1
ATOM 8404 C CA . ARG B 1 374 ? -31.516 -4.105 29.078 1 95 374 ARG B CA 1
ATOM 8405 C C . ARG B 1 374 ? -30.281 -4.879 28.609 1 95 374 ARG B C 1
ATOM 8407 O O . ARG B 1 374 ? -29.656 -5.59 29.406 1 95 374 ARG B O 1
ATOM 8414 N N . GLU B 1 375 ? -29.922 -4.598 27.297 1 95.31 375 GLU B N 1
ATOM 8415 C CA . GLU B 1 375 ? -28.797 -5.34 26.734 1 95.31 375 GLU B CA 1
ATOM 8416 C C . GLU B 1 375 ? -27.703 -4.398 26.219 1 95.31 375 GLU B C 1
ATOM 8418 O O . GLU B 1 375 ? -26.516 -4.656 26.406 1 95.31 375 GLU B O 1
ATOM 8423 N N . VAL B 1 376 ? -28.141 -3.365 25.547 1 96.75 376 VAL B N 1
ATOM 8424 C CA . VAL B 1 376 ? -27.219 -2.449 24.891 1 96.75 376 VAL B CA 1
ATOM 8425 C C . VAL B 1 376 ? -27.656 -1.008 25.125 1 96.75 376 VAL B C 1
ATOM 8427 O O . VAL B 1 376 ? -28.766 -0.762 25.609 1 96.75 376 VAL B O 1
ATOM 8430 N N . ALA B 1 377 ? -26.812 -0.097 24.75 1 95 377 ALA B N 1
ATOM 8431 C CA . ALA B 1 377 ? -27.047 1.304 25.094 1 95 377 ALA B CA 1
ATOM 8432 C C . ALA B 1 377 ? -27.875 2.006 24.031 1 95 377 ALA B C 1
ATOM 8434 O O . ALA B 1 377 ? -27.719 1.734 22.844 1 95 377 ALA B O 1
ATOM 8435 N N . ASN B 1 378 ? -28.781 2.834 24.438 1 94.88 378 ASN B N 1
ATOM 8436 C CA . ASN B 1 378 ? -29.328 3.895 23.609 1 94.88 378 ASN B CA 1
ATOM 8437 C C . ASN B 1 378 ? -28.516 5.184 23.734 1 94.88 378 ASN B C 1
ATOM 8439 O O . ASN B 1 378 ? -28.953 6.133 24.391 1 94.88 378 ASN B O 1
ATOM 8443 N N . ASP B 1 379 ? -27.406 5.223 23.062 1 91.81 379 ASP B N 1
ATOM 8444 C CA . ASP B 1 379 ? -26.406 6.273 23.188 1 91.81 379 ASP B CA 1
ATOM 8445 C C . ASP B 1 379 ? -27 7.645 22.875 1 91.81 379 ASP B C 1
ATOM 8447 O O . ASP B 1 379 ? -27.641 7.824 21.828 1 91.81 379 ASP B O 1
ATOM 8451 N N . SER B 1 380 ? -26.875 8.594 23.766 1 88.62 380 SER B N 1
ATOM 8452 C CA . SER B 1 380 ? -27.312 9.984 23.656 1 88.62 380 SER B CA 1
ATOM 8453 C C . SER B 1 380 ? -28.828 10.07 23.469 1 88.62 380 SER B C 1
ATOM 8455 O O . SER B 1 380 ? -29.344 11.086 23 1 88.62 380 SER B O 1
ATOM 8457 N N . ARG B 1 381 ? -29.531 8.922 23.641 1 91.19 381 ARG B N 1
ATOM 8458 C CA . ARG B 1 381 ? -30.984 8.812 23.438 1 91.19 381 ARG B CA 1
ATOM 8459 C C . ARG B 1 381 ? -31.344 9.102 21.969 1 91.19 381 ARG B C 1
ATOM 8461 O O . ARG B 1 381 ? -32.406 9.664 21.688 1 91.19 381 ARG B O 1
ATOM 8468 N N . GLN B 1 382 ? -30.438 8.852 21.172 1 92.25 382 GLN B N 1
ATOM 8469 C CA . GLN B 1 382 ? -30.609 9.023 19.734 1 92.25 382 GLN B CA 1
ATOM 8470 C C . GLN B 1 382 ? -30.297 7.73 18.984 1 92.25 382 GLN B C 1
ATOM 8472 O O . GLN B 1 382 ? -29.969 7.762 17.781 1 92.25 382 GLN B O 1
ATOM 8477 N N . SER B 1 383 ? -30.328 6.66 19.734 1 94.69 383 SER B N 1
ATOM 8478 C CA . SER B 1 383 ? -30.047 5.328 19.219 1 94.69 383 SER B CA 1
ATOM 8479 C C . SER B 1 383 ? -31.172 4.355 19.547 1 94.69 383 SER B C 1
ATOM 8481 O O . SER B 1 383 ? -30.922 3.26 20.047 1 94.69 383 SER B O 1
ATOM 8483 N N . GLY B 1 384 ? -32.312 4.793 19.203 1 94.56 384 GLY B N 1
ATOM 8484 C CA . GLY B 1 384 ? -33.469 4.031 19.609 1 94.56 384 GLY B CA 1
ATOM 8485 C C . GLY B 1 384 ? -33.719 2.797 18.75 1 94.56 384 GLY B C 1
ATOM 8486 O O . GLY B 1 384 ? -34.406 1.877 19.172 1 94.56 384 GLY B O 1
ATOM 8487 N N . SER B 1 385 ? -33.188 2.787 17.594 1 95.44 385 SER B N 1
ATOM 8488 C CA . SER B 1 385 ? -33.188 1.627 16.703 1 95.44 385 SER B CA 1
ATOM 8489 C C . SER B 1 385 ? -31.812 1.305 16.188 1 95.44 385 SER B C 1
ATOM 8491 O O . SER B 1 385 ? -30.875 2.104 16.344 1 95.44 385 SER B O 1
ATOM 8493 N N . ALA B 1 386 ? -31.672 0.14 15.586 1 96.81 386 ALA B N 1
ATOM 8494 C CA . ALA B 1 386 ? -30.359 -0.339 15.156 1 96.81 386 ALA B CA 1
ATOM 8495 C C . ALA B 1 386 ? -29.734 0.603 14.133 1 96.81 386 ALA B C 1
ATOM 8497 O O . ALA B 1 386 ? -28.547 0.951 14.234 1 96.81 386 ALA B O 1
ATOM 8498 N N . TRP B 1 387 ? -30.484 1.012 13.117 1 96.5 387 TRP B N 1
ATOM 8499 C CA . TRP B 1 387 ? -29.922 1.896 12.102 1 96.5 387 TRP B CA 1
ATOM 8500 C C . TRP B 1 387 ? -29.578 3.254 12.695 1 96.5 387 TRP B C 1
ATOM 8502 O O . TRP B 1 387 ? -28.594 3.879 12.289 1 96.5 387 TRP B O 1
ATOM 8512 N N . GLU B 1 388 ? -30.344 3.734 13.688 1 96.69 388 GLU B N 1
ATOM 8513 C CA . GLU B 1 388 ? -30.016 4.988 14.359 1 96.69 388 GLU B CA 1
ATOM 8514 C C . GLU B 1 388 ? -28.719 4.863 15.164 1 96.69 388 GLU B C 1
ATOM 8516 O O . GLU B 1 388 ? -27.906 5.785 15.188 1 96.69 388 GLU B O 1
ATOM 8521 N N . ALA B 1 389 ? -28.609 3.748 15.844 1 97.75 389 ALA B N 1
ATOM 8522 C CA . ALA B 1 389 ? -27.391 3.49 16.609 1 97.75 389 ALA B CA 1
ATOM 8523 C C . ALA B 1 389 ? -26.172 3.434 15.695 1 97.75 389 ALA B C 1
ATOM 8525 O O . ALA B 1 389 ? -25.094 3.877 16.078 1 97.75 389 ALA B O 1
ATOM 8526 N N . LEU B 1 390 ? -26.344 2.846 14.508 1 98.31 390 LEU B N 1
ATOM 8527 C CA . LEU B 1 390 ? -25.281 2.822 13.508 1 98.31 390 LEU B CA 1
ATOM 8528 C C . LEU B 1 390 ? -24.891 4.238 13.094 1 98.31 390 LEU B C 1
ATOM 8530 O O . LEU B 1 390 ? -23.703 4.574 13.039 1 98.31 390 LEU B O 1
ATOM 8534 N N . ASN B 1 391 ? -25.844 5.086 12.812 1 97.88 391 ASN B N 1
ATOM 8535 C CA . ASN B 1 391 ? -25.594 6.477 12.445 1 97.88 391 ASN B CA 1
ATOM 8536 C C . ASN B 1 391 ? -24.781 7.199 13.523 1 97.88 391 ASN B C 1
ATOM 8538 O O . ASN B 1 391 ? -23.766 7.828 13.227 1 97.88 391 ASN B O 1
ATOM 8542 N N . VAL B 1 392 ? -25.25 7.023 14.711 1 97.69 392 VAL B N 1
ATOM 8543 C CA . VAL B 1 392 ? -24.641 7.754 15.82 1 97.69 392 VAL B CA 1
ATOM 8544 C C . VAL B 1 392 ? -23.234 7.242 16.062 1 97.69 392 VAL B C 1
ATOM 8546 O O . VAL B 1 392 ? -22.297 8.031 16.219 1 97.69 392 VAL B O 1
ATOM 8549 N N . SER B 1 393 ? -23.047 5.973 16.094 1 98 393 SER B N 1
ATOM 8550 C CA . SER B 1 393 ? -21.75 5.406 16.469 1 98 393 SER B CA 1
ATOM 8551 C C . SER B 1 393 ? -20.719 5.633 15.359 1 98 393 SER B C 1
ATOM 8553 O O . SER B 1 393 ? -19.641 6.176 15.609 1 98 393 SER B O 1
ATOM 8555 N N . GLN B 1 394 ? -21 5.293 14.102 1 98.38 394 GLN B N 1
ATOM 8556 C CA . GLN B 1 394 ? -20.062 5.551 13.023 1 98.38 394 GLN B CA 1
ATOM 8557 C C . GLN B 1 394 ? -19.859 7.051 12.805 1 98.38 394 GLN B C 1
ATOM 8559 O O . GLN B 1 394 ? -18.75 7.508 12.555 1 98.38 394 GLN B O 1
ATOM 8564 N N . GLY B 1 395 ? -20.969 7.746 12.891 1 98.12 395 GLY B N 1
ATOM 8565 C CA . GLY B 1 395 ? -20.891 9.188 12.727 1 98.12 395 GLY B CA 1
ATOM 8566 C C . GLY B 1 395 ? -20.031 9.859 13.781 1 98.12 395 GLY B C 1
ATOM 8567 O O . GLY B 1 395 ? -19.219 10.727 13.469 1 98.12 395 GLY B O 1
ATOM 8568 N N . ALA B 1 396 ? -20.25 9.492 15.023 1 97.75 396 ALA B N 1
ATOM 8569 C CA . ALA B 1 396 ? -19.453 10.055 16.109 1 97.75 396 ALA B CA 1
ATOM 8570 C C . ALA B 1 396 ? -17.984 9.656 15.992 1 97.75 396 ALA B C 1
ATOM 8572 O O . ALA B 1 396 ? -17.094 10.445 16.328 1 97.75 396 ALA B O 1
ATOM 8573 N N . PHE B 1 397 ? -17.766 8.414 15.625 1 98.5 397 PHE B N 1
ATOM 8574 C CA . PHE B 1 397 ? -16.391 7.984 15.383 1 98.5 397 PHE B CA 1
ATOM 8575 C C . PHE B 1 397 ? -15.742 8.812 14.281 1 98.5 397 PHE B C 1
ATOM 8577 O O . PHE B 1 397 ? -14.602 9.242 14.414 1 98.5 397 PHE B O 1
ATOM 8584 N N . MET B 1 398 ? -16.469 9.055 13.18 1 98.62 398 MET B N 1
ATOM 8585 C CA . MET B 1 398 ? -16 9.914 12.094 1 98.62 398 MET B CA 1
ATOM 8586 C C . MET B 1 398 ? -15.719 11.32 12.602 1 98.62 398 MET B C 1
ATOM 8588 O O . MET B 1 398 ? -14.766 11.961 12.148 1 98.62 398 MET B O 1
ATOM 8592 N N . HIS B 1 399 ? -16.578 11.82 13.492 1 98.56 399 HIS B N 1
ATOM 8593 C CA . HIS B 1 399 ? -16.375 13.102 14.148 1 98.56 399 HIS B CA 1
ATOM 8594 C C . HIS B 1 399 ? -15.008 13.164 14.828 1 98.56 399 HIS B C 1
ATOM 8596 O O . HIS B 1 399 ? -14.266 14.133 14.664 1 98.56 399 HIS B O 1
ATOM 8602 N N . GLU B 1 400 ? -14.656 12.109 15.547 1 98.5 400 GLU B N 1
ATOM 8603 C CA . GLU B 1 400 ? -13.367 12.078 16.234 1 98.5 400 GLU B CA 1
ATOM 8604 C C . GLU B 1 400 ? -12.219 11.984 15.234 1 98.5 400 GLU B C 1
ATOM 8606 O O . GLU B 1 400 ? -11.133 12.523 15.469 1 98.5 400 GLU B O 1
ATOM 8611 N N . ILE B 1 401 ? -12.461 11.281 14.18 1 98.81 401 ILE B N 1
ATOM 8612 C CA . ILE B 1 401 ? -11.461 11.242 13.117 1 98.81 401 ILE B CA 1
ATOM 8613 C C . ILE B 1 401 ? -11.305 12.641 12.508 1 98.81 401 ILE B C 1
ATOM 8615 O O . ILE B 1 401 ? -10.195 13.039 12.148 1 98.81 401 ILE B O 1
ATOM 8619 N N . GLY B 1 402 ? -12.391 13.359 12.398 1 98.75 402 GLY B N 1
ATOM 8620 C CA . GLY B 1 402 ? -12.289 14.758 12.016 1 98.75 402 GLY B CA 1
ATOM 8621 C C . GLY B 1 402 ? -11.352 15.555 12.898 1 98.75 402 GLY B C 1
ATOM 8622 O O . GLY B 1 402 ? -10.531 16.328 12.398 1 98.75 402 GLY B O 1
ATOM 8623 N N . HIS B 1 403 ? -11.469 15.359 14.203 1 98.38 403 HIS B N 1
ATOM 8624 C CA . HIS B 1 403 ? -10.547 16.016 15.133 1 98.38 403 HIS B CA 1
ATOM 8625 C C . HIS B 1 403 ? -9.109 15.586 14.867 1 98.38 403 HIS B C 1
ATOM 8627 O O . HIS B 1 403 ? -8.203 16.422 14.867 1 98.38 403 HIS B O 1
ATOM 8633 N N . LEU B 1 404 ? -8.969 14.328 14.641 1 97.62 404 LEU B N 1
ATOM 8634 C CA . LEU B 1 404 ? -7.656 13.773 14.336 1 97.62 404 LEU B CA 1
ATOM 8635 C C . LEU B 1 404 ? -7.066 14.438 13.094 1 97.62 404 LEU B C 1
ATOM 8637 O O . LEU B 1 404 ? -5.852 14.641 13.016 1 97.62 404 LEU B O 1
ATOM 8641 N N . LEU B 1 405 ? -7.914 14.789 12.172 1 97.81 405 LEU B N 1
ATOM 8642 C CA . LEU B 1 405 ? -7.504 15.391 10.906 1 97.81 405 LEU B CA 1
ATOM 8643 C C . LEU B 1 405 ? -7.406 16.906 11.023 1 97.81 405 LEU B C 1
ATOM 8645 O O . LEU B 1 405 ? -7.152 17.594 10.039 1 97.81 405 LEU B O 1
ATOM 8649 N N . GLY B 1 406 ? -7.707 17.469 12.195 1 96 406 GLY B N 1
ATOM 8650 C CA . GLY B 1 406 ? -7.41 18.875 12.445 1 96 406 GLY B CA 1
ATOM 8651 C C . GLY B 1 406 ? -8.648 19.75 12.492 1 96 406 GLY B C 1
ATOM 8652 O O . GLY B 1 406 ? -8.547 20.969 12.539 1 96 406 GLY B O 1
ATOM 8653 N N . CYS B 1 407 ? -9.805 19.188 12.578 1 97.75 407 CYS B N 1
ATOM 8654 C CA . CYS B 1 407 ? -11.031 19.984 12.531 1 97.75 407 CYS B CA 1
ATOM 8655 C C . CYS B 1 407 ? -11.547 20.266 13.938 1 97.75 407 CYS B C 1
ATOM 8657 O O . CYS B 1 407 ? -11.68 19.344 14.75 1 97.75 407 CYS B O 1
ATOM 8659 N N . PRO B 1 408 ? -11.828 21.531 14.242 1 96.12 408 PRO B N 1
ATOM 8660 C CA . PRO B 1 408 ? -12.578 21.844 15.461 1 96.12 408 PRO B CA 1
ATOM 8661 C C . PRO B 1 408 ? -14.078 21.625 15.305 1 96.12 408 PRO B C 1
ATOM 8663 O O . PRO B 1 408 ? -14.539 21.188 14.25 1 96.12 408 PRO B O 1
ATOM 8666 N N . HIS B 1 409 ? -14.812 21.812 16.328 1 96.12 409 HIS B N 1
ATOM 8667 C CA . HIS B 1 409 ? -16.266 21.797 16.203 1 96.12 409 HIS B CA 1
ATOM 8668 C C . HIS B 1 409 ? -16.734 22.906 15.258 1 96.12 409 HIS B C 1
ATOM 8670 O O . HIS B 1 409 ? -16.156 24 15.234 1 96.12 409 HIS B O 1
ATOM 8676 N N . GLN B 1 410 ? -17.703 22.641 14.516 1 95.25 410 GLN B N 1
ATOM 8677 C CA . GLN B 1 410 ? -18.344 23.562 13.586 1 95.25 410 GLN B CA 1
ATOM 8678 C C . GLN B 1 410 ? -19.828 23.75 13.914 1 95.25 410 GLN B C 1
ATOM 8680 O O . GLN B 1 410 ? -20.391 22.969 14.68 1 95.25 410 GLN B O 1
ATOM 8685 N N . PRO B 1 411 ? -20.438 24.781 13.375 1 90.31 411 PRO B N 1
ATOM 8686 C CA . PRO B 1 411 ? -21.844 25.031 13.688 1 90.31 411 PRO B CA 1
ATOM 8687 C C . PRO B 1 411 ? -22.766 23.953 13.109 1 90.31 411 PRO B C 1
ATOM 8689 O O . PRO B 1 411 ? -23.906 23.812 13.555 1 90.31 411 PRO B O 1
ATOM 8692 N N . ASP B 1 412 ? -22.25 23.25 12.133 1 92.88 412 ASP B N 1
ATOM 8693 C CA . ASP B 1 412 ? -23.016 22.141 11.57 1 92.88 412 ASP B CA 1
ATOM 8694 C C . ASP B 1 412 ? -22.078 21.062 10.992 1 92.88 412 ASP B C 1
ATOM 8696 O O . ASP B 1 412 ? -20.859 21.141 11.164 1 92.88 412 ASP B O 1
ATOM 8700 N N . GLY B 1 413 ? -22.781 19.953 10.477 1 96.31 413 GLY B N 1
ATOM 8701 C CA . GLY B 1 413 ? -22 18.891 9.859 1 96.31 413 GLY B CA 1
ATOM 8702 C C . GLY B 1 413 ? -21.531 17.844 10.844 1 96.31 413 GLY B C 1
ATOM 8703 O O . GLY B 1 413 ? -21.984 17.812 11.992 1 96.31 413 GLY B O 1
ATOM 8704 N N . ILE B 1 414 ? -20.609 17 10.328 1 97.31 414 ILE B N 1
ATOM 8705 C CA . ILE B 1 414 ? -20.062 15.883 11.094 1 97.31 414 ILE B CA 1
ATOM 8706 C C . ILE B 1 414 ? -19.406 16.406 12.375 1 97.31 414 ILE B C 1
ATOM 8708 O O . ILE B 1 414 ? -19.453 15.758 13.414 1 97.31 414 ILE B O 1
ATOM 8712 N N . MET B 1 415 ? -18.828 17.609 12.312 1 97.75 415 MET B N 1
ATOM 8713 C CA . MET B 1 415 ? -18.062 18.125 13.438 1 97.75 415 MET B CA 1
ATOM 8714 C C . MET B 1 415 ? -18.984 18.734 14.492 1 97.75 415 MET B C 1
ATOM 8716 O O . MET B 1 415 ? -18.516 19.266 15.5 1 97.75 415 MET B O 1
ATOM 8720 N N . LEU B 1 416 ? -20.172 18.672 14.266 1 95.25 416 LEU B N 1
ATOM 8721 C CA . LEU B 1 416 ? -21.188 18.828 15.305 1 95.25 416 LEU B CA 1
ATOM 8722 C C . LEU B 1 416 ? -22.031 17.562 15.43 1 95.25 416 LEU B C 1
ATOM 8724 O O . LEU B 1 416 ? -21.5 16.484 15.719 1 95.25 416 LEU B O 1
ATOM 8728 N N . ARG B 1 417 ? -23.344 17.531 15.195 1 93.06 417 ARG B N 1
ATOM 8729 C CA . ARG B 1 417 ? -24.188 16.344 15.289 1 93.06 417 ARG B CA 1
ATOM 8730 C C . ARG B 1 417 ? -24.906 16.062 13.969 1 93.06 417 ARG B C 1
ATOM 8732 O O . ARG B 1 417 ? -25.969 15.438 13.953 1 93.06 417 ARG B O 1
ATOM 8739 N N . GLY B 1 418 ? -24.312 16.531 12.953 1 94.38 418 GLY B N 1
ATOM 8740 C CA . GLY B 1 418 ? -24.906 16.312 11.648 1 94.38 418 GLY B CA 1
ATOM 8741 C C . GLY B 1 418 ? -24.922 14.859 11.227 1 94.38 418 GLY B C 1
ATOM 8742 O O . GLY B 1 418 ? -25.609 14.492 10.273 1 94.38 418 GLY B O 1
ATOM 8743 N N . TYR B 1 419 ? -24.312 13.945 11.969 1 95.44 419 TYR B N 1
ATOM 8744 C CA . TYR B 1 419 ? -24.125 12.562 11.555 1 95.44 419 TYR B CA 1
ATOM 8745 C C . TYR B 1 419 ? -25.328 11.711 11.938 1 95.44 419 TYR B C 1
ATOM 8747 O O . TYR B 1 419 ? -25.297 10.484 11.797 1 95.44 419 TYR B O 1
ATOM 8755 N N . LEU B 1 420 ? -26.422 12.312 12.375 1 95.31 420 LEU B N 1
ATOM 8756 C CA . LEU B 1 420 ? -27.656 11.578 12.656 1 95.31 420 LEU B CA 1
ATOM 8757 C C . LEU B 1 420 ? -28.281 11.047 11.375 1 95.31 420 LEU B C 1
ATOM 8759 O O . LEU B 1 420 ? -29.141 10.172 11.422 1 95.31 420 LEU B O 1
ATOM 8763 N N . THR B 1 421 ? -27.891 11.617 10.234 1 96.5 421 THR B N 1
ATOM 8764 C CA . THR B 1 421 ? -28.375 11.164 8.938 1 96.5 421 THR B CA 1
ATOM 8765 C C . THR B 1 421 ? -27.266 10.5 8.133 1 96.5 421 THR B C 1
ATOM 8767 O O . THR B 1 421 ? -27.203 10.617 6.91 1 96.5 421 THR B O 1
ATOM 8770 N N . TRP B 1 422 ? -26.328 9.891 8.805 1 97.56 422 TRP B N 1
ATOM 8771 C CA . TRP B 1 422 ? -25.188 9.188 8.242 1 97.56 422 TRP B CA 1
ATOM 8772 C C . TRP B 1 422 ? -25.625 8.188 7.18 1 97.56 422 TRP B C 1
ATOM 8774 O O . TRP B 1 422 ? -25.016 8.094 6.117 1 97.56 422 TRP B O 1
ATOM 8784 N N . ASN B 1 423 ? -26.703 7.488 7.355 1 97.69 423 ASN B N 1
ATOM 8785 C CA . ASN B 1 423 ? -27.219 6.441 6.469 1 97.69 423 ASN B CA 1
ATOM 8786 C C . ASN B 1 423 ? -27.641 7.012 5.121 1 97.69 423 ASN B C 1
ATOM 8788 O O . ASN B 1 423 ? -27.547 6.336 4.098 1 97.69 423 ASN B O 1
ATOM 8792 N N . ARG B 1 424 ? -28.062 8.273 5.105 1 97.75 424 ARG B N 1
ATOM 8793 C CA . ARG B 1 424 ? -28.578 8.891 3.885 1 97.75 424 ARG B CA 1
ATOM 8794 C C . ARG B 1 424 ? -27.469 9.109 2.871 1 97.75 424 ARG B C 1
ATOM 8796 O O . ARG B 1 424 ? -27.719 9.32 1.686 1 97.75 424 ARG B O 1
ATOM 8803 N N . SER B 1 425 ? -26.266 9.078 3.32 1 98 425 SER B N 1
ATOM 8804 C CA . SER B 1 425 ? -25.125 9.242 2.42 1 98 425 SER B CA 1
ATOM 8805 C C . SER B 1 425 ? -24.906 7.988 1.575 1 98 425 SER B C 1
ATOM 8807 O O . SER B 1 425 ? -24.266 8.047 0.526 1 98 425 SER B O 1
ATOM 8809 N N . PHE B 1 426 ? -25.547 6.863 1.95 1 98.38 426 PHE B N 1
ATOM 8810 C CA . PHE B 1 426 ? -25.219 5.594 1.313 1 98.38 426 PHE B CA 1
ATOM 8811 C C . PHE B 1 426 ? -26.469 4.973 0.681 1 98.38 426 PHE B C 1
ATOM 8813 O O . PHE B 1 426 ? -26.359 4.105 -0.187 1 98.38 426 PHE B O 1
ATOM 8820 N N . LEU B 1 427 ? -27.594 5.387 1.145 1 97.5 427 LEU B N 1
ATOM 8821 C CA . LEU B 1 427 ? -28.828 4.816 0.623 1 97.5 427 LEU B CA 1
ATOM 8822 C C . LEU B 1 427 ? -29.766 5.91 0.123 1 97.5 427 LEU B C 1
ATOM 8824 O O . LEU B 1 427 ? -29.797 7.012 0.676 1 97.5 427 LEU B O 1
ATOM 8828 N N . ALA B 1 428 ? -30.625 5.539 -0.772 1 95.75 428 ALA B N 1
ATOM 8829 C CA . ALA B 1 428 ? -31.562 6.48 -1.367 1 95.75 428 ALA B CA 1
ATOM 8830 C C . ALA B 1 428 ? -32.844 6.586 -0.528 1 95.75 428 ALA B C 1
ATOM 8832 O O . ALA B 1 428 ? -33.719 7.418 -0.809 1 95.75 428 ALA B O 1
ATOM 8833 N N . LYS B 1 429 ? -32.938 5.754 0.502 1 93.25 429 LYS B N 1
ATOM 8834 C CA . LYS B 1 429 ? -34.125 5.816 1.359 1 93.25 429 LYS B CA 1
ATOM 8835 C C . LYS B 1 429 ? -33.75 5.543 2.816 1 93.25 429 LYS B C 1
ATOM 8837 O O . LYS B 1 429 ? -32.719 4.957 3.1 1 93.25 429 LYS B O 1
ATOM 8842 N N . GLU B 1 430 ? -34.531 6 3.695 1 93.81 430 GLU B N 1
ATOM 8843 C CA . GLU B 1 430 ? -34.406 5.828 5.137 1 93.81 430 GLU B CA 1
ATOM 8844 C C . GLU B 1 430 ? -35.688 5.359 5.77 1 93.81 430 GLU B C 1
ATOM 8846 O O . GLU B 1 430 ? -36.781 5.805 5.383 1 93.81 430 GLU B O 1
ATOM 8851 N N . VAL B 1 431 ? -35.594 4.523 6.773 1 88.5 431 VAL B N 1
ATOM 8852 C CA . VAL B 1 431 ? -36.75 4.043 7.508 1 88.5 431 VAL B CA 1
ATOM 8853 C C . VAL B 1 431 ? -37.344 5.172 8.367 1 88.5 431 VAL B C 1
ATOM 8855 O O . VAL B 1 431 ? -36.594 5.965 8.938 1 88.5 431 VAL B O 1
ATOM 8858 N N . THR B 1 432 ? -38.625 5.426 8.25 1 78.62 432 THR B N 1
ATOM 8859 C CA . THR B 1 432 ? -39.281 6.379 9.133 1 78.62 432 THR B CA 1
ATOM 8860 C C . THR B 1 432 ? -40.188 5.656 10.133 1 78.62 432 THR B C 1
ATOM 8862 O O . THR B 1 432 ? -40.781 4.625 9.812 1 78.62 432 THR B O 1
ATOM 8865 N N . LEU B 1 433 ? -39.875 5.941 11.43 1 62.81 433 LEU B N 1
ATOM 8866 C CA . LEU B 1 433 ? -40.688 5.305 12.453 1 62.81 433 LEU B CA 1
ATOM 8867 C C . LEU B 1 433 ? -42.188 5.484 12.156 1 62.81 433 LEU B C 1
ATOM 8869 O O . LEU B 1 433 ? -42.688 6.602 12.219 1 62.81 433 LEU B O 1
ATOM 8873 N N . GLY B 1 434 ? -42.906 4.488 11.836 1 58.31 434 GLY B N 1
ATOM 8874 C CA . GLY B 1 434 ? -44.344 4.441 11.672 1 58.31 434 GLY B CA 1
ATOM 8875 C C . GLY B 1 434 ? -44.812 5.055 10.367 1 58.31 434 GLY B C 1
ATOM 8876 O O . GLY B 1 434 ? -46 4.949 10.023 1 58.31 434 GLY B O 1
ATOM 8877 N N . LYS B 1 435 ? -43.969 5.758 9.641 1 59.78 435 LYS B N 1
ATOM 8878 C CA . LYS B 1 435 ? -44.5 6.539 8.531 1 59.78 435 LYS B CA 1
ATOM 8879 C C . LYS B 1 435 ? -43.844 6.125 7.207 1 59.78 435 LYS B C 1
ATOM 8881 O O . LYS B 1 435 ? -43.875 6.879 6.234 1 59.78 435 LYS B O 1
ATOM 8886 N N . GLY B 1 436 ? -43.219 4.969 7.27 1 68.75 436 GLY B N 1
ATOM 8887 C CA . GLY B 1 436 ? -42.688 4.566 5.98 1 68.75 436 GLY B CA 1
ATOM 8888 C C . GLY B 1 436 ? -41.25 4.969 5.785 1 68.75 436 GLY B C 1
ATOM 8889 O O . GLY B 1 436 ? -40.406 4.668 6.625 1 68.75 436 GLY B O 1
ATOM 8890 N N . PHE B 1 437 ? -40.938 5.406 4.496 1 75.38 437 PHE B N 1
ATOM 8891 C CA . PHE B 1 437 ? -39.562 5.77 4.176 1 75.38 437 PHE B CA 1
ATOM 8892 C C . PHE B 1 437 ? -39.469 7.246 3.822 1 75.38 437 PHE B C 1
ATOM 8894 O O . PHE B 1 437 ? -40.406 7.816 3.236 1 75.38 437 PHE B O 1
ATOM 8901 N N . HIS B 1 438 ? -38.469 7.922 4.379 1 84.12 438 HIS B N 1
ATOM 8902 C CA . HIS B 1 438 ? -38.031 9.164 3.764 1 84.12 438 HIS B CA 1
ATOM 8903 C C . HIS B 1 438 ? -37.312 8.898 2.441 1 84.12 438 HIS B C 1
ATOM 8905 O O . HIS B 1 438 ? -36.312 8.195 2.408 1 84.12 438 HIS B O 1
ATOM 8911 N N . ARG B 1 439 ? -37.875 9.352 1.28 1 85.44 439 ARG B N 1
ATOM 8912 C CA . ARG B 1 439 ? -37.344 9.07 -0.051 1 85.44 439 ARG B CA 1
ATOM 8913 C C . ARG B 1 439 ? -37.75 10.164 -1.037 1 85.44 439 ARG B C 1
ATOM 8915 O O . ARG B 1 439 ? -38.781 10.812 -0.883 1 85.44 439 ARG B O 1
ATOM 8922 N N . PRO B 1 440 ? -36.844 10.375 -1.964 1 90.62 440 PRO B N 1
ATOM 8923 C CA . PRO B 1 440 ? -35.469 9.898 -2.012 1 90.62 440 PRO B CA 1
ATOM 8924 C C . PRO B 1 440 ? -34.531 10.703 -1.115 1 90.62 440 PRO B C 1
ATOM 8926 O O . PRO B 1 440 ? -34.781 11.883 -0.854 1 90.62 440 PRO B O 1
ATOM 8929 N N . CYS B 1 441 ? -33.594 10.109 -0.585 1 94.56 441 CYS B N 1
ATOM 8930 C CA . CYS B 1 441 ? -32.531 10.812 0.131 1 94.56 441 CYS B CA 1
ATOM 8931 C C . CYS B 1 441 ? -31.547 11.461 -0.84 1 94.56 441 CYS B C 1
ATOM 8933 O O . CYS B 1 441 ? -30.609 10.82 -1.306 1 94.56 441 CYS B O 1
ATOM 8935 N N . LEU B 1 442 ? -31.797 12.68 -1.107 1 95.5 442 LEU B N 1
ATOM 8936 C CA . LEU B 1 442 ? -30.953 13.453 -2.021 1 95.5 442 LEU B CA 1
ATOM 8937 C C . LEU B 1 442 ? -29.781 14.078 -1.284 1 95.5 442 LEU B C 1
ATOM 8939 O O . LEU B 1 442 ? -29.734 14.07 -0.051 1 95.5 442 LEU B O 1
ATOM 8943 N N . PRO B 1 443 ? -28.797 14.609 -2.033 1 94.88 443 PRO B N 1
ATOM 8944 C CA . PRO B 1 443 ? -27.609 15.195 -1.391 1 94.88 443 PRO B CA 1
ATOM 8945 C C . PRO B 1 443 ? -27.969 16.219 -0.312 1 94.88 443 PRO B C 1
ATOM 8947 O O . PRO B 1 443 ? -27.312 16.281 0.729 1 94.88 443 PRO B O 1
ATOM 8950 N N . ALA B 1 444 ? -28.984 16.953 -0.447 1 94.31 444 ALA B N 1
ATOM 8951 C CA . ALA B 1 444 ? -29.406 17.969 0.508 1 94.31 444 ALA B CA 1
ATOM 8952 C C . ALA B 1 444 ? -29.906 17.344 1.805 1 94.31 444 ALA B C 1
ATOM 8954 O O . ALA B 1 444 ? -29.969 18 2.844 1 94.31 444 ALA B O 1
ATOM 8955 N N . ASP B 1 445 ? -30.234 16.062 1.749 1 94.94 445 ASP B N 1
ATOM 8956 C CA . ASP B 1 445 ? -30.766 15.352 2.904 1 94.94 445 ASP B CA 1
ATOM 8957 C C . ASP B 1 445 ? -29.656 14.672 3.701 1 94.94 445 ASP B C 1
ATOM 8959 O O . ASP B 1 445 ? -29.891 14.18 4.805 1 94.94 445 ASP B O 1
ATOM 8963 N N . GLU B 1 446 ? -28.516 14.633 3.137 1 96.56 446 GLU B N 1
ATOM 8964 C CA . GLU B 1 446 ? -27.406 13.891 3.723 1 96.56 446 GLU B CA 1
ATOM 8965 C C . GLU B 1 446 ? -26.688 14.734 4.773 1 96.56 446 GLU B C 1
ATOM 8967 O O . GLU B 1 446 ? -26.875 15.945 4.848 1 96.56 446 GLU B O 1
ATOM 8972 N N . CYS B 1 447 ? -25.938 14.039 5.645 1 95.5 447 CYS B N 1
ATOM 8973 C CA . CYS B 1 447 ? -24.984 14.781 6.457 1 95.5 447 CYS B CA 1
ATOM 8974 C C . CYS B 1 447 ? -23.766 15.203 5.629 1 95.5 447 CYS B C 1
ATOM 8976 O O . CYS B 1 447 ? -23.641 14.805 4.469 1 95.5 447 CYS B O 1
ATOM 8978 N N . SER B 1 448 ? -22.953 16.125 6.164 1 97 448 SER B N 1
ATOM 8979 C CA . SER B 1 448 ? -21.844 16.688 5.414 1 97 448 SER B CA 1
ATOM 8980 C C . SER B 1 448 ? -20.719 17.141 6.348 1 97 448 SER B C 1
ATOM 8982 O O . SER B 1 448 ? -20.906 17.203 7.566 1 97 448 SER B O 1
ATOM 8984 N N . TRP B 1 449 ? -19.562 17.297 5.797 1 98.25 449 TRP B N 1
ATOM 8985 C CA . TRP B 1 449 ? -18.547 18.141 6.43 1 98.25 449 TRP B CA 1
ATOM 8986 C C . TRP B 1 449 ? -18.891 19.609 6.27 1 98.25 449 TRP B C 1
ATOM 8988 O O . TRP B 1 449 ? -19.375 20.031 5.223 1 98.25 449 TRP B O 1
ATOM 8998 N N . HIS B 1 450 ? -18.641 20.344 7.305 1 97 450 HIS B N 1
ATOM 8999 C CA . HIS B 1 450 ? -18.766 21.797 7.172 1 97 450 HIS B CA 1
ATOM 9000 C C . HIS B 1 450 ? -17.766 22.344 6.164 1 97 450 HIS B C 1
ATOM 9002 O O . HIS B 1 450 ? -16.672 21.797 6.016 1 97 450 HIS B O 1
ATOM 9008 N N . ARG B 1 451 ? -18.109 23.422 5.496 1 96.81 451 ARG B N 1
ATOM 9009 C CA . ARG B 1 451 ? -17.234 24.047 4.504 1 96.81 451 ARG B CA 1
ATOM 9010 C C . ARG B 1 451 ? -15.852 24.312 5.09 1 96.81 451 ARG B C 1
ATOM 9012 O O . ARG B 1 451 ? -14.836 24.109 4.418 1 96.81 451 ARG B O 1
ATOM 9019 N N . LEU B 1 452 ? -15.773 24.797 6.32 1 97.12 452 LEU B N 1
ATOM 9020 C CA . LEU B 1 452 ? -14.508 25.109 6.977 1 97.12 452 LEU B CA 1
ATOM 9021 C C . LEU B 1 452 ? -13.664 23.844 7.145 1 97.12 452 LEU B C 1
ATOM 9023 O O . LEU B 1 452 ? -12.438 23.891 7.082 1 97.12 452 LEU B O 1
ATOM 9027 N N . ASP B 1 453 ? -14.281 22.703 7.379 1 98.19 453 ASP B N 1
ATOM 9028 C CA . ASP B 1 453 ? -13.57 21.422 7.465 1 98.19 453 ASP B CA 1
ATOM 9029 C C . ASP B 1 453 ? -13.008 21.016 6.105 1 98.19 453 ASP B C 1
ATOM 9031 O O . ASP B 1 453 ? -11.859 20.578 6.008 1 98.19 453 ASP B O 1
ATOM 9035 N N . ALA B 1 454 ? -13.852 21.125 5.078 1 98.25 454 ALA B N 1
ATOM 9036 C CA . ALA B 1 454 ? -13.414 20.797 3.721 1 98.25 454 ALA B CA 1
ATOM 9037 C C . ALA B 1 454 ? -12.203 21.641 3.314 1 98.25 454 ALA B C 1
ATOM 9039 O O . ALA B 1 454 ? -11.305 21.141 2.625 1 98.25 454 ALA B O 1
ATOM 9040 N N . LEU B 1 455 ? -12.219 22.906 3.752 1 97.88 455 LEU B N 1
ATOM 9041 C CA . LEU B 1 455 ? -11.086 23.781 3.457 1 97.88 455 LEU B CA 1
ATOM 9042 C C . LEU B 1 455 ? -9.82 23.281 4.137 1 97.88 455 LEU B C 1
ATOM 9044 O O . LEU B 1 455 ? -8.734 23.328 3.553 1 97.88 455 LEU B O 1
ATOM 9048 N N . ARG B 1 456 ? -9.922 22.828 5.34 1 97.62 456 ARG B N 1
ATOM 9049 C CA . ARG B 1 456 ? -8.781 22.25 6.035 1 97.62 456 ARG B CA 1
ATOM 9050 C C . ARG B 1 456 ? -8.297 20.984 5.328 1 97.62 456 ARG B C 1
ATOM 9052 O O . ARG B 1 456 ? -7.09 20.781 5.172 1 97.62 456 ARG B O 1
ATOM 9059 N N . PHE B 1 457 ? -9.219 20.125 4.855 1 98.19 457 PHE B N 1
ATOM 9060 C CA . PHE B 1 457 ? -8.867 18.922 4.133 1 98.19 457 PHE B CA 1
ATOM 9061 C C . PHE B 1 457 ? -8.156 19.25 2.826 1 98.19 457 PHE B C 1
ATOM 9063 O O . PHE B 1 457 ? -7.223 18.547 2.426 1 98.19 457 PHE B O 1
ATOM 9070 N N . ARG B 1 458 ? -8.57 20.312 2.145 1 97.75 458 ARG B N 1
ATOM 9071 C CA . ARG B 1 458 ? -8 20.719 0.865 1 97.75 458 ARG B CA 1
ATOM 9072 C C . ARG B 1 458 ? -6.492 20.906 0.973 1 97.75 458 ARG B C 1
ATOM 9074 O O . ARG B 1 458 ? -5.758 20.625 0.022 1 97.75 458 ARG B O 1
ATOM 9081 N N . HIS B 1 459 ? -6.035 21.281 2.098 1 96.44 459 HIS B N 1
ATOM 9082 C CA . HIS B 1 459 ? -4.617 21.594 2.246 1 96.44 459 HIS B CA 1
ATOM 9083 C C . HIS B 1 459 ? -3.955 20.672 3.262 1 96.44 459 HIS B C 1
ATOM 9085 O O . HIS B 1 459 ? -2.844 20.938 3.723 1 96.44 459 HIS B O 1
ATOM 9091 N N . HIS B 1 460 ? -4.641 19.625 3.625 1 96.69 460 HIS B N 1
ATOM 9092 C CA . HIS B 1 460 ? -4.113 18.609 4.531 1 96.69 460 HIS B CA 1
ATOM 9093 C C . HIS B 1 460 ? -3.195 17.641 3.795 1 96.69 460 HIS B C 1
ATOM 9095 O O . HIS B 1 460 ? -3.48 17.25 2.662 1 96.69 460 HIS B O 1
ATOM 9101 N N . PRO B 1 461 ? -2.102 17.25 4.426 1 95.38 461 PRO B N 1
ATOM 9102 C CA . PRO B 1 461 ? -1.149 16.359 3.754 1 95.38 461 PRO B CA 1
ATOM 9103 C C . PRO B 1 461 ? -1.766 15.016 3.363 1 95.38 461 PRO B C 1
ATOM 9105 O O . PRO B 1 461 ? -1.311 14.375 2.41 1 95.38 461 PRO B O 1
ATOM 9108 N N . SER B 1 462 ? -2.771 14.539 3.979 1 97.44 462 SER B N 1
ATOM 9109 C CA . SER B 1 462 ? -3.381 13.234 3.711 1 97.44 462 SER B CA 1
ATOM 9110 C C . SER B 1 462 ? -4.383 13.32 2.564 1 97.44 462 SER B C 1
ATOM 9112 O O . SER B 1 462 ? -4.957 12.312 2.16 1 97.44 462 SER B O 1
ATOM 9114 N N . PHE B 1 463 ? -4.625 14.492 1.972 1 98 463 PHE B N 1
ATOM 9115 C CA . PHE B 1 463 ? -5.676 14.68 0.979 1 98 463 PHE B CA 1
ATOM 9116 C C . PHE B 1 463 ? -5.094 15.164 -0.344 1 98 463 PHE B C 1
ATOM 9118 O O . PHE B 1 463 ? -5.832 15.555 -1.25 1 98 463 PHE B O 1
ATOM 9125 N N . ARG B 1 464 ? -3.818 15.102 -0.506 1 96.75 464 ARG B N 1
ATOM 9126 C CA . ARG B 1 464 ? -3.156 15.703 -1.66 1 96.75 464 ARG B CA 1
ATOM 9127 C C . ARG B 1 464 ? -3.496 14.945 -2.939 1 96.75 464 ARG B C 1
ATOM 9129 O O . ARG B 1 464 ? -3.574 13.719 -2.939 1 96.75 464 ARG B O 1
ATOM 9136 N N . LEU B 1 465 ? -3.65 15.695 -3.98 1 97.44 465 LEU B N 1
ATOM 9137 C CA . LEU B 1 465 ? -3.725 15.125 -5.32 1 97.44 465 LEU B CA 1
ATOM 9138 C C . LEU B 1 465 ? -2.346 15.078 -5.969 1 97.44 465 LEU B C 1
ATOM 9140 O O . LEU B 1 465 ? -1.406 15.711 -5.488 1 97.44 465 LEU B O 1
ATOM 9144 N N . PRO B 1 466 ? -2.18 14.367 -7.051 1 96.56 466 PRO B N 1
ATOM 9145 C CA . PRO B 1 466 ? -0.858 14.102 -7.621 1 96.56 466 PRO B CA 1
ATOM 9146 C C . PRO B 1 466 ? -0.132 15.375 -8.047 1 96.56 466 PRO B C 1
ATOM 9148 O O . PRO B 1 466 ? 1.102 15.406 -8.07 1 96.56 466 PRO B O 1
ATOM 9151 N N . HIS B 1 467 ? -0.832 16.406 -8.375 1 95.88 467 HIS B N 1
ATOM 9152 C CA . HIS B 1 467 ? -0.197 17.609 -8.898 1 95.88 467 HIS B CA 1
ATOM 9153 C C . HIS B 1 467 ? 0.064 18.625 -7.789 1 95.88 467 HIS B C 1
ATOM 9155 O O . HIS B 1 467 ? 0.534 19.734 -8.055 1 95.88 467 HIS B O 1
ATOM 9161 N N . GLU B 1 468 ? -0.203 18.219 -6.57 1 95.5 468 GLU B N 1
ATOM 9162 C CA . GLU B 1 468 ? -0.082 19.141 -5.445 1 95.5 468 GLU B CA 1
ATOM 9163 C C . GLU B 1 468 ? 1.157 18.828 -4.613 1 95.5 468 GLU B C 1
ATOM 9165 O O . GLU B 1 468 ? 1.491 17.672 -4.391 1 95.5 468 GLU B O 1
ATOM 9170 N N . HIS B 1 469 ? 1.817 19.844 -4.145 1 91.5 469 HIS B N 1
ATOM 9171 C CA . HIS B 1 469 ? 3.004 19.719 -3.303 1 91.5 469 HIS B CA 1
ATOM 9172 C C . HIS B 1 469 ? 2.637 19.25 -1.897 1 91.5 469 HIS B C 1
ATOM 9174 O O . HIS B 1 469 ? 1.517 19.484 -1.436 1 91.5 469 HIS B O 1
ATOM 9180 N N . PHE B 1 470 ? 3.607 18.594 -1.33 1 89.75 470 PHE B N 1
ATOM 9181 C CA . PHE B 1 470 ? 3.488 18.391 0.109 1 89.75 470 PHE B CA 1
ATOM 9182 C C . PHE B 1 470 ? 3.5 19.719 0.843 1 89.75 470 PHE B C 1
ATOM 9184 O O . PHE B 1 470 ? 4.273 20.625 0.498 1 89.75 470 PHE B O 1
ATOM 9191 N N . PRO B 1 471 ? 2.639 19.891 1.779 1 87.69 471 PRO B N 1
ATOM 9192 C CA . PRO B 1 471 ? 2.557 21.188 2.469 1 87.69 471 PRO B CA 1
ATOM 9193 C C . PRO B 1 471 ? 3.871 21.578 3.137 1 87.69 471 PRO B C 1
ATOM 9195 O O . PRO B 1 471 ? 4.434 20.797 3.912 1 87.69 471 PRO B O 1
ATOM 9198 N N . ALA B 1 472 ? 4.32 22.75 2.836 1 85.5 472 ALA B N 1
ATOM 9199 C CA . ALA B 1 472 ? 5.508 23.312 3.467 1 85.5 472 ALA B CA 1
ATOM 9200 C C . ALA B 1 472 ? 5.172 23.906 4.832 1 85.5 472 ALA B C 1
ATOM 9202 O O . ALA B 1 472 ? 4.059 24.391 5.055 1 85.5 472 ALA B O 1
ATOM 9203 N N . PRO B 1 473 ? 6.141 23.859 5.656 1 85.94 473 PRO B N 1
ATOM 9204 C CA . PRO B 1 473 ? 5.891 24.531 6.941 1 85.94 473 PRO B CA 1
ATOM 9205 C C . PRO B 1 473 ? 5.84 26.047 6.816 1 85.94 473 PRO B C 1
ATOM 9207 O O . PRO B 1 473 ? 6.254 26.609 5.793 1 85.94 473 PRO B O 1
ATOM 9210 N N . GLY B 1 474 ? 5.277 26.719 7.855 1 90 474 GLY B N 1
ATOM 9211 C CA . GLY B 1 474 ? 5.219 28.172 7.91 1 90 474 GLY B CA 1
ATOM 9212 C C . GLY B 1 474 ? 3.906 28.688 8.461 1 90 474 GLY B C 1
ATOM 9213 O O . GLY B 1 474 ? 2.939 28.859 7.715 1 90 474 GLY B O 1
ATOM 9214 N N . LYS B 1 475 ? 3.939 29.031 9.703 1 93.5 475 LYS B N 1
ATOM 9215 C CA . LYS B 1 475 ? 2.789 29.641 10.359 1 93.5 475 LYS B CA 1
ATOM 9216 C C . LYS B 1 475 ? 2.688 31.125 10.016 1 93.5 475 LYS B C 1
ATOM 9218 O O . LYS B 1 475 ? 3.68 31.75 9.641 1 93.5 475 LYS B O 1
ATOM 9223 N N . PRO B 1 476 ? 1.538 31.672 10.148 1 95.94 476 PRO B N 1
ATOM 9224 C CA . PRO B 1 476 ? 1.404 33.125 9.883 1 95.94 476 PRO B CA 1
ATOM 9225 C C . PRO B 1 476 ? 2.096 33.969 10.938 1 95.94 476 PRO B C 1
ATOM 9227 O O . PRO B 1 476 ? 2.055 33.656 12.125 1 95.94 476 PRO B O 1
ATOM 9230 N N . ASN B 1 477 ? 2.73 35 10.438 1 95.44 477 ASN B N 1
ATOM 9231 C CA . ASN B 1 477 ? 3.23 36.062 11.273 1 95.44 477 ASN B CA 1
ATOM 9232 C C . ASN B 1 477 ? 2.342 37.312 11.18 1 95.44 477 ASN B C 1
ATOM 9234 O O . ASN B 1 477 ? 1.834 37.625 10.109 1 95.44 477 ASN B O 1
ATOM 9238 N N . LEU B 1 478 ? 2.223 37.969 12.289 1 94.81 478 LEU B N 1
ATOM 9239 C CA . LEU B 1 478 ? 1.28 39.062 12.344 1 94.81 478 LEU B CA 1
ATOM 9240 C C . LEU B 1 478 ? 2.014 40.406 12.492 1 94.81 478 LEU B C 1
ATOM 9242 O O . LEU B 1 478 ? 2.879 40.531 13.359 1 94.81 478 LEU B O 1
ATOM 9246 N N . TYR B 1 479 ? 1.61 41.344 11.664 1 93.75 479 TYR B N 1
ATOM 9247 C CA . TYR B 1 479 ? 2.211 42.656 11.625 1 93.75 479 TYR B CA 1
ATOM 9248 C C . TYR B 1 479 ? 1.148 43.75 11.766 1 93.75 479 TYR B C 1
ATOM 9250 O O . TYR B 1 479 ? 0.604 44.219 10.766 1 93.75 479 TYR B O 1
ATOM 9258 N N . PRO B 1 480 ? 0.957 44.188 13 1 92.19 480 PRO B N 1
ATOM 9259 C CA . PRO B 1 480 ? 0.046 45.344 13.141 1 92.19 480 PRO B CA 1
ATOM 9260 C C . PRO B 1 480 ? 0.524 46.562 12.391 1 92.19 480 PRO B C 1
ATOM 9262 O O . PRO B 1 480 ? 1.723 46.875 12.367 1 92.19 480 PRO B O 1
ATOM 9265 N N . VAL B 1 481 ? -0.354 47.219 11.711 1 90.31 481 VAL B N 1
ATOM 9266 C CA . VAL B 1 481 ? -0.091 48.438 10.992 1 90.31 481 VAL B CA 1
ATOM 9267 C C . VAL B 1 481 ? -1.188 49.469 11.297 1 90.31 481 VAL B C 1
ATOM 9269 O O . VAL B 1 481 ? -1.938 49.312 12.266 1 90.31 481 VAL B O 1
ATOM 9272 N N . GLU B 1 482 ? -1.142 50.469 10.383 1 83.44 482 GLU B N 1
ATOM 9273 C CA . GLU B 1 482 ? -2.164 51.5 10.57 1 83.44 482 GLU B CA 1
ATOM 9274 C C . GLU B 1 482 ? -3.559 50.938 10.297 1 83.44 482 GLU B C 1
ATOM 9276 O O . GLU B 1 482 ? -3.818 50.406 9.219 1 83.44 482 GLU B O 1
ATOM 9281 N N . ASN B 1 483 ? -4.484 50.906 11.211 1 82.12 483 ASN B N 1
ATOM 9282 C CA . ASN B 1 483 ? -5.906 50.594 11.07 1 82.12 483 ASN B CA 1
ATOM 9283 C C . ASN B 1 483 ? -6.145 49.094 10.945 1 82.12 483 ASN B C 1
ATOM 9285 O O . ASN B 1 483 ? -7.199 48.688 10.477 1 82.12 483 ASN B O 1
ATOM 9289 N N . GLY B 1 484 ? -5.098 48.312 11.102 1 90.81 484 GLY B N 1
ATOM 9290 C CA . GLY B 1 484 ? -5.309 46.875 11.016 1 90.81 484 GLY B CA 1
ATOM 9291 C C . GLY B 1 484 ? -4.051 46.062 11.281 1 90.81 484 GLY B C 1
ATOM 9292 O O . GLY B 1 484 ? -3.178 46.5 12.031 1 90.81 484 GLY B O 1
ATOM 9293 N N . THR B 1 485 ? -4.086 44.781 10.766 1 93.19 485 THR B N 1
ATOM 9294 C CA . THR B 1 485 ? -2.963 43.875 10.906 1 93.19 485 THR B CA 1
ATOM 9295 C C . THR B 1 485 ? -2.717 43.125 9.609 1 93.19 485 THR B C 1
ATOM 9297 O O . THR B 1 485 ? -3.662 42.719 8.93 1 93.19 485 THR B O 1
ATOM 9300 N N . ILE B 1 486 ? -1.505 43 9.234 1 94.56 486 ILE B N 1
ATOM 9301 C CA . ILE B 1 486 ? -1.149 42.219 8.07 1 94.56 486 ILE B CA 1
ATOM 9302 C C . ILE B 1 486 ? -0.656 40.844 8.523 1 94.56 486 ILE B C 1
ATOM 9304 O O . ILE B 1 486 ? 0.247 40.75 9.352 1 94.56 486 ILE B O 1
ATOM 9308 N N . ALA B 1 487 ? -1.32 39.812 8.047 1 95.75 487 ALA B N 1
ATOM 9309 C CA . ALA B 1 487 ? -0.855 38.438 8.266 1 95.75 487 ALA B CA 1
ATOM 9310 C C . ALA B 1 487 ? -0.015 37.938 7.094 1 95.75 487 ALA B C 1
ATOM 9312 O O . ALA B 1 487 ? -0.412 38.094 5.934 1 95.75 487 ALA B O 1
ATOM 9313 N N . LYS B 1 488 ? 1.141 37.406 7.41 1 96.56 488 LYS B N 1
ATOM 9314 C CA . LYS B 1 488 ? 2.039 36.875 6.383 1 96.56 488 LYS B CA 1
ATOM 9315 C C . LYS B 1 488 ? 2.422 35.438 6.656 1 96.56 488 LYS B C 1
ATOM 9317 O O . LYS B 1 488 ? 2.666 35.062 7.805 1 96.56 488 LYS B O 1
ATOM 9322 N N . ALA B 1 489 ? 2.395 34.656 5.637 1 95.25 489 ALA B N 1
ATOM 9323 C CA . ALA B 1 489 ? 2.881 33.281 5.719 1 95.25 489 ALA B CA 1
ATOM 9324 C C . ALA B 1 489 ? 3.502 32.812 4.398 1 95.25 489 ALA B C 1
ATOM 9326 O O . ALA B 1 489 ? 2.871 32.938 3.344 1 95.25 489 ALA B O 1
ATOM 9327 N N . THR B 1 490 ? 4.707 32.25 4.473 1 92.19 490 THR B N 1
ATOM 9328 C CA . THR B 1 490 ? 5.395 31.797 3.271 1 92.19 490 THR B CA 1
ATOM 9329 C C . THR B 1 490 ? 4.66 30.625 2.641 1 92.19 490 THR B C 1
ATOM 9331 O O . THR B 1 490 ? 4.699 30.438 1.421 1 92.19 490 THR B O 1
ATOM 9334 N N . SER B 1 491 ? 3.984 29.828 3.459 1 93.69 491 SER B N 1
ATOM 9335 C CA . SER B 1 491 ? 3.258 28.672 2.963 1 93.69 491 SER B CA 1
ATOM 9336 C C . SER B 1 491 ? 1.92 29.062 2.352 1 93.69 491 SER B C 1
ATOM 9338 O O . SER B 1 491 ? 1.286 28.281 1.654 1 93.69 491 SER B O 1
ATOM 9340 N N . GLY B 1 492 ? 1.455 30.266 2.578 1 96.38 492 GLY B N 1
ATOM 9341 C CA . GLY B 1 492 ? 0.203 30.766 2.035 1 96.38 492 GLY B CA 1
ATOM 9342 C C . GLY B 1 492 ? -0.965 30.609 2.992 1 96.38 492 GLY B C 1
ATOM 9343 O O . GLY B 1 492 ? -1.178 29.547 3.553 1 96.38 492 GLY B O 1
ATOM 9344 N N . ILE B 1 493 ? -1.728 31.688 3.227 1 97.94 493 ILE B N 1
ATOM 9345 C CA . ILE B 1 493 ? -2.924 31.703 4.059 1 97.94 493 ILE B CA 1
ATOM 9346 C C . ILE B 1 493 ? -4.145 31.328 3.221 1 97.94 493 ILE B C 1
ATOM 9348 O O . ILE B 1 493 ? -4.418 31.953 2.195 1 97.94 493 ILE B O 1
ATOM 9352 N N . TYR B 1 494 ? -4.879 30.281 3.652 1 98 494 TYR B N 1
ATOM 9353 C CA . TYR B 1 494 ? -6.016 29.859 2.842 1 98 494 TYR B CA 1
ATOM 9354 C C . TYR B 1 494 ? -7.332 30.141 3.551 1 98 494 TYR B C 1
ATOM 9356 O O . TYR B 1 494 ? -8.398 30.094 2.934 1 98 494 TYR B O 1
ATOM 9364 N N . LEU B 1 495 ? -7.242 30.562 4.848 1 98.25 495 LEU B N 1
ATOM 9365 C CA . LEU B 1 495 ? -8.484 30.719 5.598 1 98.25 495 LEU B CA 1
ATOM 9366 C C . LEU B 1 495 ? -8.289 31.656 6.785 1 98.25 495 LEU B C 1
ATOM 9368 O O . LEU B 1 495 ? -7.277 31.562 7.488 1 98.25 495 LEU B O 1
ATOM 9372 N N . VAL B 1 496 ? -9.18 32.594 7 1 97.94 496 VAL B N 1
ATOM 9373 C CA . VAL B 1 496 ? -9.297 33.406 8.203 1 97.94 496 VAL B CA 1
ATOM 9374 C C . VAL B 1 496 ? -10.688 33.25 8.812 1 97.94 496 VAL B C 1
ATOM 9376 O O . VAL B 1 496 ? -11.68 33.688 8.227 1 97.94 496 VAL B O 1
ATOM 9379 N N . GLU B 1 497 ? -10.711 32.656 9.914 1 97.38 497 GLU B N 1
ATOM 9380 C CA . GLU B 1 497 ? -11.984 32.469 10.609 1 97.38 497 GLU B CA 1
ATOM 9381 C C . GLU B 1 497 ? -12.273 33.625 11.555 1 97.38 497 GLU B C 1
ATOM 9383 O O . GLU B 1 497 ? -11.383 34.094 12.266 1 97.38 497 GLU B O 1
ATOM 9388 N N . VAL B 1 498 ? -13.508 34.062 11.562 1 96.94 498 VAL B N 1
ATOM 9389 C CA . VAL B 1 498 ? -13.961 35.125 12.438 1 96.94 498 VAL B CA 1
ATOM 9390 C C . VAL B 1 498 ? -14.891 34.594 13.508 1 96.94 498 VAL B C 1
ATOM 9392 O O . VAL B 1 498 ? -16.031 34.188 13.211 1 96.94 498 VAL B O 1
ATOM 9395 N N . HIS B 1 499 ? -14.422 34.594 14.703 1 96.06 499 HIS B N 1
ATOM 9396 C CA . HIS B 1 499 ? -15.188 34.062 15.812 1 96.06 499 HIS B CA 1
ATOM 9397 C C . HIS B 1 499 ? -15.766 35.156 16.688 1 96.06 499 HIS B C 1
ATOM 9399 O O . HIS B 1 499 ? -15.047 36.094 17.094 1 96.06 499 HIS B O 1
ATOM 9405 N N . VAL B 1 500 ? -16.969 35.094 16.906 1 94.44 500 VAL B N 1
ATOM 9406 C CA . VAL B 1 500 ? -17.688 35.938 17.859 1 94.44 500 VAL B CA 1
ATOM 9407 C C . VAL B 1 500 ? -18.547 35.094 18.766 1 94.44 500 VAL B C 1
ATOM 9409 O O . VAL B 1 500 ? -19.328 34.25 18.297 1 94.44 500 VAL B O 1
ATOM 9412 N N . GLU B 1 501 ? -18.5 35.25 20.031 1 89.56 501 GLU B N 1
ATOM 9413 C CA . GLU B 1 501 ? -19.219 34.469 21.031 1 89.56 501 GLU B CA 1
ATOM 9414 C C . GLU B 1 501 ? -19 32.969 20.844 1 89.56 501 GLU B C 1
ATOM 9416 O O . GLU B 1 501 ? -19.953 32.219 20.766 1 89.56 501 GLU B O 1
ATOM 9421 N N . ASP B 1 502 ? -18.016 32.406 20.594 1 84.19 502 ASP B N 1
ATOM 9422 C CA . ASP B 1 502 ? -17.484 31.047 20.703 1 84.19 502 ASP B CA 1
ATOM 9423 C C . ASP B 1 502 ? -17.609 30.297 19.375 1 84.19 502 ASP B C 1
ATOM 9425 O O . ASP B 1 502 ? -17.156 29.156 19.266 1 84.19 502 ASP B O 1
ATOM 9429 N N . TRP B 1 503 ? -18.312 30.891 18.406 1 90.62 503 TRP B N 1
ATOM 9430 C CA . TRP B 1 503 ? -18.469 30.203 17.125 1 90.62 503 TRP B CA 1
ATOM 9431 C C . TRP B 1 503 ? -17.859 31 15.984 1 90.62 503 TRP B C 1
ATOM 9433 O O . TRP B 1 503 ? -17.734 32.219 16.078 1 90.62 503 TRP B O 1
ATOM 9443 N N . CYS B 1 504 ? -17.516 30.312 15.047 1 94.25 504 CYS B N 1
ATOM 9444 C CA . CYS B 1 504 ? -17.125 30.969 13.805 1 94.25 504 CYS B CA 1
ATOM 9445 C C . CYS B 1 504 ? -18.344 31.516 13.07 1 94.25 504 CYS B C 1
ATOM 9447 O O . CYS B 1 504 ? -19.203 30.75 12.641 1 94.25 504 CYS B O 1
ATOM 9449 N N . ARG B 1 505 ? -18.453 32.812 12.984 1 95.12 505 ARG B N 1
ATOM 9450 C CA . ARG B 1 505 ? -19.641 33.469 12.422 1 95.12 505 ARG B CA 1
ATOM 9451 C C . ARG B 1 505 ? -19.375 33.938 11 1 95.12 505 ARG B C 1
ATOM 9453 O O . ARG B 1 505 ? -20.312 34.281 10.273 1 95.12 505 ARG B O 1
ATOM 9460 N N . GLY B 1 506 ? -18.203 33.969 10.617 1 95.38 506 GLY B N 1
ATOM 9461 C CA . GLY B 1 506 ? -17.75 34.375 9.289 1 95.38 506 GLY B CA 1
ATOM 9462 C C . GLY B 1 506 ? -16.328 33.969 8.984 1 95.38 506 GLY B C 1
ATOM 9463 O O . GLY B 1 506 ? -15.609 33.5 9.867 1 95.38 506 GLY B O 1
ATOM 9464 N N . HIS B 1 507 ? -15.984 34.031 7.668 1 96.88 507 HIS B N 1
ATOM 9465 C CA . HIS B 1 507 ? -14.617 33.688 7.32 1 96.88 507 HIS B CA 1
ATOM 9466 C C . HIS B 1 507 ? -14.227 34.281 5.965 1 96.88 507 HIS B C 1
ATOM 9468 O O . HIS B 1 507 ? -15.094 34.656 5.18 1 96.88 507 HIS B O 1
ATOM 9474 N N . LEU B 1 508 ? -12.953 34.5 5.75 1 96.56 508 LEU B N 1
ATOM 9475 C CA . LEU B 1 508 ? -12.328 34.75 4.457 1 96.56 508 LEU B CA 1
ATOM 9476 C C . LEU B 1 508 ? -11.617 33.531 3.926 1 96.56 508 LEU B C 1
ATOM 9478 O O . LEU B 1 508 ? -10.867 32.875 4.656 1 96.56 508 LEU B O 1
ATOM 9482 N N . GLU B 1 509 ? -11.93 33.125 2.688 1 96 509 GLU B N 1
ATOM 9483 C CA . GLU B 1 509 ? -11.344 31.922 2.146 1 96 509 GLU B CA 1
ATOM 9484 C C . GLU B 1 509 ? -10.5 32.219 0.913 1 96 509 GLU B C 1
ATOM 9486 O O . GLU B 1 509 ? -10.859 33.062 0.09 1 96 509 GLU B O 1
ATOM 9491 N N . PHE B 1 510 ? -9.344 31.641 0.829 1 96.94 510 PHE B N 1
ATOM 9492 C CA . PHE B 1 510 ? -8.398 31.656 -0.283 1 96.94 510 PHE B CA 1
ATOM 9493 C C . PHE B 1 510 ? -7.984 30.234 -0.656 1 96.94 510 PHE B C 1
ATOM 9495 O O . PHE B 1 510 ? -6.793 29.938 -0.75 1 96.94 510 PHE B O 1
ATOM 9502 N N . ALA B 1 511 ? -8.922 29.406 -0.943 1 92.38 511 ALA B N 1
ATOM 9503 C CA . ALA B 1 511 ? -8.742 27.953 -0.992 1 92.38 511 ALA B CA 1
ATOM 9504 C C . ALA B 1 511 ? -7.844 27.547 -2.158 1 92.38 511 ALA B C 1
ATOM 9506 O O . ALA B 1 511 ? -6.926 26.734 -1.993 1 92.38 511 ALA B O 1
ATOM 9507 N N . GLU B 1 512 ? -7.996 28.016 -3.35 1 92.31 512 GLU B N 1
ATOM 9508 C CA . GLU B 1 512 ? -7.273 27.562 -4.535 1 92.31 512 GLU B CA 1
ATOM 9509 C C . GLU B 1 512 ? -6.027 28.406 -4.781 1 92.31 512 GLU B C 1
ATOM 9511 O O . GLU B 1 512 ? -5.133 28 -5.523 1 92.31 512 GLU B O 1
ATOM 9516 N N . ASP B 1 513 ? -6.016 29.5 -4.09 1 94.31 513 ASP B N 1
ATOM 9517 C CA . ASP B 1 513 ? -4.852 30.375 -4.207 1 94.31 513 ASP B CA 1
ATOM 9518 C C . ASP B 1 513 ? -4.484 30.984 -2.854 1 94.31 513 ASP B C 1
ATOM 9520 O O . ASP B 1 513 ? -4.668 32.188 -2.633 1 94.31 513 ASP B O 1
ATOM 9524 N N . PRO B 1 514 ? -3.896 30.172 -2.018 1 96.81 514 PRO B N 1
ATOM 9525 C CA . PRO B 1 514 ? -3.492 30.719 -0.717 1 96.81 514 PRO B CA 1
ATOM 9526 C C . PRO B 1 514 ? -2.623 31.969 -0.84 1 96.81 514 PRO B C 1
ATOM 9528 O O . PRO B 1 514 ? -1.727 32.031 -1.688 1 96.81 514 PRO B O 1
ATOM 9531 N N . GLN B 1 515 ? -2.893 32.969 0.012 1 97.06 515 GLN B N 1
ATOM 9532 C CA . GLN B 1 515 ? -2.24 34.25 -0.075 1 97.06 515 GLN B CA 1
ATOM 9533 C C . GLN B 1 515 ? -1.072 34.344 0.904 1 97.06 515 GLN B C 1
ATOM 9535 O O . GLN B 1 515 ? -1.201 33.969 2.07 1 97.06 515 GLN B O 1
ATOM 9540 N N . ARG B 1 516 ? 0.013 34.875 0.453 1 95.44 516 ARG B N 1
ATOM 9541 C CA . ARG B 1 516 ? 1.176 35.031 1.321 1 95.44 516 ARG B CA 1
ATOM 9542 C C . ARG B 1 516 ? 0.988 36.188 2.293 1 95.44 516 ARG B C 1
ATOM 9544 O O . ARG B 1 516 ? 1.646 36.25 3.334 1 95.44 516 ARG B O 1
ATOM 9551 N N . GLU B 1 517 ? 0.188 37.156 1.871 1 96.44 517 GLU B N 1
ATOM 9552 C CA . GLU B 1 517 ? -0.129 38.312 2.699 1 96.44 517 GLU B CA 1
ATOM 9553 C C . GLU B 1 517 ? -1.623 38.625 2.664 1 96.44 517 GLU B C 1
ATOM 9555 O O . GLU B 1 517 ? -2.23 38.656 1.593 1 96.44 517 GLU B O 1
ATOM 9560 N N . VAL B 1 518 ? -2.18 38.812 3.836 1 96.44 518 VAL B N 1
ATOM 9561 C CA . VAL B 1 518 ? -3.588 39.156 3.953 1 96.44 518 VAL B CA 1
ATOM 9562 C C . VAL B 1 518 ? -3.738 40.344 4.902 1 96.44 518 VAL B C 1
ATOM 9564 O O . VAL B 1 518 ? -3.238 40.312 6.031 1 96.44 518 VAL B O 1
ATOM 9567 N N . PHE B 1 519 ? -4.375 41.375 4.414 1 95.44 519 PHE B N 1
ATOM 9568 C CA . PHE B 1 519 ? -4.672 42.531 5.266 1 95.44 519 PHE B CA 1
ATOM 9569 C C . PHE B 1 519 ? -5.969 42.312 6.039 1 95.44 519 PHE B C 1
ATOM 9571 O O . PHE B 1 519 ? -7.023 42.094 5.438 1 95.44 519 PHE B O 1
ATOM 9578 N N . LEU B 1 520 ? -5.887 42.344 7.297 1 95.19 520 LEU B N 1
ATOM 9579 C CA . LEU B 1 520 ? -7.023 42.156 8.188 1 95.19 520 LEU B CA 1
ATOM 9580 C C . LEU B 1 520 ? -7.551 43.5 8.695 1 95.19 520 LEU B C 1
ATOM 9582 O O . LEU B 1 520 ? -6.898 44.156 9.5 1 95.19 520 LEU B O 1
ATOM 9586 N N . PHE B 1 521 ? -8.664 43.812 8.203 1 92.94 521 PHE B N 1
ATOM 9587 C CA . PHE B 1 521 ? -9.336 45.031 8.547 1 92.94 521 PHE B CA 1
ATOM 9588 C C . PHE B 1 521 ? -10.641 44.781 9.281 1 92.94 521 PHE B C 1
ATOM 9590 O O . PHE B 1 521 ? -11.469 44 8.812 1 92.94 521 PHE B O 1
ATOM 9597 N N . GLU B 1 522 ? -10.773 45.375 10.477 1 91.06 522 GLU B N 1
ATOM 9598 C CA . GLU B 1 522 ? -11.898 45.031 11.344 1 91.06 522 GLU B CA 1
ATOM 9599 C C . GLU B 1 522 ? -13.227 45.156 10.602 1 91.06 522 GLU B C 1
ATOM 9601 O O . GLU B 1 522 ? -14.102 44.281 10.734 1 91.06 522 GLU B O 1
ATOM 9606 N N . HIS B 1 523 ? -13.398 46.219 9.914 1 90.75 523 HIS B N 1
ATOM 9607 C CA . HIS B 1 523 ? -14.656 46.469 9.211 1 90.75 523 HIS B CA 1
ATOM 9608 C C . HIS B 1 523 ? -14.969 45.344 8.234 1 90.75 523 HIS B C 1
ATOM 9610 O O . HIS B 1 523 ? -16.094 44.844 8.188 1 90.75 523 HIS B O 1
ATOM 9616 N N . ASP B 1 524 ? -14.031 44.969 7.477 1 93.19 524 ASP B N 1
ATOM 9617 C CA . ASP B 1 524 ? -14.211 43.906 6.496 1 93.19 524 ASP B CA 1
ATOM 9618 C C . ASP B 1 524 ? -14.492 42.562 7.184 1 93.19 524 ASP B C 1
ATOM 9620 O O . ASP B 1 524 ? -15.305 41.75 6.703 1 93.19 524 ASP B O 1
ATOM 9624 N N . LEU B 1 525 ? -13.812 42.312 8.242 1 95 525 LEU B N 1
ATOM 9625 C CA . LEU B 1 525 ? -13.984 41.062 9 1 95 525 LEU B CA 1
ATOM 9626 C C . LEU B 1 525 ? -15.391 40.969 9.578 1 95 525 LEU B C 1
ATOM 9628 O O . LEU B 1 525 ? -16.016 39.906 9.523 1 95 525 LEU B O 1
ATOM 9632 N N . ARG B 1 526 ? -15.844 42 10.125 1 94.56 526 ARG B N 1
ATOM 9633 C CA . ARG B 1 526 ? -17.203 42.031 10.672 1 94.56 526 ARG B CA 1
ATOM 9634 C C . ARG B 1 526 ? -18.234 41.906 9.57 1 94.56 526 ARG B C 1
ATOM 9636 O O . ARG B 1 526 ? -19.297 41.312 9.766 1 94.56 526 ARG B O 1
ATOM 9643 N N . GLN B 1 527 ? -17.969 42.469 8.406 1 94.56 527 GLN B N 1
ATOM 9644 C CA . GLN B 1 527 ? -18.891 42.344 7.273 1 94.56 527 GLN B CA 1
ATOM 9645 C C . GLN B 1 527 ? -18.969 40.938 6.754 1 94.56 527 GLN B C 1
ATOM 9647 O O . GLN B 1 527 ? -19.953 40.531 6.113 1 94.56 527 GLN B O 1
ATOM 9652 N N . ALA B 1 528 ? -17.938 40.188 6.988 1 95 528 ALA B N 1
ATOM 9653 C CA . ALA B 1 528 ? -17.922 38.781 6.559 1 95 528 ALA B CA 1
ATOM 9654 C C . ALA B 1 528 ? -18.859 37.938 7.402 1 95 528 ALA B C 1
ATOM 9656 O O . ALA B 1 528 ? -19.203 36.812 7.023 1 95 528 ALA B O 1
ATOM 9657 N N . ILE B 1 529 ? -19.281 38.5 8.492 1 95.5 529 ILE B N 1
ATOM 9658 C CA . ILE B 1 529 ? -20.25 37.812 9.344 1 95.5 529 ILE B CA 1
ATOM 9659 C C . ILE B 1 529 ? -21.641 37.875 8.727 1 95.5 529 ILE B C 1
ATOM 9661 O O . ILE B 1 529 ? -22.141 38.969 8.445 1 95.5 529 ILE B O 1
ATOM 9665 N N . LYS B 1 530 ? -22.281 36.781 8.5 1 91.12 530 LYS B N 1
ATOM 9666 C CA . LYS B 1 530 ? -23.562 36.75 7.812 1 91.12 530 LYS B CA 1
ATOM 9667 C C . LYS B 1 530 ? -24.672 37.312 8.688 1 91.12 530 LYS B C 1
ATOM 9669 O O . LYS B 1 530 ? -25.5 38.094 8.227 1 91.12 530 LYS B O 1
ATOM 9674 N N . ASP B 1 531 ? -24.688 37 9.977 1 93.19 531 ASP B N 1
ATOM 9675 C CA . ASP B 1 531 ? -25.719 37.469 10.906 1 93.19 531 ASP B CA 1
ATOM 9676 C C . ASP B 1 531 ? -25.375 38.844 11.477 1 93.19 531 ASP B C 1
ATOM 9678 O O . ASP B 1 531 ? -24.438 38.969 12.258 1 93.19 531 ASP B O 1
ATOM 9682 N N . PRO B 1 532 ? -26.125 39.75 11.234 1 93.44 532 PRO B N 1
ATOM 9683 C CA . PRO B 1 532 ? -25.812 41.125 11.648 1 93.44 532 PRO B CA 1
ATOM 9684 C C . PRO B 1 532 ? -25.781 41.312 13.164 1 93.44 532 PRO B C 1
ATOM 9686 O O . PRO B 1 532 ? -25.125 42.219 13.672 1 93.44 532 PRO B O 1
ATOM 9689 N N . GLN B 1 533 ? -26.391 40.438 13.828 1 93.19 533 GLN B N 1
ATOM 9690 C CA . GLN B 1 533 ? -26.438 40.531 15.281 1 93.19 533 GLN B CA 1
ATOM 9691 C C . GLN B 1 533 ? -25.031 40.375 15.883 1 93.19 533 GLN B C 1
ATOM 9693 O O . GLN B 1 533 ? -24.766 40.875 16.969 1 93.19 533 GLN B O 1
ATOM 9698 N N . TYR B 1 534 ? -24.172 39.844 15.148 1 93.88 534 TYR B N 1
ATOM 9699 C CA . TYR B 1 534 ? -22.844 39.562 15.68 1 93.88 534 TYR B CA 1
ATOM 9700 C C . TYR B 1 534 ? -21.812 40.531 15.109 1 93.88 534 TYR B C 1
ATOM 9702 O O . TYR B 1 534 ? -20.609 40.344 15.312 1 93.88 534 TYR B O 1
ATOM 9710 N N . ARG B 1 535 ? -22.25 41.594 14.477 1 94.5 535 ARG B N 1
ATOM 9711 C CA . ARG B 1 535 ? -21.328 42.562 13.859 1 94.5 535 ARG B CA 1
ATOM 9712 C C . ARG B 1 535 ? -21.016 43.719 14.805 1 94.5 535 ARG B C 1
ATOM 9714 O O . ARG B 1 535 ? -20.281 44.625 14.445 1 94.5 535 ARG B O 1
ATOM 9721 N N . ASP B 1 536 ? -21.547 43.656 16.016 1 92.56 536 ASP B N 1
ATOM 9722 C CA . ASP B 1 536 ? -21.344 44.719 17 1 92.56 536 ASP B CA 1
ATOM 9723 C C . ASP B 1 536 ? -19.875 44.875 17.344 1 92.56 536 ASP B C 1
ATOM 9725 O O . ASP B 1 536 ? -19.25 43.938 17.844 1 92.56 536 ASP B O 1
ATOM 9729 N N . PRO B 1 537 ? -19.344 46.062 17.156 1 89.38 537 PRO B N 1
ATOM 9730 C CA . PRO B 1 537 ? -17.922 46.281 17.453 1 89.38 537 PRO B CA 1
ATOM 9731 C C . PRO B 1 537 ? -17.594 46.125 18.922 1 89.38 537 PRO B C 1
ATOM 9733 O O . PRO B 1 537 ? -16.422 45.969 19.281 1 89.38 537 PRO B O 1
ATOM 9736 N N . LYS B 1 538 ? -18.5 46.156 19.75 1 89.5 538 LYS B N 1
ATOM 9737 C CA . LYS B 1 538 ? -18.266 46 21.188 1 89.5 538 LYS B CA 1
ATOM 9738 C C . LYS B 1 538 ? -18.016 44.531 21.547 1 89.5 538 LYS B C 1
ATOM 9740 O O . LYS B 1 538 ? -17.469 44.25 22.625 1 89.5 538 LYS B O 1
ATOM 9745 N N . LYS B 1 539 ? -18.438 43.688 20.656 1 91.81 539 LYS B N 1
ATOM 9746 C CA . LYS B 1 539 ? -18.188 42.25 20.906 1 91.81 539 LYS B CA 1
ATOM 9747 C C . LYS B 1 539 ? -16.766 41.875 20.516 1 91.81 539 LYS B C 1
ATOM 9749 O O . LYS B 1 539 ? -16.328 42.156 19.391 1 91.81 539 LYS B O 1
ATOM 9754 N N . PRO B 1 540 ? -16.141 41.25 21.422 1 92.31 540 PRO B N 1
ATOM 9755 C CA . PRO B 1 540 ? -14.781 40.844 21.078 1 92.31 540 PRO B CA 1
ATOM 9756 C C . PRO B 1 540 ? -14.742 39.875 19.906 1 92.31 540 PRO B C 1
ATOM 9758 O O . PRO B 1 540 ? -15.609 39 19.781 1 92.31 540 PRO B O 1
ATOM 9761 N N . MET B 1 541 ? -13.805 40.125 19.047 1 94.19 541 MET B N 1
ATOM 9762 C CA . MET B 1 541 ? -13.633 39.312 17.859 1 94.19 541 MET B CA 1
ATOM 9763 C C . MET B 1 541 ? -12.328 38.5 17.922 1 94.19 541 MET B C 1
ATOM 9765 O O . MET B 1 541 ? -11.25 39.094 18.031 1 94.19 541 MET B O 1
ATOM 9769 N N . ARG B 1 542 ? -12.422 37.188 17.906 1 95.19 542 ARG B N 1
ATOM 9770 C CA . ARG B 1 542 ? -11.258 36.312 17.828 1 95.19 542 ARG B CA 1
ATOM 9771 C C . ARG B 1 542 ? -11.023 35.844 16.391 1 95.19 542 ARG B C 1
ATOM 9773 O O . ARG B 1 542 ? -11.977 35.5 15.688 1 95.19 542 ARG B O 1
ATOM 9780 N N . LEU B 1 543 ? -9.773 35.844 15.945 1 96.38 543 LEU B N 1
ATOM 9781 C CA . LEU B 1 543 ? -9.445 35.375 14.602 1 96.38 543 LEU B CA 1
ATOM 9782 C C . LEU B 1 543 ? -8.578 34.125 14.656 1 96.38 543 LEU B C 1
ATOM 9784 O O . LEU B 1 543 ? -7.691 34 15.5 1 96.38 543 LEU B O 1
ATOM 9788 N N . GLU B 1 544 ? -8.938 33.125 13.867 1 96.81 544 GLU B N 1
ATOM 9789 C CA . GLU B 1 544 ? -8.055 32.031 13.531 1 96.81 544 GLU B CA 1
ATOM 9790 C C . GLU B 1 544 ? -7.512 32.156 12.109 1 96.81 544 GLU B C 1
ATOM 9792 O O . GLU B 1 544 ? -8.273 32.125 11.141 1 96.81 544 GLU B O 1
ATOM 9797 N N . ILE B 1 545 ? -6.258 32.344 11.984 1 97.75 545 ILE B N 1
ATOM 9798 C CA . ILE B 1 545 ? -5.621 32.5 10.68 1 97.75 545 ILE B CA 1
ATOM 9799 C C . ILE B 1 545 ? -4.867 31.234 10.32 1 97.75 545 ILE B C 1
ATOM 9801 O O . ILE B 1 545 ? -3.916 30.859 11.008 1 97.75 545 ILE B O 1
ATOM 9805 N N . LEU B 1 546 ? -5.301 30.578 9.195 1 97.75 546 LEU B N 1
ATOM 9806 C CA . LEU B 1 546 ? -4.742 29.281 8.805 1 97.75 546 LEU B CA 1
ATOM 9807 C C . LEU B 1 546 ? -3.939 29.406 7.516 1 97.75 546 LEU B C 1
ATOM 9809 O O . LEU B 1 546 ? -4.457 29.891 6.504 1 97.75 546 LEU B O 1
ATOM 9813 N N . SER B 1 547 ? -2.701 29.078 7.594 1 97.31 547 SER B N 1
ATOM 9814 C CA . SER B 1 547 ? -1.856 28.875 6.422 1 97.31 547 SER B CA 1
ATOM 9815 C C . SER B 1 547 ? -1.674 27.391 6.125 1 97.31 547 SER B C 1
ATOM 9817 O O . SER B 1 547 ? -2.1 26.547 6.91 1 97.31 547 SER B O 1
ATOM 9819 N N . VAL B 1 548 ? -1.144 27.062 4.977 1 95.75 548 VAL B N 1
ATOM 9820 C CA . VAL B 1 548 ? -0.879 25.672 4.598 1 95.75 548 VAL B CA 1
ATOM 9821 C C . VAL B 1 548 ? 0.033 25.016 5.633 1 95.75 548 VAL B C 1
ATOM 9823 O O . VAL B 1 548 ? -0.095 23.828 5.918 1 95.75 548 VAL B O 1
ATOM 9826 N N . GLY B 1 549 ? 0.856 25.844 6.23 1 92.31 549 GLY B N 1
ATOM 9827 C CA . GLY B 1 549 ? 1.887 25.312 7.105 1 92.31 549 GLY B CA 1
ATOM 9828 C C . GLY B 1 549 ? 1.53 25.406 8.578 1 92.31 549 GLY B C 1
ATOM 9829 O O . GLY B 1 549 ? 2.301 24.969 9.438 1 92.31 549 GLY B O 1
ATOM 9830 N N . GLY B 1 550 ? 0.395 26.062 8.906 1 92.56 550 GLY B N 1
ATOM 9831 C CA . GLY B 1 550 ? 0.042 26.172 10.312 1 92.56 550 GLY B CA 1
ATOM 9832 C C . GLY B 1 550 ? -1.076 27.172 10.57 1 92.56 550 GLY B C 1
ATOM 9833 O O . GLY B 1 550 ? -1.822 27.516 9.656 1 92.56 550 GLY B O 1
ATOM 9834 N N . GLN B 1 551 ? -1.172 27.469 11.898 1 95 551 GLN B N 1
ATOM 9835 C CA . GLN B 1 551 ? -2.258 28.359 12.312 1 95 551 GLN B CA 1
ATOM 9836 C C . GLN B 1 551 ? -1.822 29.266 13.461 1 95 551 GLN B C 1
ATOM 9838 O O . GLN B 1 551 ? -0.929 28.906 14.234 1 95 551 GLN B O 1
ATOM 9843 N N . VAL B 1 552 ? -2.4 30.484 13.484 1 94.44 552 VAL B N 1
ATOM 9844 C CA . VAL B 1 552 ? -2.189 31.406 14.594 1 94.44 552 VAL B CA 1
ATOM 9845 C C . VAL B 1 552 ? -3.527 32 15.039 1 94.44 552 VAL B C 1
ATOM 9847 O O . VAL B 1 552 ? -4.457 32.125 14.234 1 94.44 552 VAL B O 1
ATOM 9850 N N . THR B 1 553 ? -3.596 32.281 16.297 1 93.69 553 THR B N 1
ATOM 9851 C CA . THR B 1 553 ? -4.82 32.812 16.891 1 93.69 553 THR B CA 1
ATOM 9852 C C . THR B 1 553 ? -4.613 34.25 17.391 1 93.69 553 THR B C 1
ATOM 9854 O O . THR B 1 553 ? -3.576 34.562 17.984 1 93.69 553 THR B O 1
ATOM 9857 N N . ILE B 1 554 ? -5.516 35.125 17.016 1 93 554 ILE B N 1
ATOM 9858 C CA . ILE B 1 554 ? -5.664 36.438 17.672 1 93 554 ILE B CA 1
ATOM 9859 C C . ILE B 1 554 ? -6.883 36.406 18.594 1 93 554 ILE B C 1
ATOM 9861 O O . ILE B 1 554 ? -8.023 36.375 18.125 1 93 554 ILE B O 1
ATOM 9865 N N . ASP B 1 555 ? -6.707 36.469 19.859 1 91.56 555 ASP B N 1
ATOM 9866 C CA . ASP B 1 555 ? -7.781 36.281 20.828 1 91.56 555 ASP B CA 1
ATOM 9867 C C . ASP B 1 555 ? -8.773 37.438 20.766 1 91.56 555 ASP B C 1
ATOM 9869 O O . ASP B 1 555 ? -9.984 37.219 20.922 1 91.56 555 ASP B O 1
ATOM 9873 N N . ASP B 1 556 ? -8.242 38.562 20.672 1 90.19 556 ASP B N 1
ATOM 9874 C CA . ASP B 1 556 ? -9.07 39.781 20.562 1 90.19 556 ASP B CA 1
ATOM 9875 C C . ASP B 1 556 ? -8.469 40.75 19.562 1 90.19 556 ASP B C 1
ATOM 9877 O O . ASP B 1 556 ? -7.535 41.5 19.891 1 90.19 556 ASP B O 1
ATOM 9881 N N . PHE B 1 557 ? -9.055 40.844 18.422 1 90 557 PHE B N 1
ATOM 9882 C CA . PHE B 1 557 ? -8.508 41.625 17.312 1 90 557 PHE B CA 1
ATOM 9883 C C . PHE B 1 557 ? -8.531 43.125 17.641 1 90 557 PHE B C 1
ATOM 9885 O O . PHE B 1 557 ? -7.68 43.875 17.172 1 90 557 PHE B O 1
ATOM 9892 N N . SER B 1 558 ? -9.445 43.562 18.438 1 77.69 558 SER B N 1
ATOM 9893 C CA . SER B 1 558 ? -9.516 44.969 18.797 1 77.69 558 SER B CA 1
ATOM 9894 C C . SER B 1 558 ? -8.289 45.375 19.609 1 77.69 558 SER B C 1
ATOM 9896 O O . SER B 1 558 ? -7.871 46.531 19.531 1 77.69 558 SER B O 1
ATOM 9898 N N . LYS B 1 559 ? -7.746 44.375 20.297 1 73.19 559 LYS B N 1
ATOM 9899 C CA . LYS B 1 559 ? -6.574 44.688 21.109 1 73.19 559 LYS B CA 1
ATOM 9900 C C . LYS B 1 559 ? -5.289 44.531 20.312 1 73.19 559 LYS B C 1
ATOM 9902 O O . LYS B 1 559 ? -4.219 44.938 20.75 1 73.19 559 LYS B O 1
ATOM 9907 N N . ALA B 1 560 ? -5.422 43.781 19.25 1 65.25 560 ALA B N 1
ATOM 9908 C CA . ALA B 1 560 ? -4.258 43.531 18.422 1 65.25 560 ALA B CA 1
ATOM 9909 C C . ALA B 1 560 ? -3.943 44.719 17.516 1 65.25 560 ALA B C 1
ATOM 9911 O O . ALA B 1 560 ? -2.918 44.719 16.828 1 65.25 560 ALA B O 1
ATOM 9912 N N . LEU B 1 561 ? -4.781 45.625 17.453 1 62.06 561 LEU B N 1
ATOM 9913 C CA . LEU B 1 561 ? -4.594 46.812 16.656 1 62.06 561 LEU B CA 1
ATOM 9914 C C . LEU B 1 561 ? -3.564 47.75 17.297 1 62.06 561 LEU B C 1
ATOM 9916 O O . LEU B 1 561 ? -3.404 47.75 18.531 1 62.06 561 LEU B O 1
ATOM 9920 N N . CYS B 1 562 ? -2.469 48.125 16.562 1 60.41 562 CYS B N 1
ATOM 9921 C CA . CYS B 1 562 ? -1.124 48.656 16.719 1 60.41 562 CYS B CA 1
ATOM 9922 C C . CYS B 1 562 ? -1.107 49.781 17.75 1 60.41 562 CYS B C 1
ATOM 9924 O O . CYS B 1 562 ? -1.898 50.719 17.672 1 60.41 562 CYS B O 1
ATOM 9926 N N . ALA B 1 563 ? -0.487 49.344 18.922 1 58.44 563 ALA B N 1
ATOM 9927 C CA . ALA B 1 563 ? 0.068 50.438 19.734 1 58.44 563 ALA B CA 1
ATOM 9928 C C . ALA B 1 563 ? 1.374 50.938 19.141 1 58.44 563 ALA B C 1
ATOM 9930 O O . ALA B 1 563 ? 2.281 50.156 18.844 1 58.44 563 ALA B O 1
ATOM 9931 N N . ARG B 1 564 ? 1.407 52 18.391 1 65 564 ARG B N 1
ATOM 9932 C CA . ARG B 1 564 ? 2.633 52.688 18.016 1 65 564 ARG B CA 1
ATOM 9933 C C . ARG B 1 564 ? 3.549 52.875 19.219 1 65 564 ARG B C 1
ATOM 9935 O O . ARG B 1 564 ? 3.078 53.094 20.328 1 65 564 ARG B O 1
ATOM 9942 N N . ASP B 1 565 ? 4.746 52.375 19.016 1 65.88 565 ASP B N 1
ATOM 9943 C CA . ASP B 1 565 ? 5.688 52.625 20.094 1 65.88 565 ASP B CA 1
ATOM 9944 C C . ASP B 1 565 ? 6.09 54.094 20.141 1 65.88 565 ASP B C 1
ATOM 9946 O O . ASP B 1 565 ? 5.527 54.938 19.422 1 65.88 565 ASP B O 1
ATOM 9950 N N . GLN B 1 566 ? 6.902 54.375 21.094 1 62.91 566 GLN B N 1
ATOM 9951 C CA . GLN B 1 566 ? 7.367 55.75 21.344 1 62.91 566 GLN B CA 1
ATOM 9952 C C . GLN B 1 566 ? 8.016 56.344 20.094 1 62.91 566 GLN B C 1
ATOM 9954 O O . GLN B 1 566 ? 8.008 57.562 19.906 1 62.91 566 GLN B O 1
ATOM 9959 N N . ASN B 1 567 ? 8.547 55.562 19.25 1 68.5 567 ASN B N 1
ATOM 9960 C CA . ASN B 1 567 ? 9.219 56.031 18.047 1 68.5 567 ASN B CA 1
ATOM 9961 C C . ASN B 1 567 ? 8.297 56 16.828 1 68.5 567 ASN B C 1
ATOM 9963 O O . ASN B 1 567 ? 8.75 56.094 15.688 1 68.5 567 ASN B O 1
ATOM 9967 N N . ASN B 1 568 ? 7.047 55.875 17.047 1 78.62 568 ASN B N 1
ATOM 9968 C CA . ASN B 1 568 ? 6.039 55.781 16 1 78.62 568 ASN B CA 1
ATOM 9969 C C . ASN B 1 568 ? 6.262 54.562 15.125 1 78.62 568 ASN B C 1
ATOM 9971 O O . ASN B 1 568 ? 5.977 54.594 13.922 1 78.62 568 ASN B O 1
ATOM 9975 N N . ALA B 1 569 ? 6.992 53.656 15.664 1 89.94 569 ALA B N 1
ATOM 9976 C CA . ALA B 1 569 ? 7.266 52.406 14.961 1 89.94 569 ALA B CA 1
ATOM 9977 C C . ALA B 1 569 ? 6.285 51.312 15.383 1 89.94 569 ALA B C 1
ATOM 9979 O O . ALA B 1 569 ? 5.676 51.406 16.453 1 89.94 569 ALA B O 1
ATOM 9980 N N . PHE B 1 570 ? 6.074 50.375 14.461 1 92.12 570 PHE B N 1
ATOM 9981 C CA . PHE B 1 570 ? 5.219 49.25 14.734 1 92.12 570 PHE B CA 1
ATOM 9982 C C . PHE B 1 570 ? 6.043 48.062 15.203 1 92.12 570 PHE B C 1
ATOM 9984 O O . PHE B 1 570 ? 7.254 48 14.977 1 92.12 570 PHE B O 1
ATOM 9991 N N . GLN B 1 571 ? 5.402 47.188 15.898 1 92.31 571 GLN B N 1
ATOM 9992 C CA . GLN B 1 571 ? 6.039 45.938 16.344 1 92.31 571 GLN B CA 1
ATOM 9993 C C . GLN B 1 571 ? 5.25 44.719 15.867 1 92.31 571 GLN B C 1
ATOM 9995 O O . GLN B 1 571 ? 4.02 44.719 15.938 1 92.31 571 GLN B O 1
ATOM 10000 N N . SER B 1 572 ? 5.957 43.812 15.32 1 93.5 572 SER B N 1
ATOM 10001 C CA . SER B 1 572 ? 5.301 42.531 14.977 1 93.5 572 SER B CA 1
ATOM 10002 C C . SER B 1 572 ? 4.934 41.75 16.234 1 93.5 572 SER B C 1
ATOM 10004 O O . SER B 1 572 ? 5.422 42.062 17.328 1 93.5 572 SER B O 1
ATOM 10006 N N . TYR B 1 573 ? 4.012 40.781 16.062 1 91.69 573 TYR B N 1
ATOM 10007 C CA . TYR B 1 573 ? 3.791 39.844 17.156 1 91.69 573 TYR B CA 1
ATOM 10008 C C . TYR B 1 573 ? 5.074 39.094 17.5 1 91.69 573 TYR B C 1
ATOM 10010 O O . TYR B 1 573 ? 5.895 38.812 16.625 1 91.69 573 TYR B O 1
ATOM 10018 N N . GLU B 1 574 ? 5.199 38.875 18.75 1 93.19 574 GLU B N 1
ATOM 10019 C CA . GLU B 1 574 ? 6.41 38.219 19.234 1 93.19 574 GLU B CA 1
ATOM 10020 C C . GLU B 1 574 ? 6.328 36.719 19.062 1 93.19 574 GLU B C 1
ATOM 10022 O O . GLU B 1 574 ? 5.293 36.094 19.344 1 93.19 574 GLU B O 1
ATOM 10027 N N . LEU B 1 575 ? 7.297 36.125 18.453 1 94.5 575 LEU B N 1
ATOM 10028 C CA . LEU B 1 575 ? 7.453 34.688 18.375 1 94.5 575 LEU B CA 1
ATOM 10029 C C . LEU B 1 575 ? 8.148 34.125 19.609 1 94.5 575 LEU B C 1
ATOM 10031 O O . LEU B 1 575 ? 8.93 34.844 20.25 1 94.5 575 LEU B O 1
ATOM 10035 N N . GLY B 1 576 ? 7.91 32.906 19.891 1 93.94 576 GLY B N 1
ATOM 10036 C CA . GLY B 1 576 ? 8.445 32.344 21.125 1 93.94 576 GLY B CA 1
ATOM 10037 C C . GLY B 1 576 ? 7.57 32.625 22.328 1 93.94 576 GLY B C 1
ATOM 10038 O O . GLY B 1 576 ? 6.355 32.438 22.281 1 93.94 576 GLY B O 1
ATOM 10039 N N . ASN B 1 577 ? 8.305 33.031 23.453 1 94 577 ASN B N 1
ATOM 10040 C CA . ASN B 1 577 ? 7.559 33.281 24.672 1 94 577 ASN B CA 1
ATOM 10041 C C . ASN B 1 577 ? 8 34.594 25.328 1 94 577 ASN B C 1
ATOM 10043 O O . ASN B 1 577 ? 9.156 35 25.203 1 94 577 ASN B O 1
ATOM 10047 N N . LYS B 1 578 ? 7.066 35.188 25.953 1 93.12 578 LYS B N 1
ATOM 10048 C CA . LYS B 1 578 ? 7.344 36.406 26.703 1 93.12 578 LYS B CA 1
ATOM 10049 C C . LYS B 1 578 ? 7.844 36.094 28.109 1 93.12 578 LYS B C 1
ATOM 10051 O O . LYS B 1 578 ? 7.207 36.469 29.094 1 93.12 578 LYS B O 1
ATOM 10056 N N . ILE B 1 579 ? 8.945 35.5 28.125 1 94.69 579 ILE B N 1
ATOM 10057 C CA . ILE B 1 579 ? 9.547 35.094 29.391 1 94.69 579 ILE B CA 1
ATOM 10058 C C . ILE B 1 579 ? 10.852 35.844 29.609 1 94.69 579 ILE B C 1
ATOM 10060 O O . ILE B 1 579 ? 11.695 35.938 28.719 1 94.69 579 ILE B O 1
ATOM 10064 N N . GLY B 1 580 ? 11.008 36.406 30.812 1 95.25 580 GLY B N 1
ATOM 10065 C CA . GLY B 1 580 ? 12.219 37.125 31.172 1 95.25 580 GLY B CA 1
ATOM 10066 C C . GLY B 1 580 ? 12.102 38.625 30.938 1 95.25 580 GLY B C 1
ATOM 10067 O O . GLY B 1 580 ? 11 39.188 30.984 1 95.25 580 GLY B O 1
ATOM 10068 N N . ASP B 1 581 ? 13.266 39.312 30.797 1 95.88 581 ASP B N 1
ATOM 10069 C CA . ASP B 1 581 ? 13.305 40.781 30.641 1 95.88 581 ASP B CA 1
ATOM 10070 C C . ASP B 1 581 ? 13.07 41.188 29.203 1 95.88 581 ASP B C 1
ATOM 10072 O O . ASP B 1 581 ? 13.516 40.5 28.266 1 95.88 581 ASP B O 1
ATOM 10076 N N . GLU B 1 582 ? 12.375 42.25 29.078 1 95.5 582 GLU B N 1
ATOM 10077 C CA . GLU B 1 582 ? 12.203 42.812 27.75 1 95.5 582 GLU B CA 1
ATOM 10078 C C . GLU B 1 582 ? 13.531 43.312 27.188 1 95.5 582 GLU B C 1
ATOM 10080 O O . GLU B 1 582 ? 14.344 43.906 27.922 1 95.5 582 GLU B O 1
ATOM 10085 N N . THR B 1 583 ? 13.836 43.031 26.047 1 95.44 583 THR B N 1
ATOM 10086 C CA . THR B 1 583 ? 14.992 43.562 25.328 1 95.44 583 THR B CA 1
ATOM 10087 C C . THR B 1 583 ? 14.57 44.156 23.984 1 95.44 583 THR B C 1
ATOM 10089 O O . THR B 1 583 ? 13.68 43.625 23.312 1 95.44 583 THR B O 1
ATOM 10092 N N . LYS B 1 584 ? 15.133 45.281 23.672 1 94.44 584 LYS B N 1
ATOM 10093 C CA . LYS B 1 584 ? 14.812 45.969 22.422 1 94.44 584 LYS B CA 1
ATOM 10094 C C . LYS B 1 584 ? 16.078 46.562 21.781 1 94.44 584 LYS B C 1
ATOM 10096 O O . LYS B 1 584 ? 17.031 46.906 22.484 1 94.44 584 LYS B O 1
ATOM 10101 N N . ALA B 1 585 ? 16.094 46.594 20.578 1 94.44 585 ALA B N 1
ATOM 10102 C CA . ALA B 1 585 ? 17.109 47.281 19.781 1 94.44 585 ALA B CA 1
ATOM 10103 C C . ALA B 1 585 ? 16.453 48.125 18.688 1 94.44 585 ALA B C 1
ATOM 10105 O O . ALA B 1 585 ? 15.578 47.656 17.969 1 94.44 585 ALA B O 1
ATOM 10106 N N . TYR B 1 586 ? 16.797 49.375 18.672 1 93.75 586 TYR B N 1
ATOM 10107 C CA . TYR B 1 586 ? 16.312 50.312 17.656 1 93.75 586 TYR B CA 1
ATOM 10108 C C . TYR B 1 586 ? 17.469 51 16.953 1 93.75 586 TYR B C 1
ATOM 10110 O O . TYR B 1 586 ? 18.234 51.719 17.578 1 93.75 586 TYR B O 1
ATOM 10118 N N . PHE B 1 587 ? 17.609 50.812 15.664 1 91.25 587 PHE B N 1
ATOM 10119 C CA . PHE B 1 587 ? 18.688 51.469 14.938 1 91.25 587 PHE B CA 1
ATOM 10120 C C . PHE B 1 587 ? 18.141 52.5 13.992 1 91.25 587 PHE B C 1
ATOM 10122 O O . PHE B 1 587 ? 18.906 53.219 13.32 1 91.25 587 PHE B O 1
ATOM 10129 N N . GLY B 1 588 ? 16.875 52.688 13.953 1 86.44 588 GLY B N 1
ATOM 10130 C CA . GLY B 1 588 ? 16.234 53.75 13.195 1 86.44 588 GLY B CA 1
ATOM 10131 C C . GLY B 1 588 ? 16.594 53.719 11.727 1 86.44 588 GLY B C 1
ATOM 10132 O O . GLY B 1 588 ? 16.5 52.688 11.07 1 86.44 588 GLY B O 1
ATOM 10133 N N . HIS B 1 589 ? 16.938 55 11.227 1 82.75 589 HIS B N 1
ATOM 10134 C CA . HIS B 1 589 ? 17.219 55.125 9.805 1 82.75 589 HIS B CA 1
ATOM 10135 C C . HIS B 1 589 ? 18.719 55.125 9.531 1 82.75 589 HIS B C 1
ATOM 10137 O O . HIS B 1 589 ? 19.156 55.5 8.445 1 82.75 589 HIS B O 1
ATOM 10143 N N . HIS B 1 590 ? 19.359 54.656 10.516 1 76.19 590 HIS B N 1
ATOM 10144 C CA . HIS B 1 590 ? 20.812 54.625 10.344 1 76.19 590 HIS B CA 1
ATOM 10145 C C . HIS B 1 590 ? 21.203 53.562 9.297 1 76.19 590 HIS B C 1
ATOM 10147 O O . HIS B 1 590 ? 20.547 52.531 9.172 1 76.19 590 HIS B O 1
ATOM 10153 N N . ASN B 1 591 ? 22.219 53.969 8.57 1 82.62 591 ASN B N 1
ATOM 10154 C CA . ASN B 1 591 ? 22.797 53 7.633 1 82.62 591 ASN B CA 1
ATOM 10155 C C . ASN B 1 591 ? 23.609 51.938 8.359 1 82.62 591 ASN B C 1
ATOM 10157 O O . ASN B 1 591 ? 24.625 52.219 8.992 1 82.62 591 ASN B O 1
ATOM 10161 N N . LEU B 1 592 ? 23.094 50.844 8.336 1 93.38 592 LEU B N 1
ATOM 10162 C CA . LEU B 1 592 ? 23.812 49.719 8.953 1 93.38 592 LEU B CA 1
ATOM 10163 C C . LEU B 1 592 ? 25 49.281 8.094 1 93.38 592 LEU B C 1
ATOM 10165 O O . LEU B 1 592 ? 24.891 49.281 6.863 1 93.38 592 LEU B O 1
ATOM 10169 N N . VAL B 1 593 ? 26.094 49 8.672 1 94.81 593 VAL B N 1
ATOM 10170 C CA . VAL B 1 593 ? 27.281 48.531 7.949 1 94.81 593 VAL B CA 1
ATOM 10171 C C . VAL B 1 593 ? 27.375 47 8.062 1 94.81 593 VAL B C 1
ATOM 10173 O O . VAL B 1 593 ? 28.062 46.375 7.273 1 94.81 593 VAL B O 1
ATOM 10176 N N . GLY B 1 594 ? 26.656 46.469 8.984 1 96.31 594 GLY B N 1
ATOM 10177 C CA . GLY B 1 594 ? 26.672 45 9.164 1 96.31 594 GLY B CA 1
ATOM 10178 C C . GLY B 1 594 ? 25.844 44.531 10.344 1 96.31 594 GLY B C 1
ATOM 10179 O O . GLY B 1 594 ? 25.203 45.344 11.023 1 96.31 594 GLY B O 1
ATOM 10180 N N . VAL B 1 595 ? 25.797 43.188 10.539 1 97.69 595 VAL B N 1
ATOM 10181 C CA . VAL B 1 595 ? 25.062 42.594 11.648 1 97.69 595 VAL B CA 1
ATOM 10182 C C . VAL B 1 595 ? 25.891 41.438 12.234 1 97.69 595 VAL B C 1
ATOM 10184 O O . VAL B 1 595 ? 26.562 40.688 11.508 1 97.69 595 VAL B O 1
ATOM 10187 N N . ARG B 1 596 ? 25.906 41.344 13.539 1 98 596 ARG B N 1
ATOM 10188 C CA . ARG B 1 596 ? 26.5 40.219 14.242 1 98 596 ARG B CA 1
ATOM 10189 C C . ARG B 1 596 ? 25.422 39.344 14.906 1 98 596 ARG B C 1
ATOM 10191 O O . ARG B 1 596 ? 24.547 39.875 15.594 1 98 596 ARG B O 1
ATOM 10198 N N . LEU B 1 597 ? 25.438 38.062 14.633 1 98.31 597 LEU B N 1
ATOM 10199 C CA . LEU B 1 597 ? 24.547 37.094 15.273 1 98.31 597 LEU B CA 1
ATOM 10200 C C . LEU B 1 597 ? 25.297 36.312 16.344 1 98.31 597 LEU B C 1
ATOM 10202 O O . LEU B 1 597 ? 26.422 35.875 16.125 1 98.31 597 LEU B O 1
ATOM 10206 N N . TYR B 1 598 ? 24.719 36.156 17.5 1 98.19 598 TYR B N 1
ATOM 10207 C CA . TYR B 1 598 ? 25.281 35.406 18.609 1 98.19 598 TYR B CA 1
ATOM 10208 C C . TYR B 1 598 ? 24.422 34.188 18.922 1 98.19 598 TYR B C 1
ATOM 10210 O O . TYR B 1 598 ? 23.234 34.312 19.25 1 98.19 598 TYR B O 1
ATOM 10218 N N . ALA B 1 599 ? 25 33 18.828 1 97.88 599 ALA B N 1
ATOM 10219 C CA . ALA B 1 599 ? 24.203 31.812 19.078 1 97.88 599 ALA B CA 1
ATOM 10220 C C . ALA B 1 599 ? 25.078 30.641 19.5 1 97.88 599 ALA B C 1
ATOM 10222 O O . ALA B 1 599 ? 26.25 30.562 19.125 1 97.88 599 ALA B O 1
ATOM 10223 N N . GLY B 1 600 ? 24.625 29.75 20.266 1 95.94 600 GLY B N 1
ATOM 10224 C CA . GLY B 1 600 ? 25.094 28.406 20.578 1 95.94 600 GLY B CA 1
ATOM 10225 C C . GLY B 1 600 ? 24.062 27.344 20.297 1 95.94 600 GLY B C 1
ATOM 10226 O O . GLY B 1 600 ? 23.688 27.109 19.141 1 95.94 600 GLY B O 1
ATOM 10227 N N . ASP B 1 601 ? 23.5 26.781 21.438 1 94.19 601 ASP B N 1
ATOM 10228 C CA . ASP B 1 601 ? 22.391 25.859 21.297 1 94.19 601 ASP B CA 1
ATOM 10229 C C . ASP B 1 601 ? 21.062 26.609 21.125 1 94.19 601 ASP B C 1
ATOM 10231 O O . ASP B 1 601 ? 20.062 26.016 20.703 1 94.19 601 ASP B O 1
ATOM 10235 N N . ALA B 1 602 ? 21.188 27.891 21.484 1 96.62 602 ALA B N 1
ATOM 10236 C CA . ALA B 1 602 ? 20.094 28.828 21.266 1 96.62 602 ALA B CA 1
ATOM 10237 C C . ALA B 1 602 ? 20.625 30.188 20.828 1 96.62 602 ALA B C 1
ATOM 10239 O O . ALA B 1 602 ? 21.828 30.422 20.828 1 96.62 602 ALA B O 1
ATOM 10240 N N . VAL B 1 603 ? 19.797 31.047 20.438 1 97.88 603 VAL B N 1
ATOM 10241 C CA . VAL B 1 603 ? 20.203 32.375 20 1 97.88 603 VAL B CA 1
ATOM 10242 C C . VAL B 1 603 ? 20.328 33.312 21.203 1 97.88 603 VAL B C 1
ATOM 10244 O O . VAL B 1 603 ? 19.422 33.406 22.031 1 97.88 603 VAL B O 1
ATOM 10247 N N . ASP B 1 604 ? 21.438 34 21.234 1 98 604 ASP B N 1
ATOM 10248 C CA . ASP B 1 604 ? 21.703 34.875 22.359 1 98 604 ASP B CA 1
ATOM 10249 C C . ASP B 1 604 ? 21.375 36.344 22.016 1 98 604 ASP B C 1
ATOM 10251 O O . ASP B 1 604 ? 20.922 37.094 22.875 1 98 604 ASP B O 1
ATOM 10255 N N . GLY B 1 605 ? 21.734 36.625 20.812 1 97.94 605 GLY B N 1
ATOM 10256 C CA . GLY B 1 605 ? 21.469 38.031 20.516 1 97.94 605 GLY B CA 1
ATOM 10257 C C . GLY B 1 605 ? 21.828 38.406 19.078 1 97.94 605 GLY B C 1
ATOM 10258 O O . GLY B 1 605 ? 22.359 37.562 18.344 1 97.94 605 GLY B O 1
ATOM 10259 N N . VAL B 1 606 ? 21.438 39.625 18.75 1 98.31 606 VAL B N 1
ATOM 10260 C CA . VAL B 1 606 ? 21.719 40.25 17.469 1 98.31 606 VAL B CA 1
ATOM 10261 C C . VAL B 1 606 ? 22.266 41.656 17.672 1 98.31 606 VAL B C 1
ATOM 10263 O O . VAL B 1 606 ? 21.656 42.469 18.375 1 98.31 606 VAL B O 1
ATOM 10266 N N . GLU B 1 607 ? 23.375 41.938 17.062 1 98.06 607 GLU B N 1
ATOM 10267 C CA . GLU B 1 607 ? 23.984 43.281 17.172 1 98.06 607 GLU B CA 1
ATOM 10268 C C . GLU B 1 607 ? 24.031 43.969 15.812 1 98.06 607 GLU B C 1
ATOM 10270 O O . GLU B 1 607 ? 24.594 43.438 14.852 1 98.06 607 GLU B O 1
ATOM 10275 N N . PHE B 1 608 ? 23.422 45.125 15.805 1 97.44 608 PHE B N 1
ATOM 10276 C CA . PHE B 1 608 ? 23.391 45.938 14.586 1 97.44 608 PHE B CA 1
ATOM 10277 C C . PHE B 1 608 ? 24.516 46.938 14.57 1 97.44 608 PHE B C 1
ATOM 10279 O O . PHE B 1 608 ? 24.625 47.781 15.469 1 97.44 608 PHE B O 1
ATOM 10286 N N . LEU B 1 609 ? 25.297 46.875 13.5 1 96.62 609 LEU B N 1
ATOM 10287 C CA . LEU B 1 609 ? 26.484 47.719 13.406 1 96.62 609 LEU B CA 1
ATOM 10288 C C . LEU B 1 609 ? 26.188 48.938 12.562 1 96.62 609 LEU B C 1
ATOM 10290 O O . LEU B 1 609 ? 25.734 48.844 11.414 1 96.62 609 LEU B O 1
ATOM 10294 N N . THR B 1 610 ? 26.344 50.125 13.148 1 91.56 610 THR B N 1
ATOM 10295 C CA . THR B 1 610 ? 26.281 51.375 12.422 1 91.56 610 THR B CA 1
ATOM 10296 C C . THR B 1 610 ? 27.688 51.969 12.234 1 91.56 610 THR B C 1
ATOM 10298 O O . THR B 1 610 ? 28.672 51.344 12.617 1 91.56 610 THR B O 1
ATOM 10301 N N . GLN B 1 611 ? 27.625 53.188 11.508 1 86.94 611 GLN B N 1
ATOM 10302 C CA . GLN B 1 611 ? 28.906 53.844 11.367 1 86.94 611 GLN B CA 1
ATOM 10303 C C . GLN B 1 611 ? 29.422 54.375 12.711 1 86.94 611 GLN B C 1
ATOM 10305 O O . GLN B 1 611 ? 28.906 55.344 13.25 1 86.94 611 GLN B O 1
ATOM 10310 N N . GLY B 1 612 ? 30.172 53.688 13.43 1 84.56 612 GLY B N 1
ATOM 10311 C CA . GLY B 1 612 ? 30.875 54.125 14.625 1 84.56 612 GLY B CA 1
ATOM 10312 C C . GLY B 1 612 ? 30.25 53.594 15.906 1 84.56 612 GLY B C 1
ATOM 10313 O O . GLY B 1 612 ? 30.766 53.844 17 1 84.56 612 GLY B O 1
ATOM 10314 N N . SER B 1 613 ? 29.031 53.062 15.812 1 91.56 613 SER B N 1
ATOM 10315 C CA . SER B 1 613 ? 28.375 52.531 17 1 91.56 613 SER B CA 1
ATOM 10316 C C . SER B 1 613 ? 27.641 51.219 16.703 1 91.56 613 SER B C 1
ATOM 10318 O O . SER B 1 613 ? 27.688 50.719 15.578 1 91.56 613 SER B O 1
ATOM 10320 N N . SER B 1 614 ? 27.094 50.594 17.703 1 94.25 614 SER B N 1
ATOM 10321 C CA . SER B 1 614 ? 26.297 49.406 17.516 1 94.25 614 SER B CA 1
ATOM 10322 C C . SER B 1 614 ? 25.141 49.344 18.516 1 94.25 614 SER B C 1
ATOM 10324 O O . SER B 1 614 ? 25.172 50.031 19.547 1 94.25 614 SER B O 1
ATOM 10326 N N . VAL B 1 615 ? 24.094 48.688 18.188 1 95.69 615 VAL B N 1
ATOM 10327 C CA . VAL B 1 615 ? 22.938 48.469 19.062 1 95.69 615 VAL B CA 1
ATOM 10328 C C . VAL B 1 615 ? 22.703 46.969 19.234 1 95.69 615 VAL B C 1
ATOM 10330 O O . VAL B 1 615 ? 22.656 46.219 18.25 1 95.69 615 VAL B O 1
ATOM 10333 N N . LEU B 1 616 ? 22.547 46.562 20.453 1 97.06 616 LEU B N 1
ATOM 10334 C CA . LEU B 1 616 ? 22.5 45.156 20.766 1 97.06 616 LEU B CA 1
ATOM 10335 C C . LEU B 1 616 ? 21.078 44.75 21.172 1 97.06 616 LEU B C 1
ATOM 10337 O O . LEU B 1 616 ? 20.469 45.375 22.016 1 97.06 616 LEU B O 1
ATOM 10341 N N . PHE B 1 617 ? 20.516 43.75 20.578 1 97.56 617 PHE B N 1
ATOM 10342 C CA . PHE B 1 617 ? 19.312 43.031 20.984 1 97.56 617 PHE B CA 1
ATOM 10343 C C . PHE B 1 617 ? 19.688 41.719 21.656 1 97.56 617 PHE B C 1
ATOM 10345 O O . PHE B 1 617 ? 20.359 40.875 21.031 1 97.56 617 PHE B O 1
ATOM 10352 N N . GLY B 1 618 ? 19.297 41.594 22.891 1 97.69 618 GLY B N 1
ATOM 10353 C CA . GLY B 1 618 ? 19.719 40.406 23.641 1 97.69 618 GLY B CA 1
ATOM 10354 C C . GLY B 1 618 ? 21.078 40.594 24.297 1 97.69 618 GLY B C 1
ATOM 10355 O O . GLY B 1 618 ? 21.328 41.594 24.953 1 97.69 618 GLY B O 1
ATOM 10356 N N . LYS B 1 619 ? 21.938 39.531 24.141 1 97.19 619 LYS B N 1
ATOM 10357 C CA . LYS B 1 619 ? 23.25 39.562 24.75 1 97.19 619 LYS B CA 1
ATOM 10358 C C . LYS B 1 619 ? 24.312 38.969 23.844 1 97.19 619 LYS B C 1
ATOM 10360 O O . LYS B 1 619 ? 23.984 38.25 22.891 1 97.19 619 LYS B O 1
ATOM 10365 N N . ARG B 1 620 ? 25.516 39.312 24.203 1 97.19 620 ARG B N 1
ATOM 10366 C CA . ARG B 1 620 ? 26.641 38.656 23.531 1 97.19 620 ARG B CA 1
ATOM 10367 C C . ARG B 1 620 ? 26.984 37.312 24.203 1 97.19 620 ARG B C 1
ATOM 10369 O O . ARG B 1 620 ? 27.312 37.281 25.391 1 97.19 620 ARG B O 1
ATOM 10376 N N . GLY B 1 621 ? 26.734 36.281 23.469 1 94.62 621 GLY B N 1
ATOM 10377 C CA . GLY B 1 621 ? 27.016 34.938 23.953 1 94.62 621 GLY B CA 1
ATOM 10378 C C . GLY B 1 621 ? 27.156 33.938 22.844 1 94.62 621 GLY B C 1
ATOM 10379 O O . GLY B 1 621 ? 26.734 34.188 21.703 1 94.62 621 GLY B O 1
ATOM 10380 N N . GLY B 1 622 ? 27.75 32.812 23.156 1 94.62 622 GLY B N 1
ATOM 10381 C CA . GLY B 1 622 ? 27.953 31.797 22.141 1 94.62 622 GLY B CA 1
ATOM 10382 C C . GLY B 1 622 ? 28.938 32.188 21.078 1 94.62 622 GLY B C 1
ATOM 10383 O O . GLY B 1 622 ? 29.875 32.969 21.328 1 94.62 622 GLY B O 1
ATOM 10384 N N . LYS B 1 623 ? 28.781 31.609 19.875 1 96.81 623 LYS B N 1
ATOM 10385 C CA . LYS B 1 623 ? 29.625 31.922 18.734 1 96.81 623 LYS B CA 1
ATOM 10386 C C . LYS B 1 623 ? 29.109 33.156 17.984 1 96.81 623 LYS B C 1
ATOM 10388 O O . LYS B 1 623 ? 27.906 33.281 17.781 1 96.81 623 LYS B O 1
ATOM 10393 N N . MET B 1 624 ? 30.016 34.062 17.703 1 96.62 624 MET B N 1
ATOM 10394 C CA . MET B 1 624 ? 29.656 35.25 16.953 1 96.62 624 MET B CA 1
ATOM 10395 C C . MET B 1 624 ? 29.859 35.062 15.461 1 96.62 624 MET B C 1
ATOM 10397 O O . MET B 1 624 ? 30.891 34.531 15.031 1 96.62 624 MET B O 1
ATOM 10401 N N . THR B 1 625 ? 28.859 35.344 14.648 1 96.94 625 THR B N 1
ATOM 10402 C CA . THR B 1 625 ? 28.938 35.344 13.188 1 96.94 625 THR B CA 1
ATOM 10403 C C . THR B 1 625 ? 28.641 36.719 12.633 1 96.94 625 THR B C 1
ATOM 10405 O O . THR B 1 625 ? 27.562 37.281 12.867 1 96.94 625 THR B O 1
ATOM 10408 N N . GLU B 1 626 ? 29.578 37.219 11.906 1 96.25 626 GLU B N 1
ATOM 10409 C CA . GLU B 1 626 ? 29.453 38.594 11.43 1 96.25 626 GLU B CA 1
ATOM 10410 C C . GLU B 1 626 ? 29.219 38.625 9.922 1 96.25 626 GLU B C 1
ATOM 10412 O O . GLU B 1 626 ? 29.828 37.844 9.172 1 96.25 626 GLU B O 1
ATOM 10417 N N . THR B 1 627 ? 28.312 39.438 9.531 1 97.38 627 THR B N 1
ATOM 10418 C CA . THR B 1 627 ? 28.078 39.75 8.125 1 97.38 627 THR B CA 1
ATOM 10419 C C . THR B 1 627 ? 28.266 41.25 7.859 1 97.38 627 THR B C 1
ATOM 10421 O O . THR B 1 627 ? 27.5 42.062 8.359 1 97.38 627 THR B O 1
ATOM 10424 N N . ILE B 1 628 ? 29.219 41.562 7.055 1 96.5 628 ILE B N 1
ATOM 10425 C CA . ILE B 1 628 ? 29.453 42.938 6.668 1 96.5 628 ILE B CA 1
ATOM 10426 C C . ILE B 1 628 ? 28.781 43.219 5.32 1 96.5 628 ILE B C 1
ATOM 10428 O O . ILE B 1 628 ? 28.938 42.469 4.371 1 96.5 628 ILE B O 1
ATOM 10432 N N . PHE B 1 629 ? 28.078 44.344 5.312 1 96 629 PHE B N 1
ATOM 10433 C CA . PHE B 1 629 ? 27.281 44.656 4.133 1 96 629 PHE B CA 1
ATOM 10434 C C . PHE B 1 629 ? 28.172 45.219 3.02 1 96 629 PHE B C 1
ATOM 10436 O O . PHE B 1 629 ? 29.094 45.969 3.285 1 96 629 PHE B O 1
ATOM 10443 N N . GLU B 1 630 ? 27.828 44.781 1.81 1 95.19 630 GLU B N 1
ATOM 10444 C CA . GLU B 1 630 ? 28.422 45.375 0.62 1 95.19 630 GLU B CA 1
ATOM 10445 C C . GLU B 1 630 ? 27.688 46.656 0.228 1 95.19 630 GLU B C 1
ATOM 10447 O O . GLU B 1 630 ? 26.594 46.938 0.729 1 95.19 630 GLU B O 1
ATOM 10452 N N . PRO B 1 631 ? 28.438 47.5 -0.62 1 92.81 631 PRO B N 1
ATOM 10453 C CA . PRO B 1 631 ? 27.719 48.688 -1.062 1 92.81 631 PRO B CA 1
ATOM 10454 C C . PRO B 1 631 ? 26.359 48.375 -1.667 1 92.81 631 PRO B C 1
ATOM 10456 O O . PRO B 1 631 ? 26.25 47.531 -2.555 1 92.81 631 PRO B O 1
ATOM 10459 N N . GLY B 1 632 ? 25.375 49 -1.165 1 92.88 632 GLY B N 1
ATOM 10460 C CA . GLY B 1 632 ? 24.031 48.781 -1.675 1 92.88 632 GLY B CA 1
ATOM 10461 C C . GLY B 1 632 ? 23.281 47.688 -0.961 1 92.88 632 GLY B C 1
ATOM 10462 O O . GLY B 1 632 ? 22.094 47.5 -1.183 1 92.88 632 GLY B O 1
ATOM 10463 N N . GLU B 1 633 ? 23.969 47 -0.123 1 95.19 633 GLU B N 1
ATOM 10464 C CA . GLU B 1 633 ? 23.328 45.906 0.623 1 95.19 633 GLU B CA 1
ATOM 10465 C C . GLU B 1 633 ? 22.625 46.438 1.871 1 95.19 633 GLU B C 1
ATOM 10467 O O . GLU B 1 633 ? 23.156 47.312 2.559 1 95.19 633 GLU B O 1
ATOM 10472 N N . HIS B 1 634 ? 21.406 46 2.047 1 94.19 634 HIS B N 1
ATOM 10473 C CA . HIS B 1 634 ? 20.672 46.438 3.236 1 94.19 634 HIS B CA 1
ATOM 10474 C C . HIS B 1 634 ? 19.859 45.281 3.824 1 94.19 634 HIS B C 1
ATOM 10476 O O . HIS B 1 634 ? 19.594 44.281 3.133 1 94.19 634 HIS B O 1
ATOM 10482 N N . ILE B 1 635 ? 19.484 45.406 5.023 1 95.19 635 ILE B N 1
ATOM 10483 C CA . ILE B 1 635 ? 18.781 44.375 5.766 1 95.19 635 ILE B CA 1
ATOM 10484 C C . ILE B 1 635 ? 17.312 44.344 5.32 1 95.19 635 ILE B C 1
ATOM 10486 O O . ILE B 1 635 ? 16.703 45.375 5.086 1 95.19 635 ILE B O 1
ATOM 10490 N N . VAL B 1 636 ? 16.75 43.125 5.129 1 95.25 636 VAL B N 1
ATOM 10491 C CA . VAL B 1 636 ? 15.359 42.938 4.762 1 95.25 636 VAL B CA 1
ATOM 10492 C C . VAL B 1 636 ? 14.609 42.281 5.93 1 95.25 636 VAL B C 1
ATOM 10494 O O . VAL B 1 636 ? 13.445 42.625 6.176 1 95.25 636 VAL B O 1
ATOM 10497 N N . GLY B 1 637 ? 15.195 41.375 6.57 1 96.69 637 GLY B N 1
ATOM 10498 C CA . GLY B 1 637 ? 14.578 40.688 7.695 1 96.69 637 GLY B CA 1
ATOM 10499 C C . GLY B 1 637 ? 15.391 39.531 8.195 1 96.69 637 GLY B C 1
ATOM 10500 O O . GLY B 1 637 ? 16.625 39.5 8.078 1 96.69 637 GLY B O 1
ATOM 10501 N N . PHE B 1 638 ? 14.664 38.562 8.852 1 97.69 638 PHE B N 1
ATOM 10502 C CA . PHE B 1 638 ? 15.328 37.406 9.445 1 97.69 638 PHE B CA 1
ATOM 10503 C C . PHE B 1 638 ? 14.508 36.156 9.227 1 97.69 638 PHE B C 1
ATOM 10505 O O . PHE B 1 638 ? 13.281 36.188 9.164 1 97.69 638 PHE B O 1
ATOM 10512 N N . PHE B 1 639 ? 15.172 35.094 9.031 1 96.62 639 PHE B N 1
ATOM 10513 C CA . PHE B 1 639 ? 14.602 33.781 9.211 1 96.62 639 PHE B CA 1
ATOM 10514 C C . PHE B 1 639 ? 14.891 33.25 10.609 1 96.62 639 PHE B C 1
ATOM 10516 O O . PHE B 1 639 ? 16.031 33.344 11.094 1 96.62 639 PHE B O 1
ATOM 10523 N N . VAL B 1 640 ? 13.898 32.781 11.297 1 96.81 640 VAL B N 1
ATOM 10524 C CA . VAL B 1 640 ? 14.125 32.312 12.656 1 96.81 640 VAL B CA 1
ATOM 10525 C C . VAL B 1 640 ? 13.414 30.969 12.875 1 96.81 640 VAL B C 1
ATOM 10527 O O . VAL B 1 640 ? 12.477 30.641 12.148 1 96.81 640 VAL B O 1
ATOM 10530 N N . ARG B 1 641 ? 13.938 30.188 13.688 1 96.25 641 ARG B N 1
ATOM 10531 C CA . ARG B 1 641 ? 13.273 29 14.219 1 96.25 641 ARG B CA 1
ATOM 10532 C C . ARG B 1 641 ? 12.914 29.188 15.688 1 96.25 641 ARG B C 1
ATOM 10534 O O . ARG B 1 641 ? 13.805 29.328 16.531 1 96.25 641 ARG B O 1
ATOM 10541 N N . ALA B 1 642 ? 11.633 29.172 15.914 1 95.19 642 ALA B N 1
ATOM 10542 C CA . ALA B 1 642 ? 11.18 29.516 17.266 1 95.19 642 ALA B CA 1
ATOM 10543 C C . ALA B 1 642 ? 10.188 28.469 17.781 1 95.19 642 ALA B C 1
ATOM 10545 O O . ALA B 1 642 ? 9.344 27.984 17.031 1 95.19 642 ALA B O 1
ATOM 10546 N N . GLY B 1 643 ? 10.328 28.031 18.969 1 92.62 643 GLY B N 1
ATOM 10547 C CA . GLY B 1 643 ? 9.414 27.219 19.75 1 92.62 643 GLY B CA 1
ATOM 10548 C C . GLY B 1 643 ? 9.141 27.797 21.125 1 92.62 643 GLY B C 1
ATOM 10549 O O . GLY B 1 643 ? 8.578 28.875 21.266 1 92.62 643 GLY B O 1
ATOM 10550 N N . TYR B 1 644 ? 9.688 27.094 22.125 1 91.88 644 TYR B N 1
ATOM 10551 C CA . TYR B 1 644 ? 9.625 27.641 23.484 1 91.88 644 TYR B CA 1
ATOM 10552 C C . TYR B 1 644 ? 10.586 28.812 23.641 1 91.88 644 TYR B C 1
ATOM 10554 O O . TYR B 1 644 ? 10.305 29.75 24.391 1 91.88 644 TYR B O 1
ATOM 10562 N N . TRP B 1 645 ? 11.641 28.781 22.906 1 95.31 645 TRP B N 1
ATOM 10563 C CA . TRP B 1 645 ? 12.633 29.844 22.781 1 95.31 645 TRP B CA 1
ATOM 10564 C C . TRP B 1 645 ? 13.125 29.969 21.344 1 95.31 645 TRP B C 1
ATOM 10566 O O . TRP B 1 645 ? 12.562 29.344 20.438 1 95.31 645 TRP B O 1
ATOM 10576 N N . LEU B 1 646 ? 14.016 30.828 21.156 1 96.88 646 LEU B N 1
ATOM 10577 C CA . LEU B 1 646 ? 14.57 31 19.828 1 96.88 646 LEU B CA 1
ATOM 10578 C C . LEU B 1 646 ? 15.719 30.031 19.578 1 96.88 646 LEU B C 1
ATOM 10580 O O . LEU B 1 646 ? 16.797 30.156 20.188 1 96.88 646 LEU B O 1
ATOM 10584 N N . ASP B 1 647 ? 15.523 29.172 18.672 1 97 647 ASP B N 1
ATOM 10585 C CA . ASP B 1 647 ? 16.484 28.094 18.438 1 97 647 ASP B CA 1
ATOM 10586 C C . ASP B 1 647 ? 17.547 28.531 17.422 1 97 647 ASP B C 1
ATOM 10588 O O . ASP B 1 647 ? 18.719 28.172 17.547 1 97 647 ASP B O 1
ATOM 10592 N N . ALA B 1 648 ? 17.125 29.234 16.453 1 97.62 648 ALA B N 1
ATOM 10593 C CA . ALA B 1 648 ? 18.062 29.594 15.391 1 97.62 648 ALA B CA 1
ATOM 10594 C C . ALA B 1 648 ? 17.656 30.891 14.711 1 97.62 648 ALA B C 1
ATOM 10596 O O . ALA B 1 648 ? 16.484 31.297 14.789 1 97.62 648 ALA B O 1
ATOM 10597 N N . ILE B 1 649 ? 18.625 31.5 14.008 1 97.81 649 ILE B N 1
ATOM 10598 C CA . ILE B 1 649 ? 18.359 32.75 13.328 1 97.81 649 ILE B CA 1
ATOM 10599 C C . ILE B 1 649 ? 19.281 32.906 12.125 1 97.81 649 ILE B C 1
ATOM 10601 O O . ILE B 1 649 ? 20.391 32.344 12.117 1 97.81 649 ILE B O 1
ATOM 10605 N N . GLN B 1 650 ? 18.781 33.469 11.141 1 97.94 650 GLN B N 1
ATOM 10606 C CA . GLN B 1 650 ? 19.469 33.75 9.891 1 97.94 650 GLN B CA 1
ATOM 10607 C C . GLN B 1 650 ? 19.125 35.156 9.375 1 97.94 650 GLN B C 1
ATOM 10609 O O . GLN B 1 650 ? 17.969 35.531 9.367 1 97.94 650 GLN B O 1
ATOM 10614 N N . LEU B 1 651 ? 20.203 35.938 8.977 1 98 651 LEU B N 1
ATOM 10615 C CA . LEU B 1 651 ? 20.016 37.281 8.43 1 98 651 LEU B CA 1
ATOM 10616 C C . LEU B 1 651 ? 19.609 37.188 6.961 1 98 651 LEU B C 1
ATOM 10618 O O . LEU B 1 651 ? 20.156 36.406 6.191 1 98 651 LEU B O 1
ATOM 10622 N N . ILE B 1 652 ? 18.656 38 6.637 1 97.56 652 ILE B N 1
ATOM 10623 C CA . ILE B 1 652 ? 18.219 38.156 5.25 1 97.56 652 ILE B CA 1
ATOM 10624 C C . ILE B 1 652 ? 18.469 39.562 4.766 1 97.56 652 ILE B C 1
ATOM 10626 O O . ILE B 1 652 ? 17.969 40.531 5.363 1 97.56 652 ILE B O 1
ATOM 10630 N N . THR B 1 653 ? 19.234 39.719 3.678 1 97 653 THR B N 1
ATOM 10631 C CA . THR B 1 653 ? 19.438 41 3.023 1 97 653 THR B CA 1
ATOM 10632 C C . THR B 1 653 ? 18.828 41 1.623 1 97 653 THR B C 1
ATOM 10634 O O . THR B 1 653 ? 18.219 40.031 1.208 1 97 653 THR B O 1
ATOM 10637 N N . ASN B 1 654 ? 18.891 42.156 0.938 1 94.88 654 ASN B N 1
ATOM 10638 C CA . ASN B 1 654 ? 18.391 42.25 -0.431 1 94.88 654 ASN B CA 1
ATOM 10639 C C . ASN B 1 654 ? 19.266 41.438 -1.392 1 94.88 654 ASN B C 1
ATOM 10641 O O . ASN B 1 654 ? 18.891 41.219 -2.543 1 94.88 654 ASN B O 1
ATOM 10645 N N . ARG B 1 655 ? 20.391 40.906 -0.854 1 95.94 655 ARG B N 1
ATOM 10646 C CA . ARG B 1 655 ? 21.328 40.281 -1.758 1 95.94 655 ARG B CA 1
ATOM 10647 C C . ARG B 1 655 ? 21.516 38.812 -1.389 1 95.94 655 ARG B C 1
ATOM 10649 O O . ARG B 1 655 ? 21.766 37.969 -2.26 1 95.94 655 ARG B O 1
ATOM 10656 N N . ARG B 1 656 ? 21.516 38.562 -0.128 1 96.19 656 ARG B N 1
ATOM 10657 C CA . ARG B 1 656 ? 21.875 37.219 0.281 1 96.19 656 ARG B CA 1
ATOM 10658 C C . ARG B 1 656 ? 21.281 36.875 1.641 1 96.19 656 ARG B C 1
ATOM 10660 O O . ARG B 1 656 ? 20.625 37.719 2.266 1 96.19 656 ARG B O 1
ATOM 10667 N N . ARG B 1 657 ? 21.391 35.594 2.006 1 96.5 657 ARG B N 1
ATOM 10668 C CA . ARG B 1 657 ? 21.078 35.094 3.342 1 96.5 657 ARG B CA 1
ATOM 10669 C C . ARG B 1 657 ? 22.359 34.656 4.055 1 96.5 657 ARG B C 1
ATOM 10671 O O . ARG B 1 657 ? 23.25 34.062 3.434 1 96.5 657 ARG B O 1
ATOM 10678 N N . SER B 1 658 ? 22.438 35 5.246 1 95.69 658 SER B N 1
ATOM 10679 C CA . SER B 1 658 ? 23.578 34.531 6.027 1 95.69 658 SER B CA 1
ATOM 10680 C C . SER B 1 658 ? 23.438 33.031 6.383 1 95.69 658 SER B C 1
ATOM 10682 O O . SER B 1 658 ? 22.453 32.406 6.035 1 95.69 658 SER B O 1
ATOM 10684 N N . ALA B 1 659 ? 24.422 32.5 7.043 1 94.69 659 ALA B N 1
ATOM 10685 C CA . ALA B 1 659 ? 24.312 31.141 7.59 1 94.69 659 ALA B CA 1
ATOM 10686 C C . ALA B 1 659 ? 23.281 31.078 8.711 1 94.69 659 ALA B C 1
ATOM 10688 O O . ALA B 1 659 ? 23.109 32.062 9.453 1 94.69 659 ALA B O 1
ATOM 10689 N N . LEU B 1 660 ? 22.594 30 8.781 1 96.19 660 LEU B N 1
ATOM 10690 C CA . LEU B 1 660 ? 21.703 29.75 9.898 1 96.19 660 LEU B CA 1
ATOM 10691 C C . LEU B 1 660 ? 22.484 29.359 11.156 1 96.19 660 LEU B C 1
ATOM 10693 O O . LEU B 1 660 ? 23.25 28.406 11.141 1 96.19 660 LEU B O 1
ATOM 10697 N N . VAL B 1 661 ? 22.422 30.125 12.188 1 96.94 661 VAL B N 1
ATOM 10698 C CA . VAL B 1 661 ? 23.188 29.859 13.406 1 96.94 661 VAL B CA 1
ATOM 10699 C C . VAL B 1 661 ? 22.234 29.438 14.531 1 96.94 661 VAL B C 1
ATOM 10701 O O . VAL B 1 661 ? 21.078 29.844 14.555 1 96.94 661 VAL B O 1
ATOM 10704 N N . GLY B 1 662 ? 22.688 28.609 15.453 1 96.19 662 GLY B N 1
ATOM 10705 C CA . GLY B 1 662 ? 21.875 28.016 16.5 1 96.19 662 GLY B CA 1
ATOM 10706 C C . GLY B 1 662 ? 21.547 26.562 16.25 1 96.19 662 GLY B C 1
ATOM 10707 O O . GLY B 1 662 ? 22.312 25.844 15.609 1 96.19 662 GLY B O 1
ATOM 10708 N N . LYS B 1 663 ? 20.5 26.109 16.828 1 93 663 LYS B N 1
ATOM 10709 C CA . LYS B 1 663 ? 20.031 24.75 16.578 1 93 663 LYS B CA 1
ATOM 10710 C C . LYS B 1 663 ? 19.062 24.719 15.406 1 93 663 LYS B C 1
ATOM 10712 O O . LYS B 1 663 ? 17.875 25 15.555 1 93 663 LYS B O 1
ATOM 10717 N N . THR B 1 664 ? 19.469 24.156 14.336 1 87.88 664 THR B N 1
ATOM 10718 C CA . THR B 1 664 ? 18.781 24.297 13.062 1 87.88 664 THR B CA 1
ATOM 10719 C C . THR B 1 664 ? 17.578 23.344 12.992 1 87.88 664 THR B C 1
ATOM 10721 O O . THR B 1 664 ? 16.719 23.5 12.133 1 87.88 664 THR B O 1
ATOM 10724 N N . GLY B 1 665 ? 17.438 22.422 13.852 1 82.25 665 GLY B N 1
ATOM 10725 C CA . GLY B 1 665 ? 16.328 21.484 13.82 1 82.25 665 GLY B CA 1
ATOM 10726 C C . GLY B 1 665 ? 15.25 21.797 14.844 1 82.25 665 GLY B C 1
ATOM 10727 O O . GLY B 1 665 ? 14.227 21.094 14.906 1 82.25 665 GLY B O 1
ATOM 10728 N N . GLY B 1 666 ? 15.469 22.875 15.492 1 84.62 666 GLY B N 1
ATOM 10729 C CA . GLY B 1 666 ? 14.531 23.188 16.562 1 84.62 666 GLY B CA 1
ATOM 10730 C C . GLY B 1 666 ? 13.438 24.141 16.141 1 84.62 666 GLY B C 1
ATOM 10731 O O . GLY B 1 666 ? 13.547 24.797 15.102 1 84.62 666 GLY B O 1
ATOM 10732 N N . GLY B 1 667 ? 12.359 24.094 16.859 1 88.06 667 GLY B N 1
ATOM 10733 C CA . GLY B 1 667 ? 11.289 25.062 16.719 1 88.06 667 GLY B CA 1
ATOM 10734 C C . GLY B 1 667 ? 10.688 25.078 15.32 1 88.06 667 GLY B C 1
ATOM 10735 O O . GLY B 1 667 ? 11.062 24.266 14.469 1 88.06 667 GLY B O 1
ATOM 10736 N N . ASP B 1 668 ? 9.742 26.016 15.078 1 90.56 668 ASP B N 1
ATOM 10737 C CA . ASP B 1 668 ? 9.086 26.172 13.789 1 90.56 668 ASP B CA 1
ATOM 10738 C C . ASP B 1 668 ? 9.758 27.266 12.961 1 90.56 668 ASP B C 1
ATOM 10740 O O . ASP B 1 668 ? 10.219 28.266 13.508 1 90.56 668 ASP B O 1
ATOM 10744 N N . PRO B 1 669 ? 9.766 27.125 11.719 1 93.19 669 PRO B N 1
ATOM 10745 C CA . PRO B 1 669 ? 10.383 28.125 10.852 1 93.19 669 PRO B CA 1
ATOM 10746 C C . PRO B 1 669 ? 9.484 29.344 10.625 1 93.19 669 PRO B C 1
ATOM 10748 O O . PRO B 1 669 ? 8.273 29.188 10.445 1 93.19 669 PRO B O 1
ATOM 10751 N N . HIS B 1 670 ? 10.094 30.562 10.633 1 94.75 670 HIS B N 1
ATOM 10752 C CA . HIS B 1 670 ? 9.406 31.828 10.391 1 94.75 670 HIS B CA 1
ATOM 10753 C C . HIS B 1 670 ? 10.289 32.781 9.594 1 94.75 670 HIS B C 1
ATOM 10755 O O . HIS B 1 670 ? 11.5 32.812 9.805 1 94.75 670 HIS B O 1
ATOM 10761 N N . GLU B 1 671 ? 9.672 33.469 8.75 1 94.38 671 GLU B N 1
ATOM 10762 C CA . GLU B 1 671 ? 10.336 34.594 8.133 1 94.38 671 GLU B CA 1
ATOM 10763 C C . GLU B 1 671 ? 9.805 35.938 8.695 1 94.38 671 GLU B C 1
ATOM 10765 O O . GLU B 1 671 ? 8.648 36.281 8.469 1 94.38 671 GLU B O 1
ATOM 10770 N N . LEU B 1 672 ? 10.648 36.594 9.383 1 96 672 LEU B N 1
ATOM 10771 C CA . LEU B 1 672 ? 10.305 37.875 9.969 1 96 672 LEU B CA 1
ATOM 10772 C C . LEU B 1 672 ? 10.727 39 9.055 1 96 672 LEU B C 1
ATOM 10774 O O . LEU B 1 672 ? 11.781 39.625 9.25 1 96 672 LEU B O 1
ATOM 10778 N N . ILE B 1 673 ? 9.945 39.281 8.156 1 95.81 673 ILE B N 1
ATOM 10779 C CA . ILE B 1 673 ? 10.125 40.344 7.184 1 95.81 673 ILE B CA 1
ATOM 10780 C C . ILE B 1 673 ? 8.914 41.281 7.207 1 95.81 673 ILE B C 1
ATOM 10782 O O . ILE B 1 673 ? 7.785 40.844 6.98 1 95.81 673 ILE B O 1
ATOM 10786 N N . PRO B 1 674 ? 9.133 42.5 7.52 1 94.56 674 PRO B N 1
ATOM 10787 C CA . PRO B 1 674 ? 7.984 43.406 7.52 1 94.56 674 PRO B CA 1
ATOM 10788 C C . PRO B 1 674 ? 7.211 43.406 6.203 1 94.56 674 PRO B C 1
ATOM 10790 O O . PRO B 1 674 ? 7.781 43.094 5.156 1 94.56 674 PRO B O 1
ATOM 10793 N N . PRO B 1 675 ? 5.934 43.75 6.277 1 94.06 675 PRO B N 1
ATOM 10794 C CA . PRO B 1 675 ? 5.133 43.781 5.051 1 94.06 675 PRO B CA 1
ATOM 10795 C C . PRO B 1 675 ? 5.605 44.812 4.039 1 94.06 675 PRO B C 1
ATOM 10797 O O . PRO B 1 675 ? 6.418 45.688 4.379 1 94.06 675 PRO B O 1
ATOM 10800 N N . THR B 1 676 ? 5.098 44.625 2.816 1 90.81 676 THR B N 1
ATOM 10801 C CA . THR B 1 676 ? 5.398 45.594 1.769 1 90.81 676 THR B CA 1
ATOM 10802 C C . THR B 1 676 ? 5 47 2.201 1 90.81 676 THR B C 1
ATOM 10804 O O . THR B 1 676 ? 3.912 47.219 2.742 1 90.81 676 THR B O 1
ATOM 10807 N N . GLY B 1 677 ? 5.875 47.969 2.012 1 91.25 677 GLY B N 1
ATOM 10808 C CA . GLY B 1 677 ? 5.609 49.344 2.398 1 91.25 677 GLY B CA 1
ATOM 10809 C C . GLY B 1 677 ? 6.219 49.719 3.738 1 91.25 677 GLY B C 1
ATOM 10810 O O . GLY B 1 677 ? 6.168 50.875 4.148 1 91.25 677 GLY B O 1
ATOM 10811 N N . TYR B 1 678 ? 6.824 48.75 4.363 1 92.56 678 TYR B N 1
ATOM 10812 C CA . TYR B 1 678 ? 7.465 49 5.652 1 92.56 678 TYR B CA 1
ATOM 10813 C C . TYR B 1 678 ? 8.914 48.531 5.637 1 92.56 678 TYR B C 1
ATOM 10815 O O . TYR B 1 678 ? 9.289 47.688 4.832 1 92.56 678 TYR B O 1
ATOM 10823 N N . ARG B 1 679 ? 9.703 49.156 6.438 1 93 679 ARG B N 1
ATOM 10824 C CA . ARG B 1 679 ? 11.109 48.781 6.539 1 93 679 ARG B CA 1
ATOM 10825 C C . ARG B 1 679 ? 11.477 48.406 7.977 1 93 679 ARG B C 1
ATOM 10827 O O . ARG B 1 679 ? 10.953 49 8.922 1 93 679 ARG B O 1
ATOM 10834 N N . LEU B 1 680 ? 12.383 47.562 8.141 1 94.44 680 LEU B N 1
ATOM 10835 C CA . LEU B 1 680 ? 12.867 47.094 9.438 1 94.44 680 LEU B CA 1
ATOM 10836 C C . LEU B 1 680 ? 13.711 48.188 10.109 1 94.44 680 LEU B C 1
ATOM 10838 O O . LEU B 1 680 ? 14.609 48.75 9.484 1 94.44 680 LEU B O 1
ATOM 10842 N N . VAL B 1 681 ? 13.445 48.438 11.43 1 94.06 681 VAL B N 1
ATOM 10843 C CA . VAL B 1 681 ? 14.211 49.5 12.109 1 94.06 681 VAL B CA 1
ATOM 10844 C C . VAL B 1 681 ? 14.633 49 13.492 1 94.06 681 VAL B C 1
ATOM 10846 O O . VAL B 1 681 ? 15.234 49.75 14.266 1 94.06 681 VAL B O 1
ATOM 10849 N N . GLY B 1 682 ? 14.32 47.781 13.773 1 94.56 682 GLY B N 1
ATOM 10850 C CA . GLY B 1 682 ? 14.734 47.281 15.062 1 94.56 682 GLY B CA 1
ATOM 10851 C C . GLY B 1 682 ? 14.148 45.906 15.367 1 94.56 682 GLY B C 1
ATOM 10852 O O . GLY B 1 682 ? 13.586 45.25 14.484 1 94.56 682 GLY B O 1
ATOM 10853 N N . MET B 1 683 ? 14.375 45.438 16.625 1 95.94 683 MET B N 1
ATOM 10854 C CA . MET B 1 683 ? 13.859 44.188 17.125 1 95.94 683 MET B CA 1
ATOM 10855 C C . MET B 1 683 ? 13.359 44.312 18.562 1 95.94 683 MET B C 1
ATOM 10857 O O . MET B 1 683 ? 13.766 45.25 19.281 1 95.94 683 MET B O 1
ATOM 10861 N N . HIS B 1 684 ? 12.477 43.531 18.859 1 94.88 684 HIS B N 1
ATOM 10862 C CA . HIS B 1 684 ? 11.984 43.469 20.234 1 94.88 684 HIS B CA 1
ATOM 10863 C C . HIS B 1 684 ? 11.773 42.031 20.688 1 94.88 684 HIS B C 1
ATOM 10865 O O . HIS B 1 684 ? 11.68 41.125 19.859 1 94.88 684 HIS B O 1
ATOM 10871 N N . GLY B 1 685 ? 11.773 41.844 22.016 1 96.38 685 GLY B N 1
ATOM 10872 C CA . GLY B 1 685 ? 11.562 40.5 22.531 1 96.38 685 GLY B CA 1
ATOM 10873 C C . GLY B 1 685 ? 11.875 40.344 24 1 96.38 685 GLY B C 1
ATOM 10874 O O . GLY B 1 685 ? 11.812 41.344 24.75 1 96.38 685 GLY B O 1
ATOM 10875 N N . HIS B 1 686 ? 12.07 39.094 24.359 1 97.31 686 HIS B N 1
ATOM 10876 C CA . HIS B 1 686 ? 12.344 38.781 25.766 1 97.31 686 HIS B CA 1
ATOM 10877 C C . HIS B 1 686 ? 13.516 37.812 25.891 1 97.31 686 HIS B C 1
ATOM 10879 O O . HIS B 1 686 ? 13.773 37 25 1 97.31 686 HIS B O 1
ATOM 10885 N N . MET B 1 687 ? 14.219 37.938 27 1 96.56 687 MET B N 1
ATOM 10886 C CA . MET B 1 687 ? 15.383 37.062 27.203 1 96.56 687 MET B CA 1
ATOM 10887 C C . MET B 1 687 ? 15.594 36.75 28.672 1 96.56 687 MET B C 1
ATOM 10889 O O . MET B 1 687 ? 15.227 37.562 29.531 1 96.56 687 MET B O 1
ATOM 10893 N N . VAL B 1 688 ? 16.203 35.688 29 1 96 688 VAL B N 1
ATOM 10894 C CA . VAL B 1 688 ? 16.812 35.344 30.281 1 96 688 VAL B CA 1
ATOM 10895 C C . VAL B 1 688 ? 18.312 35.125 30.094 1 96 688 VAL B C 1
ATOM 10897 O O . VAL B 1 688 ? 19.062 36.094 29.875 1 96 688 VAL B O 1
ATOM 10900 N N . ASN B 1 689 ? 18.672 33.812 29.922 1 94.38 689 ASN B N 1
ATOM 10901 C CA . ASN B 1 689 ? 20.062 33.562 29.594 1 94.38 689 ASN B CA 1
ATOM 10902 C C . ASN B 1 689 ? 20.297 33.531 28.078 1 94.38 689 ASN B C 1
ATOM 10904 O O . ASN B 1 689 ? 21.438 33.656 27.625 1 94.38 689 ASN B O 1
ATOM 10908 N N . TRP B 1 690 ? 19.25 33.375 27.391 1 96.62 690 TRP B N 1
ATOM 10909 C CA . TRP B 1 690 ? 19.172 33.469 25.938 1 96.62 690 TRP B CA 1
ATOM 10910 C C . TRP B 1 690 ? 17.812 34 25.5 1 96.62 690 TRP B C 1
ATOM 10912 O O . TRP B 1 690 ? 16.938 34.281 26.344 1 96.62 690 TRP B O 1
ATOM 10922 N N . LEU B 1 691 ? 17.594 34.188 24.25 1 97.38 691 LEU B N 1
ATOM 10923 C CA . LEU B 1 691 ? 16.359 34.781 23.781 1 97.38 691 LEU B CA 1
ATOM 10924 C C . LEU B 1 691 ? 15.203 33.812 23.828 1 97.38 691 LEU B C 1
ATOM 10926 O O . LEU B 1 691 ? 15.305 32.688 23.312 1 97.38 691 LEU B O 1
ATOM 10930 N N . TYR B 1 692 ? 14.062 34.219 24.359 1 97.12 692 TYR B N 1
ATOM 10931 C CA . TYR B 1 692 ? 12.828 33.469 24.438 1 97.12 692 TYR B CA 1
ATOM 10932 C C . TYR B 1 692 ? 11.797 33.969 23.438 1 97.12 692 TYR B C 1
ATOM 10934 O O . TYR B 1 692 ? 10.898 33.25 23.016 1 97.12 692 TYR B O 1
ATOM 10942 N N . GLY B 1 693 ? 11.938 35.25 23.219 1 96.44 693 GLY B N 1
ATOM 10943 C CA . GLY B 1 693 ? 11.008 35.875 22.281 1 96.44 693 GLY B CA 1
ATOM 10944 C C . GLY B 1 693 ? 11.68 36.812 21.297 1 96.44 693 GLY B C 1
ATOM 10945 O O . GLY B 1 693 ? 12.695 37.438 21.625 1 96.44 693 GLY B O 1
ATOM 10946 N N . ILE B 1 694 ? 11.023 36.938 20.141 1 96.62 694 ILE B N 1
ATOM 10947 C CA . ILE B 1 694 ? 11.594 37.812 19.125 1 96.62 694 ILE B CA 1
ATOM 10948 C C . ILE B 1 694 ? 10.484 38.406 18.25 1 96.62 694 ILE B C 1
ATOM 10950 O O . ILE B 1 694 ? 9.508 37.719 17.953 1 96.62 694 ILE B O 1
ATOM 10954 N N . GLY B 1 695 ? 10.547 39.594 17.953 1 95.62 695 GLY B N 1
ATOM 10955 C CA . GLY B 1 695 ? 9.773 40.281 16.938 1 95.62 695 GLY B CA 1
ATOM 10956 C C . GLY B 1 695 ? 10.562 41.406 16.25 1 95.62 695 GLY B C 1
ATOM 10957 O O . GLY B 1 695 ? 11.688 41.688 16.656 1 95.62 695 GLY B O 1
ATOM 10958 N N . VAL B 1 696 ? 10.016 41.969 15.242 1 95.75 696 VAL B N 1
ATOM 10959 C CA . VAL B 1 696 ? 10.695 43.031 14.531 1 95.75 696 VAL B CA 1
ATOM 10960 C C . VAL B 1 696 ? 9.953 44.375 14.75 1 95.75 696 VAL B C 1
ATOM 10962 O O . VAL B 1 696 ? 8.75 44.375 15.023 1 95.75 696 VAL B O 1
ATOM 10965 N N . VAL B 1 697 ? 10.719 45.406 14.703 1 94.75 697 VAL B N 1
ATOM 10966 C CA . VAL B 1 697 ? 10.203 46.75 14.734 1 94.75 697 VAL B CA 1
ATOM 10967 C C . VAL B 1 697 ? 10.32 47.375 13.352 1 94.75 697 VAL B C 1
ATOM 10969 O O . VAL B 1 697 ? 11.367 47.281 12.703 1 94.75 697 VAL B O 1
ATOM 10972 N N . TYR B 1 698 ? 9.273 48 12.891 1 94.19 698 TYR B N 1
ATOM 10973 C CA . TYR B 1 698 ? 9.266 48.5 11.516 1 94.19 698 TYR B CA 1
ATOM 10974 C C . TYR B 1 698 ? 8.492 49.812 11.414 1 94.19 698 TYR B C 1
ATOM 10976 O O . TYR B 1 698 ? 7.703 50.156 12.305 1 94.19 698 TYR B O 1
ATOM 10984 N N . GLU B 1 699 ? 8.82 50.562 10.367 1 92.31 699 GLU B N 1
ATOM 10985 C CA . GLU B 1 699 ? 8.18 51.844 10.086 1 92.31 699 GLU B CA 1
ATOM 10986 C C . GLU B 1 699 ? 7.789 51.938 8.617 1 92.31 699 GLU B C 1
ATOM 10988 O O . GLU B 1 699 ? 8.375 51.281 7.762 1 92.31 699 GLU B O 1
ATOM 10993 N N . ALA B 1 700 ? 6.766 52.75 8.375 1 90.12 700 ALA B N 1
ATOM 10994 C CA . ALA B 1 700 ? 6.34 52.969 6.996 1 90.12 700 ALA B CA 1
ATOM 10995 C C . ALA B 1 700 ? 7.441 53.656 6.184 1 90.12 700 ALA B C 1
ATOM 10997 O O . ALA B 1 700 ? 8.133 54.531 6.684 1 90.12 700 ALA B O 1
ATOM 10998 N N . ILE B 1 701 ? 7.617 53.062 4.973 1 85.94 701 ILE B N 1
ATOM 10999 C CA . ILE B 1 701 ? 8.594 53.688 4.078 1 85.94 701 ILE B CA 1
ATOM 11000 C C . ILE B 1 701 ? 8.031 55 3.539 1 85.94 701 ILE B C 1
ATOM 11002 O O . ILE B 1 701 ? 6.898 55.062 3.055 1 85.94 701 ILE B O 1
ATOM 11006 N N . GLN B 1 702 ? 8.445 56.281 3.99 1 67.5 702 GLN B N 1
ATOM 11007 C CA . GLN B 1 702 ? 8.016 57.562 3.445 1 67.5 702 GLN B CA 1
ATOM 11008 C C . GLN B 1 702 ? 8.469 57.75 1.996 1 67.5 702 GLN B C 1
ATOM 11010 O O . GLN B 1 702 ? 9.531 57.25 1.616 1 67.5 702 GLN B O 1
#

InterPro domains:
  IPR001229 Jacalin-like lectin domain [PF01419] (576-696)
  IPR001229 Jacalin-like lectin domain [PS51752] (569-700)
  IPR001229 Jacalin-like lectin domain [SM00915] (584-700)
  IPR021917 Uncharacterised protein family, zinc metallopeptidase-like [PF12044] (74-494)
  IPR036404 Jacalin-like lectin domain superfamily [G3DSA:2.100.10.30] (574-702)
  IPR036404 Jacalin-like lectin domain superfamily [SSF51101] (579-698)
  IPR053002 Zinc-dependent metalloproteinase M10B [PTHR21054] (66-699)

Organism: Yarrowia lipolytica (strain CLIB 122 / E 150) (NCBI:txid284591)

Sequence (1404 aa):
MKGLFGRKKNDREYYGSDHASYAGGSQTTPENHGPTPGPPPGPPPASQQQQPMGAPPPPGPPPAQSSGSRSDAPKMLNVRNNDVMHERFVIVHGNAGPKGLDAINCGNVVVTHHLNEFPSQRFPVADNYFKAFVHLAPGPNQLCVTYEYPDNRQPVSTSLTLIYTPLLQDPPLHLCLILGRDSKGEFQSQSYKKQIEGNSLDLAVKKMRMAGYMMSAFTNEIMLRNGFGNRTFRFHEEWDVDTLSNRESKTCRSTIKVHIVRSELSVAEINSPDYAQQNSSGKDTGKLFNIAYDALKRHGLPFTQDEVEHRAACVFVDSEWNIKRQLITGHAALGGGISNVRLAIFGGHALWTWPSCVEEMVPALLDNTMVDVREVANDSRQSGSAWEALNVSQGAFMHEIGHLLGCPHQPDGIMLRGYLTWNRSFLAKEVTLGKGFHRPCLPADECSWHRLDALRFRHHPSFRLPHEHFPAPGKPNLYPVENGTIAKATSGIYLVEVHVEDWCRGHLEFAEDPQREVFLFEHDLRQAIKDPQYRDPKKPMRLEILSVGGQVTIDDFSKALCARDQNNAFQSYELGNKIGDETKAYFGHHNLVGVRLYAGDAVDGVEFLTQGSSVLFGKRGGKMTETIFEPGEHIVGFFVRAGYWLDAIQLITNRRRSALVGKTGGGDPHELIPPTGYRLVGMHGHMVNWLYGIGVVYEAIQMKGLFGRKKNDREYYGSDHASYAGGSQTTPENHGPTPGPPPGPPPASQQQQPMGAPPPPGPPPAQSSGSRSDAPKMLNVRNNDVMHERFVIVHGNAGPKGLDAINCGNVVVTHHLNEFPSQRFPVADNYFKAFVHLAPGPNQLCVTYEYPDNRQPVSTSLTLIYTPLLQDPPLHLCLILGRDSKGEFQSQSYKKQIEGNSLDLAVKKMRMAGYMMSAFTNEIMLRNGFGNRTFRFHEEWDVDTLSNRESKTCRSTIKVHIVRSELSVAEINSPDYAQQNSSGKDTGKLFNIAYDALKRHGLPFTQDEVEHRAACVFVDSEWNIKRQLITGHAALGGGISNVRLAIFGGHALWTWPSCVEEMVPALLDNTMVDVREVANDSRQSGSAWEALNVSQGAFMHEIGHLLGCPHQPDGIMLRGYLTWNRSFLAKEVTLGKGFHRPCLPADECSWHRLDALRFRHHPSFRLPHEHFPAPGKPNLYPVENGTIAKATSGIYLVEVHVEDWCRGHLEFAEDPQREVFLFEHDLRQAIKDPQYRDPKKPMRLEILSVGGQVTIDDFSKALCARDQNNAFQSYELGNKIGDETKAYFGHHNLVGVRLYAGDAVDGVEFLTQGSSVLFGKRGGKMTETIFEPGEHIVGFFVRAGYWLDAIQLITNRRRSALVGKTGGGDPHELIPPTGYRLVGMHGHMVNWLYGIGVVYEAIQ